Protein AF-0000000067803659 (afdb_homodimer)

Foldseek 3Di:
DDDPPDPPPPPPPPPPVPCPVPPQDLQQLFVLSVVLVVVVVVQLVVLVVVLVVLVVVLVVVVVVLVVVVVVLVVVCVVPVCVQCVDVVSVVVVVCCVPVVVVVNVVSVVVSVVSVCSNVDDDPPGDDDDVVSVLVLLVLVVQCCVLQVDQPLCVQCQHDPRDRDDHHHALVRLQSSLVSCVVVVVLVVSLRSLVVSLVRVVVDPDDDPDDSLVSLQSNLVSCVSVVNLVVSLVSLVVSCVVPVVDPCSVVVNVVSVVVVVVVVVVVVCVVVCVVVPPPPPVPVPDPDPVRVLVVLQSCLLNVFWDFDPVWVVPWDWDWDCPLDVVCVVPTWIKTFQGVVFTKIKTAQLADLVLLVVVCVVWSVAWDADWDQDPVPRDTDGDPQFSKTKGFDDCVVDVSQVVSLVSVCSVVSADCPLKGTKIKIKGGSQGKHPWDAQWDAPVGPPCVPRQAIFFKKKKAWQDAAPGGFWKAQSLQRGTHHGDHSMIMMTTQAALLRAGASSRTIMTGGRSGDMTIMIMMTDHPHPCCVVRPRDPDHDHNPDHDPHPDIDGDDPD/DDDPPPPPPPPPPPPPVPCPVPPQDLQQLFVLSVVLVVVVVVQLVVLVVVLVVLVVVLVVVVVVLVVVVVVLVVVCVVPVCVQCVPVVSVVVVVCCVPVVVVVNVVSVVVSVVSVCSNVDDDPPGDDDDVVSVLVLLVLVVQCCVLQVDDLLCVQCQHDPRDRDDHHHALVRLQSSLVSCVVVVVLVVSLRSLVVSLVRVVVDPDDDPDDSLVSLQSNLVSCVSVVNLVVSLVSLVVSCVVPVVDPCSVVVNVVSVVVVVVVVVVVVCVVVCVVVPPPPPVPPPDPDPVRVLVVLQSCLLNVFWDFDPVWVVPWDWDWDCPLDVVCVVPTWIKTFQGVDFTKIKTAQLADLVLLVVVCVVFSVAWDADWDQDPVPRDTDGDPQFSKTKGFDDCVVDVSQVVSLVSVCSVVSADCPLKGTKIKIKGGSQGKHPWDAQWDAPVGPPCVPRQAIFFKKKKAWQDAAPGGFWKAQSLQRGTHHGDHSMIMMTTQAALLRAGASSRTIMTGGRSGDMTIMIMMTDHPHPCCVVRPRDPDHDHNPDHDPHDDIDGDPPD

Structure (mmCIF, N/CA/C/O backbone):
data_AF-0000000067803659-model_v1
#
loop_
_entity.id
_entity.type
_entity.pdbx_description
1 polymer 'procollagen-proline 4-dioxygenase'
#
loop_
_atom_site.group_PDB
_atom_site.id
_atom_site.type_symbol
_atom_site.label_atom_id
_atom_site.label_alt_id
_atom_site.label_comp_id
_atom_site.label_asym_id
_atom_site.label_entity_id
_atom_site.label_seq_id
_atom_site.pdbx_PDB_ins_code
_atom_site.Cartn_x
_atom_site.Cartn_y
_atom_site.Cartn_z
_atom_site.occupancy
_atom_site.B_iso_or_equiv
_atom_site.auth_seq_id
_atom_site.auth_comp_id
_atom_site.auth_asym_id
_atom_site.auth_atom_id
_atom_site.pdbx_PDB_model_num
ATOM 1 N N . MET A 1 1 ? 6.77 32.656 -48 1 21.53 1 MET A N 1
ATOM 2 C CA . MET A 1 1 ? 5.945 31.531 -48.469 1 21.53 1 MET A CA 1
ATOM 3 C C . MET A 1 1 ? 6.301 30.25 -47.719 1 21.53 1 MET A C 1
ATOM 5 O O . MET A 1 1 ? 7.176 29.5 -48.156 1 21.53 1 MET A O 1
ATOM 9 N N . VAL A 1 2 ? 6.465 30.203 -46.438 1 27.86 2 VAL A N 1
ATOM 10 C CA . VAL A 1 2 ? 7.352 29.297 -45.719 1 27.86 2 VAL A CA 1
ATOM 11 C C . VAL A 1 2 ? 6.719 27.906 -45.625 1 27.86 2 VAL A C 1
ATOM 13 O O . VAL A 1 2 ? 5.547 27.766 -45.281 1 27.86 2 VAL A O 1
ATOM 16 N N . PRO A 1 3 ? 7.273 26.875 -46.375 1 26.75 3 PRO A N 1
ATOM 17 C CA . PRO A 1 3 ? 6.703 25.547 -46.625 1 26.75 3 PRO A CA 1
ATOM 18 C C . PRO A 1 3 ? 6.336 24.812 -45.312 1 26.75 3 PRO A C 1
ATOM 20 O O . PRO A 1 3 ? 6.902 25.109 -44.281 1 26.75 3 PRO A O 1
ATOM 23 N N . ASN A 1 4 ? 5.039 24.328 -45.188 1 28.47 4 ASN A N 1
ATOM 24 C CA . ASN A 1 4 ? 4.125 23.641 -44.281 1 28.47 4 ASN A CA 1
ATOM 25 C C . ASN A 1 4 ? 4.648 22.25 -43.906 1 28.47 4 ASN A C 1
ATOM 27 O O . ASN A 1 4 ? 4.098 21.25 -44.344 1 28.47 4 ASN A O 1
ATOM 31 N N . LEU A 1 5 ? 6 22.016 -43.938 1 26.72 5 LEU A N 1
ATOM 32 C CA . LEU A 1 5 ? 6.52 20.656 -44.031 1 26.72 5 LEU A CA 1
ATOM 33 C C . LEU A 1 5 ? 6.031 19.828 -42.844 1 26.72 5 LEU A C 1
ATOM 35 O O . LEU A 1 5 ? 5.855 18.609 -42.969 1 26.72 5 LEU A O 1
ATOM 39 N N . ASN A 1 6 ? 6.066 20.375 -41.562 1 27.39 6 ASN A N 1
ATOM 40 C CA . ASN A 1 6 ? 6.578 19.531 -40.469 1 27.39 6 ASN A CA 1
ATOM 41 C C . ASN A 1 6 ? 5.512 18.578 -39.938 1 27.39 6 ASN A C 1
ATOM 43 O O . ASN A 1 6 ? 5.312 18.484 -38.75 1 27.39 6 ASN A O 1
ATOM 47 N N . LEU A 1 7 ? 4.367 18.453 -40.594 1 28.83 7 LEU A N 1
ATOM 48 C CA . LEU A 1 7 ? 3.168 17.781 -40.094 1 28.83 7 LEU A CA 1
ATOM 49 C C . LEU A 1 7 ? 3.41 16.281 -39.906 1 28.83 7 LEU A C 1
ATOM 51 O O . LEU A 1 7 ? 2.615 15.594 -39.281 1 28.83 7 LEU A O 1
ATOM 55 N N . LEU A 1 8 ? 4.383 15.711 -40.688 1 29.03 8 LEU A N 1
ATOM 56 C CA . LEU A 1 8 ? 4.344 14.281 -41 1 29.03 8 LEU A CA 1
ATOM 57 C C . LEU A 1 8 ? 4.66 13.461 -39.75 1 29.03 8 LEU A C 1
ATOM 59 O O . LEU A 1 8 ? 4.285 12.289 -39.656 1 29.03 8 LEU A O 1
ATOM 63 N N . HIS A 1 9 ? 5.504 14.031 -38.875 1 29.31 9 HIS A N 1
ATOM 64 C CA . HIS A 1 9 ? 6.219 13.109 -38 1 29.31 9 HIS A CA 1
ATOM 65 C C . HIS A 1 9 ? 5.273 12.469 -37 1 29.31 9 HIS A C 1
ATOM 67 O O . HIS A 1 9 ? 5.684 11.594 -36.219 1 29.31 9 HIS A O 1
ATOM 73 N N . VAL A 1 10 ? 4.133 13.117 -36.781 1 29.64 10 VAL A N 1
ATOM 74 C CA . VAL A 1 10 ? 3.396 12.789 -35.562 1 29.64 10 VAL A CA 1
ATOM 75 C C . VAL A 1 10 ? 2.805 11.383 -35.688 1 29.64 10 VAL A C 1
ATOM 77 O O . VAL A 1 10 ? 2.463 10.758 -34.688 1 29.64 10 VAL A O 1
ATOM 80 N N . ILE A 1 11 ? 2.49 10.961 -36.938 1 30.2 11 ILE A N 1
ATOM 81 C CA . ILE A 1 11 ? 1.521 9.883 -37.062 1 30.2 11 ILE A CA 1
ATOM 82 C C . ILE A 1 11 ? 2.158 8.562 -36.625 1 30.2 11 ILE A C 1
ATOM 84 O O . ILE A 1 11 ? 1.459 7.633 -36.219 1 30.2 11 ILE A O 1
ATOM 88 N N . CYS A 1 12 ? 3.5 8.438 -36.875 1 27.59 12 CYS A N 1
ATOM 89 C CA . CYS A 1 12 ? 3.98 7.062 -37 1 27.59 12 CYS A CA 1
ATOM 90 C C . CYS A 1 12 ? 3.961 6.379 -35.625 1 27.59 12 CYS A C 1
ATOM 92 O O . CYS A 1 12 ? 4.281 5.195 -35.5 1 27.59 12 CYS A O 1
ATOM 94 N N . PHE A 1 13 ? 4.168 7.191 -34.562 1 28.52 13 PHE A N 1
ATOM 95 C CA . PHE A 1 13 ? 4.68 6.5 -33.375 1 28.52 13 PHE A CA 1
ATOM 96 C C . PHE A 1 13 ? 3.629 5.555 -32.812 1 28.52 13 PHE A C 1
ATOM 98 O O . PHE A 1 13 ? 3.877 4.875 -31.812 1 28.52 13 PHE A O 1
ATOM 105 N N . THR A 1 14 ? 2.355 5.852 -33.062 1 29.23 14 THR A N 1
ATOM 106 C CA . THR A 1 14 ? 1.392 5.125 -32.25 1 29.23 14 THR A CA 1
ATOM 107 C C . THR A 1 14 ? 1.45 3.629 -32.531 1 29.23 14 THR A C 1
ATOM 109 O O . THR A 1 14 ? 0.998 2.816 -31.734 1 29.23 14 THR A O 1
ATOM 112 N N . LEU A 1 15 ? 1.67 3.285 -33.812 1 28.8 15 LEU A N 1
ATOM 113 C CA . LEU A 1 15 ? 1.304 1.921 -34.188 1 28.8 15 LEU A CA 1
ATOM 114 C C . LEU A 1 15 ? 2.256 0.916 -33.531 1 28.8 15 LEU A C 1
ATOM 116 O O . LEU A 1 15 ? 2.277 -0.256 -33.938 1 28.8 15 LEU A O 1
ATOM 120 N N . LEU A 1 16 ? 3.314 1.339 -32.938 1 28.95 16 LEU A N 1
ATOM 121 C CA . LEU A 1 16 ? 4.082 0.186 -32.469 1 28.95 16 LEU A CA 1
ATOM 122 C C . LEU A 1 16 ? 3.225 -0.721 -31.609 1 28.95 16 LEU A C 1
ATOM 124 O O . LEU A 1 16 ? 3.002 -0.423 -30.422 1 28.95 16 LEU A O 1
ATOM 128 N N . PHE A 1 17 ? 2.049 -1.124 -32.062 1 30.84 17 PHE A N 1
ATOM 129 C CA . PHE A 1 17 ? 1.308 -2.297 -31.609 1 30.84 17 PHE A CA 1
ATOM 130 C C . PHE A 1 17 ? 2.256 -3.436 -31.25 1 30.84 17 PHE A C 1
ATOM 132 O O . PHE A 1 17 ? 2.934 -3.98 -32.125 1 30.84 17 PHE A O 1
ATOM 139 N N . GLY A 1 18 ? 2.904 -3.34 -30.156 1 29.67 18 GLY A N 1
ATOM 140 C CA . GLY A 1 18 ? 3.645 -4.469 -29.625 1 29.67 18 GLY A CA 1
ATOM 141 C C . GLY A 1 18 ? 3.004 -5.809 -29.938 1 29.67 18 GLY A C 1
ATOM 142 O O . GLY A 1 18 ? 1.842 -6.039 -29.594 1 29.67 18 GLY A O 1
ATOM 143 N N . LEU A 1 19 ? 3.246 -6.32 -31.062 1 30.62 19 LEU A N 1
ATOM 144 C CA . LEU A 1 19 ? 3.082 -7.746 -31.328 1 30.62 19 LEU A CA 1
ATOM 145 C C . LEU A 1 19 ? 3.414 -8.57 -30.078 1 30.62 19 LEU A C 1
ATOM 147 O O . LEU A 1 19 ? 4.586 -8.789 -29.781 1 30.62 19 LEU A O 1
ATOM 151 N N . CYS A 1 20 ? 2.797 -8.312 -29 1 32.59 20 CYS A N 1
ATOM 152 C CA . CYS A 1 20 ? 2.824 -9.398 -28.016 1 32.59 20 CYS A CA 1
ATOM 153 C C . CYS A 1 20 ? 2.662 -10.75 -28.703 1 32.59 20 CYS A C 1
ATOM 155 O O . CYS A 1 20 ? 1.582 -11.07 -29.203 1 32.59 20 CYS A O 1
ATOM 157 N N . VAL A 1 21 ? 3.605 -11.133 -29.484 1 32.66 21 VAL A N 1
ATOM 158 C CA . VAL A 1 21 ? 3.637 -12.562 -29.734 1 32.66 21 VAL A CA 1
ATOM 159 C C . VAL A 1 21 ? 3.053 -13.312 -28.547 1 32.66 21 VAL A C 1
ATOM 161 O O . VAL A 1 21 ? 3.588 -13.242 -27.438 1 32.66 21 VAL A O 1
ATOM 164 N N . ARG A 1 22 ? 1.857 -13.414 -28.453 1 39.66 22 ARG A N 1
ATOM 165 C CA . ARG A 1 22 ? 1.211 -14.438 -27.625 1 39.66 22 ARG A CA 1
ATOM 166 C C . ARG A 1 22 ? 2.055 -15.703 -27.578 1 39.66 22 ARG A C 1
ATOM 168 O O . ARG A 1 22 ? 1.977 -16.547 -28.469 1 39.66 22 ARG A O 1
ATOM 175 N N . THR A 1 23 ? 3.262 -15.617 -27.172 1 41.75 23 THR A N 1
ATOM 176 C CA . THR A 1 23 ? 3.996 -16.859 -26.969 1 41.75 23 THR A CA 1
ATOM 177 C C . THR A 1 23 ? 3.121 -17.906 -26.266 1 41.75 23 THR A C 1
ATOM 179 O O . THR A 1 23 ? 2.592 -17.641 -25.172 1 41.75 23 THR A O 1
ATOM 182 N N . HIS A 1 24 ? 2.26 -18.703 -26.828 1 55.69 24 HIS A N 1
ATOM 183 C CA . HIS A 1 24 ? 1.562 -19.906 -26.406 1 55.69 24 HIS A CA 1
ATOM 184 C C . HIS A 1 24 ? 2.451 -20.781 -25.531 1 55.69 24 HIS A C 1
ATOM 186 O O . HIS A 1 24 ? 3.406 -21.391 -26.016 1 55.69 24 HIS A O 1
ATOM 192 N N . ALA A 1 25 ? 2.627 -20.516 -24.281 1 65.31 25 ALA A N 1
ATOM 193 C CA . ALA A 1 25 ? 3.545 -21.312 -23.469 1 65.31 25 ALA A CA 1
ATOM 194 C C . ALA A 1 25 ? 2.971 -22.688 -23.172 1 65.31 25 ALA A C 1
ATOM 196 O O . ALA A 1 25 ? 1.818 -22.812 -22.75 1 65.31 25 ALA A O 1
ATOM 197 N N . GLU A 1 26 ? 3.178 -23.781 -23.656 1 84.94 26 GLU A N 1
ATOM 198 C CA . GLU A 1 26 ? 2.842 -25.188 -23.453 1 84.94 26 GLU A CA 1
ATOM 199 C C . GLU A 1 26 ? 3.861 -25.875 -22.547 1 84.94 26 GLU A C 1
ATOM 201 O O . GLU A 1 26 ? 4.34 -26.969 -22.859 1 84.94 26 GLU A O 1
ATOM 206 N N . LEU A 1 27 ? 4.051 -25.234 -21.406 1 90.06 27 LEU A N 1
ATOM 207 C CA . LEU A 1 27 ? 5.062 -25.75 -20.484 1 90.06 27 LEU A CA 1
ATOM 208 C C . LEU A 1 27 ? 4.598 -27.047 -19.828 1 90.06 27 LEU A C 1
ATOM 210 O O . LEU A 1 27 ? 5.418 -27.906 -19.516 1 90.06 27 LEU A O 1
ATOM 214 N N . PHE A 1 28 ? 3.324 -27.234 -19.672 1 91.56 28 PHE A N 1
ATOM 215 C CA . PHE A 1 28 ? 2.77 -28.375 -18.938 1 91.56 28 PHE A CA 1
ATOM 216 C C . PHE A 1 28 ? 2.957 -29.672 -19.719 1 91.56 28 PHE A C 1
ATOM 218 O O . PHE A 1 28 ? 2.775 -30.766 -19.188 1 91.56 28 PHE A O 1
ATOM 225 N N . THR A 1 29 ? 3.422 -29.609 -20.953 1 91.88 29 THR A N 1
ATOM 226 C CA . THR A 1 29 ? 3.504 -30.781 -21.812 1 91.88 29 THR A CA 1
ATOM 227 C C . THR A 1 29 ? 4.848 -31.484 -21.641 1 91.88 29 THR A C 1
ATOM 229 O O . THR A 1 29 ? 5.09 -32.531 -22.25 1 91.88 29 THR A O 1
ATOM 232 N N . ALA A 1 30 ? 5.707 -31 -20.922 1 93.31 30 ALA A N 1
ATOM 233 C CA . ALA A 1 30 ? 6.961 -31.625 -20.516 1 93.31 30 ALA A CA 1
ATOM 234 C C . ALA A 1 30 ? 7.379 -31.188 -19.125 1 93.31 30 ALA A C 1
ATOM 236 O O . ALA A 1 30 ? 7.578 -30 -18.875 1 93.31 30 ALA A O 1
ATOM 237 N N . ILE A 1 31 ? 7.602 -32.125 -18.266 1 93.69 31 ILE A N 1
ATOM 238 C CA . ILE A 1 31 ? 7.973 -31.766 -16.891 1 93.69 31 ILE A CA 1
ATOM 239 C C . ILE A 1 31 ? 9.305 -31.016 -16.891 1 93.69 31 ILE A C 1
ATOM 241 O O . ILE A 1 31 ? 9.508 -30.109 -16.094 1 93.69 31 ILE A O 1
ATOM 245 N N . ALA A 1 32 ? 10.195 -31.375 -17.812 1 92.25 32 ALA A N 1
ATOM 246 C CA . ALA A 1 32 ? 11.484 -30.703 -17.938 1 92.25 32 ALA A CA 1
ATOM 247 C C . ALA A 1 32 ? 11.305 -29.188 -18.125 1 92.25 32 ALA A C 1
ATOM 249 O O . ALA A 1 32 ? 12.125 -28.406 -17.656 1 92.25 32 ALA A O 1
ATOM 250 N N . GLU A 1 33 ? 10.273 -28.812 -18.781 1 91.62 33 GLU A N 1
ATOM 251 C CA . GLU A 1 33 ? 10.016 -27.406 -19.016 1 91.62 33 GLU A CA 1
ATOM 252 C C . GLU A 1 33 ? 9.367 -26.75 -17.797 1 91.62 33 GLU A C 1
ATOM 254 O O . GLU A 1 33 ? 9.547 -25.562 -17.547 1 91.62 33 GLU A O 1
ATOM 259 N N . VAL A 1 34 ? 8.609 -27.469 -17.047 1 93.12 34 VAL A N 1
ATOM 260 C CA . VAL A 1 34 ? 7.973 -26.969 -15.836 1 93.12 34 VAL A CA 1
ATOM 261 C C . VAL A 1 34 ? 9.031 -26.625 -14.789 1 93.12 34 VAL A C 1
ATOM 263 O O . VAL A 1 34 ? 8.836 -25.75 -13.953 1 93.12 34 VAL A O 1
ATOM 266 N N . GLU A 1 35 ? 10.117 -27.328 -14.875 1 92.94 35 GLU A N 1
ATOM 267 C CA . GLU A 1 35 ? 11.211 -27.094 -13.93 1 92.94 35 GLU A CA 1
ATOM 268 C C . GLU A 1 35 ? 11.703 -25.656 -13.984 1 92.94 35 GLU A C 1
ATOM 270 O O . GLU A 1 35 ? 12.117 -25.094 -12.969 1 92.94 35 GLU A O 1
ATOM 275 N N . HIS A 1 36 ? 11.633 -25.031 -15.156 1 91.06 36 HIS A N 1
ATOM 276 C CA . HIS A 1 36 ? 12.07 -23.656 -15.32 1 91.06 36 HIS A CA 1
ATOM 277 C C . HIS A 1 36 ? 11.203 -22.703 -14.508 1 91.06 36 HIS A C 1
ATOM 279 O O . HIS A 1 36 ? 11.633 -21.594 -14.172 1 91.06 36 HIS A O 1
ATOM 285 N N . LEU A 1 37 ? 10.055 -23.125 -14.195 1 93.62 37 LEU A N 1
ATOM 286 C CA . LEU A 1 37 ? 9.125 -22.266 -13.477 1 93.62 37 LEU A CA 1
ATOM 287 C C . LEU A 1 37 ? 9.594 -22.047 -12.039 1 93.62 37 LEU A C 1
ATOM 289 O O . LEU A 1 37 ? 9.156 -21.094 -11.375 1 93.62 37 LEU A O 1
ATOM 293 N N . LEU A 1 38 ? 10.445 -22.953 -11.555 1 95 38 LEU A N 1
ATOM 294 C CA . LEU A 1 38 ? 10.953 -22.797 -10.195 1 95 38 LEU A CA 1
ATOM 295 C C . LEU A 1 38 ? 11.859 -21.578 -10.102 1 95 38 LEU A C 1
ATOM 297 O O . LEU A 1 38 ? 11.922 -20.922 -9.055 1 95 38 LEU A O 1
ATOM 301 N N . GLU A 1 39 ? 12.57 -21.266 -11.18 1 92.69 39 GLU A N 1
ATOM 302 C CA . GLU A 1 39 ? 13.352 -20.031 -11.203 1 92.69 39 GLU A CA 1
ATOM 303 C C . GLU A 1 39 ? 12.438 -18.797 -11.156 1 92.69 39 GLU A C 1
ATOM 305 O O . GLU A 1 39 ? 12.734 -17.828 -10.461 1 92.69 39 GLU A O 1
ATOM 310 N N . THR A 1 40 ? 11.445 -18.875 -11.945 1 91 40 THR A N 1
ATOM 311 C CA . THR A 1 40 ? 10.461 -17.797 -11.922 1 91 40 THR A CA 1
ATOM 312 C C . THR A 1 40 ? 9.836 -17.656 -10.539 1 91 40 THR A C 1
ATOM 314 O O . THR A 1 40 ? 9.656 -16.547 -10.039 1 91 40 THR A O 1
ATOM 317 N N . HIS A 1 41 ? 9.508 -18.766 -9.969 1 93.69 41 HIS A N 1
ATOM 318 C CA . HIS A 1 41 ? 8.922 -18.781 -8.633 1 93.69 41 HIS A CA 1
ATOM 319 C C . HIS A 1 41 ? 9.836 -18.109 -7.617 1 93.69 41 HIS A C 1
ATOM 321 O O . HIS A 1 41 ? 9.375 -17.328 -6.785 1 93.69 41 HIS A O 1
ATOM 327 N N . LYS A 1 42 ? 11.117 -18.391 -7.699 1 93.94 42 LYS A N 1
ATOM 328 C CA . LYS A 1 42 ? 12.094 -17.781 -6.805 1 93.94 42 LYS A CA 1
ATOM 329 C C . LYS A 1 42 ? 12.125 -16.266 -6.98 1 93.94 42 LYS A C 1
ATOM 331 O O . LYS A 1 42 ? 12.156 -15.516 -6 1 93.94 42 LYS A O 1
ATOM 336 N N . LYS A 1 43 ? 12.102 -15.859 -8.227 1 90.5 43 LYS A N 1
ATOM 337 C CA . LYS A 1 43 ? 12.125 -14.422 -8.508 1 90.5 43 LYS A CA 1
ATOM 338 C C . LYS A 1 43 ? 10.891 -13.734 -7.926 1 90.5 43 LYS A C 1
ATOM 340 O O . LYS A 1 43 ? 10.992 -12.641 -7.371 1 90.5 43 LYS A O 1
ATOM 345 N N . ILE A 1 44 ? 9.742 -14.336 -8.07 1 90.38 44 ILE A N 1
ATOM 346 C CA . ILE A 1 44 ? 8.5 -13.766 -7.559 1 90.38 44 ILE A CA 1
ATOM 347 C C . ILE A 1 44 ? 8.562 -13.688 -6.035 1 90.38 44 ILE A C 1
ATOM 349 O O . ILE A 1 44 ? 8.109 -12.703 -5.438 1 90.38 44 ILE A O 1
ATOM 353 N N . ILE A 1 45 ? 9.102 -14.727 -5.402 1 93.25 45 ILE A N 1
ATOM 354 C CA . ILE A 1 45 ? 9.258 -14.75 -3.951 1 93.25 45 ILE A CA 1
ATOM 355 C C . ILE A 1 45 ? 10.109 -13.562 -3.506 1 93.25 45 ILE A C 1
ATOM 357 O O . ILE A 1 45 ? 9.75 -12.844 -2.572 1 93.25 45 ILE A O 1
ATOM 361 N N . ASP A 1 46 ? 11.188 -13.359 -4.188 1 91.94 46 ASP A N 1
ATOM 362 C CA . ASP A 1 46 ? 12.094 -12.266 -3.844 1 91.94 46 ASP A CA 1
ATOM 363 C C . ASP A 1 46 ? 11.414 -10.906 -4.016 1 91.94 46 ASP A C 1
ATOM 365 O O . ASP A 1 46 ? 11.547 -10.031 -3.166 1 91.94 46 ASP A O 1
ATOM 369 N N . ASP A 1 47 ? 10.703 -10.773 -5.105 1 88.19 47 ASP A N 1
ATOM 370 C CA . ASP A 1 47 ? 10 -9.523 -5.383 1 88.19 47 ASP A CA 1
ATOM 371 C C . ASP A 1 47 ? 8.922 -9.258 -4.336 1 88.19 47 ASP A C 1
ATOM 373 O O . ASP A 1 47 ? 8.773 -8.125 -3.863 1 88.19 47 ASP A O 1
ATOM 377 N N . LEU A 1 48 ? 8.141 -10.25 -4.02 1 89.44 48 LEU A N 1
ATOM 378 C CA . LEU A 1 48 ? 7.07 -10.109 -3.035 1 89.44 48 LEU A CA 1
ATOM 379 C C . LEU A 1 48 ? 7.637 -9.797 -1.655 1 89.44 48 LEU A C 1
ATOM 381 O O . LEU A 1 48 ? 7.082 -8.969 -0.923 1 89.44 48 LEU A O 1
ATOM 385 N N . ASP A 1 49 ? 8.742 -10.477 -1.34 1 92.12 49 ASP A N 1
ATOM 386 C CA . ASP A 1 49 ? 9.406 -10.234 -0.063 1 92.12 49 ASP A CA 1
ATOM 387 C C . ASP A 1 49 ? 9.883 -8.789 0.047 1 92.12 49 ASP A C 1
ATOM 389 O O . ASP A 1 49 ? 9.672 -8.141 1.072 1 92.12 49 ASP A O 1
ATOM 393 N N . PHE A 1 50 ? 10.5 -8.289 -0.98 1 90.88 50 PHE A N 1
ATOM 394 C CA . PHE A 1 50 ? 10.984 -6.914 -1.041 1 90.88 50 PHE A CA 1
ATOM 395 C C . PHE A 1 50 ? 9.828 -5.926 -0.905 1 90.88 50 PHE A C 1
ATOM 397 O O . PHE A 1 50 ? 9.914 -4.961 -0.146 1 90.88 50 PHE A O 1
ATOM 404 N N . TYR A 1 51 ? 8.758 -6.145 -1.64 1 89.12 51 TYR A N 1
ATOM 405 C CA . TYR A 1 51 ? 7.582 -5.281 -1.604 1 89.12 51 TYR A CA 1
ATOM 406 C C . TYR A 1 51 ? 6.98 -5.242 -0.205 1 89.12 51 TYR A C 1
ATOM 408 O O . TYR A 1 51 ? 6.652 -4.164 0.304 1 89.12 51 TYR A O 1
ATOM 416 N N . ILE A 1 52 ? 6.773 -6.426 0.386 1 90.81 52 ILE A N 1
ATOM 417 C CA . ILE A 1 52 ? 6.152 -6.523 1.703 1 90.81 52 ILE A CA 1
ATOM 418 C C . ILE A 1 52 ? 7 -5.777 2.73 1 90.81 52 ILE A C 1
ATOM 420 O O . ILE A 1 52 ? 6.465 -5.07 3.59 1 90.81 52 ILE A O 1
ATOM 424 N N . GLU A 1 53 ? 8.312 -5.941 2.705 1 91.5 53 GLU A N 1
ATOM 425 C CA . GLU A 1 53 ? 9.211 -5.242 3.619 1 91.5 53 GLU A CA 1
ATOM 426 C C . GLU A 1 53 ? 9.055 -3.729 3.494 1 91.5 53 GLU A C 1
ATOM 428 O O . GLU A 1 53 ? 8.977 -3.021 4.5 1 91.5 53 GLU A O 1
ATOM 433 N N . LYS A 1 54 ? 9.047 -3.227 2.301 1 88.5 54 LYS A N 1
ATOM 434 C CA . LYS A 1 54 ? 8.898 -1.796 2.055 1 88.5 54 LYS A CA 1
ATOM 435 C C . LYS A 1 54 ? 7.535 -1.297 2.537 1 88.5 54 LYS A C 1
ATOM 437 O O . LYS A 1 54 ? 7.441 -0.223 3.135 1 88.5 54 LYS A O 1
ATOM 442 N N . GLU A 1 55 ? 6.504 -2.049 2.258 1 88.31 55 GLU A N 1
ATOM 443 C CA . GLU A 1 55 ? 5.156 -1.674 2.668 1 88.31 55 GLU A CA 1
ATOM 444 C C . GLU A 1 55 ? 5.02 -1.683 4.188 1 88.31 55 GLU A C 1
ATOM 446 O O . GLU A 1 55 ? 4.312 -0.849 4.758 1 88.31 55 GLU A O 1
ATOM 451 N N . GLU A 1 56 ? 5.625 -2.646 4.816 1 91.75 56 GLU A N 1
ATOM 452 C CA . GLU A 1 56 ? 5.598 -2.689 6.277 1 91.75 56 GLU A CA 1
ATOM 453 C C . GLU A 1 56 ? 6.262 -1.456 6.879 1 91.75 56 GLU A C 1
ATOM 455 O O . GLU A 1 56 ? 5.781 -0.907 7.871 1 91.75 56 GLU A O 1
ATOM 460 N N . SER A 1 57 ? 7.375 -1.065 6.348 1 89.88 57 SER A N 1
ATOM 461 C CA . SER A 1 57 ? 8.062 0.136 6.809 1 89.88 57 SER A CA 1
ATOM 462 C C . SER A 1 57 ? 7.199 1.377 6.617 1 89.88 57 SER A C 1
ATOM 464 O O . SER A 1 57 ? 7.125 2.23 7.504 1 89.88 57 SER A O 1
ATOM 466 N N . ARG A 1 58 ? 6.629 1.518 5.484 1 88.19 58 ARG A N 1
ATOM 467 C CA . ARG A 1 58 ? 5.738 2.635 5.191 1 88.19 58 ARG A CA 1
ATOM 468 C C . ARG A 1 58 ? 4.562 2.666 6.16 1 88.19 58 ARG A C 1
ATOM 470 O O . ARG A 1 58 ? 4.199 3.729 6.672 1 88.19 58 ARG A O 1
ATOM 477 N N . LEU A 1 59 ? 3.947 1.549 6.395 1 90 59 LEU A N 1
ATOM 478 C CA . LEU A 1 59 ? 2.801 1.46 7.293 1 90 59 LEU A CA 1
ATOM 479 C C . LEU A 1 59 ? 3.193 1.838 8.719 1 90 59 LEU A C 1
ATOM 481 O O . LEU A 1 59 ? 2.406 2.447 9.438 1 90 59 LEU A O 1
ATOM 485 N N . SER A 1 60 ? 4.367 1.43 9.102 1 92.25 60 SER A N 1
ATOM 486 C CA . SER A 1 60 ? 4.855 1.796 10.422 1 92.25 60 SER A CA 1
ATOM 487 C C . SER A 1 60 ? 4.965 3.309 10.57 1 92.25 60 SER A C 1
ATOM 489 O O . SER A 1 60 ? 4.613 3.865 11.617 1 92.25 60 SER A O 1
ATOM 491 N N . ALA A 1 61 ? 5.477 3.951 9.578 1 89.94 61 ALA A N 1
ATOM 492 C CA . ALA A 1 61 ? 5.574 5.406 9.578 1 89.94 61 ALA A CA 1
ATOM 493 C C . ALA A 1 61 ? 4.195 6.055 9.656 1 89.94 61 ALA A C 1
ATOM 495 O O . ALA A 1 61 ? 3.992 7.008 10.414 1 89.94 61 ALA A O 1
ATOM 496 N N . LEU A 1 62 ? 3.246 5.574 8.867 1 89.94 62 LEU A N 1
ATOM 497 C CA . LEU A 1 62 ? 1.89 6.109 8.867 1 89.94 62 LEU A CA 1
ATOM 498 C C . LEU A 1 62 ? 1.229 5.926 10.227 1 89.94 62 LEU A C 1
ATOM 500 O O . LEU A 1 62 ? 0.496 6.805 10.695 1 89.94 62 LEU A O 1
ATOM 504 N N . LYS A 1 63 ? 1.485 4.785 10.844 1 93.62 63 LYS A N 1
ATOM 505 C CA . LYS A 1 63 ? 0.939 4.523 12.172 1 93.62 63 LYS A CA 1
ATOM 506 C C . LYS A 1 63 ? 1.496 5.504 13.195 1 93.62 63 LYS A C 1
ATOM 508 O O . LYS A 1 63 ? 0.782 5.93 14.109 1 93.62 63 LYS A O 1
ATOM 513 N N . ARG A 1 64 ? 2.738 5.848 13.078 1 91.62 64 ARG A N 1
ATOM 514 C CA . ARG A 1 64 ? 3.334 6.844 13.961 1 91.62 64 ARG A CA 1
ATOM 515 C C . ARG A 1 64 ? 2.641 8.195 13.812 1 91.62 64 ARG A C 1
ATOM 517 O O . ARG A 1 64 ? 2.355 8.859 14.805 1 91.62 64 ARG A O 1
ATOM 524 N N . HIS A 1 65 ? 2.404 8.586 12.586 1 91.69 65 HIS A N 1
ATOM 525 C CA . HIS A 1 65 ? 1.676 9.828 12.328 1 91.69 65 HIS A CA 1
ATOM 526 C C . HIS A 1 65 ? 0.277 9.773 12.938 1 91.69 65 HIS A C 1
ATOM 528 O O . HIS A 1 65 ? -0.163 10.734 13.57 1 91.69 65 HIS A O 1
ATOM 534 N N . LEU A 1 66 ? -0.39 8.672 12.703 1 94.12 66 LEU A N 1
ATOM 535 C CA . LEU A 1 66 ? -1.752 8.523 13.211 1 94.12 66 LEU A CA 1
ATOM 536 C C . LEU A 1 66 ? -1.785 8.641 14.727 1 94.12 66 LEU A C 1
ATOM 538 O O . LEU A 1 66 ? -2.652 9.312 15.289 1 94.12 66 LEU A O 1
ATOM 542 N N . ASN A 1 67 ? -0.886 7.961 15.375 1 95.5 67 ASN A N 1
ATOM 543 C CA . ASN A 1 67 ? -0.827 8.016 16.828 1 95.5 67 ASN A CA 1
ATOM 544 C C . ASN A 1 67 ? -0.565 9.43 17.328 1 95.5 67 ASN A C 1
ATOM 546 O O . ASN A 1 67 ? -1.157 9.859 18.328 1 95.5 67 ASN A O 1
ATOM 550 N N . LEU A 1 68 ? 0.318 10.117 16.688 1 93.94 68 LEU A N 1
ATOM 551 C CA . LEU A 1 68 ? 0.592 11.508 17.031 1 93.94 68 LEU A CA 1
ATOM 552 C C . LEU A 1 68 ? -0.656 12.367 16.859 1 93.94 68 LEU A C 1
ATOM 554 O O . LEU A 1 68 ? -0.978 13.188 17.719 1 93.94 68 LEU A O 1
ATOM 558 N N . TYR A 1 69 ? -1.323 12.219 15.727 1 95.44 69 TYR A N 1
ATOM 559 C CA . TYR A 1 69 ? -2.535 12.977 15.453 1 95.44 69 TYR A CA 1
ATOM 560 C C . TYR A 1 69 ? -3.592 12.727 16.516 1 95.44 69 TYR A C 1
ATOM 562 O O . TYR A 1 69 ? -4.219 13.664 17.016 1 95.44 69 TYR A O 1
ATOM 570 N N . ARG A 1 70 ? -3.752 11.461 16.891 1 96.12 70 ARG A N 1
ATOM 571 C CA . ARG A 1 70 ? -4.746 11.094 17.891 1 96.12 70 ARG A CA 1
ATOM 572 C C . ARG A 1 70 ? -4.426 11.727 19.25 1 96.12 70 ARG A C 1
ATOM 574 O O . ARG A 1 70 ? -5.309 12.297 19.891 1 96.12 70 ARG A O 1
ATOM 581 N N . THR A 1 71 ? -3.221 11.586 19.641 1 96 71 THR A N 1
ATOM 582 C CA . THR A 1 71 ? -2.791 12.117 20.938 1 96 71 THR A CA 1
ATOM 583 C C . THR A 1 71 ? -2.99 13.633 20.984 1 96 71 THR A C 1
ATOM 585 O O . THR A 1 71 ? -3.527 14.156 21.969 1 96 71 THR A O 1
ATOM 588 N N . GLU A 1 72 ? -2.57 14.328 19.984 1 96.25 72 GLU A N 1
ATOM 589 C CA . GLU A 1 72 ? -2.695 15.781 19.938 1 96.25 72 GLU A CA 1
ATOM 590 C C . GLU A 1 72 ? -4.156 16.219 19.859 1 96.25 72 GLU A C 1
ATOM 592 O O . GLU A 1 72 ? -4.543 17.234 20.453 1 96.25 72 GLU A O 1
ATOM 597 N N . HIS A 1 73 ? -4.906 15.453 19.109 1 96.5 73 HIS A N 1
ATOM 598 C CA . HIS A 1 73 ? -6.324 15.773 19.016 1 96.5 73 HIS A CA 1
ATOM 599 C C . HIS A 1 73 ? -7.02 15.617 20.359 1 96.5 73 HIS A C 1
ATOM 601 O O . HIS A 1 73 ? -7.863 16.438 20.719 1 96.5 73 HIS A O 1
ATOM 607 N N . GLU A 1 74 ? -6.688 14.555 21.047 1 96.12 74 GLU A N 1
ATOM 608 C CA . GLU A 1 74 ? -7.25 14.336 22.375 1 96.12 74 GLU A CA 1
ATOM 609 C C . GLU A 1 74 ? -6.879 15.469 23.328 1 96.12 74 GLU A C 1
ATOM 611 O O . GLU A 1 74 ? -7.723 15.953 24.094 1 96.12 74 GLU A O 1
ATOM 616 N N . LYS A 1 75 ? -5.664 15.93 23.297 1 95.44 75 LYS A N 1
ATOM 617 C CA . LYS A 1 75 ? -5.223 17.062 24.109 1 95.44 75 LYS A CA 1
ATOM 618 C C . LYS A 1 75 ? -5.992 18.328 23.75 1 95.44 75 LYS A C 1
ATOM 620 O O . LYS A 1 75 ? -6.379 19.094 24.641 1 95.44 75 LYS A O 1
ATOM 625 N N . ALA A 1 76 ? -6.168 18.516 22.484 1 96.06 76 ALA A N 1
ATOM 626 C CA . ALA A 1 76 ? -6.875 19.703 22.016 1 96.06 76 ALA A CA 1
ATOM 627 C C . ALA A 1 76 ? -8.32 19.703 22.5 1 96.06 76 ALA A C 1
ATOM 629 O O . ALA A 1 76 ? -8.836 20.75 22.922 1 96.06 76 ALA A O 1
ATOM 630 N N . MET A 1 77 ? -8.93 18.516 22.453 1 95.81 77 MET A N 1
ATOM 631 C CA . MET A 1 77 ? -10.344 18.406 22.797 1 95.81 77 MET A CA 1
ATOM 632 C C . MET A 1 77 ? -10.562 18.625 24.281 1 95.81 77 MET A C 1
ATOM 634 O O . MET A 1 77 ? -11.664 18.984 24.703 1 95.81 77 MET A O 1
ATOM 638 N N . GLU A 1 78 ? -9.57 18.5 25.141 1 94.25 78 GLU A N 1
ATOM 639 C CA . GLU A 1 78 ? -9.688 18.734 26.578 1 94.25 78 GLU A CA 1
ATOM 640 C C . GLU A 1 78 ? -9.938 20.219 26.875 1 94.25 78 GLU A C 1
ATOM 642 O O . GLU A 1 78 ? -10.742 20.547 27.75 1 94.25 78 GLU A O 1
ATOM 647 N N . ASP A 1 79 ? -9.227 21.109 26.188 1 92.38 79 ASP A N 1
ATOM 648 C CA . ASP A 1 79 ? -9.336 22.547 26.344 1 92.38 79 ASP A CA 1
ATOM 649 C C . ASP A 1 79 ? -8.945 23.266 25.047 1 92.38 79 ASP A C 1
ATOM 651 O O . ASP A 1 79 ? -7.812 23.734 24.906 1 92.38 79 ASP A O 1
ATOM 655 N N . ILE A 1 80 ? -9.938 23.469 24.203 1 92.56 80 ILE A N 1
ATOM 656 C CA . ILE A 1 80 ? -9.695 23.922 22.844 1 92.56 80 ILE A CA 1
ATOM 657 C C . ILE A 1 80 ? -9.102 25.328 22.844 1 92.56 80 ILE A C 1
ATOM 659 O O . ILE A 1 80 ? -8.047 25.562 22.25 1 92.56 80 ILE A O 1
ATOM 663 N N . PRO A 1 81 ? -9.648 26.359 23.609 1 88 81 PRO A N 1
ATOM 664 C CA . PRO A 1 81 ? -9.094 27.719 23.547 1 88 81 PRO A CA 1
ATOM 665 C C . PRO A 1 81 ? -7.652 27.781 24.047 1 88 81 PRO A C 1
ATOM 667 O O . PRO A 1 81 ? -6.832 28.5 23.469 1 88 81 PRO A O 1
ATOM 670 N N . ASN A 1 82 ? -7.391 27.016 25.062 1 88.31 82 ASN A N 1
ATOM 671 C CA . ASN A 1 82 ? -6.031 27.031 25.594 1 88.31 82 ASN A CA 1
ATOM 672 C C . ASN A 1 82 ? -5.059 26.297 24.656 1 88.31 82 ASN A C 1
ATOM 674 O O . ASN A 1 82 ? -3.908 26.719 24.516 1 88.31 82 ASN A O 1
ATOM 678 N N . TYR A 1 83 ? -5.512 25.188 24.141 1 94.25 83 TYR A N 1
ATOM 679 C CA . TYR A 1 83 ? -4.66 24.422 23.234 1 94.25 83 TYR A CA 1
ATOM 680 C C . TYR A 1 83 ? -4.305 25.25 22 1 94.25 83 TYR A C 1
ATOM 682 O O . TYR A 1 83 ? -3.131 25.359 21.641 1 94.25 83 TYR A O 1
ATOM 690 N N . LEU A 1 84 ? -5.289 25.875 21.375 1 94.19 84 LEU A N 1
ATOM 691 C CA . LEU A 1 84 ? -5.059 26.594 20.141 1 94.19 84 LEU A CA 1
ATOM 692 C C . LEU A 1 84 ? -4.551 28.016 20.422 1 94.19 84 LEU A C 1
ATOM 694 O O . LEU A 1 84 ? -4.035 28.688 19.531 1 94.19 84 LEU A O 1
ATOM 698 N N . GLY A 1 85 ? -4.781 28.438 21.672 1 93.38 85 GLY A N 1
ATOM 699 C CA . GLY A 1 85 ? -4.191 29.703 22.094 1 93.38 85 GLY A CA 1
ATOM 700 C C . GLY A 1 85 ? -2.68 29.641 22.219 1 93.38 85 GLY A C 1
ATOM 701 O O . GLY A 1 85 ? -2.018 30.672 22.328 1 93.38 85 GLY A O 1
ATOM 702 N N . ASN A 1 86 ? -2.135 28.406 22.266 1 93.56 86 ASN A N 1
ATOM 703 C CA . ASN A 1 86 ? -0.696 28.203 22.172 1 93.56 86 ASN A CA 1
ATOM 704 C C . ASN A 1 86 ? -0.221 28.234 20.719 1 93.56 86 ASN A C 1
ATOM 706 O O . ASN A 1 86 ? -0.627 27.406 19.906 1 93.56 86 ASN A O 1
ATOM 710 N N . PRO A 1 87 ? 0.633 29.203 20.438 1 94.25 87 PRO A N 1
ATOM 711 C CA . PRO A 1 87 ? 1.023 29.375 19.047 1 94.25 87 PRO A CA 1
ATOM 712 C C . PRO A 1 87 ? 1.747 28.156 18.484 1 94.25 87 PRO A C 1
ATOM 714 O O . PRO A 1 87 ? 1.683 27.906 17.266 1 94.25 87 PRO A O 1
ATOM 717 N N . ILE A 1 88 ? 2.463 27.422 19.297 1 93.81 88 ILE A N 1
ATOM 718 C CA . ILE A 1 88 ? 3.166 26.234 18.828 1 93.81 88 ILE A CA 1
ATOM 719 C C . ILE A 1 88 ? 2.154 25.172 18.406 1 93.81 88 ILE A C 1
ATOM 721 O O . ILE A 1 88 ? 2.279 24.578 17.328 1 93.81 88 ILE A O 1
ATOM 725 N N . ASN A 1 89 ? 1.158 24.938 19.297 1 95.19 89 ASN A N 1
ATOM 726 C CA . ASN A 1 89 ? 0.11 23.969 18.984 1 95.19 89 ASN A CA 1
ATOM 727 C C . ASN A 1 89 ? -0.661 24.375 17.719 1 95.19 89 ASN A C 1
ATOM 729 O O . ASN A 1 89 ? -0.999 23.531 16.891 1 95.19 89 ASN A O 1
ATOM 733 N N . ALA A 1 90 ? -0.939 25.672 17.625 1 95.31 90 ALA A N 1
ATOM 734 C CA . ALA A 1 90 ? -1.66 26.156 16.453 1 95.31 90 ALA A CA 1
ATOM 735 C C . ALA A 1 90 ? -0.848 25.938 15.18 1 95.31 90 ALA A C 1
ATOM 737 O O . ALA A 1 90 ? -1.383 25.484 14.172 1 95.31 90 ALA A O 1
ATOM 738 N N . PHE A 1 91 ? 0.415 26.172 15.242 1 95.38 91 PHE A N 1
ATOM 739 C CA . PHE A 1 91 ? 1.302 25.984 14.102 1 95.38 91 PHE A CA 1
ATOM 740 C C . PHE A 1 91 ? 1.361 24.516 13.703 1 95.38 91 PHE A C 1
ATOM 742 O O . PHE A 1 91 ? 1.239 24.172 12.523 1 95.38 91 PHE A O 1
ATOM 749 N N . THR A 1 92 ? 1.586 23.672 14.656 1 96 92 THR A N 1
ATOM 750 C CA . THR A 1 92 ? 1.762 22.266 14.359 1 96 92 THR A CA 1
ATOM 751 C C . THR A 1 92 ? 0.463 21.656 13.836 1 96 92 THR A C 1
ATOM 753 O O . THR A 1 92 ? 0.488 20.75 12.992 1 96 92 THR A O 1
ATOM 756 N N . LEU A 1 93 ? -0.698 22.109 14.344 1 95.56 93 LEU A N 1
ATOM 757 C CA . LEU A 1 93 ? -1.972 21.641 13.812 1 95.56 93 LEU A CA 1
ATOM 758 C C . LEU A 1 93 ? -2.109 22 12.336 1 95.56 93 LEU A C 1
ATOM 760 O O . LEU A 1 93 ? -2.473 21.141 11.523 1 95.56 93 LEU A O 1
ATOM 764 N N . ILE A 1 94 ? -1.826 23.234 12.016 1 94.44 94 ILE A N 1
ATOM 765 C CA . ILE A 1 94 ? -1.914 23.672 10.633 1 94.44 94 ILE A CA 1
ATOM 766 C C . ILE A 1 94 ? -0.94 22.875 9.773 1 94.44 94 ILE A C 1
ATOM 768 O O . ILE A 1 94 ? -1.279 22.469 8.656 1 94.44 94 ILE A O 1
ATOM 772 N N . LYS A 1 95 ? 0.223 22.641 10.242 1 94.38 95 LYS A N 1
ATOM 773 C CA . LYS A 1 95 ? 1.218 21.859 9.508 1 94.38 95 LYS A CA 1
ATOM 774 C C . LYS A 1 95 ? 0.715 20.438 9.25 1 94.38 95 LYS A C 1
ATOM 776 O O . LYS A 1 95 ? 0.904 19.906 8.156 1 94.38 95 LYS A O 1
ATOM 781 N N . ARG A 1 96 ? 0.114 19.812 10.297 1 93.5 96 ARG A N 1
ATOM 782 C CA . ARG A 1 96 ? -0.395 18.453 10.164 1 93.5 96 ARG A CA 1
ATOM 783 C C . ARG A 1 96 ? -1.455 18.375 9.07 1 93.5 96 ARG A C 1
ATOM 785 O O . ARG A 1 96 ? -1.6 17.328 8.414 1 93.5 96 ARG A O 1
ATOM 792 N N . LEU A 1 97 ? -2.139 19.484 8.82 1 92.06 97 LEU A N 1
ATOM 793 C CA . LEU A 1 97 ? -3.242 19.484 7.867 1 92.06 97 LEU A CA 1
ATOM 794 C C . LEU A 1 97 ? -2.805 20.062 6.527 1 92.06 97 LEU A C 1
ATOM 796 O O . LEU A 1 97 ? -3.631 20.266 5.633 1 92.06 97 LEU A O 1
ATOM 800 N N . THR A 1 98 ? -1.525 20.375 6.398 1 92.5 98 THR A N 1
ATOM 801 C CA . THR A 1 98 ? -1.009 20.859 5.129 1 92.5 98 THR A CA 1
ATOM 802 C C . THR A 1 98 ? 0.169 20.016 4.656 1 92.5 98 THR A C 1
ATOM 804 O O . THR A 1 98 ? -0.024 18.953 4.059 1 92.5 98 THR A O 1
ATOM 807 N N . THR A 1 99 ? 1.38 20.422 5.102 1 90.62 99 THR A N 1
ATOM 808 C CA . THR A 1 99 ? 2.592 19.797 4.59 1 90.62 99 THR A CA 1
ATOM 809 C C . THR A 1 99 ? 2.648 18.328 4.996 1 90.62 99 THR A C 1
ATOM 811 O O . THR A 1 99 ? 3.029 17.469 4.195 1 90.62 99 THR A O 1
ATOM 814 N N . ASP A 1 100 ? 2.305 18.094 6.242 1 91.19 100 ASP A N 1
ATOM 815 C CA . ASP A 1 100 ? 2.336 16.703 6.684 1 91.19 100 ASP A CA 1
ATOM 816 C C . ASP A 1 100 ? 1.325 15.867 5.91 1 91.19 100 ASP A C 1
ATOM 818 O O . ASP A 1 100 ? 1.603 14.711 5.57 1 91.19 100 ASP A O 1
ATOM 822 N N . LEU A 1 101 ? 0.202 16.406 5.762 1 87.62 101 LEU A N 1
ATOM 823 C CA . LEU A 1 101 ? -0.823 15.68 5.016 1 87.62 101 LEU A CA 1
ATOM 824 C C . LEU A 1 101 ? -0.369 15.414 3.584 1 87.62 101 LEU A C 1
ATOM 826 O O . LEU A 1 101 ? -0.609 14.336 3.041 1 87.62 101 LEU A O 1
ATOM 830 N N . ASP A 1 102 ? 0.269 16.391 2.984 1 85.56 102 ASP A N 1
ATOM 831 C CA . ASP A 1 102 ? 0.825 16.219 1.646 1 85.56 102 ASP A CA 1
ATOM 832 C C . ASP A 1 102 ? 1.847 15.086 1.618 1 85.56 102 ASP A C 1
ATOM 834 O O . ASP A 1 102 ? 1.865 14.281 0.682 1 85.56 102 ASP A O 1
ATOM 838 N N . ASN A 1 103 ? 2.676 15.062 2.605 1 86.81 103 ASN A N 1
ATOM 839 C CA . ASN A 1 103 ? 3.691 14.023 2.697 1 86.81 103 ASN A CA 1
ATOM 840 C C . ASN A 1 103 ? 3.064 12.641 2.867 1 86.81 103 ASN A C 1
ATOM 842 O O . ASN A 1 103 ? 3.551 11.656 2.303 1 86.81 103 ASN A O 1
ATOM 846 N N . ILE A 1 104 ? 2.092 12.617 3.678 1 86.88 104 ILE A N 1
ATOM 847 C CA . ILE A 1 104 ? 1.386 11.359 3.896 1 86.88 104 ILE A CA 1
ATOM 848 C C . ILE A 1 104 ? 0.755 10.891 2.588 1 86.88 104 ILE A C 1
ATOM 850 O O . ILE A 1 104 ? 0.87 9.719 2.221 1 86.88 104 ILE A O 1
ATOM 854 N N . GLU A 1 105 ? 0.095 11.812 1.913 1 82.94 105 GLU A N 1
ATOM 855 C CA . GLU A 1 105 ? -0.512 11.477 0.627 1 82.94 105 GLU A CA 1
ATOM 856 C C . GLU A 1 105 ? 0.534 10.977 -0.365 1 82.94 105 GLU A C 1
ATOM 858 O O . GLU A 1 105 ? 0.292 10.016 -1.098 1 82.94 105 GLU A O 1
ATOM 863 N N . ALA A 1 106 ? 1.666 11.656 -0.377 1 81.75 106 ALA A N 1
ATOM 864 C CA . ALA A 1 106 ? 2.75 11.25 -1.268 1 81.75 106 ALA A CA 1
ATOM 865 C C . ALA A 1 106 ? 3.262 9.859 -0.911 1 81.75 106 ALA A C 1
ATOM 867 O O . ALA A 1 106 ? 3.572 9.055 -1.796 1 81.75 106 ALA A O 1
ATOM 868 N N . SER A 1 107 ? 3.355 9.609 0.327 1 83.06 107 SER A N 1
ATOM 869 C CA . SER A 1 107 ? 3.809 8.305 0.796 1 83.06 107 SER A CA 1
ATOM 870 C C . SER A 1 107 ? 2.861 7.195 0.347 1 83.06 107 SER A C 1
ATOM 872 O O . SER A 1 107 ? 3.305 6.113 -0.045 1 83.06 107 SER A O 1
ATOM 874 N N . ILE A 1 108 ? 1.664 7.453 0.425 1 78.56 108 ILE A N 1
ATOM 875 C CA . ILE A 1 108 ? 0.656 6.473 0.038 1 78.56 108 ILE A CA 1
ATOM 876 C C . ILE A 1 108 ? 0.739 6.215 -1.465 1 78.56 108 ILE A C 1
ATOM 878 O O . ILE A 1 108 ? 0.654 5.066 -1.908 1 78.56 108 ILE A O 1
ATOM 882 N N . LYS A 1 109 ? 1.04 7.219 -2.256 1 75.19 109 LYS A N 1
ATOM 883 C CA . LYS A 1 109 ? 1.132 7.102 -3.709 1 75.19 109 LYS A CA 1
ATOM 884 C C . LYS A 1 109 ? 2.379 6.32 -4.117 1 75.19 109 LYS A C 1
ATOM 886 O O . LYS A 1 109 ? 2.34 5.535 -5.066 1 75.19 109 LYS A O 1
ATOM 891 N N . ILE A 1 110 ? 3.498 6.52 -3.477 1 72.94 110 ILE A N 1
ATOM 892 C CA . ILE A 1 110 ? 4.754 5.836 -3.771 1 72.94 110 ILE A CA 1
ATOM 893 C C . ILE A 1 110 ? 4.574 4.332 -3.582 1 72.94 110 ILE A C 1
ATOM 895 O O . ILE A 1 110 ? 5.137 3.533 -4.34 1 72.94 110 ILE A O 1
ATOM 899 N N . GLY A 1 111 ? 3.904 3.906 -2.623 1 68.56 111 GLY A N 1
ATOM 900 C CA . GLY A 1 111 ? 3.652 2.492 -2.402 1 68.56 111 GLY A CA 1
ATOM 901 C C . GLY A 1 111 ? 3.072 1.794 -3.617 1 68.56 111 GLY A C 1
ATOM 902 O O . GLY A 1 111 ? 3.367 0.624 -3.869 1 68.56 111 GLY A O 1
ATOM 903 N N . THR A 1 112 ? 2.473 2.463 -4.512 1 64.5 112 THR A N 1
ATOM 904 C CA . THR A 1 112 ? 1.843 1.914 -5.707 1 64.5 112 THR A CA 1
ATOM 905 C C . THR A 1 112 ? 2.883 1.641 -6.789 1 64.5 112 THR A C 1
ATOM 907 O O . THR A 1 112 ? 2.691 0.764 -7.633 1 64.5 112 THR A O 1
ATOM 910 N N . GLU A 1 113 ? 4.027 2.268 -6.73 1 65.12 113 GLU A N 1
ATOM 911 C CA . GLU A 1 113 ? 5.043 2.121 -7.77 1 65.12 113 GLU A CA 1
ATOM 912 C C . GLU A 1 113 ? 5.809 0.812 -7.609 1 65.12 113 GLU A C 1
ATOM 914 O O . GLU A 1 113 ? 6.27 0.231 -8.594 1 65.12 113 GLU A O 1
ATOM 919 N N . TYR A 1 114 ? 5.906 0.277 -6.484 1 65.25 114 TYR A N 1
ATOM 920 C CA . TYR A 1 114 ? 6.668 -0.94 -6.227 1 65.25 114 TYR A CA 1
ATOM 921 C C . TYR A 1 114 ? 5.969 -2.158 -6.82 1 65.25 114 TYR A C 1
ATOM 923 O O . TYR A 1 114 ? 6.598 -3.193 -7.051 1 65.25 114 TYR A O 1
ATOM 931 N N . VAL A 1 115 ? 4.668 -2.043 -7.18 1 63.88 115 VAL A N 1
ATOM 932 C CA . VAL A 1 115 ? 3.867 -3.127 -7.738 1 63.88 115 VAL A CA 1
ATOM 933 C C . VAL A 1 115 ? 4.406 -3.51 -9.117 1 63.88 115 VAL A C 1
ATOM 935 O O . VAL A 1 115 ? 4.309 -4.668 -9.523 1 63.88 115 VAL A O 1
ATOM 938 N N . LYS A 1 116 ? 5.039 -2.566 -9.695 1 63.47 116 LYS A N 1
ATOM 939 C CA . LYS A 1 116 ? 5.527 -2.783 -11.055 1 63.47 116 LYS A CA 1
ATOM 940 C C . LYS A 1 116 ? 6.602 -3.867 -11.086 1 63.47 116 LYS A C 1
ATOM 942 O O . LYS A 1 116 ? 6.691 -4.633 -12.047 1 63.47 116 LYS A O 1
ATOM 947 N N . ASN A 1 117 ? 7.316 -3.949 -10.086 1 62.09 117 ASN A N 1
ATOM 948 C CA . ASN A 1 117 ? 8.391 -4.938 -10.047 1 62.09 117 ASN A CA 1
ATOM 949 C C . ASN A 1 117 ? 7.84 -6.359 -10.008 1 62.09 117 ASN A C 1
ATOM 951 O O . ASN A 1 117 ? 8.477 -7.289 -10.508 1 62.09 117 ASN A O 1
ATOM 955 N N . ILE A 1 118 ? 6.723 -6.441 -9.43 1 66.75 118 ILE A N 1
ATOM 956 C CA . ILE A 1 118 ? 6.125 -7.766 -9.305 1 66.75 118 ILE A CA 1
ATOM 957 C C . ILE A 1 118 ? 5.363 -8.109 -10.586 1 66.75 118 ILE A C 1
ATOM 959 O O . ILE A 1 118 ? 5.383 -9.258 -11.031 1 66.75 118 ILE A O 1
ATOM 963 N N . THR A 1 119 ? 4.848 -7.094 -11.188 1 61.16 119 THR A N 1
ATOM 964 C CA . THR A 1 119 ? 3.961 -7.297 -12.328 1 61.16 119 THR A CA 1
ATOM 965 C C . THR A 1 119 ? 4.762 -7.414 -13.617 1 61.16 119 THR A C 1
ATOM 967 O O . THR A 1 119 ? 4.285 -7.992 -14.602 1 61.16 119 THR A O 1
ATOM 970 N N . MET A 1 120 ? 5.977 -6.879 -13.508 1 61.94 120 MET A N 1
ATOM 971 C CA . MET A 1 120 ? 6.754 -6.918 -14.742 1 61.94 120 MET A CA 1
ATOM 972 C C . MET A 1 120 ? 7.477 -8.25 -14.891 1 61.94 120 MET A C 1
ATOM 974 O O . MET A 1 120 ? 8.078 -8.742 -13.938 1 61.94 120 MET A O 1
ATOM 978 N N . ASN A 1 121 ? 7.203 -8.797 -16.016 1 68.25 121 ASN A N 1
ATOM 979 C CA . ASN A 1 121 ? 7.891 -10.047 -16.344 1 68.25 121 ASN A CA 1
ATOM 980 C C . ASN A 1 121 ? 9.406 -9.852 -16.406 1 68.25 121 ASN A C 1
ATOM 982 O O . ASN A 1 121 ? 9.891 -8.883 -16.984 1 68.25 121 ASN A O 1
ATOM 986 N N . HIS A 1 122 ? 10.039 -10.555 -15.523 1 71.75 122 HIS A N 1
ATOM 987 C CA . HIS A 1 122 ? 11.5 -10.531 -15.539 1 71.75 122 HIS A CA 1
ATOM 988 C C . HIS A 1 122 ? 12.047 -11.094 -16.844 1 71.75 122 HIS A C 1
ATOM 990 O O . HIS A 1 122 ? 11.5 -12.055 -17.391 1 71.75 122 HIS A O 1
ATOM 996 N N . THR A 1 123 ? 13 -10.375 -17.281 1 74.88 123 THR A N 1
ATOM 997 C CA . THR A 1 123 ? 13.648 -10.859 -18.5 1 74.88 123 THR A CA 1
ATOM 998 C C . THR A 1 123 ? 14.438 -12.141 -18.203 1 74.88 123 THR A C 1
ATOM 1000 O O . THR A 1 123 ? 15.039 -12.281 -17.141 1 74.88 123 THR A O 1
ATOM 1003 N N . GLY A 1 124 ? 14.242 -13.18 -18.984 1 76.81 124 GLY A N 1
ATOM 1004 C CA . GLY A 1 124 ? 15.086 -14.352 -18.875 1 76.81 124 GLY A CA 1
ATOM 1005 C C . GLY A 1 124 ? 14.391 -15.539 -18.234 1 76.81 124 GLY A C 1
ATOM 1006 O O . GLY A 1 124 ? 15 -16.594 -18.062 1 76.81 124 GLY A O 1
ATOM 1007 N N . VAL A 1 125 ? 13.203 -15.25 -17.719 1 82.75 125 VAL A N 1
ATOM 1008 C CA . VAL A 1 125 ? 12.516 -16.391 -17.125 1 82.75 125 VAL A CA 1
ATOM 1009 C C . VAL A 1 125 ? 11.227 -16.672 -17.891 1 82.75 125 VAL A C 1
ATOM 1011 O O . VAL A 1 125 ? 10.711 -15.797 -18.594 1 82.75 125 VAL A O 1
ATOM 1014 N N . LYS A 1 126 ? 10.789 -17.938 -17.75 1 86.25 126 LYS A N 1
ATOM 1015 C CA . LYS A 1 126 ? 9.562 -18.344 -18.422 1 86.25 126 LYS A CA 1
ATOM 1016 C C . LYS A 1 126 ? 8.359 -18.234 -17.5 1 86.25 126 LYS A C 1
ATOM 1018 O O . LYS A 1 126 ? 8.453 -18.531 -16.312 1 86.25 126 LYS A O 1
ATOM 1023 N N . TYR A 1 127 ? 7.277 -17.766 -18.062 1 87.81 127 TYR A N 1
ATOM 1024 C CA . TYR A 1 127 ? 6.02 -17.703 -17.328 1 87.81 127 TYR A CA 1
ATOM 1025 C C . TYR A 1 127 ? 4.984 -18.641 -17.938 1 87.81 127 TYR A C 1
ATOM 1027 O O . TYR A 1 127 ? 4.891 -18.766 -19.156 1 87.81 127 TYR A O 1
ATOM 1035 N N . PRO A 1 128 ? 4.289 -19.344 -17.047 1 92.25 128 PRO A N 1
ATOM 1036 C CA . PRO A 1 128 ? 3.166 -20.109 -17.578 1 92.25 128 PRO A CA 1
ATOM 1037 C C . PRO A 1 128 ? 1.976 -19.25 -17.969 1 92.25 128 PRO A C 1
ATOM 1039 O O . PRO A 1 128 ? 1.91 -18.078 -17.578 1 92.25 128 PRO A O 1
ATOM 1042 N N . THR A 1 129 ? 1.145 -19.766 -18.781 1 88.69 129 THR A N 1
ATOM 1043 C CA . THR A 1 129 ? -0.073 -19.078 -19.203 1 88.69 129 THR A CA 1
ATOM 1044 C C . THR A 1 129 ? -1.309 -19.797 -18.672 1 88.69 129 THR A C 1
ATOM 1046 O O . THR A 1 129 ? -1.194 -20.828 -18.016 1 88.69 129 THR A O 1
ATOM 1049 N N . LEU A 1 130 ? -2.457 -19.281 -19 1 88.31 130 LEU A N 1
ATOM 1050 C CA . LEU A 1 130 ? -3.707 -19.906 -18.578 1 88.31 130 LEU A CA 1
ATOM 1051 C C . LEU A 1 130 ? -3.928 -21.234 -19.312 1 88.31 130 LEU A C 1
ATOM 1053 O O . LEU A 1 130 ? -4.582 -22.125 -18.781 1 88.31 130 LEU A O 1
ATOM 1057 N N . GLU A 1 131 ? -3.326 -21.312 -20.438 1 88.94 131 GLU A N 1
ATOM 1058 C CA . GLU A 1 131 ? -3.373 -22.594 -21.156 1 88.94 131 GLU A CA 1
ATOM 1059 C C . GLU A 1 131 ? -2.633 -23.688 -20.391 1 88.94 131 GLU A C 1
ATOM 1061 O O . GLU A 1 131 ? -3.059 -24.844 -20.375 1 88.94 131 GLU A O 1
ATOM 1066 N N . ASP A 1 132 ? -1.568 -23.297 -19.812 1 93 132 ASP A N 1
ATOM 1067 C CA . ASP A 1 132 ? -0.815 -24.25 -19.016 1 93 132 ASP A CA 1
ATOM 1068 C C . ASP A 1 132 ? -1.622 -24.688 -17.797 1 93 132 ASP A C 1
ATOM 1070 O O . ASP A 1 132 ? -1.588 -25.859 -17.406 1 93 132 ASP A O 1
ATOM 1074 N N . LEU A 1 133 ? -2.287 -23.75 -17.25 1 93.19 133 LEU A N 1
ATOM 1075 C CA . LEU A 1 133 ? -3.123 -24.078 -16.094 1 93.19 133 LEU A CA 1
ATOM 1076 C C . LEU A 1 133 ? -4.242 -25.031 -16.484 1 93.19 133 LEU A C 1
ATOM 1078 O O . LEU A 1 133 ? -4.488 -26.031 -15.797 1 93.19 133 LEU A O 1
ATOM 1082 N N . THR A 1 134 ? -4.867 -24.719 -17.547 1 92.75 134 THR A N 1
ATOM 1083 C CA . THR A 1 134 ? -5.938 -25.578 -18.047 1 92.75 134 THR A CA 1
ATOM 1084 C C . THR A 1 134 ? -5.398 -26.953 -18.406 1 92.75 134 THR A C 1
ATOM 1086 O O . THR A 1 134 ? -6.031 -27.969 -18.094 1 92.75 134 THR A O 1
ATOM 1089 N N . GLY A 1 135 ? -4.238 -26.953 -19.078 1 93.31 135 GLY A N 1
ATOM 1090 C CA . GLY A 1 135 ? -3.607 -28.219 -19.391 1 93.31 135 GLY A CA 1
ATOM 1091 C C . GLY A 1 135 ? -3.293 -29.062 -18.172 1 93.31 135 GLY A C 1
ATOM 1092 O O . GLY A 1 135 ? -3.494 -30.281 -18.188 1 93.31 135 GLY A O 1
ATOM 1093 N N . ALA A 1 136 ? -2.816 -28.438 -17.172 1 95 136 ALA A N 1
ATOM 1094 C CA . ALA A 1 136 ? -2.51 -29.141 -15.938 1 95 136 ALA A CA 1
ATOM 1095 C C . ALA A 1 136 ? -3.781 -29.672 -15.273 1 95 136 ALA A C 1
ATOM 1097 O O . ALA A 1 136 ? -3.791 -30.766 -14.727 1 95 136 ALA A O 1
ATOM 1098 N N . ALA A 1 137 ? -4.82 -28.891 -15.312 1 94.94 137 ALA A N 1
ATOM 1099 C CA . ALA A 1 137 ? -6.102 -29.328 -14.758 1 94.94 137 ALA A CA 1
ATOM 1100 C C . ALA A 1 137 ? -6.633 -30.547 -15.484 1 94.94 137 ALA A C 1
ATOM 1102 O O . ALA A 1 137 ? -7.086 -31.516 -14.852 1 94.94 137 ALA A O 1
ATOM 1103 N N . GLN A 1 138 ? -6.547 -30.5 -16.75 1 94.5 138 GLN A N 1
ATOM 1104 C CA . GLN A 1 138 ? -7 -31.625 -17.562 1 94.5 138 GLN A CA 1
ATOM 1105 C C . GLN A 1 138 ? -6.16 -32.875 -17.281 1 94.5 138 GLN A C 1
ATOM 1107 O O . GLN A 1 138 ? -6.672 -34 -17.312 1 94.5 138 GLN A O 1
ATOM 1112 N N . ALA A 1 139 ? -4.918 -32.625 -17.078 1 95.19 139 ALA A N 1
ATOM 1113 C CA . ALA A 1 139 ? -4.035 -33.719 -16.75 1 95.19 139 ALA A CA 1
ATOM 1114 C C . ALA A 1 139 ? -4.492 -34.438 -15.469 1 95.19 139 ALA A C 1
ATOM 1116 O O . ALA A 1 139 ? -4.492 -35.656 -15.391 1 95.19 139 ALA A O 1
ATOM 1117 N N . LEU A 1 140 ? -4.887 -33.656 -14.5 1 94.56 140 LEU A N 1
ATOM 1118 C CA . LEU A 1 140 ? -5.332 -34.219 -13.234 1 94.56 140 LEU A CA 1
ATOM 1119 C C . LEU A 1 140 ? -6.594 -35.062 -13.422 1 94.56 140 LEU A C 1
ATOM 1121 O O . LEU A 1 140 ? -6.727 -36.125 -12.828 1 94.56 140 LEU A O 1
ATOM 1125 N N . THR A 1 141 ? -7.492 -34.594 -14.211 1 94.81 141 THR A N 1
ATOM 1126 C CA . THR A 1 141 ? -8.727 -35.344 -14.422 1 94.81 141 THR A CA 1
ATOM 1127 C C . THR A 1 141 ? -8.453 -36.594 -15.227 1 94.81 141 THR A C 1
ATOM 1129 O O . THR A 1 141 ? -9.109 -37.625 -15.016 1 94.81 141 THR A O 1
ATOM 1132 N N . ARG A 1 142 ? -7.492 -36.531 -16.172 1 93.94 142 ARG A N 1
ATOM 1133 C CA . ARG A 1 142 ? -7.074 -37.719 -16.891 1 93.94 142 ARG A CA 1
ATOM 1134 C C . ARG A 1 142 ? -6.543 -38.781 -15.93 1 93.94 142 ARG A C 1
ATOM 1136 O O . ARG A 1 142 ? -6.871 -39.969 -16.062 1 93.94 142 ARG A O 1
ATOM 1143 N N . LEU A 1 143 ? -5.754 -38.344 -15.031 1 95.75 143 LEU A N 1
ATOM 1144 C CA . LEU A 1 143 ? -5.199 -39.25 -14.031 1 95.75 143 LEU A CA 1
ATOM 1145 C C . LEU A 1 143 ? -6.301 -39.812 -13.141 1 95.75 143 LEU A C 1
ATOM 1147 O O . LEU A 1 143 ? -6.285 -41 -12.805 1 95.75 143 LEU A O 1
ATOM 1151 N N . GLN A 1 144 ? -7.262 -38.969 -12.758 1 95.19 144 GLN A N 1
ATOM 1152 C CA . GLN A 1 144 ? -8.406 -39.406 -11.961 1 95.19 144 GLN A CA 1
ATOM 1153 C C . GLN A 1 144 ? -9.164 -40.531 -12.656 1 95.19 144 GLN A C 1
ATOM 1155 O O . GLN A 1 144 ? -9.469 -41.562 -12.031 1 95.19 144 GLN A O 1
ATOM 1160 N N . GLU A 1 145 ? -9.398 -40.344 -13.891 1 93.81 145 GLU A N 1
ATOM 1161 C CA . GLU A 1 145 ? -10.203 -41.312 -14.648 1 93.81 145 GLU A CA 1
ATOM 1162 C C . GLU A 1 145 ? -9.43 -42.594 -14.898 1 93.81 145 GLU A C 1
ATOM 1164 O O . GLU A 1 145 ? -9.961 -43.688 -14.703 1 93.81 145 GLU A O 1
ATOM 1169 N N . THR A 1 146 ? -8.188 -42.469 -15.305 1 95.25 146 THR A N 1
ATOM 1170 C CA . THR A 1 146 ? -7.379 -43.625 -15.656 1 95.25 146 THR A CA 1
ATOM 1171 C C . THR A 1 146 ? -7.102 -44.5 -14.422 1 95.25 146 THR A C 1
ATOM 1173 O O . THR A 1 146 ? -7.211 -45.719 -14.477 1 95.25 146 THR A O 1
ATOM 1176 N N . TYR A 1 147 ? -6.82 -43.875 -13.32 1 95.62 147 TYR A N 1
ATOM 1177 C CA . TYR A 1 147 ? -6.352 -44.594 -12.156 1 95.62 147 TYR A CA 1
ATOM 1178 C C . TYR A 1 147 ? -7.414 -44.625 -11.062 1 95.62 147 TYR A C 1
ATOM 1180 O O . TYR A 1 147 ? -7.141 -45.062 -9.938 1 95.62 147 TYR A O 1
ATOM 1188 N N . HIS A 1 148 ? -8.609 -44.156 -11.336 1 94.75 148 HIS A N 1
ATOM 1189 C CA . HIS A 1 148 ? -9.742 -44.156 -10.406 1 94.75 148 HIS A CA 1
ATOM 1190 C C . HIS A 1 148 ? -9.375 -43.5 -9.086 1 94.75 148 HIS A C 1
ATOM 1192 O O . HIS A 1 148 ? -9.562 -44.062 -8.016 1 94.75 148 HIS A O 1
ATOM 1198 N N . LEU A 1 149 ? -8.891 -42.312 -9.211 1 95.06 149 LEU A N 1
ATOM 1199 C CA . LEU A 1 149 ? -8.469 -41.594 -8.023 1 95.06 149 LEU A CA 1
ATOM 1200 C C . LEU A 1 149 ? -9.633 -40.812 -7.422 1 95.06 149 LEU A C 1
ATOM 1202 O O . LEU A 1 149 ? -10.461 -40.25 -8.156 1 95.06 149 LEU A O 1
ATOM 1206 N N . ASP A 1 150 ? -9.656 -40.781 -6.121 1 95.56 150 ASP A N 1
ATOM 1207 C CA . ASP A 1 150 ? -10.68 -40.031 -5.395 1 95.56 150 ASP A CA 1
ATOM 1208 C C . ASP A 1 150 ? -10.312 -38.562 -5.285 1 95.56 150 ASP A C 1
ATOM 1210 O O . ASP A 1 150 ? -9.172 -38.219 -4.945 1 95.56 150 ASP A O 1
ATOM 1214 N N . VAL A 1 151 ? -11.273 -37.75 -5.539 1 96.62 151 VAL A N 1
ATOM 1215 C CA . VAL A 1 151 ? -11.055 -36.312 -5.543 1 96.62 151 VAL A CA 1
ATOM 1216 C C . VAL A 1 151 ? -10.633 -35.844 -4.152 1 96.62 151 VAL A C 1
ATOM 1218 O O . VAL A 1 151 ? -9.742 -35 -4.016 1 96.62 151 VAL A O 1
ATOM 1221 N N . LYS A 1 152 ? -11.273 -36.281 -3.133 1 96.31 152 LYS A N 1
ATOM 1222 C CA . LYS A 1 152 ? -10.922 -35.906 -1.764 1 96.31 152 LYS A CA 1
ATOM 1223 C C . LYS A 1 152 ? -9.484 -36.312 -1.438 1 96.31 152 LYS A C 1
ATOM 1225 O O . LYS A 1 152 ? -8.75 -35.531 -0.837 1 96.31 152 LYS A O 1
ATOM 1230 N N . ASP A 1 153 ? -9.086 -37.531 -1.804 1 95.69 153 ASP A N 1
ATOM 1231 C CA . ASP A 1 153 ? -7.707 -37.969 -1.59 1 95.69 153 ASP A CA 1
ATOM 1232 C C . ASP A 1 153 ? -6.719 -37.062 -2.318 1 95.69 153 ASP A C 1
ATOM 1234 O O . ASP A 1 153 ? -5.684 -36.688 -1.764 1 95.69 153 ASP A O 1
ATOM 1238 N N . LEU A 1 154 ? -7.062 -36.75 -3.557 1 95.69 154 LEU A N 1
ATOM 1239 C CA . LEU A 1 154 ? -6.199 -35.875 -4.336 1 95.69 154 LEU A CA 1
ATOM 1240 C C . LEU A 1 154 ? -6.051 -34.531 -3.652 1 95.69 154 LEU A C 1
ATOM 1242 O O . LEU A 1 154 ? -4.941 -34 -3.561 1 95.69 154 LEU A O 1
ATOM 1246 N N . SER A 1 155 ? -7.172 -33.938 -3.174 1 96.25 155 SER A N 1
ATOM 1247 C CA . SER A 1 155 ? -7.156 -32.625 -2.531 1 96.25 155 SER A CA 1
ATOM 1248 C C . SER A 1 155 ? -6.332 -32.656 -1.247 1 96.25 155 SER A C 1
ATOM 1250 O O . SER A 1 155 ? -5.809 -31.625 -0.82 1 96.25 155 SER A O 1
ATOM 1252 N N . GLU A 1 156 ? -6.223 -33.812 -0.673 1 95.75 156 GLU A N 1
ATOM 1253 C CA . GLU A 1 156 ? -5.449 -33.969 0.557 1 95.75 156 GLU A CA 1
ATOM 1254 C C . GLU A 1 156 ? -3.998 -34.344 0.255 1 95.75 156 GLU A C 1
ATOM 1256 O O . GLU A 1 156 ? -3.205 -34.562 1.171 1 95.75 156 GLU A O 1
ATOM 1261 N N . GLY A 1 157 ? -3.617 -34.406 -1.011 1 92.81 157 GLY A N 1
ATOM 1262 C CA . GLY A 1 157 ? -2.242 -34.656 -1.416 1 92.81 157 GLY A CA 1
ATOM 1263 C C . GLY A 1 157 ? -1.896 -36.125 -1.49 1 92.81 157 GLY A C 1
ATOM 1264 O O . GLY A 1 157 ? -0.723 -36.5 -1.416 1 92.81 157 GLY A O 1
ATOM 1265 N N . LYS A 1 158 ? -2.934 -36.969 -1.649 1 93 158 LYS A N 1
ATOM 1266 C CA . LYS A 1 158 ? -2.73 -38.406 -1.649 1 93 158 LYS A CA 1
ATOM 1267 C C . LYS A 1 158 ? -2.93 -39 -3.045 1 93 158 LYS A C 1
ATOM 1269 O O . LYS A 1 158 ? -3.908 -38.688 -3.723 1 93 158 LYS A O 1
ATOM 1274 N N . LEU A 1 159 ? -1.925 -39.75 -3.516 1 90.94 159 LEU A N 1
ATOM 1275 C CA . LEU A 1 159 ? -2.012 -40.531 -4.758 1 90.94 159 LEU A CA 1
ATOM 1276 C C . LEU A 1 159 ? -1.953 -42 -4.48 1 90.94 159 LEU A C 1
ATOM 1278 O O . LEU A 1 159 ? -0.922 -42.531 -4.039 1 90.94 159 LEU A O 1
ATOM 1282 N N . ASN A 1 160 ? -2.99 -42.719 -4.719 1 87.75 160 ASN A N 1
ATOM 1283 C CA . ASN A 1 160 ? -3.07 -44.156 -4.492 1 87.75 160 ASN A CA 1
ATOM 1284 C C . ASN A 1 160 ? -2.641 -44.531 -3.076 1 87.75 160 ASN A C 1
ATOM 1286 O O . ASN A 1 160 ? -1.803 -45.406 -2.889 1 87.75 160 ASN A O 1
ATOM 1290 N N . GLY A 1 161 ? -3.104 -43.719 -2.107 1 84.75 161 GLY A N 1
ATOM 1291 C CA . GLY A 1 161 ? -2.914 -44.031 -0.7 1 84.75 161 GLY A CA 1
ATOM 1292 C C . GLY A 1 161 ? -1.631 -43.469 -0.128 1 84.75 161 GLY A C 1
ATOM 1293 O O . GLY A 1 161 ? -1.388 -43.562 1.077 1 84.75 161 GLY A O 1
ATOM 1294 N N . VAL A 1 162 ? -0.792 -42.906 -0.892 1 89.56 162 VAL A N 1
ATOM 1295 C CA . VAL A 1 162 ? 0.478 -42.344 -0.434 1 89.56 162 VAL A CA 1
ATOM 1296 C C . VAL A 1 162 ? 0.424 -40.812 -0.479 1 89.56 162 VAL A C 1
ATOM 1298 O O . VAL A 1 162 ? -0.029 -40.219 -1.467 1 89.56 162 VAL A O 1
ATOM 1301 N N . THR A 1 163 ? 0.835 -40.219 0.586 1 89.12 163 THR A N 1
ATOM 1302 C CA . THR A 1 163 ? 0.854 -38.75 0.635 1 89.12 163 THR A CA 1
ATOM 1303 C C . THR A 1 163 ? 2.143 -38.219 0.025 1 89.12 163 THR A C 1
ATOM 1305 O O . THR A 1 163 ? 3.236 -38.469 0.529 1 89.12 163 THR A O 1
ATOM 1308 N N . TYR A 1 164 ? 2.064 -37.406 -1.058 1 84.62 164 TYR A N 1
ATOM 1309 C CA . TYR A 1 164 ? 3.232 -36.906 -1.767 1 84.62 164 TYR A CA 1
ATOM 1310 C C . TYR A 1 164 ? 3.34 -35.406 -1.627 1 84.62 164 TYR A C 1
ATOM 1312 O O . TYR A 1 164 ? 4.434 -34.844 -1.727 1 84.62 164 TYR A O 1
ATOM 1320 N N . SER A 1 165 ? 2.207 -34.75 -1.418 1 87.88 165 SER A N 1
ATOM 1321 C CA . SER A 1 165 ? 2.213 -33.281 -1.517 1 87.88 165 SER A CA 1
ATOM 1322 C C . SER A 1 165 ? 1.455 -32.656 -0.356 1 87.88 165 SER A C 1
ATOM 1324 O O . SER A 1 165 ? 0.774 -33.344 0.402 1 87.88 165 SER A O 1
ATOM 1326 N N . THR A 1 166 ? 1.666 -31.328 -0.257 1 89.12 166 THR A N 1
ATOM 1327 C CA . THR A 1 166 ? 0.82 -30.547 0.628 1 89.12 166 THR A CA 1
ATOM 1328 C C . THR A 1 166 ? -0.624 -30.531 0.134 1 89.12 166 THR A C 1
ATOM 1330 O O . THR A 1 166 ? -0.872 -30.516 -1.073 1 89.12 166 THR A O 1
ATOM 1333 N N . PRO A 1 167 ? -1.508 -30.609 1.118 1 93.56 167 PRO A N 1
ATOM 1334 C CA . PRO A 1 167 ? -2.91 -30.578 0.698 1 93.56 167 PRO A CA 1
ATOM 1335 C C . PRO A 1 167 ? -3.254 -29.297 -0.075 1 93.56 167 PRO A C 1
ATOM 1337 O O . PRO A 1 167 ? -2.682 -28.234 0.189 1 93.56 167 PRO A O 1
ATOM 1340 N N . MET A 1 168 ? -4.117 -29.469 -1.027 1 95.25 168 MET A N 1
ATOM 1341 C CA . MET A 1 168 ? -4.621 -28.312 -1.778 1 95.25 168 MET A CA 1
ATOM 1342 C C . MET A 1 168 ? -5.496 -27.438 -0.897 1 95.25 168 MET A C 1
ATOM 1344 O O . MET A 1 168 ? -6.16 -27.922 0.018 1 95.25 168 MET A O 1
ATOM 1348 N N . SER A 1 169 ? -5.461 -26.172 -1.182 1 94.06 169 SER A N 1
ATOM 1349 C CA . SER A 1 169 ? -6.355 -25.234 -0.509 1 94.06 169 SER A CA 1
ATOM 1350 C C . SER A 1 169 ? -7.703 -25.156 -1.214 1 94.06 169 SER A C 1
ATOM 1352 O O . SER A 1 169 ? -7.875 -25.703 -2.301 1 94.06 169 SER A O 1
ATOM 1354 N N . ALA A 1 170 ? -8.68 -24.453 -0.507 1 96.12 170 ALA A N 1
ATOM 1355 C CA . ALA A 1 170 ? -9.961 -24.188 -1.153 1 96.12 170 ALA A CA 1
ATOM 1356 C C . ALA A 1 170 ? -9.773 -23.438 -2.463 1 96.12 170 ALA A C 1
ATOM 1358 O O . ALA A 1 170 ? -10.477 -23.688 -3.443 1 96.12 170 ALA A O 1
ATOM 1359 N N . SER A 1 171 ? -8.82 -22.578 -2.459 1 95.38 171 SER A N 1
ATOM 1360 C CA . SER A 1 171 ? -8.523 -21.797 -3.656 1 95.38 171 SER A CA 1
ATOM 1361 C C . SER A 1 171 ? -8.016 -22.688 -4.785 1 95.38 171 SER A C 1
ATOM 1363 O O . SER A 1 171 ? -8.359 -22.484 -5.949 1 95.38 171 SER A O 1
ATOM 1365 N N . ASP A 1 172 ? -7.145 -23.656 -4.449 1 96.56 172 ASP A N 1
ATOM 1366 C CA . ASP A 1 172 ? -6.633 -24.594 -5.445 1 96.56 172 ASP A CA 1
ATOM 1367 C C . ASP A 1 172 ? -7.766 -25.391 -6.082 1 96.56 172 ASP A C 1
ATOM 1369 O O . ASP A 1 172 ? -7.848 -25.5 -7.309 1 96.56 172 ASP A O 1
ATOM 1373 N N . CYS A 1 173 ? -8.609 -25.906 -5.234 1 97.88 173 CYS A N 1
ATOM 1374 C CA . CYS A 1 173 ? -9.734 -26.688 -5.707 1 97.88 173 CYS A CA 1
ATOM 1375 C C . CYS A 1 173 ? -10.68 -25.844 -6.555 1 97.88 173 CYS A C 1
ATOM 1377 O O . CYS A 1 173 ? -11.156 -26.297 -7.598 1 97.88 173 CYS A O 1
ATOM 1379 N N . TYR A 1 174 ? -10.93 -24.641 -6.078 1 97.69 174 TYR A N 1
ATOM 1380 C CA . TYR A 1 174 ? -11.812 -23.719 -6.781 1 97.69 174 TYR A CA 1
ATOM 1381 C C . TYR A 1 174 ? -11.289 -23.422 -8.188 1 97.69 174 TYR A C 1
ATOM 1383 O O . TYR A 1 174 ? -12.047 -23.469 -9.156 1 97.69 174 TYR A O 1
ATOM 1391 N N . GLU A 1 175 ? -9.992 -23.156 -8.266 1 96 175 GLU A N 1
ATOM 1392 C CA . GLU A 1 175 ? -9.406 -22.828 -9.555 1 96 175 GLU A CA 1
ATOM 1393 C C . GLU A 1 175 ? -9.383 -24.031 -10.484 1 96 175 GLU A C 1
ATOM 1395 O O . GLU A 1 175 ? -9.547 -23.891 -11.703 1 96 175 GLU A O 1
ATOM 1400 N N . LEU A 1 176 ? -9.109 -25.172 -9.891 1 97.25 176 LEU A N 1
ATOM 1401 C CA . LEU A 1 176 ? -9.156 -26.391 -10.68 1 97.25 176 LEU A CA 1
ATOM 1402 C C . LEU A 1 176 ? -10.555 -26.625 -11.234 1 97.25 176 LEU A C 1
ATOM 1404 O O . LEU A 1 176 ? -10.727 -26.906 -12.422 1 97.25 176 LEU A O 1
ATOM 1408 N N . GLY A 1 177 ? -11.578 -26.516 -10.398 1 97.69 177 GLY A N 1
ATOM 1409 C CA . GLY A 1 177 ? -12.961 -26.641 -10.836 1 97.69 177 GLY A CA 1
ATOM 1410 C C . GLY A 1 177 ? -13.352 -25.641 -11.898 1 97.69 177 GLY A C 1
ATOM 1411 O O . GLY A 1 177 ? -14.039 -25.969 -12.859 1 97.69 177 GLY A O 1
ATOM 1412 N N . ARG A 1 178 ? -12.922 -24.453 -11.688 1 95.81 178 ARG A N 1
ATOM 1413 C CA . ARG A 1 178 ? -13.234 -23.391 -12.633 1 95.81 178 ARG A CA 1
ATOM 1414 C C . ARG A 1 178 ? -12.602 -23.672 -14 1 95.81 178 ARG A C 1
ATOM 1416 O O . ARG A 1 178 ? -13.25 -23.484 -15.031 1 95.81 178 ARG A O 1
ATOM 1423 N N . ALA A 1 179 ? -11.32 -24.047 -13.992 1 94.38 179 ALA A N 1
ATOM 1424 C CA . ALA A 1 179 ? -10.625 -24.375 -15.242 1 94.38 179 ALA A CA 1
ATOM 1425 C C . ALA A 1 179 ? -11.352 -25.484 -16 1 94.38 179 ALA A C 1
ATOM 1427 O O . ALA A 1 179 ? -11.523 -25.406 -17.219 1 94.38 179 ALA A O 1
ATOM 1428 N N . LEU A 1 180 ? -11.812 -26.484 -15.297 1 97.12 180 LEU A N 1
ATOM 1429 C CA . LEU A 1 180 ? -12.508 -27.609 -15.906 1 97.12 180 LEU A CA 1
ATOM 1430 C C . LEU A 1 180 ? -13.883 -27.188 -16.406 1 97.12 180 LEU A C 1
ATOM 1432 O O . LEU A 1 180 ? -14.32 -27.625 -17.469 1 97.12 180 LEU A O 1
ATOM 1436 N N . TYR A 1 181 ? -14.523 -26.312 -15.602 1 96.5 181 TYR A N 1
ATOM 1437 C CA . TYR A 1 181 ? -15.82 -25.797 -16 1 96.5 181 TYR A CA 1
ATOM 1438 C C . TYR A 1 181 ? -15.719 -25.062 -17.344 1 96.5 181 TYR A C 1
ATOM 1440 O O . TYR A 1 181 ? -16.562 -25.234 -18.219 1 96.5 181 TYR A O 1
ATOM 1448 N N . ASN A 1 182 ? -14.727 -24.312 -17.484 1 92.31 182 ASN A N 1
ATOM 1449 C CA . ASN A 1 182 ? -14.523 -23.531 -18.688 1 92.31 182 ASN A CA 1
ATOM 1450 C C . ASN A 1 182 ? -14.234 -24.422 -19.891 1 92.31 182 ASN A C 1
ATOM 1452 O O . ASN A 1 182 ? -14.492 -24.031 -21.031 1 92.31 182 ASN A O 1
ATOM 1456 N N . GLU A 1 183 ? -13.719 -25.625 -19.656 1 93.44 183 GLU A N 1
ATOM 1457 C CA . GLU A 1 183 ? -13.453 -26.594 -20.719 1 93.44 183 GLU A CA 1
ATOM 1458 C C . GLU A 1 183 ? -14.648 -27.516 -20.938 1 93.44 183 GLU A C 1
ATOM 1460 O O . GLU A 1 183 ? -14.531 -28.547 -21.594 1 93.44 183 GLU A O 1
ATOM 1465 N N . LYS A 1 184 ? -15.75 -27.219 -20.25 1 94.94 184 LYS A N 1
ATOM 1466 C CA . LYS A 1 184 ? -17.031 -27.922 -20.375 1 94.94 184 LYS A CA 1
ATOM 1467 C C . LYS A 1 184 ? -16.953 -29.328 -19.781 1 94.94 184 LYS A C 1
ATOM 1469 O O . LYS A 1 184 ? -17.719 -30.203 -20.172 1 94.94 184 LYS A O 1
ATOM 1474 N N . ASP A 1 185 ? -15.938 -29.562 -19.062 1 96.12 185 ASP A N 1
ATOM 1475 C CA . ASP A 1 185 ? -15.891 -30.766 -18.25 1 96.12 185 ASP A CA 1
ATOM 1476 C C . ASP A 1 185 ? -16.656 -30.594 -16.938 1 96.12 185 ASP A C 1
ATOM 1478 O O . ASP A 1 185 ? -16.062 -30.562 -15.859 1 96.12 185 ASP A O 1
ATOM 1482 N N . TYR A 1 186 ? -17.953 -30.609 -17.016 1 97.31 186 TYR A N 1
ATOM 1483 C CA . TYR A 1 186 ? -18.812 -30.203 -15.906 1 97.31 186 TYR A CA 1
ATOM 1484 C C . TYR A 1 186 ? -18.828 -31.266 -14.812 1 97.31 186 TYR A C 1
ATOM 1486 O O . TYR A 1 186 ? -18.969 -30.953 -13.633 1 97.31 186 TYR A O 1
ATOM 1494 N N . LYS A 1 187 ? -18.688 -32.531 -15.234 1 96.62 187 LYS A N 1
ATOM 1495 C CA . LYS A 1 187 ? -18.688 -33.625 -14.25 1 96.62 187 LYS A CA 1
ATOM 1496 C C . LYS A 1 187 ? -17.547 -33.438 -13.258 1 96.62 187 LYS A C 1
ATOM 1498 O O . LYS A 1 187 ? -17.766 -33.438 -12.039 1 96.62 187 LYS A O 1
ATOM 1503 N N . ASN A 1 188 ? -16.406 -33.344 -13.828 1 97.25 188 ASN A N 1
ATOM 1504 C CA . ASN A 1 188 ? -15.242 -33.156 -12.961 1 97.25 188 ASN A CA 1
ATOM 1505 C C . ASN A 1 188 ? -15.242 -31.812 -12.273 1 97.25 188 ASN A C 1
ATOM 1507 O O . ASN A 1 188 ? -14.805 -31.688 -11.133 1 97.25 188 ASN A O 1
ATOM 1511 N N . ALA A 1 189 ? -15.695 -30.797 -12.977 1 97.81 189 ALA A N 1
ATOM 1512 C CA . ALA A 1 189 ? -15.805 -29.469 -12.383 1 97.81 189 ALA A CA 1
ATOM 1513 C C . ALA A 1 189 ? -16.672 -29.5 -11.125 1 97.81 189 ALA A C 1
ATOM 1515 O O . ALA A 1 189 ? -16.312 -28.938 -10.094 1 97.81 189 ALA A O 1
ATOM 1516 N N . ARG A 1 190 ? -17.781 -30.125 -11.242 1 97.88 190 ARG A N 1
ATOM 1517 C CA . ARG A 1 190 ? -18.703 -30.234 -10.109 1 97.88 190 ARG A CA 1
ATOM 1518 C C . ARG A 1 190 ? -18.016 -30.906 -8.922 1 97.88 190 ARG A C 1
ATOM 1520 O O . ARG A 1 190 ? -18.125 -30.438 -7.789 1 97.88 190 ARG A O 1
ATOM 1527 N N . ALA A 1 191 ? -17.328 -32 -9.18 1 97.88 191 ALA A N 1
ATOM 1528 C CA . ALA A 1 191 ? -16.656 -32.75 -8.109 1 97.88 191 ALA A CA 1
ATOM 1529 C C . ALA A 1 191 ? -15.641 -31.875 -7.395 1 97.88 191 ALA A C 1
ATOM 1531 O O . ALA A 1 191 ? -15.57 -31.859 -6.164 1 97.88 191 ALA A O 1
A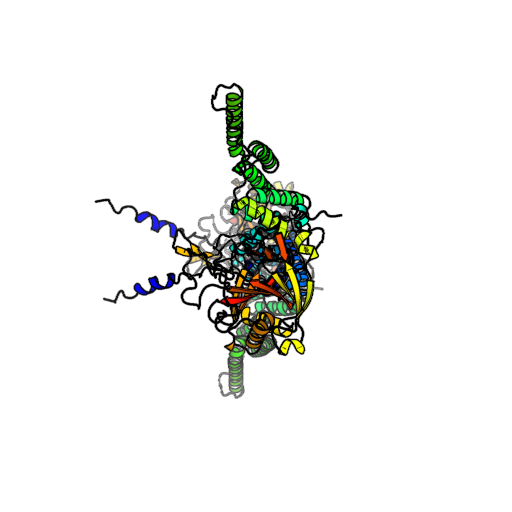TOM 1532 N N . TRP A 1 192 ? -14.867 -31.141 -8.133 1 98.19 192 TRP A N 1
ATOM 1533 C CA . TRP A 1 192 ? -13.828 -30.312 -7.539 1 98.19 192 TRP A CA 1
ATOM 1534 C C . TRP A 1 192 ? -14.43 -29.078 -6.871 1 98.19 192 TRP A C 1
ATOM 1536 O O . TRP A 1 192 ? -13.906 -28.594 -5.867 1 98.19 192 TRP A O 1
ATOM 1546 N N . MET A 1 193 ? -15.531 -28.531 -7.383 1 98.5 193 MET A N 1
ATOM 1547 C CA . MET A 1 193 ? -16.203 -27.422 -6.734 1 98.5 193 MET A CA 1
ATOM 1548 C C . MET A 1 193 ? -16.797 -27.844 -5.395 1 98.5 193 MET A C 1
ATOM 1550 O O . MET A 1 193 ? -16.812 -27.062 -4.441 1 98.5 193 MET A O 1
ATOM 1554 N N . LEU A 1 194 ? -17.297 -29.047 -5.387 1 98.25 194 LEU A N 1
ATOM 1555 C CA . LEU A 1 194 ? -17.812 -29.562 -4.121 1 98.25 194 LEU A CA 1
ATOM 1556 C C . LEU A 1 194 ? -16.703 -29.672 -3.088 1 98.25 194 LEU A C 1
ATOM 1558 O O . LEU A 1 194 ? -16.906 -29.359 -1.914 1 98.25 194 LEU A O 1
ATOM 1562 N N . GLU A 1 195 ? -15.578 -30.125 -3.551 1 97.88 195 GLU A N 1
ATOM 1563 C CA . GLU A 1 195 ? -14.422 -30.188 -2.658 1 97.88 195 GLU A CA 1
ATOM 1564 C C . GLU A 1 195 ? -13.992 -28.781 -2.23 1 97.88 195 GLU A C 1
ATOM 1566 O O . GLU A 1 195 ? -13.602 -28.578 -1.081 1 97.88 195 GLU A O 1
ATOM 1571 N N . ALA A 1 196 ? -13.992 -27.828 -3.141 1 97.94 196 ALA A N 1
ATOM 1572 C CA . ALA A 1 196 ? -13.68 -26.438 -2.822 1 97.94 196 ALA A CA 1
ATOM 1573 C C . ALA A 1 196 ? -14.602 -25.906 -1.731 1 97.94 196 ALA A C 1
ATOM 1575 O O . ALA A 1 196 ? -14.156 -25.203 -0.813 1 97.94 196 ALA A O 1
ATOM 1576 N N . LEU A 1 197 ? -15.891 -26.203 -1.828 1 97.69 197 LEU A N 1
ATOM 1577 C CA . LEU A 1 197 ? -16.875 -25.75 -0.844 1 97.69 197 LEU A CA 1
ATOM 1578 C C . LEU A 1 197 ? -16.562 -26.344 0.532 1 97.69 197 LEU A C 1
ATOM 1580 O O . LEU A 1 197 ? -16.609 -25.625 1.537 1 97.69 197 LEU A O 1
ATOM 1584 N N . ARG A 1 198 ? -16.281 -27.594 0.542 1 97.25 198 ARG A N 1
ATOM 1585 C CA . ARG A 1 198 ? -15.938 -28.25 1.799 1 97.25 198 ARG A CA 1
ATOM 1586 C C . ARG A 1 198 ? -14.742 -27.578 2.461 1 97.25 198 ARG A C 1
ATOM 1588 O O . ARG A 1 198 ? -14.797 -27.234 3.641 1 97.25 198 ARG A O 1
ATOM 1595 N N . LYS A 1 199 ? -13.719 -27.391 1.717 1 96.88 199 LYS A N 1
ATOM 1596 C CA . LYS A 1 199 ? -12.492 -26.828 2.258 1 96.88 199 LYS A CA 1
ATOM 1597 C C . LYS A 1 199 ? -12.68 -25.344 2.611 1 96.88 199 LYS A C 1
ATOM 1599 O O . LYS A 1 199 ? -12.078 -24.859 3.568 1 96.88 199 LYS A O 1
ATOM 1604 N N . TYR A 1 200 ? -13.445 -24.641 1.82 1 96.5 200 TYR A N 1
ATOM 1605 C CA . TYR A 1 200 ? -13.758 -23.25 2.1 1 96.5 200 TYR A CA 1
ATOM 1606 C C . TYR A 1 200 ? -14.367 -23.094 3.488 1 96.5 200 TYR A C 1
ATOM 1608 O O . TYR A 1 200 ? -14.023 -22.172 4.223 1 96.5 200 TYR A O 1
ATOM 1616 N N . LYS A 1 201 ? -15.227 -23.938 3.859 1 94.81 201 LYS A N 1
ATOM 1617 C CA . LYS A 1 201 ? -15.906 -23.891 5.148 1 94.81 201 LYS A CA 1
ATOM 1618 C C . LYS A 1 201 ? -14.961 -24.281 6.281 1 94.81 201 LYS A C 1
ATOM 1620 O O . LYS A 1 201 ? -15.07 -23.766 7.398 1 94.81 201 LYS A O 1
ATOM 1625 N N . GLU A 1 202 ? -14.055 -25.141 5.941 1 93.88 202 GLU A N 1
ATOM 1626 C CA . GLU A 1 202 ? -13.117 -25.625 6.945 1 93.88 202 GLU A CA 1
ATOM 1627 C C . GLU A 1 202 ? -12 -24.625 7.191 1 93.88 202 GLU A C 1
ATOM 1629 O O . GLU A 1 202 ? -11.516 -24.484 8.32 1 93.88 202 GLU A O 1
ATOM 1634 N N . GLU A 1 203 ? -11.711 -23.938 6.055 1 91.5 203 GLU A N 1
ATOM 1635 C CA . GLU A 1 203 ? -10.562 -23.031 6.129 1 91.5 203 GLU A CA 1
ATOM 1636 C C . GLU A 1 203 ? -10.984 -21.656 6.621 1 91.5 203 GLU A C 1
ATOM 1638 O O . GLU A 1 203 ? -12.062 -21.172 6.27 1 91.5 203 GLU A O 1
ATOM 1643 N N . ASN A 1 204 ? -10.555 -21.125 7.691 1 84.06 204 ASN A N 1
ATOM 1644 C CA . ASN A 1 204 ? -10.828 -19.797 8.211 1 84.06 204 ASN A CA 1
ATOM 1645 C C . ASN A 1 204 ? -9.922 -18.734 7.578 1 84.06 204 ASN A C 1
ATOM 1647 O O . ASN A 1 204 ? -9.188 -18.047 8.281 1 84.06 204 ASN A O 1
ATOM 1651 N N . THR A 1 205 ? -9.984 -18.688 6.234 1 83.25 205 THR A N 1
ATOM 1652 C CA . THR A 1 205 ? -9.141 -17.75 5.5 1 83.25 205 THR A CA 1
ATOM 1653 C C . THR A 1 205 ? -9.977 -16.938 4.52 1 83.25 205 THR A C 1
ATOM 1655 O O . THR A 1 205 ? -11.023 -17.391 4.051 1 83.25 205 THR A O 1
ATOM 1658 N N . THR A 1 206 ? -9.57 -15.742 4.336 1 79.94 206 THR A N 1
ATOM 1659 C CA . THR A 1 206 ? -10.258 -14.898 3.371 1 79.94 206 THR A CA 1
ATOM 1660 C C . THR A 1 206 ? -9.68 -15.094 1.972 1 79.94 206 THR A C 1
ATOM 1662 O O . THR A 1 206 ? -8.461 -15.109 1.791 1 79.94 206 THR A O 1
ATOM 1665 N N . TYR A 1 207 ? -10.609 -15.43 1.02 1 86.5 207 TYR A N 1
ATOM 1666 C CA . TYR A 1 207 ? -10.211 -15.609 -0.373 1 86.5 207 TYR A CA 1
ATOM 1667 C C . TYR A 1 207 ? -10.781 -14.5 -1.248 1 86.5 207 TYR A C 1
ATOM 1669 O O . TYR A 1 207 ? -11.602 -13.703 -0.796 1 86.5 207 TYR A O 1
ATOM 1677 N N . SER A 1 208 ? -10.211 -14.375 -2.457 1 81.19 208 SER A N 1
ATOM 1678 C CA . SER A 1 208 ? -10.695 -13.391 -3.42 1 81.19 208 SER A CA 1
ATOM 1679 C C . SER A 1 208 ? -12.086 -13.758 -3.924 1 81.19 208 SER A C 1
ATOM 1681 O O . SER A 1 208 ? -12.789 -12.914 -4.488 1 81.19 208 SER A O 1
ATOM 1683 N N . PHE A 1 209 ? -12.445 -15 -3.723 1 89.94 209 PHE A N 1
ATOM 1684 C CA . PHE A 1 209 ? -13.781 -15.453 -4.086 1 89.94 209 PHE A CA 1
ATOM 1685 C C . PHE A 1 209 ? -14.633 -15.695 -2.842 1 89.94 209 PHE A C 1
ATOM 1687 O O . PHE A 1 209 ? -14.102 -15.773 -1.731 1 89.94 209 PHE A O 1
ATOM 1694 N N . LYS A 1 210 ? -15.977 -15.781 -3.061 1 93.19 210 LYS A N 1
ATOM 1695 C CA . LYS A 1 210 ? -16.922 -15.984 -1.965 1 93.19 210 LYS A CA 1
ATOM 1696 C C . LYS A 1 210 ? -17.578 -17.359 -2.059 1 93.19 210 LYS A C 1
ATOM 1698 O O . LYS A 1 210 ? -17.453 -18.047 -3.07 1 93.19 210 LYS A O 1
ATOM 1703 N N . GLU A 1 211 ? -18.172 -17.719 -1.004 1 96 211 GLU A N 1
ATOM 1704 C CA . GLU A 1 211 ? -18.922 -18.984 -0.973 1 96 211 GLU A CA 1
ATOM 1705 C C . GLU A 1 211 ? -19.969 -19.016 -2.078 1 96 211 GLU A C 1
ATOM 1707 O O . GLU A 1 211 ? -20.203 -20.078 -2.678 1 96 211 GLU A O 1
ATOM 1712 N N . SER A 1 212 ? -20.547 -17.828 -2.352 1 96.19 212 SER A N 1
ATOM 1713 C CA . SER A 1 212 ? -21.594 -17.734 -3.369 1 96.19 212 SER A CA 1
ATOM 1714 C C . SER A 1 212 ? -21.047 -18.094 -4.75 1 96.19 212 SER A C 1
ATOM 1716 O O . SER A 1 212 ? -21.766 -18.688 -5.566 1 96.19 212 SER A O 1
ATOM 1718 N N . ASP A 1 213 ? -19.828 -17.781 -5.012 1 96.06 213 ASP A N 1
ATOM 1719 C CA . ASP A 1 213 ? -19.203 -18.094 -6.297 1 96.06 213 ASP A CA 1
ATOM 1720 C C . ASP A 1 213 ? -19.078 -19.594 -6.492 1 96.06 213 ASP A C 1
ATOM 1722 O O . ASP A 1 213 ? -19.359 -20.109 -7.582 1 96.06 213 ASP A O 1
ATOM 1726 N N . ILE A 1 214 ? -18.672 -20.281 -5.441 1 97.69 214 ILE A N 1
ATOM 1727 C CA . ILE A 1 214 ? -18.516 -21.734 -5.492 1 97.69 214 ILE A CA 1
ATOM 1728 C C . ILE A 1 214 ? -19.875 -22.391 -5.734 1 97.69 214 ILE A C 1
ATOM 1730 O O . ILE A 1 214 ? -20.016 -23.25 -6.609 1 97.69 214 ILE A O 1
ATOM 1734 N N . LEU A 1 215 ? -20.891 -21.875 -4.996 1 97.62 215 LEU A N 1
ATOM 1735 C CA . LEU A 1 215 ? -22.234 -22.422 -5.086 1 97.62 215 LEU A CA 1
ATOM 1736 C C . LEU A 1 215 ? -22.812 -22.234 -6.48 1 97.62 215 LEU A C 1
ATOM 1738 O O . LEU A 1 215 ? -23.547 -23.094 -6.984 1 97.62 215 LEU A O 1
ATOM 1742 N N . GLU A 1 216 ? -22.531 -21.156 -7.031 1 96.62 216 GLU A N 1
ATOM 1743 C CA . GLU A 1 216 ? -23.016 -20.891 -8.383 1 96.62 216 GLU A CA 1
ATOM 1744 C C . GLU A 1 216 ? -22.469 -21.906 -9.375 1 96.62 216 GLU A C 1
ATOM 1746 O O . GLU A 1 216 ? -23.219 -22.438 -10.203 1 96.62 216 GLU A O 1
ATOM 1751 N N . TYR A 1 217 ? -21.172 -22.203 -9.328 1 97.31 217 TYR A N 1
ATOM 1752 C CA . TYR A 1 217 ? -20.562 -23.188 -10.219 1 97.31 217 TYR A CA 1
ATOM 1753 C C . TYR A 1 217 ? -21.141 -24.578 -10 1 97.31 217 TYR A C 1
ATOM 1755 O O . TYR A 1 217 ? -21.359 -25.328 -10.953 1 97.31 217 TYR A O 1
ATOM 1763 N N . ILE A 1 218 ? -21.391 -24.938 -8.758 1 97.88 218 ILE A N 1
ATOM 1764 C CA . ILE A 1 218 ? -21.969 -26.234 -8.43 1 97.88 218 ILE A CA 1
ATOM 1765 C C . ILE A 1 218 ? -23.375 -26.344 -9.039 1 97.88 218 ILE A C 1
ATOM 1767 O O . ILE A 1 218 ? -23.672 -27.312 -9.75 1 97.88 218 ILE A O 1
ATOM 1771 N N . GLY A 1 219 ? -24.203 -25.359 -8.773 1 96.25 219 GLY A N 1
ATOM 1772 C CA . GLY A 1 219 ? -25.562 -25.359 -9.297 1 96.25 219 GLY A CA 1
ATOM 1773 C C . GLY A 1 219 ? -25.625 -25.453 -10.805 1 96.25 219 GLY A C 1
ATOM 1774 O O . GLY A 1 219 ? -26.344 -26.297 -11.352 1 96.25 219 GLY A O 1
ATOM 1775 N N . PHE A 1 220 ? -24.859 -24.703 -11.492 1 95.56 220 PHE A N 1
ATOM 1776 C CA . PHE A 1 220 ? -24.859 -24.688 -12.945 1 95.56 220 PHE A CA 1
ATOM 1777 C C . PHE A 1 220 ? -24.328 -26 -13.508 1 95.56 220 PHE A C 1
ATOM 1779 O O . PHE A 1 220 ? -24.766 -26.453 -14.562 1 95.56 220 PHE A O 1
ATOM 1786 N N . SER A 1 221 ? -23.297 -26.5 -12.82 1 97.12 221 SER A N 1
ATOM 1787 C CA . SER A 1 221 ? -22.766 -27.781 -13.281 1 97.12 221 SER A CA 1
ATOM 1788 C C . SER A 1 221 ? -23.828 -28.875 -13.242 1 97.12 221 SER A C 1
ATOM 1790 O O . SER A 1 221 ? -23.922 -29.688 -14.156 1 97.12 221 SER A O 1
ATOM 1792 N N . TYR A 1 222 ? -24.641 -28.906 -12.219 1 96.75 222 TYR A N 1
ATOM 1793 C CA . TYR A 1 222 ? -25.734 -29.859 -12.156 1 96.75 222 TYR A CA 1
ATOM 1794 C C . TYR A 1 222 ? -26.719 -29.656 -13.305 1 96.75 222 TYR A C 1
ATOM 1796 O O . TYR A 1 222 ? -27.172 -30.625 -13.922 1 96.75 222 TYR A O 1
ATOM 1804 N N . TYR A 1 223 ? -27.047 -28.469 -13.594 1 95.06 223 TYR A N 1
ATOM 1805 C CA . TYR A 1 223 ? -27.984 -28.156 -14.664 1 95.06 223 TYR A CA 1
ATOM 1806 C C . TYR A 1 223 ? -27.453 -28.609 -16.016 1 95.06 223 TYR A C 1
ATOM 1808 O O . TYR A 1 223 ? -28.172 -29.266 -16.781 1 95.06 223 TYR A O 1
ATOM 1816 N N . LEU A 1 224 ? -26.219 -28.297 -16.281 1 95.31 224 LEU A N 1
ATOM 1817 C CA . LEU A 1 224 ? -25.609 -28.609 -17.562 1 95.31 224 LEU A CA 1
ATOM 1818 C C . LEU A 1 224 ? -25.422 -30.109 -17.734 1 95.31 224 LEU A C 1
ATOM 1820 O O . LEU A 1 224 ? -25.312 -30.609 -18.859 1 95.31 224 LEU A O 1
ATOM 1824 N N . LEU A 1 225 ? -25.422 -30.844 -16.609 1 96.06 225 LEU A N 1
ATOM 1825 C CA . LEU A 1 225 ? -25.312 -32.312 -16.656 1 96.06 225 LEU A CA 1
ATOM 1826 C C . LEU A 1 225 ? -26.688 -32.938 -16.719 1 96.06 225 LEU A C 1
ATOM 1828 O O . LEU A 1 225 ? -26.812 -34.188 -16.688 1 96.06 225 LEU A O 1
ATOM 1832 N N . GLY A 1 226 ? -27.734 -32.125 -16.812 1 92.5 226 GLY A N 1
ATOM 1833 C CA . GLY A 1 226 ? -29.078 -32.594 -17 1 92.5 226 GLY A CA 1
ATOM 1834 C C . GLY A 1 226 ? -29.812 -32.875 -15.703 1 92.5 226 GLY A C 1
ATOM 1835 O O . GLY A 1 226 ? -30.922 -33.438 -15.711 1 92.5 226 GLY A O 1
ATOM 1836 N N . ASP A 1 227 ? -29.188 -32.594 -14.617 1 94.75 227 ASP A N 1
ATOM 1837 C CA . ASP A 1 227 ? -29.812 -32.781 -13.312 1 94.75 227 ASP A CA 1
ATOM 1838 C C . ASP A 1 227 ? -30.422 -31.469 -12.797 1 94.75 227 ASP A C 1
ATOM 1840 O O . ASP A 1 227 ? -29.891 -30.859 -11.867 1 94.75 227 ASP A O 1
ATOM 1844 N N . THR A 1 228 ? -31.516 -31.125 -13.281 1 95.19 228 THR A N 1
ATOM 1845 C CA . THR A 1 228 ? -32.156 -29.828 -13.016 1 95.19 228 THR A CA 1
ATOM 1846 C C . THR A 1 228 ? -32.656 -29.766 -11.578 1 95.19 228 THR A C 1
ATOM 1848 O O . THR A 1 228 ? -32.656 -28.703 -10.953 1 95.19 228 THR A O 1
ATOM 1851 N N . ARG A 1 229 ? -33.062 -30.875 -11.07 1 95.12 229 ARG A N 1
ATOM 1852 C CA . ARG A 1 229 ? -33.562 -30.906 -9.703 1 95.12 229 ARG A CA 1
ATOM 1853 C C . ARG A 1 229 ? -32.469 -30.5 -8.711 1 95.12 229 ARG A C 1
ATOM 1855 O O . ARG A 1 229 ? -32.688 -29.672 -7.836 1 95.12 229 ARG A O 1
ATOM 1862 N N . SER A 1 230 ? -31.328 -31.172 -8.906 1 96.81 230 SER A N 1
ATOM 1863 C CA . SER A 1 230 ? -30.203 -30.812 -8.039 1 96.81 230 SER A CA 1
ATOM 1864 C C . SER A 1 230 ? -29.766 -29.375 -8.266 1 96.81 230 SER A C 1
ATOM 1866 O O . SER A 1 230 ? -29.375 -28.688 -7.316 1 96.81 230 SER A O 1
ATOM 1868 N N . ALA A 1 231 ? -29.828 -28.922 -9.484 1 96.94 231 ALA A N 1
ATOM 1869 C CA . ALA A 1 231 ? -29.484 -27.547 -9.797 1 96.94 231 ALA A CA 1
ATOM 1870 C C . ALA A 1 231 ? -30.359 -26.578 -9.016 1 96.94 231 ALA A C 1
ATOM 1872 O O . ALA A 1 231 ? -29.875 -25.562 -8.5 1 96.94 231 ALA A O 1
ATOM 1873 N N . LEU A 1 232 ? -31.609 -26.875 -8.953 1 96.25 232 LEU A N 1
ATOM 1874 C CA . LEU A 1 232 ? -32.562 -26.047 -8.219 1 96.25 232 LEU A CA 1
ATOM 1875 C C . LEU A 1 232 ? -32.219 -26.031 -6.73 1 96.25 232 LEU A C 1
ATOM 1877 O O . LEU A 1 232 ? -32.25 -24.969 -6.098 1 96.25 232 LEU A O 1
ATOM 1881 N N . GLU A 1 233 ? -31.953 -27.172 -6.16 1 96.62 233 GLU A N 1
ATOM 1882 C CA . GLU A 1 233 ? -31.609 -27.281 -4.746 1 96.62 233 GLU A CA 1
ATOM 1883 C C . GLU A 1 233 ? -30.375 -26.438 -4.422 1 96.62 233 GLU A C 1
ATOM 1885 O O . GLU A 1 233 ? -30.359 -25.703 -3.426 1 96.62 233 GLU A O 1
ATOM 1890 N N . TRP A 1 234 ? -29.344 -26.547 -5.25 1 97.19 234 TRP A N 1
ATOM 1891 C CA . TRP A 1 234 ? -28.109 -25.812 -5.008 1 97.19 234 TRP A CA 1
ATOM 1892 C C . TRP A 1 234 ? -28.297 -24.328 -5.234 1 97.19 234 TRP A C 1
ATOM 1894 O O . TRP A 1 234 ? -27.641 -23.5 -4.602 1 97.19 234 TRP A O 1
ATOM 1904 N N . THR A 1 235 ? -29.188 -23.938 -6.082 1 96.25 235 THR A N 1
ATOM 1905 C CA . THR A 1 235 ? -29.516 -22.516 -6.285 1 96.25 235 THR A CA 1
ATOM 1906 C C . THR A 1 235 ? -30.203 -21.953 -5.055 1 96.25 235 THR A C 1
ATOM 1908 O O . THR A 1 235 ? -30 -20.781 -4.703 1 96.25 235 THR A O 1
ATOM 1911 N N . HIS A 1 236 ? -30.984 -22.766 -4.434 1 96.44 236 HIS A N 1
ATOM 1912 C CA . HIS A 1 236 ? -31.594 -22.328 -3.182 1 96.44 236 HIS A CA 1
ATOM 1913 C C . HIS A 1 236 ? -30.531 -22.109 -2.104 1 96.44 236 HIS A C 1
ATOM 1915 O O . HIS A 1 236 ? -30.625 -21.156 -1.33 1 96.44 236 HIS A O 1
ATOM 1921 N N . LYS A 1 237 ? -29.578 -23 -2.061 1 96.81 237 LYS A N 1
ATOM 1922 C CA . LYS A 1 237 ? -28.484 -22.828 -1.114 1 96.81 237 LYS A CA 1
ATOM 1923 C C . LYS A 1 237 ? -27.719 -21.531 -1.395 1 96.81 237 LYS A C 1
ATOM 1925 O O . LYS A 1 237 ? -27.281 -20.859 -0.466 1 96.81 237 LYS A O 1
ATOM 1930 N N . LEU A 1 238 ? -27.531 -21.219 -2.646 1 97 238 LEU A N 1
ATOM 1931 C CA . LEU A 1 238 ? -26.875 -20 -3.068 1 97 238 LEU A CA 1
ATOM 1932 C C . LEU A 1 238 ? -27.641 -18.766 -2.59 1 97 238 LEU A C 1
ATOM 1934 O O . LEU A 1 238 ? -27.047 -17.828 -2.051 1 97 238 LEU A O 1
ATOM 1938 N N . LEU A 1 239 ? -28.906 -18.781 -2.705 1 95.69 239 LEU A N 1
ATOM 1939 C CA . LEU A 1 239 ? -29.734 -17.641 -2.332 1 95.69 239 LEU A CA 1
ATOM 1940 C C . LEU A 1 239 ? -29.812 -17.5 -0.815 1 95.69 239 LEU A C 1
ATOM 1942 O O . LEU A 1 239 ? -30.047 -16.406 -0.303 1 95.69 239 LEU A O 1
ATOM 1946 N N . ALA A 1 240 ? -29.625 -18.578 -0.1 1 96.12 240 ALA A N 1
ATOM 1947 C CA . ALA A 1 240 ? -29.562 -18.516 1.357 1 96.12 240 ALA A CA 1
ATOM 1948 C C . ALA A 1 240 ? -28.328 -17.766 1.824 1 96.12 240 ALA A C 1
ATOM 1950 O O . ALA A 1 240 ? -28.359 -17.062 2.834 1 96.12 240 ALA A O 1
ATOM 1951 N N . VAL A 1 241 ? -27.219 -17.953 1.091 1 95.94 241 VAL A N 1
ATOM 1952 C CA . VAL A 1 241 ? -25.953 -17.312 1.445 1 95.94 241 VAL A CA 1
ATOM 1953 C C . VAL A 1 241 ? -25.922 -15.891 0.888 1 95.94 241 VAL A C 1
ATOM 1955 O O . VAL A 1 241 ? -25.406 -14.977 1.538 1 95.94 241 VAL A O 1
ATOM 1958 N N . ASP A 1 242 ? -26.438 -15.719 -0.313 1 95.69 242 ASP A N 1
ATOM 1959 C CA . ASP A 1 242 ? -26.469 -14.422 -0.979 1 95.69 242 ASP A CA 1
ATOM 1960 C C . ASP A 1 242 ? -27.844 -14.156 -1.598 1 95.69 242 ASP A C 1
ATOM 1962 O O . ASP A 1 242 ? -28.031 -14.344 -2.801 1 95.69 242 ASP A O 1
ATOM 1966 N N . PRO A 1 243 ? -28.641 -13.555 -0.836 1 94 243 PRO A N 1
ATOM 1967 C CA . PRO A 1 243 ? -30.016 -13.344 -1.297 1 94 243 PRO A CA 1
ATOM 1968 C C . PRO A 1 243 ? -30.109 -12.359 -2.457 1 94 243 PRO A C 1
ATOM 1970 O O . PRO A 1 243 ? -31.078 -12.359 -3.205 1 94 243 PRO A O 1
ATOM 1973 N N . LYS A 1 244 ? -29.141 -11.516 -2.621 1 93.62 244 LYS A N 1
ATOM 1974 C CA . LYS A 1 244 ? -29.203 -10.484 -3.658 1 93.62 244 LYS A CA 1
ATOM 1975 C C . LYS A 1 244 ? -28.406 -10.906 -4.891 1 93.62 244 LYS A C 1
ATOM 1977 O O . LYS A 1 244 ? -28.062 -10.078 -5.734 1 93.62 244 LYS A O 1
ATOM 1982 N N . HIS A 1 245 ? -28.203 -12.195 -4.977 1 91.75 245 HIS A N 1
ATOM 1983 C CA . HIS A 1 245 ? -27.438 -12.664 -6.117 1 91.75 245 HIS A CA 1
ATOM 1984 C C . HIS A 1 245 ? -28.125 -12.328 -7.434 1 91.75 245 HIS A C 1
ATOM 1986 O O . HIS A 1 245 ? -29.312 -12.594 -7.598 1 91.75 245 HIS A O 1
ATOM 1992 N N . PRO A 1 246 ? -27.469 -11.742 -8.375 1 88.81 246 PRO A N 1
ATOM 1993 C CA . PRO A 1 246 ? -28.109 -11.156 -9.555 1 88.81 246 PRO A CA 1
ATOM 1994 C C . PRO A 1 246 ? -28.766 -12.203 -10.453 1 88.81 246 PRO A C 1
ATOM 1996 O O . PRO A 1 246 ? -29.797 -11.93 -11.086 1 88.81 246 PRO A O 1
ATOM 1999 N N . ARG A 1 247 ? -28.297 -13.406 -10.602 1 89.88 247 ARG A N 1
ATOM 2000 C CA . ARG A 1 247 ? -28.75 -14.367 -11.594 1 89.88 247 ARG A CA 1
ATOM 2001 C C . ARG A 1 247 ? -29.547 -15.492 -10.945 1 89.88 247 ARG A C 1
ATOM 2003 O O . ARG A 1 247 ? -30.344 -16.156 -11.602 1 89.88 247 ARG A O 1
ATOM 2010 N N . ALA A 1 248 ? -29.344 -15.742 -9.727 1 91.38 248 ALA A N 1
ATOM 2011 C CA . ALA A 1 248 ? -29.875 -16.938 -9.055 1 91.38 248 ALA A CA 1
ATOM 2012 C C . ALA A 1 248 ? -31.391 -16.906 -9 1 91.38 248 ALA A C 1
ATOM 2014 O O . ALA A 1 248 ? -32.062 -17.922 -9.234 1 91.38 248 ALA A O 1
ATOM 2015 N N . LYS A 1 249 ? -31.938 -15.758 -8.734 1 91.25 249 LYS A N 1
ATOM 2016 C CA . LYS A 1 249 ? -33.375 -15.633 -8.617 1 91.25 249 LYS A CA 1
ATOM 2017 C C . LYS A 1 249 ? -34.062 -15.883 -9.953 1 91.25 249 LYS A C 1
ATOM 2019 O O . LYS A 1 249 ? -35.156 -16.484 -10.008 1 91.25 249 LYS A O 1
ATOM 2024 N N . GLY A 1 250 ? -33.438 -15.492 -11.008 1 90.69 250 GLY A N 1
ATOM 2025 C CA . GLY A 1 250 ? -34 -15.672 -12.344 1 90.69 250 GLY A CA 1
ATOM 2026 C C . GLY A 1 250 ? -33.906 -17.094 -12.836 1 90.69 250 GLY A C 1
ATOM 2027 O O . GLY A 1 250 ? -34.688 -17.516 -13.688 1 90.69 250 GLY A O 1
ATOM 2028 N N . ASN A 1 251 ? -33 -17.844 -12.305 1 92.12 251 ASN A N 1
ATOM 2029 C CA . ASN A 1 251 ? -32.781 -19.219 -12.742 1 92.12 251 ASN A CA 1
ATOM 2030 C C . ASN A 1 251 ? -33.844 -20.156 -12.172 1 92.12 251 ASN A C 1
ATOM 2032 O O . ASN A 1 251 ? -34.125 -21.219 -12.75 1 92.12 251 ASN A O 1
ATOM 2036 N N . ILE A 1 252 ? -34.469 -19.828 -11.07 1 92.94 252 ILE A N 1
ATOM 2037 C CA . ILE A 1 252 ? -35.375 -20.703 -10.336 1 92.94 252 ILE A CA 1
ATOM 2038 C C . ILE A 1 252 ? -36.594 -21.031 -11.195 1 92.94 252 ILE A C 1
ATOM 2040 O O . ILE A 1 252 ? -36.906 -22.203 -11.422 1 92.94 252 ILE A O 1
ATOM 2044 N N . PRO A 1 253 ? -37.219 -19.969 -11.773 1 92.44 253 PRO A N 1
ATOM 2045 C CA . PRO A 1 253 ? -38.375 -20.297 -12.617 1 92.44 253 PRO A CA 1
ATOM 2046 C C . PRO A 1 253 ? -38 -21.141 -13.828 1 92.44 253 PRO A C 1
ATOM 2048 O O . PRO A 1 253 ? -38.781 -22 -14.258 1 92.44 253 PRO A O 1
ATOM 2051 N N . HIS A 1 254 ? -36.938 -20.891 -14.352 1 92.94 254 HIS A N 1
ATOM 2052 C CA . HIS A 1 254 ? -36.469 -21.656 -15.5 1 92.94 254 HIS A CA 1
ATOM 2053 C C . HIS A 1 254 ? -36.281 -23.125 -15.141 1 92.94 254 HIS A C 1
ATOM 2055 O O . HIS A 1 254 ? -36.688 -24.016 -15.898 1 92.94 254 HIS A O 1
ATOM 2061 N N . TYR A 1 255 ? -35.625 -23.406 -13.992 1 93.56 255 TYR A N 1
ATOM 2062 C CA . TYR A 1 255 ? -35.406 -24.766 -13.531 1 93.56 255 TYR A CA 1
ATOM 2063 C C . TYR A 1 255 ? -36.719 -25.469 -13.219 1 93.56 255 TYR A C 1
ATOM 2065 O O . TYR A 1 255 ? -36.906 -26.641 -13.562 1 93.56 255 TYR A O 1
ATOM 2073 N N . GLN A 1 256 ? -37.562 -24.734 -12.625 1 93.06 256 GLN A N 1
ATOM 2074 C CA . GLN A 1 256 ? -38.875 -25.297 -12.273 1 93.06 256 GLN A CA 1
ATOM 2075 C C . GLN A 1 256 ? -39.656 -25.672 -13.516 1 93.06 256 GLN A C 1
ATOM 2077 O O . GLN A 1 256 ? -40.281 -26.734 -13.57 1 93.06 256 GLN A O 1
ATOM 2082 N N . LYS A 1 257 ? -39.594 -24.828 -14.445 1 92.56 257 LYS A N 1
ATOM 2083 C CA . LYS A 1 257 ? -40.281 -25.109 -15.711 1 92.56 257 LYS A CA 1
ATOM 2084 C C . LYS A 1 257 ? -39.688 -26.359 -16.375 1 92.56 257 LYS A C 1
ATOM 2086 O O . LYS A 1 257 ? -40.438 -27.203 -16.875 1 92.56 257 LYS A O 1
ATOM 2091 N N . SER A 1 258 ? -38.438 -26.422 -16.406 1 92.06 258 SER A N 1
ATOM 2092 C CA . SER A 1 258 ? -37.75 -27.562 -17.016 1 92.06 258 SER A CA 1
ATOM 2093 C C . SER A 1 258 ? -38.125 -28.859 -16.297 1 92.06 258 SER A C 1
ATOM 2095 O O . SER A 1 258 ? -38.312 -29.891 -16.953 1 92.06 258 SER A O 1
ATOM 2097 N N . ILE A 1 259 ? -38.25 -28.828 -14.977 1 92.56 259 ILE A N 1
ATOM 2098 C CA . ILE A 1 259 ? -38.594 -30 -14.172 1 92.56 259 ILE A CA 1
ATOM 2099 C C . ILE A 1 259 ? -40.031 -30.422 -14.469 1 92.56 259 ILE A C 1
ATOM 2101 O O . ILE A 1 259 ? -40.312 -31.609 -14.625 1 92.56 259 ILE A O 1
ATOM 2105 N N . GLN A 1 260 ? -40.875 -29.469 -14.641 1 90.75 260 GLN A N 1
ATOM 2106 C CA . GLN A 1 260 ? -42.281 -29.75 -14.93 1 90.75 260 GLN A CA 1
ATOM 2107 C C . GLN A 1 260 ? -42.438 -30.359 -16.328 1 90.75 260 GLN A C 1
ATOM 2109 O O . GLN A 1 260 ? -43.219 -31.297 -16.5 1 90.75 260 GLN A O 1
ATOM 2114 N N . GLU A 1 261 ? -41.75 -29.812 -17.172 1 90.75 261 GLU A N 1
ATOM 2115 C CA . GLU A 1 261 ? -41.781 -30.344 -18.531 1 90.75 261 GLU A CA 1
ATOM 2116 C C . GLU A 1 261 ? -41.281 -31.781 -18.594 1 90.75 261 GLU A C 1
ATOM 2118 O O . GLU A 1 261 ? -41.844 -32.594 -19.312 1 90.75 261 GLU A O 1
ATOM 2123 N N . GLU A 1 262 ? -40.281 -32.031 -17.875 1 87.75 262 GLU A N 1
ATOM 2124 C CA . GLU A 1 262 ? -39.719 -33.375 -17.828 1 87.75 262 GLU A CA 1
ATOM 2125 C C . GLU A 1 262 ? -40.719 -34.344 -17.172 1 87.75 262 GLU A C 1
ATOM 2127 O O . GLU A 1 262 ? -40.875 -35.5 -17.625 1 87.75 262 GLU A O 1
ATOM 2132 N N . GLU A 1 263 ? -41.344 -33.875 -16.156 1 87.62 263 GLU A N 1
ATOM 2133 C CA . GLU A 1 263 ? -42.344 -34.719 -15.477 1 87.62 263 GLU A CA 1
ATOM 2134 C C . GLU A 1 263 ? -43.531 -34.969 -16.375 1 87.62 263 GLU A C 1
ATOM 2136 O O . GLU A 1 263 ? -44.094 -36.094 -16.375 1 87.62 263 GLU A O 1
ATOM 2141 N N . LEU A 1 264 ? -43.906 -34.031 -17.109 1 86.19 264 LEU A N 1
ATOM 2142 C CA . LEU A 1 264 ? -45.031 -34.188 -18.031 1 86.19 264 LEU A CA 1
ATOM 2143 C C . LEU A 1 264 ? -44.656 -35.188 -19.141 1 86.19 264 LEU A C 1
ATOM 2145 O O . LEU A 1 264 ? -45.5 -36 -19.531 1 86.19 264 LEU A O 1
ATOM 2149 N N . ARG A 1 265 ? -43.562 -35.062 -19.562 1 84.94 265 ARG A N 1
ATOM 2150 C CA . ARG A 1 265 ? -43.094 -35.969 -20.609 1 84.94 265 ARG A CA 1
ATOM 2151 C C . ARG A 1 265 ? -43.062 -37.406 -20.094 1 84.94 265 ARG A C 1
ATOM 2153 O O . ARG A 1 265 ? -43.5 -38.344 -20.797 1 84.94 265 ARG A O 1
ATOM 2160 N N . LEU A 1 266 ? -42.594 -37.562 -18.891 1 84 266 LEU A N 1
ATOM 2161 C CA . LEU A 1 266 ? -42.5 -38.906 -18.297 1 84 266 LEU A CA 1
ATOM 2162 C C . LEU A 1 266 ? -43.906 -39.469 -18.031 1 84 266 LEU A C 1
ATOM 2164 O O . LEU A 1 266 ? -44.125 -40.656 -18.219 1 84 266 LEU A O 1
ATOM 2168 N N . ARG A 1 267 ? -44.812 -38.625 -17.672 1 81.19 267 ARG A N 1
ATOM 2169 C CA . ARG A 1 267 ? -46.188 -39.031 -17.438 1 81.19 267 ARG A CA 1
ATOM 2170 C C . ARG A 1 267 ? -46.875 -39.469 -18.734 1 81.19 267 ARG A C 1
ATOM 2172 O O . ARG A 1 267 ? -47.594 -40.438 -18.766 1 81.19 267 ARG A O 1
ATOM 2179 N N . LYS A 1 268 ? -46.625 -38.75 -19.75 1 80.81 268 LYS A N 1
ATOM 2180 C CA . LYS A 1 268 ? -47.188 -39.094 -21.062 1 80.81 268 LYS A CA 1
ATOM 2181 C C . LYS A 1 268 ? -46.594 -40.438 -21.562 1 80.81 268 LYS A C 1
ATOM 2183 O O . LYS A 1 268 ? -47.312 -41.25 -22.156 1 80.81 268 LYS A O 1
ATOM 2188 N N . GLU A 1 269 ? -45.375 -40.625 -21.344 1 75.19 269 GLU A N 1
ATOM 2189 C CA . GLU A 1 269 ? -44.719 -41.875 -21.75 1 75.19 269 GLU A CA 1
ATOM 2190 C C . GLU A 1 269 ? -45.281 -43.062 -20.969 1 75.19 269 GLU A C 1
ATOM 2192 O O . GLU A 1 269 ? -45.469 -44.156 -21.516 1 75.19 269 GLU A O 1
ATOM 2197 N N . ARG A 1 270 ? -45.531 -42.875 -19.672 1 78 270 ARG A N 1
ATOM 2198 C CA . ARG A 1 270 ? -46.062 -43.938 -18.828 1 78 270 ARG A CA 1
ATOM 2199 C C . ARG A 1 270 ? -47.5 -44.281 -19.219 1 78 270 ARG A C 1
ATOM 2201 O O . ARG A 1 270 ? -47.938 -45.438 -19.125 1 78 270 ARG A O 1
ATOM 2208 N N . ARG A 1 271 ? -48.344 -43.312 -19.609 1 71.12 271 ARG A N 1
ATOM 2209 C CA . ARG A 1 271 ? -49.719 -43.531 -19.984 1 71.12 271 ARG A CA 1
ATOM 2210 C C . ARG A 1 271 ? -49.844 -44.094 -21.391 1 71.12 271 ARG A C 1
ATOM 2212 O O . ARG A 1 271 ? -50.938 -44.344 -21.875 1 71.12 271 ARG A O 1
ATOM 2219 N N . GLY A 1 272 ? -48.781 -44.781 -21.969 1 63.88 272 GLY A N 1
ATOM 2220 C CA . GLY A 1 272 ? -48.781 -45.438 -23.266 1 63.88 272 GLY A CA 1
ATOM 2221 C C . GLY A 1 272 ? -49.125 -44.5 -24.406 1 63.88 272 GLY A C 1
ATOM 2222 O O . GLY A 1 272 ? -49.469 -44.938 -25.516 1 63.88 272 GLY A O 1
ATOM 2223 N N . GLU A 1 273 ? -49.562 -43.406 -24.188 1 58.22 273 GLU A N 1
ATOM 2224 C CA . GLU A 1 273 ? -50.062 -42.5 -25.219 1 58.22 273 GLU A CA 1
ATOM 2225 C C . GLU A 1 273 ? -48.969 -42.156 -26.219 1 58.22 273 GLU A C 1
ATOM 2227 O O . GLU A 1 273 ? -49.281 -41.625 -27.297 1 58.22 273 GLU A O 1
ATOM 2232 N N . THR A 1 274 ? -47.812 -42.062 -25.766 1 50.84 274 THR A N 1
ATOM 2233 C CA . THR A 1 274 ? -46.781 -41.906 -26.797 1 50.84 274 THR A CA 1
ATOM 2234 C C . THR A 1 274 ? -46.312 -43.25 -27.312 1 50.84 274 THR A C 1
ATOM 2236 O O . THR A 1 274 ? -46 -44.156 -26.531 1 50.84 274 THR A O 1
ATOM 2239 N N . GLY A 1 275 ? -47.062 -43.969 -28.188 1 48.81 275 GLY A N 1
ATOM 2240 C CA . GLY A 1 275 ? -46.75 -45.188 -28.891 1 48.81 275 GLY A CA 1
ATOM 2241 C C . GLY A 1 275 ? -45.281 -45.562 -28.828 1 48.81 275 GLY A C 1
ATOM 2242 O O . GLY A 1 275 ? -44.844 -46.531 -29.453 1 48.81 275 GLY A O 1
ATOM 2243 N N . ALA A 1 276 ? -44.5 -44.562 -28.766 1 47.31 276 ALA A N 1
ATOM 2244 C CA . ALA A 1 276 ? -43.062 -44.906 -28.906 1 47.31 276 ALA A CA 1
ATOM 2245 C C . ALA A 1 276 ? -42.562 -45.688 -27.688 1 47.31 276 ALA A C 1
ATOM 2247 O O . ALA A 1 276 ? -42.844 -45.312 -26.547 1 47.31 276 ALA A O 1
ATOM 2248 N N . GLU A 1 277 ? -42.75 -47 -27.656 1 44.34 277 GLU A N 1
ATOM 2249 C CA . GLU A 1 277 ? -42.062 -47.875 -26.703 1 44.34 277 GLU A CA 1
ATOM 2250 C C . GLU A 1 277 ? -40.812 -47.188 -26.141 1 44.34 277 GLU A C 1
ATOM 2252 O O . GLU A 1 277 ? -40.062 -46.562 -26.891 1 44.34 277 GLU A O 1
ATOM 2257 N N . PRO A 1 278 ? -40.844 -46.781 -24.938 1 44.53 278 PRO A N 1
ATOM 2258 C CA . PRO A 1 278 ? -39.531 -46.344 -24.438 1 44.53 278 PRO A CA 1
ATOM 2259 C C . PRO A 1 278 ? -38.375 -47.156 -25 1 44.53 278 PRO A C 1
ATOM 2261 O O . PRO A 1 278 ? -38.344 -48.375 -24.828 1 44.53 278 PRO A O 1
ATOM 2264 N N . GLU A 1 279 ? -38.094 -47 -26.234 1 39.44 279 GLU A N 1
ATOM 2265 C CA . GLU A 1 279 ? -36.906 -47.75 -26.672 1 39.44 279 GLU A CA 1
ATOM 2266 C C . GLU A 1 279 ? -35.875 -47.875 -25.531 1 39.44 279 GLU A C 1
ATOM 2268 O O . GLU A 1 279 ? -35.375 -46.875 -25.031 1 39.44 279 GLU A O 1
ATOM 2273 N N . GLN A 1 280 ? -36.188 -48.688 -24.516 1 41.62 280 GLN A N 1
ATOM 2274 C CA . GLN A 1 280 ? -35.094 -49.062 -23.656 1 41.62 280 GLN A CA 1
ATOM 2275 C C . GLN A 1 280 ? -33.75 -48.938 -24.391 1 41.62 280 GLN A C 1
ATOM 2277 O O . GLN A 1 280 ? -33.469 -49.719 -25.312 1 41.62 280 GLN A O 1
ATOM 2282 N N . GLU A 1 281 ? -33.312 -47.812 -24.688 1 43.56 281 GLU A N 1
ATOM 2283 C CA . GLU A 1 281 ? -31.984 -47.719 -25.266 1 43.56 281 GLU A CA 1
ATOM 2284 C C . GLU A 1 281 ? -31.047 -48.781 -24.656 1 43.56 281 GLU A C 1
ATOM 2286 O O . GLU A 1 281 ? -30.812 -48.75 -23.453 1 43.56 281 GLU A O 1
ATOM 2291 N N . LYS A 1 282 ? -31.109 -50.062 -24.969 1 46.59 282 LYS A N 1
ATOM 2292 C CA . LYS A 1 282 ? -30.047 -51 -24.609 1 46.59 282 LYS A CA 1
ATOM 2293 C C . LYS A 1 282 ? -28.719 -50.281 -24.438 1 46.59 282 LYS A C 1
ATOM 2295 O O . LYS A 1 282 ? -28.375 -49.375 -25.219 1 46.59 282 LYS A O 1
ATOM 2300 N N . PRO A 1 283 ? -28.328 -50.219 -23.188 1 47.09 283 PRO A N 1
ATOM 2301 C CA . PRO A 1 283 ? -27 -49.594 -23.125 1 47.09 283 PRO A CA 1
ATOM 2302 C C . PRO A 1 283 ? -26.203 -49.75 -24.406 1 47.09 283 PRO A C 1
ATOM 2304 O O . PRO A 1 283 ? -26.047 -50.844 -24.906 1 47.09 283 PRO A O 1
ATOM 2307 N N . ALA A 1 284 ? -26.25 -48.875 -25.25 1 54.66 284 ALA A N 1
ATOM 2308 C CA . ALA A 1 284 ? -25.578 -48.938 -26.531 1 54.66 284 ALA A CA 1
ATOM 2309 C C . ALA A 1 284 ? -24.266 -49.688 -26.438 1 54.66 284 ALA A C 1
ATOM 2311 O O . ALA A 1 284 ? -23.469 -49.469 -25.516 1 54.66 284 ALA A O 1
ATOM 2312 N N . ALA A 1 285 ? -24.156 -50.875 -27.062 1 63.78 285 ALA A N 1
ATOM 2313 C CA . ALA A 1 285 ? -22.906 -51.625 -27.172 1 63.78 285 ALA A CA 1
ATOM 2314 C C . ALA A 1 285 ? -21.703 -50.688 -27.266 1 63.78 285 ALA A C 1
ATOM 2316 O O . ALA A 1 285 ? -21.734 -49.719 -28.016 1 63.78 285 ALA A O 1
ATOM 2317 N N . LEU A 1 286 ? -20.797 -50.812 -26.188 1 73.19 286 LEU A N 1
ATOM 2318 C CA . LEU A 1 286 ? -19.609 -49.969 -26.203 1 73.19 286 LEU A CA 1
ATOM 2319 C C . LEU A 1 286 ? -18.938 -49.969 -27.578 1 73.19 286 LEU A C 1
ATOM 2321 O O . LEU A 1 286 ? -18.812 -51.031 -28.203 1 73.19 286 LEU A O 1
ATOM 2325 N N . SER A 1 287 ? -18.781 -48.781 -28.094 1 82.62 287 SER A N 1
ATOM 2326 C CA . SER A 1 287 ? -18.031 -48.688 -29.328 1 82.62 287 SER A CA 1
ATOM 2327 C C . SER A 1 287 ? -16.672 -49.375 -29.219 1 82.62 287 SER A C 1
ATOM 2329 O O . SER A 1 287 ? -16.203 -49.656 -28.125 1 82.62 287 SER A O 1
ATOM 2331 N N . GLU A 1 288 ? -16.141 -49.812 -30.25 1 81.12 288 GLU A N 1
ATOM 2332 C CA . GLU A 1 288 ? -14.82 -50.438 -30.266 1 81.12 288 GLU A CA 1
ATOM 2333 C C . GLU A 1 288 ? -13.781 -49.562 -29.609 1 81.12 288 GLU A C 1
ATOM 2335 O O . GLU A 1 288 ? -12.883 -50.031 -28.922 1 81.12 288 GLU A O 1
ATOM 2340 N N . TYR A 1 289 ? -13.953 -48.344 -29.766 1 82.62 289 TYR A N 1
ATOM 2341 C CA . TYR A 1 289 ? -13.055 -47.375 -29.156 1 82.62 289 TYR A CA 1
ATOM 2342 C C . TYR A 1 289 ? -13.188 -47.406 -27.641 1 82.62 289 TYR A C 1
ATOM 2344 O O . TYR A 1 289 ? -12.18 -47.375 -26.922 1 82.62 289 TYR A O 1
ATOM 2352 N N . ASP A 1 290 ? -14.359 -47.5 -27.219 1 87.81 290 ASP A N 1
ATOM 2353 C CA . ASP A 1 290 ? -14.609 -47.5 -25.781 1 87.81 290 ASP A CA 1
ATOM 2354 C C . ASP A 1 290 ? -14.086 -48.781 -25.125 1 87.81 290 ASP A C 1
ATOM 2356 O O . ASP A 1 290 ? -13.57 -48.75 -24 1 87.81 290 ASP A O 1
ATOM 2360 N N . LYS A 1 291 ? -14.273 -49.75 -25.859 1 88.06 291 LYS A N 1
ATOM 2361 C CA . LYS A 1 291 ? -13.766 -51.031 -25.344 1 88.06 291 LYS A CA 1
ATOM 2362 C C . LYS A 1 291 ? -12.242 -51 -25.234 1 88.06 291 LYS A C 1
ATOM 2364 O O . LYS A 1 291 ? -11.688 -51.438 -24.234 1 88.06 291 LYS A O 1
ATOM 2369 N N . GLU A 1 292 ? -11.617 -50.5 -26.203 1 90.5 292 GLU A N 1
ATOM 2370 C CA . GLU A 1 292 ? -10.164 -50.406 -26.172 1 90.5 292 GLU A CA 1
ATOM 2371 C C . GLU A 1 292 ? -9.695 -49.469 -25.062 1 90.5 292 GLU A C 1
ATOM 2373 O O . GLU A 1 292 ? -8.688 -49.75 -24.406 1 90.5 292 GLU A O 1
ATOM 2378 N N . ARG A 1 293 ? -10.461 -48.5 -24.922 1 91.25 293 ARG A N 1
ATOM 2379 C CA . ARG A 1 293 ? -10.109 -47.531 -23.875 1 91.25 293 ARG A CA 1
ATOM 2380 C C . ARG A 1 293 ? -10.172 -48.188 -22.484 1 91.25 293 ARG A C 1
ATOM 2382 O O . ARG A 1 293 ? -9.289 -48 -21.656 1 91.25 293 ARG A O 1
ATOM 2389 N N . LYS A 1 294 ? -11.172 -48.875 -22.281 1 91.56 294 LYS A N 1
ATOM 2390 C CA . LYS A 1 294 ? -11.305 -49.562 -21 1 91.56 294 LYS A CA 1
ATOM 2391 C C . LYS A 1 294 ? -10.156 -50.562 -20.781 1 91.56 294 LYS A C 1
ATOM 2393 O O . LYS A 1 294 ? -9.617 -50.625 -19.688 1 91.56 294 LYS A O 1
ATOM 2398 N N . SER A 1 295 ? -9.844 -51.25 -21.844 1 91.38 295 SER A N 1
ATOM 2399 C CA . SER A 1 295 ? -8.727 -52.188 -21.75 1 91.38 295 SER A CA 1
ATOM 2400 C C . SER A 1 295 ? -7.414 -51.438 -21.5 1 91.38 295 SER A C 1
ATOM 2402 O O . SER A 1 295 ? -6.613 -51.875 -20.656 1 91.38 295 SER A O 1
ATOM 2404 N N . TYR A 1 296 ? -7.297 -50.469 -22.188 1 94.5 296 TYR A N 1
ATOM 2405 C CA . TYR A 1 296 ? -6.125 -49.594 -22.031 1 94.5 296 TYR A CA 1
ATOM 2406 C C . TYR A 1 296 ? -5.98 -49.125 -20.594 1 94.5 296 TYR A C 1
ATOM 2408 O O . TYR A 1 296 ? -4.914 -49.25 -20 1 94.5 296 TYR A O 1
ATOM 2416 N N . GLU A 1 297 ? -7.012 -48.625 -20.078 1 95.44 297 GLU A N 1
ATOM 2417 C CA . GLU A 1 297 ? -6.98 -48.094 -18.719 1 95.44 297 GLU A CA 1
ATOM 2418 C C . GLU A 1 297 ? -6.738 -49.188 -17.688 1 95.44 297 GLU A C 1
ATOM 2420 O O . GLU A 1 297 ? -5.988 -49 -16.734 1 95.44 297 GLU A O 1
ATOM 2425 N N . ALA A 1 298 ? -7.32 -50.25 -17.875 1 95.12 298 ALA A N 1
ATOM 2426 C CA . ALA A 1 298 ? -7.117 -51.406 -16.969 1 95.12 298 ALA A CA 1
ATOM 2427 C C . ALA A 1 298 ? -5.66 -51.844 -16.984 1 95.12 298 ALA A C 1
ATOM 2429 O O . ALA A 1 298 ? -5.109 -52.188 -15.938 1 95.12 298 ALA A O 1
ATOM 2430 N N . LEU A 1 299 ? -5.066 -51.844 -18.156 1 95.75 299 LEU A N 1
ATOM 2431 C CA . LEU A 1 299 ? -3.66 -52.219 -18.281 1 95.75 299 LEU A CA 1
ATOM 2432 C C . LEU A 1 299 ? -2.768 -51.188 -17.578 1 95.75 299 LEU A C 1
ATOM 2434 O O . LEU A 1 299 ? -1.774 -51.562 -16.938 1 95.75 299 LEU A O 1
ATOM 2438 N N . CYS A 1 300 ? -3.16 -49.938 -17.672 1 96.12 300 CYS A N 1
ATOM 2439 C CA . CYS A 1 300 ? -2.395 -48.875 -17.016 1 96.12 300 CYS A CA 1
ATOM 2440 C C . CYS A 1 300 ? -2.418 -49.062 -15.5 1 96.12 300 CYS A C 1
ATOM 2442 O O . CYS A 1 300 ? -1.448 -48.75 -14.812 1 96.12 300 CYS A O 1
ATOM 2444 N N . ARG A 1 301 ? -3.484 -49.625 -14.984 1 94.62 301 ARG A N 1
ATOM 2445 C CA . ARG A 1 301 ? -3.619 -49.875 -13.547 1 94.62 301 ARG A CA 1
ATOM 2446 C C . ARG A 1 301 ? -2.949 -51.188 -13.141 1 94.62 301 ARG A C 1
ATOM 2448 O O . ARG A 1 301 ? -2.902 -51.5 -11.953 1 94.62 301 ARG A O 1
ATOM 2455 N N . GLY A 1 302 ? -2.434 -51.875 -14.094 1 91.06 302 GLY A N 1
ATOM 2456 C CA . GLY A 1 302 ? -1.796 -53.156 -13.805 1 91.06 302 GLY A CA 1
ATOM 2457 C C . GLY A 1 302 ? -2.777 -54.25 -13.391 1 91.06 302 GLY A C 1
ATOM 2458 O O . GLY A 1 302 ? -2.434 -55.125 -12.617 1 91.06 302 GLY A O 1
ATOM 2459 N N . GLU A 1 303 ? -3.969 -54.188 -13.914 1 91.19 303 GLU A N 1
ATOM 2460 C CA . GLU A 1 303 ? -5.023 -55.094 -13.469 1 91.19 303 GLU A CA 1
ATOM 2461 C C . GLU A 1 303 ? -5.133 -56.312 -14.391 1 91.19 303 GLU A C 1
ATOM 2463 O O . GLU A 1 303 ? -5.973 -57.188 -14.18 1 91.19 303 GLU A O 1
ATOM 2468 N N . VAL A 1 304 ? -4.336 -56.344 -15.406 1 89.38 304 VAL A N 1
ATOM 2469 C CA . VAL A 1 304 ? -4.418 -57.406 -16.406 1 89.38 304 VAL A CA 1
ATOM 2470 C C . VAL A 1 304 ? -3.107 -58.188 -16.422 1 89.38 304 VAL A C 1
ATOM 2472 O O . VAL A 1 304 ? -2.025 -57.625 -16.375 1 89.38 304 VAL A O 1
ATOM 2475 N N . ASP A 1 305 ? -3.232 -59.531 -16.438 1 86.62 305 ASP A N 1
ATOM 2476 C CA . ASP A 1 305 ? -2.051 -60.375 -16.531 1 86.62 305 ASP A CA 1
ATOM 2477 C C . ASP A 1 305 ? -2.002 -61.125 -17.875 1 86.62 305 ASP A C 1
ATOM 2479 O O . ASP A 1 305 ? -3.037 -61.312 -18.5 1 86.62 305 ASP A O 1
ATOM 2483 N N . VAL A 1 306 ? -0.78 -61.438 -18.234 1 87.44 306 VAL A N 1
ATOM 2484 C CA . VAL A 1 306 ? -0.59 -62.281 -19.422 1 87.44 306 VAL A CA 1
ATOM 2485 C C . VAL A 1 306 ? -1.142 -63.656 -19.172 1 87.44 306 VAL A C 1
ATOM 2487 O O . VAL A 1 306 ? -0.997 -64.188 -18.062 1 87.44 306 VAL A O 1
ATOM 2490 N N . PRO A 1 307 ? -1.78 -64.25 -20.156 1 83.62 307 PRO A N 1
ATOM 2491 C CA . PRO A 1 307 ? -2.322 -65.562 -19.984 1 83.62 307 PRO A CA 1
ATOM 2492 C C . PRO A 1 307 ? -1.257 -66.562 -19.562 1 83.62 307 PRO A C 1
ATOM 2494 O O . PRO A 1 307 ? -0.102 -66.5 -19.984 1 83.62 307 PRO A O 1
ATOM 2497 N N . ASN A 1 308 ? -1.691 -67.625 -18.891 1 83.06 308 ASN A N 1
ATOM 2498 C CA . ASN A 1 308 ? -0.8 -68.688 -18.359 1 83.06 308 ASN A CA 1
ATOM 2499 C C . ASN A 1 308 ? -0.085 -69.438 -19.469 1 83.06 308 ASN A C 1
ATOM 2501 O O . ASN A 1 308 ? 1.057 -69.875 -19.297 1 83.06 308 ASN A O 1
ATOM 2505 N N . GLU A 1 309 ? -0.829 -69.562 -20.562 1 85.62 309 GLU A N 1
ATOM 2506 C CA . GLU A 1 309 ? -0.257 -70.312 -21.703 1 85.62 309 GLU A CA 1
ATOM 2507 C C . GLU A 1 309 ? 1.027 -69.625 -22.188 1 85.62 309 GLU A C 1
ATOM 2509 O O . GLU A 1 309 ? 1.929 -70.312 -22.688 1 85.62 309 GLU A O 1
ATOM 2514 N N . ILE A 1 310 ? 1.113 -68.438 -21.953 1 87.06 310 ILE A N 1
ATOM 2515 C CA . ILE A 1 310 ? 2.27 -67.625 -22.406 1 87.06 310 ILE A CA 1
ATOM 2516 C C . ILE A 1 310 ? 3.26 -67.5 -21.266 1 87.06 310 ILE A C 1
ATOM 2518 O O . ILE A 1 310 ? 4.465 -67.688 -21.438 1 87.06 310 ILE A O 1
ATOM 2522 N N . SER A 1 311 ? 2.756 -67.188 -20.062 1 86.44 311 SER A N 1
ATOM 2523 C CA . SER A 1 311 ? 3.592 -66.812 -18.938 1 86.44 311 SER A CA 1
ATOM 2524 C C . SER A 1 311 ? 4.512 -68 -18.531 1 86.44 311 SER A C 1
ATOM 2526 O O . SER A 1 311 ? 5.633 -67.75 -18.062 1 86.44 311 SER A O 1
ATOM 2528 N N . LYS A 1 312 ? 4.082 -69.188 -18.734 1 84.44 312 LYS A N 1
ATOM 2529 C CA . LYS A 1 312 ? 4.879 -70.312 -18.344 1 84.44 312 LYS A CA 1
ATOM 2530 C C . LYS A 1 312 ? 6.098 -70.5 -19.234 1 84.44 312 LYS A C 1
ATOM 2532 O O . LYS A 1 312 ? 7.062 -71.125 -18.875 1 84.44 312 LYS A O 1
ATOM 2537 N N . LYS A 1 313 ? 6.035 -69.938 -20.391 1 85.31 313 LYS A N 1
ATOM 2538 C CA . LYS A 1 313 ? 7.09 -70.125 -21.375 1 85.31 313 LYS A CA 1
ATOM 2539 C C . LYS A 1 313 ? 8.07 -68.938 -21.375 1 85.31 313 LYS A C 1
ATOM 2541 O O . LYS A 1 313 ? 9.062 -68.938 -22.094 1 85.31 313 LYS A O 1
ATOM 2546 N N . LEU A 1 314 ? 7.812 -68 -20.562 1 84.06 314 LEU A N 1
ATOM 2547 C CA . LEU A 1 314 ? 8.656 -66.812 -20.547 1 84.06 314 LEU A CA 1
ATOM 2548 C C . LEU A 1 314 ? 9.969 -67.062 -19.828 1 84.06 314 LEU A C 1
ATOM 2550 O O . LEU A 1 314 ? 9.992 -67.812 -18.812 1 84.06 314 LEU A O 1
ATOM 2554 N N . THR A 1 315 ? 11.07 -66.562 -20.406 1 81.5 315 THR A N 1
ATOM 2555 C CA . THR A 1 315 ? 12.398 -66.812 -19.844 1 81.5 315 THR A CA 1
ATOM 2556 C C . THR A 1 315 ? 13.164 -65.5 -19.656 1 81.5 315 THR A C 1
ATOM 2558 O O . THR A 1 315 ? 12.781 -64.5 -20.203 1 81.5 315 THR A O 1
ATOM 2561 N N . CYS A 1 316 ? 14.07 -65.562 -18.688 1 83.12 316 CYS A N 1
ATOM 2562 C CA . CYS A 1 316 ? 15.078 -64.5 -18.5 1 83.12 316 CYS A CA 1
ATOM 2563 C C . CYS A 1 316 ? 16.484 -65.062 -18.641 1 83.12 316 CYS A C 1
ATOM 2565 O O . CYS A 1 316 ? 16.828 -66.062 -17.984 1 83.12 316 CYS A O 1
ATOM 2567 N N . ARG A 1 317 ? 17.219 -64.562 -19.734 1 81.19 317 ARG A N 1
ATOM 2568 C CA . ARG A 1 317 ? 18.531 -65.125 -19.984 1 81.19 317 ARG A CA 1
ATOM 2569 C C . ARG A 1 317 ? 19.516 -64.062 -20.406 1 81.19 317 ARG A C 1
ATOM 2571 O O . ARG A 1 317 ? 19.125 -62.938 -20.734 1 81.19 317 ARG A O 1
ATOM 2578 N N . TYR A 1 318 ? 20.766 -64.438 -20.281 1 79.81 318 TYR A N 1
ATOM 2579 C CA . TYR A 1 318 ? 21.812 -63.562 -20.812 1 79.81 318 TYR A CA 1
ATOM 2580 C C . TYR A 1 318 ? 22.078 -63.875 -22.281 1 79.81 318 TYR A C 1
ATOM 2582 O O . TYR A 1 318 ? 22.25 -65 -22.656 1 79.81 318 TYR A O 1
ATOM 2590 N N . MET A 1 319 ? 21.906 -62.938 -23.094 1 74.56 319 MET A N 1
ATOM 2591 C CA . MET A 1 319 ? 22.109 -63.062 -24.531 1 74.56 319 MET A CA 1
ATOM 2592 C C . MET A 1 319 ? 23.594 -62.969 -24.891 1 74.56 319 MET A C 1
ATOM 2594 O O . MET A 1 319 ? 24.281 -62.031 -24.469 1 74.56 319 MET A O 1
ATOM 2598 N N . THR A 1 320 ? 24.062 -64 -25.656 1 70.19 320 THR A N 1
ATOM 2599 C CA . THR A 1 320 ? 25.438 -63.969 -26.156 1 70.19 320 THR A CA 1
ATOM 2600 C C . THR A 1 320 ? 25.469 -64.125 -27.672 1 70.19 320 THR A C 1
ATOM 2602 O O . THR A 1 320 ? 26.5 -63.938 -28.312 1 70.19 320 THR A O 1
ATOM 2605 N N . GLU A 1 321 ? 24.359 -64.438 -28.359 1 65.12 321 GLU A N 1
ATOM 2606 C CA . GLU A 1 321 ? 24.359 -65 -29.719 1 65.12 321 GLU A CA 1
ATOM 2607 C C . GLU A 1 321 ? 24.328 -63.875 -30.766 1 65.12 321 GLU A C 1
ATOM 2609 O O . GLU A 1 321 ? 24.75 -64.062 -31.906 1 65.12 321 GLU A O 1
ATOM 2614 N N . ASN A 1 322 ? 23.906 -62.719 -30.594 1 65.81 322 ASN A N 1
ATOM 2615 C CA . ASN A 1 322 ? 23.609 -61.781 -31.656 1 65.81 322 ASN A CA 1
ATOM 2616 C C . ASN A 1 322 ? 24.859 -61.094 -32.188 1 65.81 322 ASN A C 1
ATOM 2618 O O . ASN A 1 322 ? 24.938 -60.75 -33.375 1 65.81 322 ASN A O 1
ATOM 2622 N N . HIS A 1 323 ? 25.734 -60.938 -31.344 1 69.19 323 HIS A N 1
ATOM 2623 C CA . HIS A 1 323 ? 26.984 -60.281 -31.703 1 69.19 323 HIS A CA 1
ATOM 2624 C C . HIS A 1 323 ? 28.141 -60.781 -30.844 1 69.19 323 HIS A C 1
ATOM 2626 O O . HIS A 1 323 ? 27.969 -61.031 -29.656 1 69.19 323 HIS A O 1
ATOM 2632 N N . PRO A 1 324 ? 29.203 -60.875 -31.5 1 60.44 324 PRO A N 1
ATOM 2633 C CA . PRO A 1 324 ? 30.359 -61.375 -30.734 1 60.44 324 PRO A CA 1
ATOM 2634 C C . PRO A 1 324 ? 30.656 -60.531 -29.5 1 60.44 324 PRO A C 1
ATOM 2636 O O . PRO A 1 324 ? 31.125 -61.062 -28.484 1 60.44 324 PRO A O 1
ATOM 2639 N N . PHE A 1 325 ? 30.344 -59.375 -29.594 1 65.12 325 PHE A N 1
ATOM 2640 C CA . PHE A 1 325 ? 30.625 -58.5 -28.484 1 65.12 325 PHE A CA 1
ATOM 2641 C C . PHE A 1 325 ? 29.812 -58.875 -27.25 1 65.12 325 PHE A C 1
ATOM 2643 O O . PHE A 1 325 ? 30.25 -58.625 -26.125 1 65.12 325 PHE A O 1
ATOM 2650 N N . LEU A 1 326 ? 28.719 -59.5 -27.406 1 73.75 326 LEU A N 1
ATOM 2651 C CA . LEU A 1 326 ? 27.828 -59.844 -26.297 1 73.75 326 LEU A CA 1
ATOM 2652 C C . LEU A 1 326 ? 28.406 -61 -25.469 1 73.75 326 LEU A C 1
ATOM 2654 O O . LEU A 1 326 ? 27.938 -61.25 -24.375 1 73.75 326 LEU A O 1
ATOM 2658 N N . ARG A 1 327 ? 29.406 -61.469 -26 1 65.25 327 ARG A N 1
ATOM 2659 C CA . ARG A 1 327 ? 30.094 -62.5 -25.234 1 65.25 327 ARG A CA 1
ATOM 2660 C C . ARG A 1 327 ? 30.906 -61.875 -24.094 1 65.25 327 ARG A C 1
ATOM 2662 O O . ARG A 1 327 ? 31.062 -62.5 -23.047 1 65.25 327 ARG A O 1
ATOM 2669 N N . LEU A 1 328 ? 31.375 -60.781 -24.344 1 59.31 328 LEU A N 1
ATOM 2670 C CA . LEU A 1 328 ? 32.188 -60.062 -23.344 1 59.31 328 LEU A CA 1
ATOM 2671 C C . LEU A 1 328 ? 31.297 -59.281 -22.391 1 59.31 328 LEU A C 1
ATOM 2673 O O . LEU A 1 328 ? 31.625 -59.125 -21.219 1 59.31 328 LEU A O 1
ATOM 2677 N N . ALA A 1 329 ? 30.266 -58.812 -22.891 1 67.94 329 ALA A N 1
ATOM 2678 C CA . ALA A 1 329 ? 29.312 -58 -22.109 1 67.94 329 ALA A CA 1
ATOM 2679 C C . ALA A 1 329 ? 27.875 -58.469 -22.359 1 67.94 329 ALA A C 1
ATOM 2681 O O . ALA A 1 329 ? 27.141 -57.812 -23.109 1 67.94 329 ALA A O 1
ATOM 2682 N N . PRO A 1 330 ? 27.578 -59.469 -21.656 1 78.44 330 PRO A N 1
ATOM 2683 C CA . PRO A 1 330 ? 26.25 -60.031 -21.906 1 78.44 330 PRO A CA 1
ATOM 2684 C C . PRO A 1 330 ? 25.125 -59.094 -21.469 1 78.44 330 PRO A C 1
ATOM 2686 O O . PRO A 1 330 ? 25.281 -58.344 -20.484 1 78.44 330 PRO A O 1
ATOM 2689 N N . ILE A 1 331 ? 24.172 -59.062 -22.266 1 86.75 331 ILE A N 1
ATOM 2690 C CA . ILE A 1 331 ? 22.984 -58.281 -21.984 1 86.75 331 ILE A CA 1
ATOM 2691 C C . ILE A 1 331 ? 21.875 -59.156 -21.438 1 86.75 331 ILE A C 1
ATOM 2693 O O . ILE A 1 331 ? 21.594 -60.219 -22 1 86.75 331 ILE A O 1
ATOM 2697 N N . LYS A 1 332 ? 21.422 -58.844 -20.234 1 89.88 332 LYS A N 1
ATOM 2698 C CA . LYS A 1 332 ? 20.281 -59.562 -19.672 1 89.88 332 LYS A CA 1
ATOM 2699 C C . LYS A 1 332 ? 19.016 -59.312 -20.469 1 89.88 332 LYS A C 1
ATOM 2701 O O . LYS A 1 332 ? 18.625 -58.156 -20.672 1 89.88 332 LYS A O 1
ATOM 2706 N N . MET A 1 333 ? 18.453 -60.375 -20.984 1 90.81 333 MET A N 1
ATOM 2707 C CA . MET A 1 333 ? 17.25 -60.312 -21.812 1 90.81 333 MET A CA 1
ATOM 2708 C C . MET A 1 333 ? 16.078 -61 -21.141 1 90.81 333 MET A C 1
ATOM 2710 O O . MET A 1 333 ? 16.219 -62.125 -20.672 1 90.81 333 MET A O 1
ATOM 2714 N N . GLU A 1 334 ? 14.992 -60.344 -21.047 1 92.31 334 GLU A N 1
ATOM 2715 C CA . GLU A 1 334 ? 13.773 -60.906 -20.469 1 92.31 334 GLU A CA 1
ATOM 2716 C C . GLU A 1 334 ? 12.641 -60.906 -21.5 1 92.31 334 GLU A C 1
ATOM 2718 O O . GLU A 1 334 ? 12.297 -59.875 -22.062 1 92.31 334 GLU A O 1
ATOM 2723 N N . MET A 1 335 ? 12.047 -62.125 -21.766 1 92.5 335 MET A N 1
ATOM 2724 C CA . MET A 1 335 ? 10.891 -62.25 -22.656 1 92.5 335 MET A CA 1
ATOM 2725 C C . MET A 1 335 ? 9.609 -61.875 -21.922 1 92.5 335 MET A C 1
ATOM 2727 O O . MET A 1 335 ? 9.242 -62.531 -20.938 1 92.5 335 MET A O 1
ATOM 2731 N N . MET A 1 336 ? 8.977 -60.844 -22.359 1 93.25 336 MET A N 1
ATOM 2732 C CA . MET A 1 336 ? 7.754 -60.375 -21.703 1 93.25 336 MET A CA 1
ATOM 2733 C C . MET A 1 336 ? 6.52 -61 -22.359 1 93.25 336 MET A C 1
ATOM 2735 O O . MET A 1 336 ? 5.465 -61.094 -21.719 1 93.25 336 MET A O 1
ATOM 2739 N N . TYR A 1 337 ? 6.613 -61.344 -23.562 1 92.44 337 TYR A N 1
ATOM 2740 C CA . TYR A 1 337 ? 5.531 -61.969 -24.312 1 92.44 337 TYR A CA 1
ATOM 2741 C C . TYR A 1 337 ? 6.07 -62.781 -25.484 1 92.44 337 TYR A C 1
ATOM 2743 O O . TYR A 1 337 ? 7.168 -62.5 -25.984 1 92.44 337 TYR A O 1
ATOM 2751 N N . LEU A 1 338 ? 5.262 -63.781 -25.969 1 90.06 338 LEU A N 1
ATOM 2752 C CA . LEU A 1 338 ? 5.676 -64.625 -27.078 1 90.06 338 LEU A CA 1
ATOM 2753 C C . LEU A 1 338 ? 4.684 -64.562 -28.234 1 90.06 338 LEU A C 1
ATOM 2755 O O . LEU A 1 338 ? 3.473 -64.688 -28.031 1 90.06 338 LEU A O 1
ATOM 2759 N N . ASN A 1 339 ? 5.105 -64.188 -29.453 1 86.38 339 ASN A N 1
ATOM 2760 C CA . ASN A 1 339 ? 4.367 -64.125 -30.719 1 86.38 339 ASN A CA 1
ATOM 2761 C C . ASN A 1 339 ? 3.188 -63.188 -30.641 1 86.38 339 ASN A C 1
ATOM 2763 O O . ASN A 1 339 ? 2.029 -63.594 -30.641 1 86.38 339 ASN A O 1
ATOM 2767 N N . PRO A 1 340 ? 3.52 -62 -30.672 1 90.06 340 PRO A N 1
ATOM 2768 C CA . PRO A 1 340 ? 4.824 -61.438 -31.031 1 90.06 340 PRO A CA 1
ATOM 2769 C C . PRO A 1 340 ? 5.773 -61.344 -29.844 1 90.06 340 PRO A C 1
ATOM 2771 O O . PRO A 1 340 ? 5.32 -61.188 -28.703 1 90.06 340 PRO A O 1
ATOM 2774 N N . ASP A 1 341 ? 7.031 -61.375 -30.141 1 89.31 341 ASP A N 1
ATOM 2775 C CA . ASP A 1 341 ? 8.023 -61.312 -29.078 1 89.31 341 ASP A CA 1
ATOM 2776 C C . ASP A 1 341 ? 8.219 -59.875 -28.578 1 89.31 341 ASP A C 1
ATOM 2778 O O . ASP A 1 341 ? 8.547 -59 -29.375 1 89.31 341 ASP A O 1
ATOM 2782 N N . ILE A 1 342 ? 7.898 -59.688 -27.359 1 93.81 342 ILE A N 1
ATOM 2783 C CA . ILE A 1 342 ? 8.242 -58.469 -26.672 1 93.81 342 ILE A CA 1
ATOM 2784 C C . ILE A 1 342 ? 9.336 -58.75 -25.641 1 93.81 342 ILE A C 1
ATOM 2786 O O . ILE A 1 342 ? 9.164 -59.594 -24.75 1 93.81 342 ILE A O 1
ATOM 2790 N N . VAL A 1 343 ? 10.43 -58.031 -25.781 1 94.62 343 VAL A N 1
ATOM 2791 C CA . VAL A 1 343 ? 11.617 -58.344 -24.984 1 94.62 343 VAL A CA 1
ATOM 2792 C C . VAL A 1 343 ? 12.047 -57.094 -24.219 1 94.62 343 VAL A C 1
ATOM 2794 O O . VAL A 1 343 ? 11.875 -55.969 -24.703 1 94.62 343 VAL A O 1
ATOM 2797 N N . ILE A 1 344 ? 12.539 -57.312 -22.984 1 95.56 344 ILE A N 1
ATOM 2798 C CA . ILE A 1 344 ? 13.172 -56.25 -22.219 1 95.56 344 ILE A CA 1
ATOM 2799 C C . ILE A 1 344 ? 14.664 -56.562 -22.047 1 95.56 344 ILE A C 1
ATOM 2801 O O . ILE A 1 344 ? 15.031 -57.656 -21.594 1 95.56 344 ILE A O 1
ATOM 2805 N N . PHE A 1 345 ? 15.516 -55.656 -22.531 1 95.12 345 PHE A N 1
ATOM 2806 C CA . PHE A 1 345 ? 16.953 -55.719 -22.25 1 95.12 345 PHE A CA 1
ATOM 2807 C C . PHE A 1 345 ? 17.281 -54.875 -21.016 1 95.12 345 PHE A C 1
ATOM 2809 O O . PHE A 1 345 ? 16.906 -53.688 -20.938 1 95.12 345 PHE A O 1
ATOM 2816 N N . HIS A 1 346 ? 17.969 -55.469 -20.062 1 94.38 346 HIS A N 1
ATOM 2817 C CA . HIS A 1 346 ? 18.266 -54.75 -18.844 1 94.38 346 HIS A CA 1
ATOM 2818 C C . HIS A 1 346 ? 19.688 -54.156 -18.875 1 94.38 346 HIS A C 1
ATOM 2820 O O . HIS A 1 346 ? 20.594 -54.781 -19.422 1 94.38 346 HIS A O 1
ATOM 2826 N N . ASP A 1 347 ? 19.891 -52.969 -18.328 1 94.5 347 ASP A N 1
ATOM 2827 C CA . ASP A 1 347 ? 21.172 -52.281 -18.125 1 94.5 347 ASP A CA 1
ATOM 2828 C C . ASP A 1 347 ? 21.891 -52.062 -19.438 1 94.5 347 ASP A C 1
ATOM 2830 O O . ASP A 1 347 ? 23.062 -52.438 -19.578 1 94.5 347 ASP A O 1
ATOM 2834 N N . VAL A 1 348 ? 21.188 -51.469 -20.359 1 95.94 348 VAL A N 1
ATOM 2835 C CA . VAL A 1 348 ? 21.734 -51.375 -21.703 1 95.94 348 VAL A CA 1
ATOM 2836 C C . VAL A 1 348 ? 22.094 -49.906 -21.984 1 95.94 348 VAL A C 1
ATOM 2838 O O . VAL A 1 348 ? 22.641 -49.594 -23.047 1 95.94 348 VAL A O 1
ATOM 2841 N N . ILE A 1 349 ? 21.797 -48.969 -21.125 1 96.94 349 ILE A N 1
ATOM 2842 C CA . ILE A 1 349 ? 22.203 -47.594 -21.219 1 96.94 349 ILE A CA 1
ATOM 2843 C C . ILE A 1 349 ? 22.656 -47.094 -19.844 1 96.94 349 ILE A C 1
ATOM 2845 O O . ILE A 1 349 ? 22.016 -47.375 -18.828 1 96.94 349 ILE A O 1
ATOM 2849 N N . SER A 1 350 ? 23.797 -46.406 -19.734 1 97 350 SER A N 1
ATOM 2850 C CA . SER A 1 350 ? 24.344 -46 -18.453 1 97 350 SER A CA 1
ATOM 2851 C C . SER A 1 350 ? 23.766 -44.656 -18 1 97 350 SER A C 1
ATOM 2853 O O . SER A 1 350 ? 23.172 -43.938 -18.797 1 97 350 SER A O 1
ATOM 2855 N N . ASP A 1 351 ? 23.969 -44.344 -16.656 1 97.25 351 ASP A N 1
ATOM 2856 C CA . ASP A 1 351 ? 23.516 -43.094 -16.109 1 97.25 351 ASP A CA 1
ATOM 2857 C C . ASP A 1 351 ? 24.188 -41.906 -16.797 1 97.25 351 ASP A C 1
ATOM 2859 O O . ASP A 1 351 ? 23.562 -40.875 -17.031 1 97.25 351 ASP A O 1
ATOM 2863 N N . GLY A 1 352 ? 25.453 -42.031 -17.031 1 97.44 352 GLY A N 1
ATOM 2864 C CA . GLY A 1 352 ? 26.188 -41 -17.734 1 97.44 352 GLY A CA 1
ATOM 2865 C C . GLY A 1 352 ? 25.641 -40.719 -19.125 1 97.44 352 GLY A C 1
ATOM 2866 O O . GLY A 1 352 ? 25.547 -39.562 -19.547 1 97.44 352 GLY A O 1
ATOM 2867 N N . GLU A 1 353 ? 25.312 -41.812 -19.891 1 97.81 353 GLU A N 1
ATOM 2868 C CA . GLU A 1 353 ? 24.734 -41.688 -21.234 1 97.81 353 GLU A CA 1
ATOM 2869 C C . GLU A 1 353 ? 23.375 -41 -21.156 1 97.81 353 GLU A C 1
ATOM 2871 O O . GLU A 1 353 ? 23.062 -40.125 -21.969 1 97.81 353 GLU A O 1
ATOM 2876 N N . ILE A 1 354 ? 22.594 -41.375 -20.156 1 98.06 354 ILE A N 1
ATOM 2877 C CA . ILE A 1 354 ? 21.266 -40.812 -19.969 1 98.06 354 ILE A CA 1
ATOM 2878 C C . ILE A 1 354 ? 21.375 -39.312 -19.734 1 98.06 354 ILE A C 1
ATOM 2880 O O . ILE A 1 354 ? 20.656 -38.531 -20.359 1 98.06 354 ILE A O 1
ATOM 2884 N N . GLU A 1 355 ? 22.281 -38.906 -18.891 1 97.25 355 GLU A N 1
ATOM 2885 C CA . GLU A 1 355 ? 22.438 -37.5 -18.578 1 97.25 355 GLU A CA 1
ATOM 2886 C C . GLU A 1 355 ? 22.859 -36.719 -19.812 1 97.25 355 GLU A C 1
ATOM 2888 O O . GLU A 1 355 ? 22.391 -35.594 -20.031 1 97.25 355 GLU A O 1
ATOM 2893 N N . THR A 1 356 ? 23.734 -37.281 -20.547 1 97.94 356 THR A N 1
ATOM 2894 C CA . THR A 1 356 ? 24.172 -36.625 -21.766 1 97.94 356 THR A CA 1
ATOM 2895 C C . THR A 1 356 ? 23.016 -36.469 -22.75 1 97.94 356 THR A C 1
ATOM 2897 O O . THR A 1 356 ? 22.844 -35.406 -23.328 1 97.94 356 THR A O 1
ATOM 2900 N N . VAL A 1 357 ? 22.219 -37.5 -22.953 1 98.12 357 VAL A N 1
ATOM 2901 C CA . VAL A 1 357 ? 21.078 -37.469 -23.875 1 98.12 357 VAL A CA 1
ATOM 2902 C C . VAL A 1 357 ? 20.078 -36.438 -23.422 1 98.12 357 VAL A C 1
ATOM 2904 O O . VAL A 1 357 ? 19.594 -35.625 -24.234 1 98.12 357 VAL A O 1
ATOM 2907 N N . LYS A 1 358 ? 19.781 -36.406 -22.125 1 97.06 358 LYS A N 1
ATOM 2908 C CA . LYS A 1 358 ? 18.844 -35.438 -21.578 1 97.06 358 LYS A CA 1
ATOM 2909 C C . LYS A 1 358 ? 19.312 -34 -21.828 1 97.06 358 LYS A C 1
ATOM 2911 O O . LYS A 1 358 ? 18.547 -33.156 -22.281 1 97.06 358 LYS A O 1
ATOM 2916 N N . ARG A 1 359 ? 20.578 -33.75 -21.516 1 96.81 359 ARG A N 1
ATOM 2917 C CA . ARG A 1 359 ? 21.156 -32.406 -21.672 1 96.81 359 ARG A CA 1
ATOM 2918 C C . ARG A 1 359 ? 21.062 -31.938 -23.109 1 96.81 359 ARG A C 1
ATOM 2920 O O . ARG A 1 359 ? 20.734 -30.781 -23.359 1 96.81 359 ARG A O 1
ATOM 2927 N N . MET A 1 360 ? 21.297 -32.844 -24.031 1 97.31 360 MET A N 1
ATOM 2928 C CA . MET A 1 360 ? 21.281 -32.5 -25.453 1 97.31 360 MET A CA 1
ATOM 2929 C C . MET A 1 360 ? 19.859 -32.281 -25.953 1 97.31 360 MET A C 1
ATOM 2931 O O . MET A 1 360 ? 19.625 -31.484 -26.859 1 97.31 360 MET A O 1
ATOM 2935 N N . ALA A 1 361 ? 18.938 -32.969 -25.375 1 96.81 361 ALA A N 1
ATOM 2936 C CA . ALA A 1 361 ? 17.562 -32.969 -25.859 1 96.81 361 ALA A CA 1
ATOM 2937 C C . ALA A 1 361 ? 16.797 -31.75 -25.328 1 96.81 361 ALA A C 1
ATOM 2939 O O . ALA A 1 361 ? 15.953 -31.172 -26.031 1 96.81 361 ALA A O 1
ATOM 2940 N N . ARG A 1 362 ? 17.016 -31.297 -24.141 1 94 362 ARG A N 1
ATOM 2941 C CA . ARG A 1 362 ? 16.25 -30.312 -23.391 1 94 362 ARG A CA 1
ATOM 2942 C C . ARG A 1 362 ? 16.031 -29.047 -24.219 1 94 362 ARG A C 1
ATOM 2944 O O . ARG A 1 362 ? 14.891 -28.578 -24.344 1 94 362 ARG A O 1
ATOM 2951 N N . PRO A 1 363 ? 17.031 -28.5 -24.875 1 93 363 PRO A N 1
ATOM 2952 C CA . PRO A 1 363 ? 16.812 -27.25 -25.594 1 93 363 PRO A CA 1
ATOM 2953 C C . PRO A 1 363 ? 16.062 -27.438 -26.906 1 93 363 PRO A C 1
ATOM 2955 O O . PRO A 1 363 ? 15.641 -26.469 -27.531 1 93 363 PRO A O 1
ATOM 2958 N N . ARG A 1 364 ? 15.805 -28.734 -27.344 1 94.19 364 ARG A N 1
ATOM 2959 C CA . ARG A 1 364 ? 15.266 -29.016 -28.656 1 94.19 364 ARG A CA 1
ATOM 2960 C C . ARG A 1 364 ? 13.828 -29.531 -28.562 1 94.19 364 ARG A C 1
ATOM 2962 O O . ARG A 1 364 ? 13.219 -29.875 -29.578 1 94.19 364 ARG A O 1
ATOM 2969 N N . PHE A 1 365 ? 13.289 -29.484 -27.438 1 92.62 365 PHE A N 1
ATOM 2970 C CA . PHE A 1 365 ? 11.984 -30.094 -27.219 1 92.62 365 PHE A CA 1
ATOM 2971 C C . PHE A 1 365 ? 10.906 -29.359 -28 1 92.62 365 PHE A C 1
ATOM 2973 O O . PHE A 1 365 ? 10.859 -28.125 -27.984 1 92.62 365 PHE A O 1
ATOM 2980 N N . LYS A 1 366 ? 10.117 -30.094 -28.641 1 90.12 366 LYS A N 1
ATOM 2981 C CA . LYS A 1 366 ? 8.953 -29.578 -29.359 1 90.12 366 LYS A CA 1
ATOM 2982 C C . LYS A 1 366 ? 7.719 -30.438 -29.094 1 90.12 366 LYS A C 1
ATOM 2984 O O . LYS A 1 366 ? 7.816 -31.672 -29 1 90.12 366 LYS A O 1
ATOM 2989 N N . ARG A 1 367 ? 6.633 -29.781 -29.016 1 86.69 367 ARG A N 1
ATOM 2990 C CA . ARG A 1 367 ? 5.375 -30.5 -28.812 1 86.69 367 ARG A CA 1
ATOM 2991 C C . ARG A 1 367 ? 4.934 -31.203 -30.078 1 86.69 367 ARG A C 1
ATOM 2993 O O . ARG A 1 367 ? 5.227 -30.75 -31.188 1 86.69 367 ARG A O 1
ATOM 3000 N N . ALA A 1 368 ? 4.324 -32.312 -29.859 1 76.88 368 ALA A N 1
ATOM 3001 C CA . ALA A 1 368 ? 3.809 -33.031 -31.016 1 76.88 368 ALA A CA 1
ATOM 3002 C C . ALA A 1 368 ? 2.646 -32.281 -31.656 1 76.88 368 ALA A C 1
ATOM 3004 O O . ALA A 1 368 ? 1.799 -31.734 -30.953 1 76.88 368 ALA A O 1
ATOM 3005 N N . VAL A 1 369 ? 2.637 -32.188 -32.938 1 76.5 369 VAL A N 1
ATOM 3006 C CA . VAL A 1 369 ? 1.584 -31.5 -33.656 1 76.5 369 VAL A CA 1
ATOM 3007 C C . VAL A 1 369 ? 1.001 -32.406 -34.719 1 76.5 369 VAL A C 1
ATOM 3009 O O . VAL A 1 369 ? 1.651 -33.375 -35.156 1 76.5 369 VAL A O 1
ATOM 3012 N N . VAL A 1 370 ? -0.272 -32.219 -34.969 1 71.44 370 VAL A N 1
ATOM 3013 C CA . VAL A 1 370 ? -0.972 -32.938 -36.031 1 71.44 370 VAL A CA 1
ATOM 3014 C C . VAL A 1 370 ? -1.716 -31.953 -36.938 1 71.44 370 VAL A C 1
ATOM 3016 O O . VAL A 1 370 ? -2.004 -30.828 -36.531 1 71.44 370 VAL A O 1
ATOM 3019 N N . HIS A 1 371 ? -1.839 -32.375 -38.156 1 69.38 371 HIS A N 1
ATOM 3020 C CA . HIS A 1 371 ? -2.611 -31.531 -39.062 1 69.38 371 HIS A CA 1
ATOM 3021 C C . HIS A 1 371 ? -4.105 -31.641 -38.75 1 69.38 371 HIS A C 1
ATOM 3023 O O . HIS A 1 371 ? -4.656 -32.75 -38.688 1 69.38 371 HIS A O 1
ATOM 3029 N N . ASP A 1 372 ? -4.719 -30.547 -38.5 1 72.19 372 ASP A N 1
ATOM 3030 C CA . ASP A 1 372 ? -6.172 -30.516 -38.344 1 72.19 372 ASP A CA 1
ATOM 3031 C C . ASP A 1 372 ? -6.879 -30.906 -39.625 1 72.19 372 ASP A C 1
ATOM 3033 O O . ASP A 1 372 ? -6.621 -30.344 -40.688 1 72.19 372 ASP A O 1
ATOM 3037 N N . PRO A 1 373 ? -7.598 -31.922 -39.562 1 67.75 373 PRO A N 1
ATOM 3038 C CA . PRO A 1 373 ? -8.242 -32.375 -40.781 1 67.75 373 PRO A CA 1
ATOM 3039 C C . PRO A 1 373 ? -9.102 -31.297 -41.438 1 67.75 373 PRO A C 1
ATOM 3041 O O . PRO A 1 373 ? -9.242 -31.266 -42.656 1 67.75 373 PRO A O 1
ATOM 3044 N N . LYS A 1 374 ? -9.641 -30.438 -40.625 1 71.88 374 LYS A N 1
ATOM 3045 C CA . LYS A 1 374 ? -10.562 -29.422 -41.125 1 71.88 374 LYS A CA 1
ATOM 3046 C C . LYS A 1 374 ? -9.805 -28.203 -41.625 1 71.88 374 LYS A C 1
ATOM 3048 O O . LYS A 1 374 ? -10.109 -27.688 -42.719 1 71.88 374 LYS A O 1
ATOM 3053 N N . THR A 1 375 ? -8.875 -27.766 -41.031 1 76.19 375 THR A N 1
ATOM 3054 C CA . THR A 1 375 ? -8.25 -26.484 -41.344 1 76.19 375 THR A CA 1
ATOM 3055 C C . THR A 1 375 ? -6.895 -26.703 -42 1 76.19 375 THR A C 1
ATOM 3057 O O . THR A 1 375 ? -6.363 -25.797 -42.656 1 76.19 375 THR A O 1
ATOM 3060 N N . GLY A 1 376 ? -6.375 -27.875 -41.812 1 72.62 376 GLY A N 1
ATOM 3061 C CA . GLY A 1 376 ? -5.055 -28.172 -42.344 1 72.62 376 GLY A CA 1
ATOM 3062 C C . GLY A 1 376 ? -3.93 -27.594 -41.5 1 72.62 376 GLY A C 1
ATOM 3063 O O . GLY A 1 376 ? -2.754 -27.828 -41.781 1 72.62 376 GLY A O 1
ATOM 3064 N N . GLU A 1 377 ? -4.375 -26.844 -40.531 1 74.69 377 GLU A N 1
ATOM 3065 C CA . GLU A 1 377 ? -3.357 -26.219 -39.688 1 74.69 377 GLU A CA 1
ATOM 3066 C C . GLU A 1 377 ? -2.779 -27.203 -38.688 1 74.69 377 GLU A C 1
ATOM 3068 O O . GLU A 1 377 ? -3.426 -28.188 -38.344 1 74.69 377 GLU A O 1
ATOM 3073 N N . LEU A 1 378 ? -1.528 -26.922 -38.312 1 76.62 378 LEU A N 1
ATOM 3074 C CA . LEU A 1 378 ? -0.889 -27.75 -37.281 1 76.62 378 LEU A CA 1
ATOM 3075 C C . LEU A 1 378 ? -1.409 -27.391 -35.906 1 76.62 378 LEU A C 1
ATOM 3077 O O . LEU A 1 378 ? -1.342 -26.234 -35.469 1 76.62 378 LEU A O 1
ATOM 3081 N N . VAL A 1 379 ? -2.105 -28.344 -35.375 1 76.81 379 VAL A N 1
ATOM 3082 C CA . VAL A 1 379 ? -2.621 -28.141 -34.031 1 76.81 379 VAL A CA 1
ATOM 3083 C C . VAL A 1 379 ? -1.982 -29.156 -33.062 1 76.81 379 VAL A C 1
ATOM 3085 O O . VAL A 1 379 ? -1.596 -30.25 -33.5 1 76.81 379 VAL A O 1
ATOM 3088 N N . PRO A 1 380 ? -1.875 -28.734 -31.844 1 77.81 380 PRO A N 1
ATOM 3089 C CA . PRO A 1 380 ? -1.307 -29.672 -30.875 1 77.81 380 PRO A CA 1
ATOM 3090 C C . PRO A 1 380 ? -2.139 -30.953 -30.75 1 77.81 380 PRO A C 1
ATOM 3092 O O . PRO A 1 380 ? -3.369 -30.891 -30.797 1 77.81 380 PRO A O 1
ATOM 3095 N N . ALA A 1 381 ? -1.462 -32.094 -30.688 1 74.5 381 ALA A N 1
ATOM 3096 C CA . ALA A 1 381 ? -2.129 -33.375 -30.516 1 74.5 381 ALA A CA 1
ATOM 3097 C C . ALA A 1 381 ? -2.568 -33.594 -29.062 1 74.5 381 ALA A C 1
ATOM 3099 O O . ALA A 1 381 ? -1.739 -33.594 -28.156 1 74.5 381 ALA A O 1
ATOM 3100 N N . HIS A 1 382 ? -3.881 -33.781 -28.828 1 76.12 382 HIS A N 1
ATOM 3101 C CA . HIS A 1 382 ? -4.387 -33.938 -27.469 1 76.12 382 HIS A CA 1
ATOM 3102 C C . HIS A 1 382 ? -4.223 -35.375 -26.984 1 76.12 382 HIS A C 1
ATOM 3104 O O . HIS A 1 382 ? -4.312 -35.656 -25.781 1 76.12 382 HIS A O 1
ATOM 3110 N N . TYR A 1 383 ? -3.955 -36.25 -27.984 1 76.19 383 TYR A N 1
ATOM 3111 C CA . TYR A 1 383 ? -3.828 -37.656 -27.625 1 76.19 383 TYR A CA 1
ATOM 3112 C C . TYR A 1 383 ? -2.41 -38 -27.172 1 76.19 383 TYR A C 1
ATOM 3114 O O . TYR A 1 383 ? -2.096 -39.156 -26.859 1 76.19 383 TYR A O 1
ATOM 3122 N N . ARG A 1 384 ? -1.614 -36.938 -27.156 1 80.5 384 ARG A N 1
ATOM 3123 C CA . ARG A 1 384 ? -0.24 -37.094 -26.703 1 80.5 384 ARG A CA 1
ATOM 3124 C C . ARG A 1 384 ? 0.247 -35.844 -25.953 1 80.5 384 ARG A C 1
ATOM 3126 O O . ARG A 1 384 ? 0.219 -34.75 -26.5 1 80.5 384 ARG A O 1
ATOM 3133 N N . ILE A 1 385 ? 0.53 -36.031 -24.703 1 88.81 385 ILE A N 1
ATOM 3134 C CA . ILE A 1 385 ? 1.074 -34.938 -23.891 1 88.81 385 ILE A CA 1
ATOM 3135 C C . ILE A 1 385 ? 2.531 -35.25 -23.547 1 88.81 385 ILE A C 1
ATOM 3137 O O . ILE A 1 385 ? 2.816 -35.844 -22.5 1 88.81 385 ILE A O 1
ATOM 3141 N N . SER A 1 386 ? 3.404 -34.875 -24.391 1 91.69 386 SER A N 1
ATOM 3142 C CA . SER A 1 386 ? 4.852 -35 -24.312 1 91.69 386 SER A CA 1
ATOM 3143 C C . SER A 1 386 ? 5.562 -34.062 -25.281 1 91.69 386 SER A C 1
ATOM 3145 O O . SER A 1 386 ? 4.93 -33.5 -26.172 1 91.69 386 SER A O 1
ATOM 3147 N N . LYS A 1 387 ? 6.766 -33.875 -25 1 93.38 387 LYS A N 1
ATOM 3148 C CA . LYS A 1 387 ? 7.625 -33.188 -25.969 1 93.38 387 LYS A CA 1
ATOM 3149 C C . LYS A 1 387 ? 8.781 -34.062 -26.406 1 93.38 387 LYS A C 1
ATOM 3151 O O . LYS A 1 387 ? 9.258 -34.906 -25.625 1 93.38 387 LYS A O 1
ATOM 3156 N N . SER A 1 388 ? 9.172 -33.875 -27.641 1 94.81 388 SER A N 1
ATOM 3157 C CA . SER A 1 388 ? 10.219 -34.719 -28.172 1 94.81 388 SER A CA 1
ATOM 3158 C C . SER A 1 388 ? 11.336 -33.906 -28.812 1 94.81 388 SER A C 1
ATOM 3160 O O . SER A 1 388 ? 11.141 -32.75 -29.172 1 94.81 388 SER A O 1
ATOM 3162 N N . ALA A 1 389 ? 12.477 -34.469 -28.797 1 96.38 389 ALA A N 1
ATOM 3163 C CA . ALA A 1 389 ? 13.68 -33.969 -29.469 1 96.38 389 ALA A CA 1
ATOM 3164 C C . ALA A 1 389 ? 14.375 -35.094 -30.234 1 96.38 389 ALA A C 1
ATOM 3166 O O . ALA A 1 389 ? 14.258 -36.25 -29.891 1 96.38 389 ALA A O 1
ATOM 3167 N N . TRP A 1 390 ? 15.062 -34.719 -31.312 1 97.19 390 TRP A N 1
ATOM 3168 C CA . TRP A 1 390 ? 15.75 -35.688 -32.156 1 97.19 390 TRP A CA 1
ATOM 3169 C C . TRP A 1 390 ? 17.266 -35.469 -32.125 1 97.19 390 TRP A C 1
ATOM 3171 O O . TRP A 1 390 ? 17.734 -34.344 -32.219 1 97.19 390 TRP A O 1
ATOM 3181 N N . LEU A 1 391 ? 17.953 -36.562 -31.844 1 97.56 391 LEU A N 1
ATOM 3182 C CA . LEU A 1 391 ? 19.406 -36.5 -31.766 1 97.56 391 LEU A CA 1
ATOM 3183 C C . LEU A 1 391 ? 20.047 -37.406 -32.844 1 97.56 391 LEU A C 1
ATOM 3185 O O . LEU A 1 391 ? 19.688 -38.562 -32.938 1 97.56 391 LEU A O 1
ATOM 3189 N N . ARG A 1 392 ? 21.141 -36.844 -33.625 1 93.31 392 ARG A N 1
ATOM 3190 C CA . ARG A 1 392 ? 21.844 -37.562 -34.688 1 93.31 392 ARG A CA 1
ATOM 3191 C C . ARG A 1 392 ? 23.094 -38.281 -34.125 1 93.31 392 ARG A C 1
ATOM 3193 O O . ARG A 1 392 ? 23.734 -37.75 -33.219 1 93.31 392 ARG A O 1
ATOM 3200 N N . ASP A 1 393 ? 23.312 -39.406 -34.781 1 94.88 393 ASP A N 1
ATOM 3201 C CA . ASP A 1 393 ? 24.484 -40.156 -34.406 1 94.88 393 ASP A CA 1
ATOM 3202 C C . ASP A 1 393 ? 25.75 -39.344 -34.531 1 94.88 393 ASP A C 1
ATOM 3204 O O . ASP A 1 393 ? 26.719 -39.531 -33.812 1 94.88 393 ASP A O 1
ATOM 3208 N N . THR A 1 394 ? 25.812 -38.469 -35.375 1 95.19 394 THR A N 1
ATOM 3209 C CA . THR A 1 394 ? 27.016 -37.688 -35.719 1 95.19 394 THR A CA 1
ATOM 3210 C C . THR A 1 394 ? 27.219 -36.562 -34.688 1 95.19 394 THR A C 1
ATOM 3212 O O . THR A 1 394 ? 28.297 -35.969 -34.625 1 95.19 394 THR A O 1
ATOM 3215 N N . GLU A 1 395 ? 26.266 -36.312 -33.938 1 95.81 395 GLU A N 1
ATOM 3216 C CA . GLU A 1 395 ? 26.312 -35.156 -33.062 1 95.81 395 GLU A CA 1
ATOM 3217 C C . GLU A 1 395 ? 27.172 -35.438 -31.828 1 95.81 395 GLU A C 1
ATOM 3219 O O . GLU A 1 395 ? 27.75 -34.531 -31.25 1 95.81 395 GLU A O 1
ATOM 3224 N N . ALA A 1 396 ? 27.219 -36.688 -31.406 1 96.25 396 ALA A N 1
ATOM 3225 C CA . ALA A 1 396 ? 28 -37.062 -30.234 1 96.25 396 ALA A CA 1
ATOM 3226 C C . ALA A 1 396 ? 28.359 -38.531 -30.266 1 96.25 396 ALA A C 1
ATOM 3228 O O . ALA A 1 396 ? 27.547 -39.375 -30.672 1 96.25 396 ALA A O 1
ATOM 3229 N N . GLU A 1 397 ? 29.5 -38.812 -29.719 1 97 397 GLU A N 1
ATOM 3230 C CA . GLU A 1 397 ? 29.938 -40.188 -29.656 1 97 397 GLU A CA 1
ATOM 3231 C C . GLU A 1 397 ? 29 -41.031 -28.812 1 97 397 GLU A C 1
ATOM 3233 O O . GLU A 1 397 ? 28.812 -42.219 -29.078 1 97 397 GLU A O 1
ATOM 3238 N N . THR A 1 398 ? 28.484 -40.406 -27.812 1 97.25 398 THR A N 1
ATOM 3239 C CA . THR A 1 398 ? 27.547 -41.094 -26.922 1 97.25 398 THR A CA 1
ATOM 3240 C C . THR A 1 398 ? 26.344 -41.625 -27.703 1 97.25 398 THR A C 1
ATOM 3242 O O . THR A 1 398 ? 25.922 -42.75 -27.5 1 97.25 398 THR A O 1
ATOM 3245 N N . ILE A 1 399 ? 25.797 -40.875 -28.578 1 97.69 399 ILE A N 1
ATOM 3246 C CA . ILE A 1 399 ? 24.625 -41.25 -29.375 1 97.69 399 ILE A CA 1
ATOM 3247 C C . ILE A 1 399 ? 25 -42.406 -30.328 1 97.69 399 ILE A C 1
ATOM 3249 O O . ILE A 1 399 ? 24.25 -43.375 -30.469 1 97.69 399 ILE A O 1
ATOM 3253 N N . ALA A 1 400 ? 26.188 -42.281 -30.922 1 96.75 400 ALA A N 1
ATOM 3254 C CA . ALA A 1 400 ? 26.656 -43.344 -31.828 1 96.75 400 ALA A CA 1
ATOM 3255 C C . ALA A 1 400 ? 26.844 -44.656 -31.109 1 96.75 400 ALA A C 1
ATOM 3257 O O . ALA A 1 400 ? 26.531 -45.719 -31.656 1 96.75 400 ALA A O 1
ATOM 3258 N N . ARG A 1 401 ? 27.328 -44.562 -29.984 1 96.5 401 ARG A N 1
ATOM 3259 C CA . ARG A 1 401 ? 27.547 -45.75 -29.172 1 96.5 401 ARG A CA 1
ATOM 3260 C C . ARG A 1 401 ? 26.219 -46.438 -28.844 1 96.5 401 ARG A C 1
ATOM 3262 O O . ARG A 1 401 ? 26.125 -47.688 -28.859 1 96.5 401 ARG A O 1
ATOM 3269 N N . ILE A 1 402 ? 25.188 -45.656 -28.5 1 96.75 402 ILE A N 1
ATOM 3270 C CA . ILE A 1 402 ? 23.875 -46.219 -28.203 1 96.75 402 ILE A CA 1
ATOM 3271 C C . ILE A 1 402 ? 23.312 -46.906 -29.453 1 96.75 402 ILE A C 1
ATOM 3273 O O . ILE A 1 402 ? 22.797 -48.031 -29.359 1 96.75 402 ILE A O 1
ATOM 3277 N N . THR A 1 403 ? 23.516 -46.344 -30.594 1 95.94 403 THR A N 1
ATOM 3278 C CA . THR A 1 403 ? 23.047 -46.906 -31.859 1 95.94 403 THR A CA 1
ATOM 3279 C C . THR A 1 403 ? 23.766 -48.219 -32.125 1 95.94 403 THR A C 1
ATOM 3281 O O . THR A 1 403 ? 23.125 -49.219 -32.562 1 95.94 403 THR A O 1
ATOM 3284 N N . ARG A 1 404 ? 25.047 -48.25 -31.922 1 94.25 404 ARG A N 1
ATOM 3285 C CA . ARG A 1 404 ? 25.797 -49.5 -32.094 1 94.25 404 ARG A CA 1
ATOM 3286 C C . ARG A 1 404 ? 25.281 -50.594 -31.172 1 94.25 404 ARG A C 1
ATOM 3288 O O . ARG A 1 404 ? 25.188 -51.75 -31.578 1 94.25 404 ARG A O 1
ATOM 3295 N N . ARG A 1 405 ? 25 -50.219 -30.016 1 94.06 405 ARG A N 1
ATOM 3296 C CA . ARG A 1 405 ? 24.484 -51.156 -29.031 1 94.06 405 ARG A CA 1
ATOM 3297 C C . ARG A 1 405 ? 23.141 -51.719 -29.469 1 94.06 405 ARG A C 1
ATOM 3299 O O . ARG A 1 405 ? 22.844 -52.906 -29.219 1 94.06 405 ARG A O 1
ATOM 3306 N N . VAL A 1 406 ? 22.312 -50.875 -30.078 1 95 406 VAL A N 1
ATOM 3307 C CA . VAL A 1 406 ? 21.031 -51.344 -30.594 1 95 406 VAL A CA 1
ATOM 3308 C C . VAL A 1 406 ? 21.266 -52.438 -31.625 1 95 406 VAL A C 1
ATOM 3310 O O . VAL A 1 406 ? 20.562 -53.469 -31.641 1 95 406 VAL A O 1
ATOM 3313 N N . SER A 1 407 ? 22.234 -52.188 -32.469 1 92.56 407 SER A N 1
ATOM 3314 C CA . SER A 1 407 ? 22.594 -53.219 -33.438 1 92.56 407 SER A CA 1
ATOM 3315 C C . SER A 1 407 ? 23 -54.531 -32.781 1 92.56 407 SER A C 1
ATOM 3317 O O . SER A 1 407 ? 22.578 -55.594 -33.188 1 92.56 407 SER A O 1
ATOM 3319 N N . HIS A 1 408 ? 23.734 -54.406 -31.781 1 88.75 408 HIS A N 1
ATOM 3320 C CA . HIS A 1 408 ? 24.219 -55.594 -31.062 1 88.75 408 HIS A CA 1
ATOM 3321 C C . HIS A 1 408 ? 23.078 -56.312 -30.375 1 88.75 408 HIS A C 1
ATOM 3323 O O . HIS A 1 408 ? 23.031 -57.562 -30.391 1 88.75 408 HIS A O 1
ATOM 3329 N N . MET A 1 409 ? 22.156 -55.594 -29.812 1 89 409 MET A N 1
ATOM 3330 C CA . MET A 1 409 ? 21.062 -56.156 -29.031 1 89 409 MET A CA 1
ATOM 3331 C C . MET A 1 409 ? 20.047 -56.812 -29.953 1 89 409 MET A C 1
ATOM 3333 O O . MET A 1 409 ? 19.516 -57.906 -29.641 1 89 409 MET A O 1
ATOM 3337 N N . THR A 1 410 ? 19.766 -56.188 -31.047 1 89 410 THR A N 1
ATOM 3338 C CA . THR A 1 410 ? 18.656 -56.625 -31.891 1 89 410 THR A CA 1
ATOM 3339 C C . THR A 1 410 ? 19.125 -57.5 -33.031 1 89 410 THR A C 1
ATOM 3341 O O . THR A 1 410 ? 18.328 -58.25 -33.625 1 89 410 THR A O 1
ATOM 3344 N N . GLY A 1 411 ? 20.438 -57.406 -33.406 1 87.12 411 GLY A N 1
ATOM 3345 C CA . GLY A 1 411 ? 20.953 -58.094 -34.562 1 87.12 411 GLY A CA 1
ATOM 3346 C C . GLY A 1 411 ? 20.547 -57.469 -35.875 1 87.12 411 GLY A C 1
ATOM 3347 O O . GLY A 1 411 ? 20.703 -58.094 -36.938 1 87.12 411 GLY A O 1
ATOM 3348 N N . LEU A 1 412 ? 19.984 -56.344 -35.875 1 90.06 412 LEU A N 1
ATOM 3349 C CA . LEU A 1 412 ? 19.5 -55.656 -37.062 1 90.06 412 LEU A CA 1
ATOM 3350 C C . LEU A 1 412 ? 20.5 -54.594 -37.531 1 90.06 412 LEU A C 1
ATOM 3352 O O . LEU A 1 412 ? 21.297 -54.094 -36.719 1 90.06 412 LEU A O 1
ATOM 3356 N N . SER A 1 413 ? 20.344 -54.281 -38.75 1 90.38 413 SER A N 1
ATOM 3357 C CA . SER A 1 413 ? 21.203 -53.219 -39.312 1 90.38 413 SER A CA 1
ATOM 3358 C C . SER A 1 413 ? 20.703 -51.844 -38.938 1 90.38 413 SER A C 1
ATOM 3360 O O . SER A 1 413 ? 19.484 -51.625 -38.844 1 90.38 413 SER A O 1
ATOM 3362 N N . MET A 1 414 ? 21.656 -50.906 -38.812 1 92.06 414 MET A N 1
ATOM 3363 C CA . MET A 1 414 ? 21.312 -49.562 -38.438 1 92.06 414 MET A CA 1
ATOM 3364 C C . MET A 1 414 ? 21.359 -48.625 -39.625 1 92.06 414 MET A C 1
ATOM 3366 O O . MET A 1 414 ? 21.172 -47.406 -39.5 1 92.06 414 MET A O 1
ATOM 3370 N N . ASP A 1 415 ? 21.5 -49.188 -40.75 1 87.62 415 ASP A N 1
ATOM 3371 C CA . ASP A 1 415 ? 21.656 -48.375 -41.938 1 87.62 415 ASP A CA 1
ATOM 3372 C C . ASP A 1 415 ? 20.422 -47.531 -42.219 1 87.62 415 ASP A C 1
ATOM 3374 O O . ASP A 1 415 ? 20.516 -46.406 -42.688 1 87.62 415 ASP A O 1
ATOM 3378 N N . SER A 1 416 ? 19.281 -48.094 -41.969 1 88.69 416 SER A N 1
ATOM 3379 C CA . SER A 1 416 ? 18.031 -47.375 -42.219 1 88.69 416 SER A CA 1
ATOM 3380 C C . SER A 1 416 ? 17.344 -46.969 -40.906 1 88.69 416 SER A C 1
ATOM 3382 O O . SER A 1 416 ? 16.125 -46.781 -40.875 1 88.69 416 SER A O 1
ATOM 3384 N N . ALA A 1 417 ? 18.141 -46.969 -39.875 1 93 417 ALA A N 1
ATOM 3385 C CA . ALA A 1 417 ? 17.578 -46.594 -38.562 1 93 417 ALA A CA 1
ATOM 3386 C C . ALA A 1 417 ? 17.328 -45.094 -38.469 1 93 417 ALA A C 1
ATOM 3388 O O . ALA A 1 417 ? 18.109 -44.312 -39.031 1 93 417 ALA A O 1
ATOM 3389 N N . GLU A 1 418 ? 16.25 -44.656 -37.812 1 94.31 418 GLU A N 1
ATOM 3390 C CA . GLU A 1 418 ? 15.938 -43.25 -37.594 1 94.31 418 GLU A CA 1
ATOM 3391 C C . GLU A 1 418 ? 16.812 -42.656 -36.5 1 94.31 418 GLU A C 1
ATOM 3393 O O . GLU A 1 418 ? 17.5 -43.406 -35.781 1 94.31 418 GLU A O 1
ATOM 3398 N N . GLU A 1 419 ? 16.781 -41.344 -36.469 1 96 419 GLU A N 1
ATOM 3399 C CA . GLU A 1 419 ? 17.453 -40.656 -35.375 1 96 419 GLU A CA 1
ATOM 3400 C C . GLU A 1 419 ? 16.859 -41.031 -34 1 96 419 GLU A C 1
ATOM 3402 O O . GLU A 1 419 ? 15.758 -41.594 -33.938 1 96 419 GLU A O 1
ATOM 3407 N N . LEU A 1 420 ? 17.656 -40.812 -32.969 1 97.25 420 LEU A N 1
ATOM 3408 C CA . LEU A 1 420 ? 17.203 -41.094 -31.625 1 97.25 420 LEU A CA 1
ATOM 3409 C C . LEU A 1 420 ? 16.172 -40.062 -31.188 1 97.25 420 LEU A C 1
ATOM 3411 O O . LEU A 1 420 ? 16.469 -38.875 -31.109 1 97.25 420 LEU A O 1
ATOM 3415 N N . GLN A 1 421 ? 14.922 -40.438 -30.953 1 96.94 421 GLN A N 1
ATOM 3416 C CA . GLN A 1 421 ? 13.875 -39.531 -30.469 1 96.94 421 GLN A CA 1
ATOM 3417 C C . GLN A 1 421 ? 13.805 -39.531 -28.938 1 96.94 421 GLN A C 1
ATOM 3419 O O . GLN A 1 421 ? 13.469 -40.562 -28.328 1 96.94 421 GLN A O 1
ATOM 3424 N N . VAL A 1 422 ? 14.141 -38.438 -28.359 1 97.75 422 VAL A N 1
ATOM 3425 C CA . VAL A 1 422 ? 14.078 -38.281 -26.906 1 97.75 422 VAL A CA 1
ATOM 3426 C C . VAL A 1 422 ? 12.734 -37.656 -26.516 1 97.75 422 VAL A C 1
ATOM 3428 O O . VAL A 1 422 ? 12.312 -36.656 -27.109 1 97.75 422 VAL A O 1
ATOM 3431 N N . VAL A 1 423 ? 12.055 -38.25 -25.531 1 96.62 423 VAL A N 1
ATOM 3432 C CA . VAL A 1 423 ? 10.719 -37.812 -25.156 1 96.62 423 VAL A CA 1
ATOM 3433 C C . VAL A 1 423 ? 10.664 -37.562 -23.641 1 96.62 423 VAL A C 1
ATOM 3435 O O . VAL A 1 423 ? 11.141 -38.406 -22.859 1 96.62 423 VAL A O 1
ATOM 3438 N N . ASN A 1 424 ? 10.219 -36.469 -23.234 1 95.81 424 ASN A N 1
ATOM 3439 C CA . ASN A 1 424 ? 9.828 -36.188 -21.859 1 95.81 424 ASN A CA 1
ATOM 3440 C C . ASN A 1 424 ? 8.328 -35.938 -21.734 1 95.81 424 ASN A C 1
ATOM 3442 O O . ASN A 1 424 ? 7.762 -35.156 -22.469 1 95.81 424 ASN A O 1
ATOM 3446 N N . TYR A 1 425 ? 7.727 -36.719 -20.906 1 94.56 425 TYR A N 1
ATOM 3447 C CA . TYR A 1 425 ? 6.281 -36.625 -20.734 1 94.56 425 TYR A CA 1
ATOM 3448 C C . TYR A 1 425 ? 5.922 -35.5 -19.781 1 94.56 425 TYR A C 1
ATOM 3450 O O . TYR A 1 425 ? 6.652 -35.219 -18.828 1 94.56 425 TYR A O 1
ATOM 3458 N N . GLY A 1 426 ? 4.863 -34.812 -20.062 1 91.88 426 GLY A N 1
ATOM 3459 C CA . GLY A 1 426 ? 4.383 -33.719 -19.234 1 91.88 426 GLY A CA 1
ATOM 3460 C C . GLY A 1 426 ? 3.557 -34.188 -18.047 1 91.88 426 GLY A C 1
ATOM 3461 O O . GLY A 1 426 ? 3.676 -35.312 -17.609 1 91.88 426 GLY A O 1
ATOM 3462 N N . ILE A 1 427 ? 2.807 -33.25 -17.438 1 90.88 427 ILE A N 1
ATOM 3463 C CA . ILE A 1 427 ? 1.906 -33.594 -16.344 1 90.88 427 ILE A CA 1
ATOM 3464 C C . ILE A 1 427 ? 0.835 -34.562 -16.812 1 90.88 427 ILE A C 1
ATOM 3466 O O . ILE A 1 427 ? 0.089 -34.281 -17.75 1 90.88 427 ILE A O 1
ATOM 3470 N N . GLY A 1 428 ? 0.846 -35.625 -16.125 1 92.94 428 GLY A N 1
ATOM 3471 C CA . GLY A 1 428 ? -0.081 -36.625 -16.609 1 92.94 428 GLY A CA 1
ATOM 3472 C C . GLY A 1 428 ? 0.171 -37.062 -18.031 1 92.94 428 GLY A C 1
ATOM 3473 O O . GLY A 1 428 ? -0.753 -37.469 -18.734 1 92.94 428 GLY A O 1
ATOM 3474 N N . GLY A 1 429 ? 1.315 -36.906 -18.547 1 94.44 429 GLY A N 1
ATOM 3475 C CA . GLY A 1 429 ? 1.662 -37.188 -19.922 1 94.44 429 GLY A CA 1
ATOM 3476 C C . GLY A 1 429 ? 1.352 -38.625 -20.344 1 94.44 429 GLY A C 1
ATOM 3477 O O . GLY A 1 429 ? 1.493 -39.562 -19.531 1 94.44 429 GLY A O 1
ATOM 3478 N N . HIS A 1 430 ? 0.92 -38.812 -21.562 1 94.88 430 HIS A N 1
ATOM 3479 C CA . HIS A 1 430 ? 0.493 -40.094 -22.094 1 94.88 430 HIS A CA 1
ATOM 3480 C C . HIS A 1 430 ? 0.546 -40.094 -23.625 1 94.88 430 HIS A C 1
ATOM 3482 O O . HIS A 1 430 ? 0.84 -39.062 -24.234 1 94.88 430 HIS A O 1
ATOM 3488 N N . TYR A 1 431 ? 0.438 -41.188 -24.188 1 94 431 TYR A N 1
ATOM 3489 C CA . TYR A 1 431 ? 0.26 -41.375 -25.625 1 94 431 TYR A CA 1
ATOM 3490 C C . TYR A 1 431 ? -0.764 -42.469 -25.906 1 94 431 TYR A C 1
ATOM 3492 O O . TYR A 1 431 ? -0.556 -43.625 -25.531 1 94 431 TYR A O 1
ATOM 3500 N N . GLU A 1 432 ? -1.863 -42.125 -26.438 1 93.25 432 GLU A N 1
ATOM 3501 C CA . GLU A 1 432 ? -2.965 -43.062 -26.672 1 93.25 432 GLU A CA 1
ATOM 3502 C C . GLU A 1 432 ? -2.527 -44.219 -27.578 1 93.25 432 GLU A C 1
ATOM 3504 O O . GLU A 1 432 ? -1.485 -44.156 -28.234 1 93.25 432 GLU A O 1
ATOM 3509 N N . PRO A 1 433 ? -3.287 -45.312 -27.594 1 94.44 433 PRO A N 1
ATOM 3510 C CA . PRO A 1 433 ? -2.902 -46.5 -28.375 1 94.44 433 PRO A CA 1
ATOM 3511 C C . PRO A 1 433 ? -2.623 -46.188 -29.844 1 94.44 433 PRO A C 1
ATOM 3513 O O . PRO A 1 433 ? -3.383 -45.438 -30.469 1 94.44 433 PRO A O 1
ATOM 3516 N N . HIS A 1 434 ? -1.495 -46.719 -30.359 1 91.88 434 HIS A N 1
ATOM 3517 C CA . HIS A 1 434 ? -1.054 -46.469 -31.719 1 91.88 434 HIS A CA 1
ATOM 3518 C C . HIS A 1 434 ? -0.142 -47.562 -32.219 1 91.88 434 HIS A C 1
ATOM 3520 O O . HIS A 1 434 ? 0.189 -48.5 -31.5 1 91.88 434 HIS A O 1
ATOM 3526 N N . TYR A 1 435 ? 0.101 -47.469 -33.531 1 92.69 435 TYR A N 1
ATOM 3527 C CA . TYR A 1 435 ? 1.089 -48.344 -34.156 1 92.69 435 TYR A CA 1
ATOM 3528 C C . TYR A 1 435 ? 2.365 -47.562 -34.469 1 92.69 435 TYR A C 1
ATOM 3530 O O . TYR A 1 435 ? 2.328 -46.344 -34.688 1 92.69 435 TYR A O 1
ATOM 3538 N N . ASP A 1 436 ? 3.479 -48.281 -34.438 1 92.69 436 ASP A N 1
ATOM 3539 C CA . ASP A 1 436 ? 4.734 -47.625 -34.812 1 92.69 436 ASP A CA 1
ATOM 3540 C C . ASP A 1 436 ? 5.016 -47.812 -36.312 1 92.69 436 ASP A C 1
ATOM 3542 O O . ASP A 1 436 ? 6.031 -47.312 -36.812 1 92.69 436 ASP A O 1
ATOM 3546 N N . PHE A 1 437 ? 4.172 -48.438 -37 1 89.75 437 PHE A N 1
ATOM 3547 C CA . PHE A 1 437 ? 4.32 -48.625 -38.438 1 89.75 437 PHE A CA 1
ATOM 3548 C C . PHE A 1 437 ? 3.201 -47.906 -39.188 1 89.75 437 PHE A C 1
ATOM 3550 O O . PHE A 1 437 ? 2.172 -47.562 -38.594 1 89.75 437 PHE A O 1
ATOM 3557 N N . ALA A 1 438 ? 3.498 -47.625 -40.5 1 84.06 438 ALA A N 1
ATOM 3558 C CA . ALA A 1 438 ? 2.488 -47 -41.344 1 84.06 438 ALA A CA 1
ATOM 3559 C C . ALA A 1 438 ? 1.495 -48.031 -41.844 1 84.06 438 ALA A C 1
ATOM 3561 O O . ALA A 1 438 ? 1.891 -49.094 -42.312 1 84.06 438 ALA A O 1
ATOM 3562 N N . ARG A 1 439 ? 0.286 -47.688 -41.688 1 74.69 439 ARG A N 1
ATOM 3563 C CA . ARG A 1 439 ? -0.753 -48.562 -42.219 1 74.69 439 ARG A CA 1
ATOM 3564 C C . ARG A 1 439 ? -0.851 -48.469 -43.719 1 74.69 439 ARG A C 1
ATOM 3566 O O . ARG A 1 439 ? -0.42 -47.5 -44.312 1 74.69 439 ARG A O 1
ATOM 3573 N N . LYS A 1 440 ? -1.153 -49.625 -44.406 1 62.09 440 LYS A N 1
ATOM 3574 C CA . LYS A 1 440 ? -1.218 -49.781 -45.844 1 62.09 440 LYS A CA 1
ATOM 3575 C C . LYS A 1 440 ? -1.814 -48.531 -46.5 1 62.09 440 LYS A C 1
ATOM 3577 O O . LYS A 1 440 ? -1.373 -48.094 -47.562 1 62.09 440 LYS A O 1
ATOM 3582 N N . ARG A 1 441 ? -2.771 -47.938 -45.906 1 54.41 441 ARG A N 1
ATOM 3583 C CA . ARG A 1 441 ? -3.406 -46.781 -46.5 1 54.41 441 ARG A CA 1
ATOM 3584 C C . ARG A 1 441 ? -2.551 -45.531 -46.344 1 54.41 441 ARG A C 1
ATOM 3586 O O . ARG A 1 441 ? -2.781 -44.531 -47 1 54.41 441 ARG A O 1
ATOM 3593 N N . GLU A 1 442 ? -1.401 -45.719 -45.531 1 55.97 442 GLU A N 1
ATOM 3594 C CA . GLU A 1 442 ? -0.577 -44.531 -45.25 1 55.97 442 GLU A CA 1
ATOM 3595 C C . GLU A 1 442 ? 0.734 -44.594 -46.031 1 55.97 442 GLU A C 1
ATOM 3597 O O . GLU A 1 442 ? 1.38 -45.625 -46.125 1 55.97 442 GLU A O 1
ATOM 3602 N N . ASN A 1 443 ? 0.955 -44 -47.188 1 53.91 443 ASN A N 1
ATOM 3603 C CA . ASN A 1 443 ? 2.18 -44 -47.969 1 53.91 443 ASN A CA 1
ATOM 3604 C C . ASN A 1 443 ? 3.324 -43.312 -47.25 1 53.91 443 ASN A C 1
ATOM 3606 O O . ASN A 1 443 ? 4.121 -42.594 -47.844 1 53.91 443 ASN A O 1
ATOM 3610 N N . ALA A 1 444 ? 3.562 -43.562 -45.938 1 54.81 444 ALA A N 1
ATOM 3611 C CA . ALA A 1 444 ? 4.387 -42.594 -45.188 1 54.81 444 ALA A CA 1
ATOM 3612 C C . ALA A 1 444 ? 5.863 -42.969 -45.25 1 54.81 444 ALA A C 1
ATOM 3614 O O . ALA A 1 444 ? 6.738 -42.125 -45.094 1 54.81 444 ALA A O 1
ATOM 3615 N N . PHE A 1 445 ? 6.305 -44.281 -45.625 1 64.12 445 PHE A N 1
ATOM 3616 C CA . PHE A 1 445 ? 7.719 -44.594 -45.469 1 64.12 445 PHE A CA 1
ATOM 3617 C C . PHE A 1 445 ? 8.328 -45.031 -46.812 1 64.12 445 PHE A C 1
ATOM 3619 O O . PHE A 1 445 ? 9.359 -45.688 -46.844 1 64.12 445 PHE A O 1
ATOM 3626 N N . ALA A 1 446 ? 7.734 -44.625 -47.906 1 56.22 446 ALA 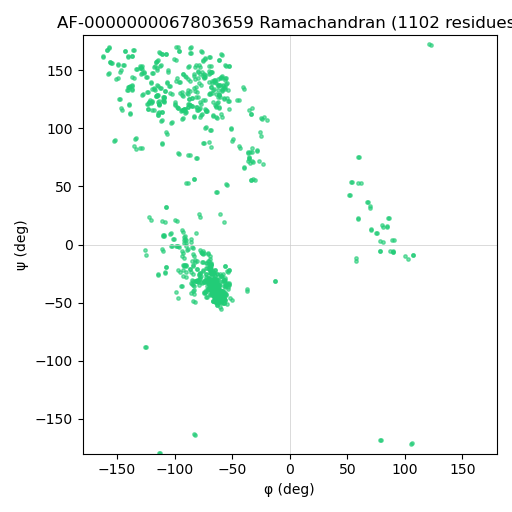A N 1
ATOM 3627 C CA . ALA A 1 446 ? 8.227 -45.031 -49.219 1 56.22 446 ALA A CA 1
ATOM 3628 C C . ALA A 1 446 ? 9.648 -44.5 -49.469 1 56.22 446 ALA A C 1
ATOM 3630 O O . ALA A 1 446 ? 10.477 -45.219 -50.031 1 56.22 446 ALA A O 1
ATOM 3631 N N . LYS A 1 447 ? 9.93 -43.344 -48.938 1 60.38 447 LYS A N 1
ATOM 3632 C CA . LYS A 1 447 ? 11.219 -42.75 -49.25 1 60.38 447 LYS A CA 1
ATOM 3633 C C . LYS A 1 447 ? 12.266 -43.125 -48.188 1 60.38 447 LYS A C 1
ATOM 3635 O O . LYS A 1 447 ? 13.461 -42.906 -48.406 1 60.38 447 LYS A O 1
ATOM 3640 N N . GLN A 1 448 ? 11.859 -43.75 -47.031 1 63.56 448 GLN A N 1
ATOM 3641 C CA . GLN A 1 448 ? 12.797 -43.938 -45.938 1 63.56 448 GLN A CA 1
ATOM 3642 C C . GLN A 1 448 ? 13.211 -45.406 -45.812 1 63.56 448 GLN A C 1
ATOM 3644 O O . GLN A 1 448 ? 13.5 -45.875 -44.719 1 63.56 448 GLN A O 1
ATOM 3649 N N . GLY A 1 449 ? 13.289 -46.188 -46.938 1 68.94 449 GLY A N 1
ATOM 3650 C CA . GLY A 1 449 ? 13.758 -47.562 -46.875 1 68.94 449 GLY A CA 1
ATOM 3651 C C . GLY A 1 449 ? 12.688 -48.531 -46.406 1 68.94 449 GLY A C 1
ATOM 3652 O O . GLY A 1 449 ? 13 -49.594 -45.844 1 68.94 449 GLY A O 1
ATOM 3653 N N . GLY A 1 450 ? 11.43 -48.062 -46.469 1 82.19 450 GLY A N 1
ATOM 3654 C CA . GLY A 1 450 ? 10.328 -48.969 -46.125 1 82.19 450 GLY A CA 1
ATOM 3655 C C . GLY A 1 450 ? 9.719 -48.688 -44.781 1 82.19 450 GLY A C 1
ATOM 3656 O O . GLY A 1 450 ? 10.031 -47.688 -44.125 1 82.19 450 GLY A O 1
ATOM 3657 N N . ASN A 1 451 ? 8.828 -49.594 -44.344 1 88.56 451 ASN A N 1
ATOM 3658 C CA . ASN A 1 451 ? 8.094 -49.438 -43.094 1 88.56 451 ASN A CA 1
ATOM 3659 C C . ASN A 1 451 ? 8.984 -49.719 -41.875 1 88.56 451 ASN A C 1
ATOM 3661 O O . ASN A 1 451 ? 10.055 -50.312 -42.031 1 88.56 451 ASN A O 1
ATOM 3665 N N . ARG A 1 452 ? 8.656 -49.25 -40.719 1 91.81 452 ARG A N 1
ATOM 3666 C CA . ARG A 1 452 ? 9.383 -49.531 -39.469 1 91.81 452 ARG A CA 1
ATOM 3667 C C . ARG A 1 452 ? 9.242 -51 -39.094 1 91.81 452 ARG A C 1
ATOM 3669 O O . ARG A 1 452 ? 8.164 -51.469 -38.719 1 91.81 452 ARG A O 1
ATOM 3676 N N . ILE A 1 453 ? 10.273 -51.656 -39.188 1 90.56 453 ILE A N 1
ATOM 3677 C CA . ILE A 1 453 ? 10.234 -53.094 -38.938 1 90.56 453 ILE A CA 1
ATOM 3678 C C . ILE A 1 453 ? 10.305 -53.375 -37.438 1 90.56 453 ILE A C 1
ATOM 3680 O O . ILE A 1 453 ? 9.727 -54.344 -36.938 1 90.56 453 ILE A O 1
ATOM 3684 N N . ALA A 1 454 ? 11.016 -52.469 -36.688 1 94.31 454 ALA A N 1
ATOM 3685 C CA . ALA A 1 454 ? 11.211 -52.75 -35.281 1 94.31 454 ALA A CA 1
ATOM 3686 C C . ALA A 1 454 ? 11.305 -51.438 -34.469 1 94.31 454 ALA A C 1
ATOM 3688 O O . ALA A 1 454 ? 11.602 -50.375 -35.062 1 94.31 454 ALA A O 1
ATOM 3689 N N . THR A 1 455 ? 10.977 -51.531 -33.25 1 96.5 455 THR A N 1
ATOM 3690 C CA . THR A 1 455 ? 11.07 -50.438 -32.281 1 96.5 455 THR A CA 1
ATOM 3691 C C . THR A 1 455 ? 11.93 -50.812 -31.094 1 96.5 455 THR A C 1
ATOM 3693 O O . THR A 1 455 ? 11.797 -51.906 -30.547 1 96.5 455 THR A O 1
ATOM 3696 N N . VAL A 1 456 ? 12.867 -50 -30.703 1 97.44 456 VAL A N 1
ATOM 3697 C CA . VAL A 1 456 ? 13.586 -50.062 -29.438 1 97.44 456 VAL A CA 1
ATOM 3698 C C . VAL A 1 456 ? 13.25 -48.844 -28.578 1 97.44 456 VAL A C 1
ATOM 3700 O O . VAL A 1 456 ? 13.453 -47.719 -29 1 97.44 456 VAL A O 1
ATOM 3703 N N . LEU A 1 457 ? 12.703 -49.094 -27.406 1 98.19 457 LEU A N 1
ATOM 3704 C CA . LEU A 1 457 ? 12.305 -48.031 -26.469 1 98.19 457 LEU A CA 1
ATOM 3705 C C . LEU A 1 457 ? 13.148 -48.094 -25.203 1 98.19 457 LEU A C 1
ATOM 3707 O O . LEU A 1 457 ? 12.992 -49 -24.391 1 98.19 457 LEU A O 1
ATOM 3711 N N . PHE A 1 458 ? 14.008 -47.094 -25.016 1 98.31 458 PHE A N 1
ATOM 3712 C CA . PHE A 1 458 ? 14.828 -47 -23.812 1 98.31 458 PHE A CA 1
ATOM 3713 C C . PHE A 1 458 ? 14.086 -46.281 -22.703 1 98.31 458 PHE A C 1
ATOM 3715 O O . PHE A 1 458 ? 13.5 -45.219 -22.938 1 98.31 458 PHE A O 1
ATOM 3722 N N . TYR A 1 459 ? 14.086 -46.812 -21.531 1 98.25 459 TYR A N 1
ATOM 3723 C CA . TYR A 1 459 ? 13.609 -46.125 -20.344 1 98.25 459 TYR A CA 1
ATOM 3724 C C . TYR A 1 459 ? 14.758 -45.406 -19.641 1 98.25 459 TYR A C 1
ATOM 3726 O O . TYR A 1 459 ? 15.672 -46.031 -19.109 1 98.25 459 TYR A O 1
ATOM 3734 N N . MET A 1 460 ? 14.688 -44.094 -19.594 1 98.19 460 MET A N 1
ATOM 3735 C CA . MET A 1 460 ? 15.789 -43.281 -19.062 1 98.19 460 MET A CA 1
ATOM 3736 C C . MET A 1 460 ? 15.477 -42.812 -17.641 1 98.19 460 MET A C 1
ATOM 3738 O O . MET A 1 460 ? 16.266 -42.094 -17.047 1 98.19 460 MET A O 1
ATOM 3742 N N . SER A 1 461 ? 14.359 -43.125 -17.109 1 96.06 461 SER A N 1
ATOM 3743 C CA . SER A 1 461 ? 13.977 -42.781 -15.742 1 96.06 461 SER A CA 1
ATOM 3744 C C . SER A 1 461 ? 13.078 -43.875 -15.133 1 96.06 461 SER A C 1
ATOM 3746 O O . SER A 1 461 ? 12.406 -44.594 -15.867 1 96.06 461 SER A O 1
ATOM 3748 N N . ASP A 1 462 ? 13.227 -44 -13.828 1 94.5 462 ASP A N 1
ATOM 3749 C CA . ASP A 1 462 ? 12.188 -44.719 -13.102 1 94.5 462 ASP A CA 1
ATOM 3750 C C . ASP A 1 462 ? 10.945 -43.844 -12.922 1 94.5 462 ASP A C 1
ATOM 3752 O O . ASP A 1 462 ? 11.031 -42.594 -12.984 1 94.5 462 ASP A O 1
ATOM 3756 N N . VAL A 1 463 ? 9.82 -44.469 -12.898 1 93.81 463 VAL A N 1
ATOM 3757 C CA . VAL A 1 463 ? 8.562 -43.781 -12.617 1 93.81 463 VAL A CA 1
ATOM 3758 C C . VAL A 1 463 ? 7.887 -44.406 -11.406 1 93.81 463 VAL A C 1
ATOM 3760 O O . VAL A 1 463 ? 7.637 -45.625 -11.398 1 93.81 463 VAL A O 1
ATOM 3763 N N . ALA A 1 464 ? 7.617 -43.656 -10.391 1 91.19 464 ALA A N 1
ATOM 3764 C CA . ALA A 1 464 ? 7.117 -44.188 -9.125 1 91.19 464 ALA A CA 1
ATOM 3765 C C . ALA A 1 464 ? 5.73 -44.812 -9.305 1 91.19 464 ALA A C 1
ATOM 3767 O O . ALA A 1 464 ? 5.434 -45.875 -8.734 1 91.19 464 ALA A O 1
ATOM 3768 N N . GLN A 1 465 ? 4.871 -44.125 -9.977 1 93.38 465 GLN A N 1
ATOM 3769 C CA . GLN A 1 465 ? 3.535 -44.656 -10.25 1 93.38 465 GLN A CA 1
ATOM 3770 C C . GLN A 1 465 ? 3.1 -44.312 -11.68 1 93.38 465 GLN A C 1
ATOM 3772 O O . GLN A 1 465 ? 3.33 -43.219 -12.156 1 93.38 465 GLN A O 1
ATOM 3777 N N . GLY A 1 466 ? 2.523 -45.344 -12.336 1 94.5 466 GLY A N 1
ATOM 3778 C CA . GLY A 1 466 ? 2.055 -45.156 -13.695 1 94.5 466 GLY A CA 1
ATOM 3779 C C . GLY A 1 466 ? 3.168 -45.188 -14.727 1 94.5 466 GLY A C 1
ATOM 3780 O O . GLY A 1 466 ? 4.25 -45.719 -14.453 1 94.5 466 GLY A O 1
ATOM 3781 N N . GLY A 1 467 ? 2.842 -44.781 -15.984 1 96.31 467 GLY A N 1
ATOM 3782 C CA . GLY A 1 467 ? 3.826 -44.594 -17.047 1 96.31 467 GLY A CA 1
ATOM 3783 C C . GLY A 1 467 ? 4.156 -45.875 -17.781 1 96.31 467 GLY A C 1
ATOM 3784 O O . GLY A 1 467 ? 5.117 -45.938 -18.547 1 96.31 467 GLY A O 1
ATOM 3785 N N . ALA A 1 468 ? 3.373 -46.844 -17.641 1 97.12 468 ALA A N 1
ATOM 3786 C CA . ALA A 1 468 ? 3.65 -48.125 -18.297 1 97.12 468 ALA A CA 1
ATOM 3787 C C . ALA A 1 468 ? 3.471 -48.031 -19.797 1 97.12 468 ALA A C 1
ATOM 3789 O O . ALA A 1 468 ? 2.732 -47.156 -20.281 1 97.12 468 ALA A O 1
ATOM 3790 N N . THR A 1 469 ? 4.234 -48.75 -20.547 1 97.69 469 THR A N 1
ATOM 3791 C CA . THR A 1 469 ? 3.936 -49.062 -21.953 1 97.69 469 THR A CA 1
ATOM 3792 C C . THR A 1 469 ? 3.047 -50.312 -22.047 1 97.69 469 THR A C 1
ATOM 3794 O O . THR A 1 469 ? 3.441 -51.375 -21.625 1 97.69 469 THR A O 1
ATOM 3797 N N . VAL A 1 470 ? 1.894 -50.156 -22.609 1 97.25 470 VAL A N 1
ATOM 3798 C CA . VAL A 1 470 ? 0.951 -51.281 -22.594 1 97.25 470 VAL A CA 1
ATOM 3799 C C . VAL A 1 470 ? 0.606 -51.688 -24.016 1 97.25 470 VAL A C 1
ATOM 3801 O O . VAL A 1 470 ? 0.5 -50.844 -24.906 1 97.25 470 VAL A O 1
ATOM 3804 N N . PHE A 1 471 ? 0.515 -52.969 -24.234 1 95.75 471 PHE A N 1
ATOM 3805 C CA . PHE A 1 471 ? 0.064 -53.531 -25.5 1 95.75 471 PHE A CA 1
ATOM 3806 C C . PHE A 1 471 ? -1.377 -54.031 -25.391 1 95.75 471 PHE A C 1
ATOM 3808 O O . PHE A 1 471 ? -1.638 -55.094 -24.812 1 95.75 471 PHE A O 1
ATOM 3815 N N . THR A 1 472 ? -2.254 -53.281 -25.938 1 93.69 472 THR A N 1
ATOM 3816 C CA . THR A 1 472 ? -3.68 -53.406 -25.656 1 93.69 472 THR A CA 1
ATOM 3817 C C . THR A 1 472 ? -4.211 -54.75 -26.172 1 93.69 472 THR A C 1
ATOM 3819 O O . THR A 1 472 ? -5.07 -55.375 -25.531 1 93.69 472 THR A O 1
ATOM 3822 N N . LYS A 1 473 ? -3.73 -55.219 -27.297 1 90.69 473 LYS A N 1
ATOM 3823 C CA . LYS A 1 473 ? -4.219 -56.469 -27.859 1 90.69 473 LYS A CA 1
ATOM 3824 C C . LYS A 1 473 ? -3.625 -57.688 -27.125 1 90.69 473 LYS A C 1
ATOM 3826 O O . LYS A 1 473 ? -4.262 -58.719 -27.031 1 90.69 473 LYS A O 1
ATOM 3831 N N . LEU A 1 474 ? -2.441 -57.5 -26.562 1 91.88 474 LEU A N 1
ATOM 3832 C CA . LEU A 1 474 ? -1.722 -58.594 -25.922 1 91.88 474 LEU A CA 1
ATOM 3833 C C . LEU A 1 474 ? -2.062 -58.688 -24.438 1 91.88 474 LEU A C 1
ATOM 3835 O O . LEU A 1 474 ? -1.78 -59.688 -23.797 1 91.88 474 LEU A O 1
ATOM 3839 N N . GLY A 1 475 ? -2.631 -57.594 -23.922 1 92.94 475 GLY A N 1
ATOM 3840 C CA . GLY A 1 475 ? -2.857 -57.531 -22.484 1 92.94 475 GLY A CA 1
ATOM 3841 C C . GLY A 1 475 ? -1.573 -57.469 -21.672 1 92.94 475 GLY A C 1
ATOM 3842 O O . GLY A 1 475 ? -1.47 -58.094 -20.609 1 92.94 475 GLY A O 1
ATOM 3843 N N . LEU A 1 476 ? -0.582 -56.812 -22.109 1 94.38 476 LEU A N 1
ATOM 3844 C CA . LEU A 1 476 ? 0.737 -56.75 -21.5 1 94.38 476 LEU A CA 1
ATOM 3845 C C . LEU A 1 476 ? 1.048 -55.312 -21.016 1 94.38 476 LEU A C 1
ATOM 3847 O O . LEU A 1 476 ? 0.828 -54.344 -21.75 1 94.38 476 LEU A O 1
ATOM 3851 N N . SER A 1 477 ? 1.433 -55.25 -19.766 1 95.5 477 SER A N 1
ATOM 3852 C CA . SER A 1 477 ? 1.926 -54 -19.219 1 95.5 477 SER A CA 1
ATOM 3853 C C . SER A 1 477 ? 3.424 -54.062 -18.938 1 95.5 477 SER A C 1
ATOM 3855 O O . SER A 1 477 ? 3.887 -54.969 -18.219 1 95.5 477 SER A O 1
ATOM 3857 N N . VAL A 1 478 ? 4.16 -53.125 -19.516 1 95.81 478 VAL A N 1
ATOM 3858 C CA . VAL A 1 478 ? 5.594 -53 -19.266 1 95.81 478 VAL A CA 1
ATOM 3859 C C . VAL A 1 478 ? 5.879 -51.719 -18.5 1 95.81 478 VAL A C 1
ATOM 3861 O O . VAL A 1 478 ? 5.844 -50.625 -19.078 1 95.81 478 VAL A O 1
ATOM 3864 N N . PHE A 1 479 ? 6.195 -51.812 -17.234 1 95.06 479 PHE A N 1
ATOM 3865 C CA . PHE A 1 479 ? 6.477 -50.656 -16.406 1 95.06 479 PHE A CA 1
ATOM 3866 C C . PHE A 1 479 ? 7.922 -50.219 -16.594 1 95.06 479 PHE A C 1
ATOM 3868 O O . PHE A 1 479 ? 8.828 -51.031 -16.734 1 95.06 479 PHE A O 1
ATOM 3875 N N . PRO A 1 480 ? 8.133 -48.906 -16.531 1 95.62 480 PRO A N 1
ATOM 3876 C CA . PRO A 1 480 ? 9.469 -48.375 -16.812 1 95.62 480 PRO A CA 1
ATOM 3877 C C . PRO A 1 480 ? 10.484 -48.781 -15.742 1 95.62 480 PRO A C 1
ATOM 3879 O O . PRO A 1 480 ? 10.219 -48.656 -14.547 1 95.62 480 PRO A O 1
ATOM 3882 N N . VAL A 1 481 ? 11.594 -49.281 -16.203 1 95.88 481 VAL A N 1
ATOM 3883 C CA . VAL A 1 481 ? 12.781 -49.5 -15.391 1 95.88 481 VAL A CA 1
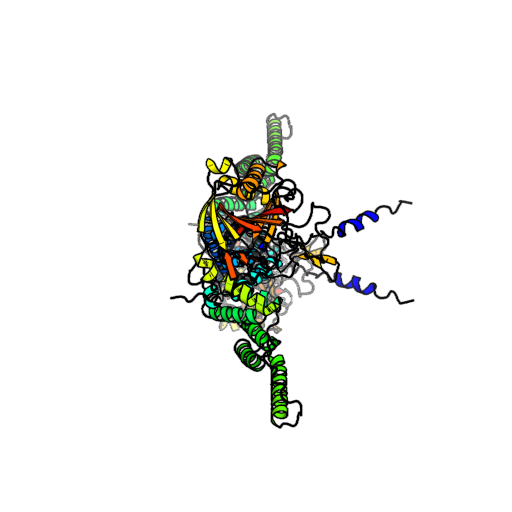ATOM 3884 C C . VAL A 1 481 ? 13.977 -48.781 -16 1 95.88 481 VAL A C 1
ATOM 3886 O O . VAL A 1 481 ? 14.359 -49.031 -17.141 1 95.88 481 VAL A O 1
ATOM 3889 N N . LYS A 1 482 ? 14.531 -47.875 -15.172 1 97.25 482 LYS A N 1
ATOM 3890 C CA . LYS A 1 482 ? 15.648 -47.094 -15.68 1 97.25 482 LYS A CA 1
ATOM 3891 C C . LYS A 1 482 ? 16.766 -48 -16.203 1 97.25 482 LYS A C 1
ATOM 3893 O O . LYS A 1 482 ? 17.078 -49.031 -15.594 1 97.25 482 LYS A O 1
ATOM 3898 N N . ARG A 1 483 ? 17.375 -47.625 -17.344 1 98 483 ARG A N 1
ATOM 3899 C CA . ARG A 1 483 ? 18.516 -48.25 -18 1 98 483 ARG A CA 1
ATOM 3900 C C . ARG A 1 483 ? 18.078 -49.5 -18.781 1 98 483 ARG A C 1
ATOM 3902 O O . ARG A 1 483 ? 18.922 -50.188 -19.359 1 98 483 ARG A O 1
ATOM 3909 N N . ALA A 1 484 ? 16.797 -49.812 -18.828 1 97.38 484 ALA A N 1
ATOM 3910 C CA . ALA A 1 484 ? 16.281 -50.938 -19.625 1 97.38 484 ALA A CA 1
ATOM 3911 C C . ALA A 1 484 ? 15.781 -50.438 -20.969 1 97.38 484 ALA A C 1
ATOM 3913 O O . ALA A 1 484 ? 15.664 -49.25 -21.203 1 97.38 484 ALA A O 1
ATOM 3914 N N . ALA A 1 485 ? 15.562 -51.406 -21.875 1 97.88 485 ALA A N 1
ATOM 3915 C CA . ALA A 1 485 ? 14.992 -51.094 -23.188 1 97.88 485 ALA A CA 1
ATOM 3916 C C . ALA A 1 485 ? 14 -52.188 -23.609 1 97.88 485 ALA A C 1
ATOM 3918 O O . ALA A 1 485 ? 14.258 -53.375 -23.422 1 97.88 485 ALA A O 1
ATOM 3919 N N . ALA A 1 486 ? 12.898 -51.75 -24.047 1 97.75 486 ALA A N 1
ATOM 3920 C CA . ALA A 1 486 ? 11.93 -52.688 -24.641 1 97.75 486 ALA A CA 1
ATOM 3921 C C . ALA A 1 486 ? 12.148 -52.812 -26.141 1 97.75 486 ALA A C 1
ATOM 3923 O O . ALA A 1 486 ? 12.484 -51.844 -26.812 1 97.75 486 ALA A O 1
ATOM 3924 N N . PHE A 1 487 ? 11.938 -54.031 -26.719 1 96.5 487 PHE A N 1
ATOM 3925 C CA . PHE A 1 487 ? 12.141 -54.312 -28.125 1 96.5 487 PHE A CA 1
ATOM 3926 C C . PHE A 1 487 ? 11.031 -55.188 -28.672 1 96.5 487 PHE A C 1
ATOM 3928 O O . PHE A 1 487 ? 10.625 -56.156 -28.031 1 96.5 487 PHE A O 1
ATOM 3935 N N . TRP A 1 488 ? 10.539 -54.844 -29.859 1 95.19 488 TRP A N 1
ATOM 3936 C CA . TRP A 1 488 ? 9.578 -55.688 -30.547 1 95.19 488 TRP A CA 1
ATOM 3937 C C . TRP A 1 488 ? 9.617 -55.469 -32.062 1 95.19 488 TRP A C 1
ATOM 3939 O O . TRP A 1 488 ? 10.047 -54.406 -32.5 1 95.19 488 TRP A O 1
ATOM 3949 N N . MET A 1 489 ? 9.188 -56.469 -32.781 1 93.31 489 MET A N 1
ATOM 3950 C CA . MET A 1 489 ? 9.039 -56.375 -34.219 1 93.31 489 MET A CA 1
ATOM 3951 C C . MET A 1 489 ? 7.645 -55.844 -34.594 1 93.31 489 MET A C 1
ATOM 3953 O O . MET A 1 489 ? 6.641 -56.406 -34.125 1 93.31 489 MET A O 1
ATOM 3957 N N . ASN A 1 490 ? 7.609 -54.844 -35.438 1 92.81 490 ASN A N 1
ATOM 3958 C CA . ASN A 1 490 ? 6.348 -54.219 -35.812 1 92.81 490 ASN A CA 1
ATOM 3959 C C . ASN A 1 490 ? 5.645 -54.969 -36.938 1 92.81 490 ASN A C 1
ATOM 3961 O O . ASN A 1 490 ? 4.434 -54.812 -37.125 1 92.81 490 ASN A O 1
ATOM 3965 N N . LEU A 1 491 ? 6.426 -55.656 -37.688 1 88.62 491 LEU A N 1
ATOM 3966 C CA . LEU A 1 491 ? 5.898 -56.25 -38.906 1 88.62 491 LEU A CA 1
ATOM 3967 C C . LEU A 1 491 ? 5.977 -57.781 -38.844 1 88.62 491 LEU A C 1
ATOM 3969 O O . LEU A 1 491 ? 6.855 -58.344 -38.188 1 88.62 491 LEU A O 1
ATOM 3973 N N . HIS A 1 492 ? 5.062 -58.375 -39.594 1 85.31 492 HIS A N 1
ATOM 3974 C CA . HIS A 1 492 ? 5.195 -59.781 -39.875 1 85.31 492 HIS A CA 1
ATOM 3975 C C . HIS A 1 492 ? 6.371 -60.062 -40.812 1 85.31 492 HIS A C 1
ATOM 3977 O O . HIS A 1 492 ? 6.871 -59.156 -41.469 1 85.31 492 HIS A O 1
ATOM 3983 N N . PRO A 1 493 ? 6.781 -61.375 -40.781 1 79.5 493 PRO A N 1
ATOM 3984 C CA . PRO A 1 493 ? 7.852 -61.688 -41.719 1 79.5 493 PRO A CA 1
ATOM 3985 C C . PRO A 1 493 ? 7.488 -61.344 -43.188 1 79.5 493 PRO A C 1
ATOM 3987 O O . PRO A 1 493 ? 8.375 -61.125 -44 1 79.5 493 PRO A O 1
ATOM 3990 N N . SER A 1 494 ? 6.18 -61.188 -43.5 1 77.38 494 SER A N 1
ATOM 3991 C CA . SER A 1 494 ? 5.699 -60.875 -44.812 1 77.38 494 SER A CA 1
ATOM 3992 C C . SER A 1 494 ? 5.926 -59.406 -45.156 1 77.38 494 SER A C 1
ATOM 3994 O O . SER A 1 494 ? 5.859 -59 -46.312 1 77.38 494 SER A O 1
ATOM 3996 N N . GLY A 1 495 ? 6.203 -58.656 -44.125 1 80.5 495 GLY A N 1
ATOM 3997 C CA . GLY A 1 495 ? 6.355 -57.219 -44.344 1 80.5 495 GLY A CA 1
ATOM 3998 C C . GLY A 1 495 ? 5.117 -56.438 -43.969 1 80.5 495 GLY A C 1
ATOM 3999 O O . GLY A 1 495 ? 5.164 -55.188 -43.906 1 80.5 495 GLY A O 1
ATOM 4000 N N . GLU A 1 496 ? 4.062 -57.156 -43.719 1 84.12 496 GLU A N 1
ATOM 4001 C CA . GLU A 1 496 ? 2.828 -56.469 -43.312 1 84.12 496 GLU A CA 1
ATOM 4002 C C . GLU A 1 496 ? 2.838 -56.125 -41.844 1 84.12 496 GLU A C 1
ATOM 4004 O O . GLU A 1 496 ? 3.504 -56.781 -41.031 1 84.12 496 GLU A O 1
ATOM 4009 N N . GLY A 1 497 ? 2.096 -55.094 -41.469 1 88.56 497 GLY A N 1
ATOM 4010 C CA . GLY A 1 497 ? 2.035 -54.656 -40.094 1 88.56 497 GLY A CA 1
ATOM 4011 C C . GLY A 1 497 ? 1.41 -55.688 -39.156 1 88.56 497 GLY A C 1
ATOM 4012 O O . GLY A 1 497 ? 0.444 -56.344 -39.5 1 88.56 497 GLY A O 1
ATOM 4013 N N . ASP A 1 498 ? 1.947 -55.844 -38 1 89.94 498 ASP A N 1
ATOM 4014 C CA . ASP A 1 498 ? 1.392 -56.719 -36.969 1 89.94 498 ASP A CA 1
ATOM 4015 C C . ASP A 1 498 ? 0.488 -55.938 -36.031 1 89.94 498 ASP A C 1
ATOM 4017 O O . ASP A 1 498 ? 0.972 -55.25 -35.125 1 89.94 498 ASP A O 1
ATOM 4021 N N . PHE A 1 499 ? -0.767 -56.125 -36.094 1 91.38 499 PHE A N 1
ATOM 4022 C CA . PHE A 1 499 ? -1.748 -55.375 -35.312 1 91.38 499 PHE A CA 1
ATOM 4023 C C . PHE A 1 499 ? -1.658 -55.688 -33.844 1 91.38 499 PHE A C 1
ATOM 4025 O O . PHE A 1 499 ? -2.162 -54.938 -33 1 91.38 499 PHE A O 1
ATOM 4032 N N . ALA A 1 500 ? -0.998 -56.812 -33.469 1 91.5 500 ALA A N 1
ATOM 4033 C CA . ALA A 1 500 ? -0.857 -57.188 -32.094 1 91.5 500 ALA A CA 1
ATOM 4034 C C . ALA A 1 500 ? 0.106 -56.25 -31.344 1 91.5 500 ALA A C 1
ATOM 4036 O O . ALA A 1 500 ? 0.143 -56.25 -30.109 1 91.5 500 ALA A O 1
ATOM 4037 N N . THR A 1 501 ? 0.863 -55.469 -32.125 1 93.5 501 THR A N 1
ATOM 4038 C CA . THR A 1 501 ? 1.882 -54.656 -31.484 1 93.5 501 THR A CA 1
ATOM 4039 C C . THR A 1 501 ? 1.328 -53.25 -31.188 1 93.5 501 THR A C 1
ATOM 4041 O O . THR A 1 501 ? 2.086 -52.344 -30.875 1 93.5 501 THR A O 1
ATOM 4044 N N . ARG A 1 502 ? -0.035 -53.062 -31.312 1 94.44 502 ARG A N 1
ATOM 4045 C CA . ARG A 1 502 ? -0.661 -51.812 -30.891 1 94.44 502 ARG A CA 1
ATOM 4046 C C . ARG A 1 502 ? -0.367 -51.531 -29.422 1 94.44 502 ARG A C 1
ATOM 4048 O O . ARG A 1 502 ? -0.569 -52.406 -28.562 1 94.44 502 ARG A O 1
ATOM 4055 N N . HIS A 1 503 ? 0.173 -50.375 -29.109 1 95.56 503 HIS A N 1
ATOM 4056 C CA . HIS A 1 503 ? 0.601 -50.062 -27.75 1 95.56 503 HIS A CA 1
ATOM 4057 C C . HIS A 1 503 ? 0.336 -48.625 -27.391 1 95.56 503 HIS A C 1
ATOM 4059 O O . HIS A 1 503 ? -0.066 -47.812 -28.25 1 95.56 503 HIS A O 1
ATOM 4065 N N . ALA A 1 504 ? 0.427 -48.312 -26.125 1 96.69 504 ALA A N 1
ATOM 4066 C CA . ALA A 1 504 ? 0.172 -46.969 -25.594 1 96.69 504 ALA A CA 1
ATOM 4067 C C . ALA A 1 504 ? 1.112 -46.656 -24.422 1 96.69 504 ALA A C 1
ATOM 4069 O O . ALA A 1 504 ? 1.739 -47.562 -23.875 1 96.69 504 ALA A O 1
ATOM 4070 N N . ALA A 1 505 ? 1.333 -45.406 -24.234 1 96.81 505 ALA A N 1
ATOM 4071 C CA . ALA A 1 505 ? 2.016 -44.938 -23.031 1 96.81 505 ALA A CA 1
ATOM 4072 C C . ALA A 1 505 ? 1.014 -44.469 -21.984 1 96.81 505 ALA A C 1
ATOM 4074 O O . ALA A 1 505 ? 0.273 -43.5 -22.219 1 96.81 505 ALA A O 1
ATOM 4075 N N . CYS A 1 506 ? 0.998 -45.094 -20.891 1 97.56 506 CYS A N 1
ATOM 4076 C CA . CYS A 1 506 ? 0.066 -44.75 -19.828 1 97.56 506 CYS A CA 1
ATOM 4077 C C . CYS A 1 506 ? 0.417 -43.406 -19.203 1 97.56 506 CYS A C 1
ATOM 4079 O O . CYS A 1 506 ? 1.591 -43.031 -19.125 1 97.56 506 CYS A O 1
ATOM 4081 N N . PRO A 1 507 ? -0.625 -42.656 -18.703 1 96.75 507 PRO A N 1
ATOM 4082 C CA . PRO A 1 507 ? -0.339 -41.375 -18.016 1 96.75 507 PRO A CA 1
ATOM 4083 C C . PRO A 1 507 ? 0.579 -41.562 -16.797 1 96.75 507 PRO A C 1
ATOM 4085 O O . PRO A 1 507 ? 0.415 -42.5 -16.031 1 96.75 507 PRO A O 1
ATOM 4088 N N . VAL A 1 508 ? 1.555 -40.688 -16.75 1 96.25 508 VAL A N 1
ATOM 4089 C CA . VAL A 1 508 ? 2.479 -40.719 -15.625 1 96.25 508 VAL A CA 1
ATOM 4090 C C . VAL A 1 508 ? 1.789 -40.188 -14.375 1 96.25 508 VAL A C 1
ATOM 4092 O O . VAL A 1 508 ? 1.372 -39 -14.344 1 96.25 508 VAL A O 1
ATOM 4095 N N . LEU A 1 509 ? 1.584 -40.969 -13.391 1 95.19 509 LEU A N 1
ATOM 4096 C CA . LEU A 1 509 ? 0.886 -40.562 -12.172 1 95.19 509 LEU A CA 1
ATOM 4097 C C . LEU A 1 509 ? 1.833 -39.844 -11.211 1 95.19 509 LEU A C 1
ATOM 4099 O O . LEU A 1 509 ? 1.493 -38.812 -10.656 1 95.19 509 LEU A O 1
ATOM 4103 N N . GLN A 1 510 ? 2.941 -40.406 -10.969 1 94 510 GLN A N 1
ATOM 4104 C CA . GLN A 1 510 ? 3.955 -39.812 -10.102 1 94 510 GLN A CA 1
ATOM 4105 C C . GLN A 1 510 ? 5.355 -40.031 -10.672 1 94 510 GLN A C 1
ATOM 4107 O O . GLN A 1 510 ? 5.781 -41.188 -10.867 1 94 510 GLN A O 1
ATOM 4112 N N . GLY A 1 511 ? 6.039 -38.906 -10.938 1 93.25 511 GLY A N 1
ATOM 4113 C CA . GLY A 1 511 ? 7.383 -39 -11.484 1 93.25 511 GLY A CA 1
ATOM 4114 C C . GLY A 1 511 ? 7.527 -38.281 -12.812 1 93.25 511 GLY A C 1
ATOM 4115 O O . GLY A 1 511 ? 6.551 -37.75 -13.352 1 93.25 511 GLY A O 1
ATOM 4116 N N . SER A 1 512 ? 8.75 -38.188 -13.281 1 93.12 512 SER A N 1
ATOM 4117 C CA . SER A 1 512 ? 9.078 -37.656 -14.602 1 93.12 512 SER A CA 1
ATOM 4118 C C . SER A 1 512 ? 9.586 -38.75 -15.531 1 93.12 512 SER A C 1
ATOM 4120 O O . SER A 1 512 ? 10.672 -39.312 -15.32 1 93.12 512 SER A O 1
ATOM 4122 N N . LYS A 1 513 ? 8.805 -39 -16.547 1 96.06 513 LYS A N 1
ATOM 4123 C CA . LYS A 1 513 ? 9.141 -40.125 -17.453 1 96.06 513 LYS A CA 1
ATOM 4124 C C . LYS A 1 513 ? 9.961 -39.625 -18.641 1 96.06 513 LYS A C 1
ATOM 4126 O O . LYS A 1 513 ? 9.516 -38.75 -19.391 1 96.06 513 LYS A O 1
ATOM 4131 N N . TRP A 1 514 ? 11.18 -40.094 -18.703 1 97.31 514 TRP A N 1
ATOM 4132 C CA . TRP A 1 514 ? 12.086 -39.875 -19.828 1 97.31 514 TRP A CA 1
ATOM 4133 C C . TRP A 1 514 ? 12.305 -41.156 -20.609 1 97.31 514 TRP A C 1
ATOM 4135 O O . TRP A 1 514 ? 12.617 -42.188 -20.031 1 97.31 514 TRP A O 1
ATOM 4145 N N . VAL A 1 515 ? 12.086 -41.094 -21.906 1 98.12 515 VAL A N 1
ATOM 4146 C CA . VAL A 1 515 ? 12.344 -42.25 -22.766 1 98.12 515 VAL A CA 1
ATOM 4147 C C . VAL A 1 515 ? 13.047 -41.812 -24.047 1 98.12 515 VAL A C 1
ATOM 4149 O O . VAL A 1 515 ? 13.078 -40.625 -24.359 1 98.12 515 VAL A O 1
ATOM 4152 N N . CYS A 1 516 ? 13.648 -42.656 -24.75 1 97.69 516 CYS A N 1
ATOM 4153 C CA . CYS A 1 516 ? 14.117 -42.406 -26.094 1 97.69 516 CYS A CA 1
ATOM 4154 C C . CYS A 1 516 ? 13.828 -43.594 -27.016 1 97.69 516 CYS A C 1
ATOM 4156 O O . CYS A 1 516 ? 13.922 -44.75 -26.578 1 97.69 516 CYS A O 1
ATOM 4158 N N . ASN A 1 517 ? 13.375 -43.344 -28.172 1 97.19 517 ASN A N 1
ATOM 4159 C CA . ASN A 1 517 ? 12.977 -44.344 -29.156 1 97.19 517 ASN A CA 1
ATOM 4160 C C . ASN A 1 517 ? 14 -44.438 -30.297 1 97.19 517 ASN A C 1
ATOM 4162 O O . ASN A 1 517 ? 14.547 -43.438 -30.719 1 97.19 517 ASN A O 1
ATOM 4166 N N . LYS A 1 518 ? 14.297 -45.625 -30.75 1 96.94 518 LYS A N 1
ATOM 4167 C CA . LYS A 1 518 ? 15.016 -45.906 -31.984 1 96.94 518 LYS A CA 1
ATOM 4168 C C . LYS A 1 518 ? 14.195 -46.812 -32.906 1 96.94 518 LYS A C 1
ATOM 4170 O O . LYS A 1 518 ? 13.914 -47.969 -32.531 1 96.94 518 LYS A O 1
ATOM 4175 N N . TRP A 1 519 ? 13.844 -46.312 -34.031 1 95.94 519 TRP A N 1
ATOM 4176 C CA . TRP A 1 519 ? 13.062 -47.094 -35 1 95.94 519 TRP A CA 1
ATOM 4177 C C . TRP A 1 519 ? 13.938 -47.562 -36.125 1 95.94 519 TRP A C 1
ATOM 4179 O O . TRP A 1 519 ? 14.773 -46.844 -36.656 1 95.94 519 TRP A O 1
ATOM 4189 N N . LEU A 1 520 ? 13.758 -48.812 -36.5 1 93.31 520 LEU A N 1
ATOM 4190 C CA . LEU A 1 520 ? 14.508 -49.438 -37.562 1 93.31 520 LEU A CA 1
ATOM 4191 C C . LEU A 1 520 ? 13.594 -49.75 -38.75 1 93.31 520 LEU A C 1
ATOM 4193 O O . LEU A 1 520 ? 12.484 -50.25 -38.562 1 93.31 520 LEU A O 1
ATOM 4197 N N . HIS A 1 521 ? 14.062 -49.438 -39.938 1 92 521 HIS A N 1
ATOM 4198 C CA . HIS A 1 521 ? 13.25 -49.656 -41.125 1 92 521 HIS A CA 1
ATOM 4199 C C . HIS A 1 521 ? 13.609 -50.969 -41.812 1 92 521 HIS A C 1
ATOM 4201 O O . HIS A 1 521 ? 14.633 -51.594 -41.5 1 92 521 HIS A O 1
ATOM 4207 N N . GLN A 1 522 ? 12.797 -51.312 -42.75 1 85.44 522 GLN A N 1
ATOM 4208 C CA . GLN A 1 522 ? 12.93 -52.594 -43.469 1 85.44 522 GLN A CA 1
ATOM 4209 C C . GLN A 1 522 ? 14.164 -52.594 -44.375 1 85.44 522 GLN A C 1
ATOM 4211 O O . GLN A 1 522 ? 14.797 -53.625 -44.594 1 85.44 522 GLN A O 1
ATOM 4216 N N . GLY A 1 523 ? 14.492 -51.5 -44.844 1 79.5 523 GLY A N 1
ATOM 4217 C CA . GLY A 1 523 ? 15.617 -51.438 -45.75 1 79.5 523 GLY A CA 1
ATOM 4218 C C . GLY A 1 523 ? 16.922 -51.875 -45.125 1 79.5 523 GLY A C 1
ATOM 4219 O O . GLY A 1 523 ? 17.281 -51.469 -44.031 1 79.5 523 GLY A O 1
ATOM 4220 N N . GLY A 1 524 ? 17.609 -52.719 -45.875 1 73.25 524 GLY A N 1
ATOM 4221 C CA . GLY A 1 524 ? 18.906 -53.188 -45.406 1 73.25 524 GLY A CA 1
ATOM 4222 C C . GLY A 1 524 ? 18.828 -54.406 -44.531 1 73.25 524 GLY A C 1
ATOM 4223 O O . GLY A 1 524 ? 19.859 -54.969 -44.125 1 73.25 524 GLY A O 1
ATOM 4224 N N . GLN A 1 525 ? 17.547 -54.812 -44.219 1 77.06 525 GLN A N 1
ATOM 4225 C CA . GLN A 1 525 ? 17.391 -55.969 -43.312 1 77.06 525 GLN A CA 1
ATOM 4226 C C . GLN A 1 525 ? 17.25 -57.281 -44.125 1 77.06 525 GLN A C 1
ATOM 4228 O O . GLN A 1 525 ? 17.188 -58.344 -43.562 1 77.06 525 GLN A O 1
ATOM 4233 N N . GLU A 1 526 ? 17.172 -57.188 -45.406 1 67.44 526 GLU A N 1
ATOM 4234 C CA . GLU A 1 526 ? 16.812 -58.281 -46.281 1 67.44 526 GLU A CA 1
ATOM 4235 C C . GLU A 1 526 ? 17.688 -59.5 -46.062 1 67.44 526 GLU A C 1
ATOM 4237 O O . GLU A 1 526 ? 17.219 -60.656 -46.125 1 67.44 526 GLU A O 1
ATOM 4242 N N . LEU A 1 527 ? 18.812 -59.188 -45.75 1 52.88 527 LEU A N 1
ATOM 4243 C CA . LEU A 1 527 ? 19.734 -60.312 -45.625 1 52.88 527 LEU A CA 1
ATOM 4244 C C . LEU A 1 527 ? 19.781 -60.844 -44.188 1 52.88 527 LEU A C 1
ATOM 4246 O O . LEU A 1 527 ? 20.203 -61.969 -43.938 1 52.88 527 LEU A O 1
ATOM 4250 N N . LEU A 1 528 ? 19.359 -60.094 -43.312 1 60.03 528 LEU A N 1
ATOM 4251 C CA . LEU A 1 528 ? 19.5 -60.438 -41.906 1 60.03 528 LEU A CA 1
ATOM 4252 C C . LEU A 1 528 ? 18.25 -61.156 -41.406 1 60.03 528 LEU A C 1
ATOM 4254 O O . LEU A 1 528 ? 18.328 -62.062 -40.562 1 60.03 528 LEU A O 1
ATOM 4258 N N . LYS A 1 529 ? 17.109 -60.75 -41.906 1 57.62 529 LYS A N 1
ATOM 4259 C CA . LYS A 1 529 ? 15.844 -61.375 -41.531 1 57.62 529 LYS A CA 1
ATOM 4260 C C . LYS A 1 529 ? 15.031 -61.781 -42.781 1 57.62 529 LYS A C 1
ATOM 4262 O O . LYS A 1 529 ? 14.227 -60.969 -43.281 1 57.62 529 LYS A O 1
ATOM 4267 N N . PRO A 1 530 ? 15.422 -62.938 -43.25 1 53.03 530 PRO A N 1
ATOM 4268 C CA . PRO A 1 530 ? 14.766 -63.312 -44.5 1 53.03 530 PRO A CA 1
ATOM 4269 C C . PRO A 1 530 ? 13.258 -63.469 -44.344 1 53.03 530 PRO A C 1
ATOM 4271 O O . PRO A 1 530 ? 12.773 -63.875 -43.281 1 53.03 530 PRO A O 1
ATOM 4274 N N . CYS A 1 531 ? 12.469 -62.781 -45.188 1 55.47 531 CYS A N 1
ATOM 4275 C CA . CYS A 1 531 ? 11.016 -62.875 -45.219 1 55.47 531 CYS A CA 1
ATOM 4276 C C . CYS A 1 531 ? 10.555 -64.312 -45.344 1 55.47 531 CYS A C 1
ATOM 4278 O O . CYS A 1 531 ? 11.25 -65.188 -45.938 1 55.47 531 CYS A O 1
ATOM 4280 N N . ASN A 1 532 ? 9.758 -64.688 -44.406 1 51.66 532 ASN A N 1
ATOM 4281 C CA . ASN A 1 532 ? 9.188 -66 -44.562 1 51.66 532 ASN A CA 1
ATOM 4282 C C . ASN A 1 532 ? 8.406 -66.125 -45.875 1 51.66 532 ASN A C 1
ATOM 4284 O O . ASN A 1 532 ? 7.902 -65.125 -46.406 1 51.66 532 ASN A O 1
ATOM 4288 N N . LEU A 1 533 ? 8.539 -67.125 -46.562 1 52.19 533 LEU A N 1
ATOM 4289 C CA . LEU A 1 533 ? 7.871 -67.438 -47.844 1 52.19 533 LEU A CA 1
ATOM 4290 C C . LEU A 1 533 ? 6.355 -67.375 -47.688 1 52.19 533 LEU A C 1
ATOM 4292 O O . LEU A 1 533 ? 5.629 -67.312 -48.688 1 52.19 533 LEU A O 1
ATOM 4296 N N . GLU A 1 534 ? 5.785 -67.438 -46.5 1 53.66 534 GLU A N 1
ATOM 4297 C CA . GLU A 1 534 ? 4.328 -67.438 -46.406 1 53.66 534 GLU A CA 1
ATOM 4298 C C . GLU A 1 534 ? 3.846 -66 -46.188 1 53.66 534 GLU A C 1
ATOM 4300 O O . GLU A 1 534 ? 4.32 -65.312 -45.281 1 53.66 534 GLU A O 1
ATOM 4305 N N . TYR A 1 535 ? 3.133 -65.438 -47.125 1 55.44 535 TYR A N 1
ATOM 4306 C CA . TYR A 1 535 ? 2.559 -64.125 -47.062 1 55.44 535 TYR A CA 1
ATOM 4307 C C . TYR A 1 535 ? 1.589 -64 -45.875 1 55.44 535 TYR A C 1
ATOM 4309 O O . TYR A 1 535 ? 0.654 -64.812 -45.75 1 55.44 535 TYR A O 1
ATOM 4317 N N . GLN A 1 536 ? 1.861 -63.25 -44.875 1 63.09 536 GLN A N 1
ATOM 4318 C CA . GLN A 1 536 ? 0.938 -62.938 -43.812 1 63.09 536 GLN A CA 1
ATOM 4319 C C . GLN A 1 536 ? 0.303 -61.562 -44 1 63.09 536 GLN A C 1
ATOM 4321 O O . GLN A 1 536 ? 1.006 -60.562 -44.062 1 63.09 536 GLN A O 1
ATOM 4326 N N . ALA A 1 537 ? -1.1 -61.5 -44.125 1 61.5 537 ALA A N 1
ATOM 4327 C CA . ALA A 1 537 ? -1.825 -60.25 -44.344 1 61.5 537 ALA A CA 1
ATOM 4328 C C . ALA A 1 537 ? -1.776 -59.375 -43.094 1 61.5 537 ALA A C 1
ATOM 4330 O O . ALA A 1 537 ? -1.586 -59.875 -42 1 61.5 537 ALA A O 1
ATOM 4331 N N . GLU A 1 538 ? -1.896 -58.094 -43.281 1 64 538 GLU A N 1
ATOM 4332 C CA . GLU A 1 538 ? -1.835 -57.094 -42.219 1 64 538 GLU A CA 1
ATOM 4333 C C . GLU A 1 538 ? -2.826 -57.438 -41.125 1 64 538 GLU A C 1
ATOM 4335 O O . GLU A 1 538 ? -2.514 -57.25 -39.938 1 64 538 GLU A O 1
ATOM 4340 N N . GLY A 1 539 ? -3.955 -57.906 -41.438 1 59.16 539 GLY A N 1
ATOM 4341 C CA . GLY A 1 539 ? -5.027 -58.094 -40.5 1 59.16 539 GLY A CA 1
ATOM 4342 C C . GLY A 1 539 ? -4.922 -59.406 -39.75 1 59.16 539 GLY A C 1
ATOM 4343 O O . GLY A 1 539 ? -5.73 -59.719 -38.875 1 59.16 539 GLY A O 1
ATOM 4344 N N . ILE A 1 540 ? -3.99 -60.219 -40.188 1 56.62 540 ILE A N 1
ATOM 4345 C CA . ILE A 1 540 ? -3.922 -61.531 -39.531 1 56.62 540 ILE A CA 1
ATOM 4346 C C . ILE A 1 540 ? -3.414 -61.344 -38.094 1 56.62 540 ILE A C 1
ATOM 4348 O O . ILE A 1 540 ? -2.305 -60.875 -37.875 1 56.62 540 ILE A O 1
ATOM 4352 N N . ILE A 1 541 ? -4.367 -61.312 -37.125 1 60.94 541 ILE A N 1
ATOM 4353 C CA . ILE A 1 541 ? -4.012 -61.312 -35.719 1 60.94 541 ILE A CA 1
ATOM 4354 C C . ILE A 1 541 ? -3.752 -62.75 -35.25 1 60.94 541 ILE A C 1
ATOM 4356 O O . ILE A 1 541 ? -4.594 -63.625 -35.406 1 60.94 541 ILE A O 1
ATOM 4360 N N . ARG A 1 542 ? -2.512 -63 -34.969 1 64.69 542 ARG A N 1
ATOM 4361 C CA . ARG A 1 542 ? -2.229 -64.25 -34.281 1 64.69 542 ARG A CA 1
ATOM 4362 C C . ARG A 1 542 ? -3.275 -64.562 -33.219 1 64.69 542 ARG A C 1
ATOM 4364 O O . ARG A 1 542 ? -3.959 -63.656 -32.75 1 64.69 542 ARG A O 1
ATOM 4371 N N . GLN A 1 543 ? -3.713 -65.75 -33.219 1 68.62 543 GLN A N 1
ATOM 4372 C CA . GLN A 1 543 ? -4.602 -66.062 -32.094 1 68.62 543 GLN A CA 1
ATOM 4373 C C . GLN A 1 543 ? -3.994 -65.688 -30.766 1 68.62 543 GLN A C 1
ATOM 4375 O O . GLN A 1 543 ? -2.977 -66.188 -30.328 1 68.62 543 GLN A O 1
ATOM 4380 N N . ILE A 1 544 ? -4.402 -64.562 -30.25 1 71.81 544 ILE A N 1
ATOM 4381 C CA . ILE A 1 544 ? -3.93 -64 -28.984 1 71.81 544 ILE A CA 1
ATOM 4382 C C . ILE A 1 544 ? -4.836 -64.5 -27.859 1 71.81 544 ILE A C 1
ATOM 4384 O O . ILE A 1 544 ? -6.047 -64.25 -27.875 1 71.81 544 ILE A O 1
ATOM 4388 N N . PRO A 1 545 ? -4.211 -65.25 -26.953 1 71.5 545 PRO A N 1
ATOM 4389 C CA . PRO A 1 545 ? -5.031 -65.688 -25.812 1 71.5 545 PRO A CA 1
ATOM 4390 C C . PRO A 1 545 ? -5.598 -64.438 -25.047 1 71.5 545 PRO A C 1
ATOM 4392 O O . PRO A 1 545 ? -4.973 -63.406 -25.016 1 71.5 545 PRO A O 1
ATOM 4395 N N . ARG A 1 546 ? -6.836 -64.625 -24.594 1 72.56 546 ARG A N 1
ATOM 4396 C CA . ARG A 1 546 ? -7.508 -63.531 -23.859 1 72.56 546 ARG A CA 1
ATOM 4397 C C . ARG A 1 546 ? -6.773 -63.219 -22.562 1 72.56 546 ARG A C 1
ATOM 4399 O O . ARG A 1 546 ? -6.445 -64.125 -21.781 1 72.56 546 ARG A O 1
ATOM 4406 N N . PRO A 1 547 ? -6.504 -62 -22.391 1 73.94 547 PRO A N 1
ATOM 4407 C CA . PRO A 1 547 ? -5.891 -61.594 -21.125 1 73.94 547 PRO A CA 1
ATOM 4408 C C . PRO A 1 547 ? -6.777 -61.875 -19.922 1 73.94 547 PRO A C 1
ATOM 4410 O O . PRO A 1 547 ? -8 -61.969 -20.047 1 73.94 547 PRO A O 1
ATOM 4413 N N . VAL A 1 548 ? -6.082 -62.312 -18.766 1 70.31 548 VAL A N 1
ATOM 4414 C CA . VAL A 1 548 ? -6.801 -62.719 -17.562 1 70.31 548 VAL A CA 1
ATOM 4415 C C . VAL A 1 548 ? -6.715 -61.562 -16.531 1 70.31 548 VAL A C 1
ATOM 4417 O O . VAL A 1 548 ? -5.648 -61 -16.312 1 70.31 548 VAL A O 1
ATOM 4420 N N . PRO A 1 549 ? -7.906 -61.156 -15.961 1 71.88 549 PRO A N 1
ATOM 4421 C CA . PRO A 1 549 ? -7.852 -60.188 -14.883 1 71.88 549 PRO A CA 1
ATOM 4422 C C . PRO A 1 549 ? -6.98 -60.625 -13.711 1 71.88 549 PRO A C 1
ATOM 4424 O O . PRO A 1 549 ? -6.953 -61.812 -13.391 1 71.88 549 PRO A O 1
ATOM 4427 N N . LYS A 1 550 ? -6.141 -59.688 -13.266 1 71.94 550 LYS A N 1
ATOM 4428 C CA . LYS A 1 550 ? -5.277 -60.031 -12.141 1 71.94 550 LYS A CA 1
ATOM 4429 C C . LYS A 1 550 ? -6.094 -60.344 -10.891 1 71.94 550 LYS A C 1
ATOM 4431 O O . LYS A 1 550 ? -7.02 -59.594 -10.555 1 71.94 550 LYS A O 1
ATOM 4436 N N . THR A 1 551 ? -6.199 -61.625 -10.414 1 53.38 551 THR A N 1
ATOM 4437 C CA . THR A 1 551 ? -6.863 -62 -9.172 1 53.38 551 THR A CA 1
ATOM 4438 C C . THR A 1 551 ? -6.008 -61.625 -7.965 1 53.38 551 THR A C 1
ATOM 4440 O O . THR A 1 551 ? -4.816 -61.938 -7.926 1 53.38 551 THR A O 1
ATOM 4443 N N . TYR A 1 552 ? -6.113 -60.5 -7.477 1 46.09 552 TYR A N 1
ATOM 4444 C CA . TYR A 1 552 ? -5.387 -60.188 -6.246 1 46.09 552 TYR A CA 1
ATOM 4445 C C . TYR A 1 552 ? -5.645 -61.281 -5.191 1 46.09 552 TYR A C 1
ATOM 4447 O O . TYR A 1 552 ? -6.801 -61.562 -4.863 1 46.09 552 TYR A O 1
ATOM 4455 N N . ARG A 1 553 ? -4.832 -62.344 -5.164 1 33.72 553 ARG A N 1
ATOM 4456 C CA . ARG A 1 553 ? -4.898 -63.125 -3.926 1 33.72 553 ARG A CA 1
ATOM 4457 C C . ARG A 1 553 ? -4.289 -62.344 -2.764 1 33.72 553 ARG A C 1
ATOM 4459 O O . ARG A 1 553 ? -3.291 -61.656 -2.934 1 33.72 553 ARG A O 1
ATOM 4466 N N . MET B 1 1 ? -25.219 11.938 -49.5 1 21.16 1 MET B N 1
ATOM 4467 C CA . MET B 1 1 ? -24.484 13.141 -49.125 1 21.16 1 MET B CA 1
ATOM 4468 C C . MET B 1 1 ? -24.516 13.352 -47.594 1 21.16 1 MET B C 1
ATOM 4470 O O . MET B 1 1 ? -25.422 13.992 -47.094 1 21.16 1 MET B O 1
ATOM 4474 N N . VAL B 1 2 ? -24.25 12.391 -46.781 1 27.36 2 VAL B N 1
ATOM 4475 C CA . VAL B 1 2 ? -24.734 12.266 -45.406 1 27.36 2 VAL B CA 1
ATOM 4476 C C . VAL B 1 2 ? -24 13.258 -44.531 1 27.36 2 VAL B C 1
ATOM 4478 O O . VAL B 1 2 ? -22.781 13.422 -44.625 1 27.36 2 VAL B O 1
ATOM 4481 N N . PRO B 1 3 ? -24.734 14.234 -43.938 1 27.41 3 PRO B N 1
ATOM 4482 C CA . PRO B 1 3 ? -24.328 15.445 -43.219 1 27.41 3 PRO B CA 1
ATOM 4483 C C . PRO B 1 3 ? -23.344 15.156 -42.094 1 27.41 3 PRO B C 1
ATOM 4485 O O . PRO B 1 3 ? -23.359 14.062 -41.531 1 27.41 3 PRO B O 1
ATOM 4488 N N . ASN B 1 4 ? -22.094 15.688 -42.188 1 28.06 4 ASN B N 1
ATOM 4489 C CA . ASN B 1 4 ? -20.797 15.742 -41.5 1 28.06 4 ASN B CA 1
ATOM 4490 C C . ASN B 1 4 ? -20.953 16.266 -40.094 1 28.06 4 ASN B C 1
ATOM 4492 O O . ASN B 1 4 ? -20.406 17.328 -39.75 1 28.06 4 ASN B O 1
ATOM 4496 N N . LEU B 1 5 ? -22.234 16.203 -39.531 1 27.89 5 LEU B N 1
ATOM 4497 C CA . LEU B 1 5 ? -22.562 17.047 -38.406 1 27.89 5 LEU B CA 1
ATOM 4498 C C . LEU B 1 5 ? -21.656 16.766 -37.219 1 27.89 5 LEU B C 1
ATOM 4500 O O . LEU B 1 5 ? -21.672 17.484 -36.219 1 27.89 5 LEU B O 1
ATOM 4504 N N . ASN B 1 6 ? -21.125 15.469 -37.156 1 27.02 6 ASN B N 1
ATOM 4505 C CA . ASN B 1 6 ? -20.984 14.938 -35.812 1 27.02 6 ASN B CA 1
ATOM 4506 C C . ASN B 1 6 ? -19.797 15.562 -35.094 1 27.02 6 ASN B C 1
ATOM 4508 O O . ASN B 1 6 ? -19.344 15.039 -34.062 1 27.02 6 ASN B O 1
ATOM 4512 N N . LEU B 1 7 ? -19 16.391 -35.812 1 28.61 7 LEU B N 1
ATOM 4513 C CA . LEU B 1 7 ? -17.672 16.75 -35.344 1 28.61 7 LEU B CA 1
ATOM 4514 C C . LEU B 1 7 ? -17.734 17.609 -34.094 1 28.61 7 LEU B C 1
ATOM 4516 O O . LEU B 1 7 ? -16.75 17.703 -33.375 1 28.61 7 LEU B O 1
ATOM 4520 N N . LEU B 1 8 ? -18.844 18.422 -34 1 29.02 8 LEU B N 1
ATOM 4521 C CA . LEU B 1 8 ? -18.781 19.625 -33.188 1 29.02 8 LEU B CA 1
ATOM 4522 C C . LEU B 1 8 ? -18.719 19.266 -31.688 1 29.02 8 LEU B C 1
ATOM 4524 O O . LEU B 1 8 ? -18.266 20.078 -30.875 1 29.02 8 LEU B O 1
ATOM 4528 N N . HIS B 1 9 ? -19.359 18.125 -31.359 1 29.62 9 HIS B N 1
ATOM 4529 C CA . HIS B 1 9 ? -19.719 18.031 -29.953 1 29.62 9 HIS B CA 1
ATOM 4530 C C . HIS B 1 9 ? -18.5 17.875 -29.062 1 29.62 9 HIS B C 1
ATOM 4532 O O . HIS B 1 9 ? -18.609 17.812 -27.844 1 29.62 9 HIS B O 1
ATOM 4538 N N . VAL B 1 10 ? -17.391 17.438 -29.719 1 29.72 10 VAL B N 1
ATOM 4539 C CA . VAL B 1 10 ? -16.312 16.906 -28.891 1 29.72 10 VAL B CA 1
ATOM 4540 C C . VAL B 1 10 ? -15.656 18.031 -28.109 1 29.72 10 VAL B C 1
ATOM 4542 O O . VAL B 1 10 ? -14.961 17.797 -27.125 1 29.72 10 VAL B O 1
ATOM 4545 N N . ILE B 1 11 ? -15.688 19.266 -28.672 1 30.09 11 ILE B N 1
ATOM 4546 C CA . ILE B 1 11 ? -14.734 20.266 -28.234 1 30.09 11 ILE B CA 1
ATOM 4547 C C . ILE B 1 11 ? -15.094 20.75 -26.828 1 30.09 11 ILE B C 1
ATOM 4549 O O . ILE B 1 11 ? -14.219 21.156 -26.062 1 30.09 11 ILE B O 1
ATOM 4553 N N . CYS B 1 12 ? -16.438 20.828 -26.547 1 27.52 12 CYS B N 1
ATOM 4554 C CA . CYS B 1 12 ? -16.797 21.75 -25.484 1 27.52 12 CYS B CA 1
ATOM 4555 C C . CYS B 1 12 ? -16.344 21.203 -24.125 1 27.52 12 CYS B C 1
ATOM 4557 O O . CYS B 1 12 ? -16.453 21.906 -23.109 1 27.52 12 CYS B O 1
ATOM 4559 N N . PHE B 1 13 ? -16.391 19.828 -24.016 1 28.66 13 PHE B N 1
ATOM 4560 C CA . PHE B 1 13 ? -16.484 19.375 -22.641 1 28.66 13 PHE B CA 1
ATOM 4561 C C . PHE B 1 13 ? -15.219 19.672 -21.875 1 28.66 13 PHE B C 1
ATOM 4563 O O . PHE B 1 13 ? -15.117 19.375 -20.672 1 28.66 13 PHE B O 1
ATOM 4570 N N . THR B 1 14 ? -14.094 19.781 -22.562 1 29.25 14 THR B N 1
ATOM 4571 C CA . THR B 1 14 ? -12.867 19.766 -21.781 1 29.25 14 THR B CA 1
ATOM 4572 C C . THR B 1 14 ? -12.781 21 -20.891 1 29.25 14 THR B C 1
ATOM 4574 O O . THR B 1 14 ? -11.922 21.078 -20.016 1 29.25 14 THR B O 1
ATOM 4577 N N . LEU B 1 15 ? -13.398 22.094 -21.359 1 28.86 15 LEU B N 1
ATOM 4578 C CA . LEU B 1 15 ? -13.031 23.344 -20.703 1 28.86 15 LEU B CA 1
ATOM 4579 C C . LEU B 1 15 ? -13.57 23.391 -19.266 1 28.86 15 LEU B C 1
ATOM 4581 O O . LEU B 1 15 ? -13.57 24.438 -18.625 1 28.86 15 LEU B O 1
ATOM 4585 N N . LEU B 1 16 ? -14.438 22.5 -18.906 1 29.19 16 LEU B N 1
ATOM 4586 C CA . LEU B 1 16 ? -14.852 22.797 -17.531 1 29.19 16 LEU B CA 1
ATOM 4587 C C . LEU B 1 16 ? -13.641 22.859 -16.609 1 29.19 16 LEU B C 1
ATOM 4589 O O . LEU B 1 16 ? -13.094 21.828 -16.219 1 29.19 16 LEU B O 1
ATOM 4593 N N . PHE B 1 17 ? -12.633 23.625 -16.938 1 30.72 17 PHE B N 1
ATOM 4594 C CA . PHE B 1 17 ? -11.602 24.172 -16.062 1 30.72 17 PHE B CA 1
ATOM 4595 C C . PHE B 1 17 ? -12.18 24.5 -14.688 1 30.72 17 PHE B C 1
ATOM 4597 O O . PHE B 1 17 ? -13.031 25.391 -14.562 1 30.72 17 PHE B O 1
ATOM 4604 N N . GLY B 1 18 ? -12.336 23.531 -13.867 1 29.47 18 GLY B N 1
ATOM 4605 C CA . GLY B 1 18 ? -12.633 23.719 -12.453 1 29.47 18 GLY B CA 1
ATOM 4606 C C . GLY B 1 18 ? -11.992 24.969 -11.867 1 29.47 18 GLY B C 1
ATOM 4607 O O . GLY B 1 18 ? -10.766 25.109 -11.875 1 29.47 18 GLY B O 1
ATOM 4608 N N . LEU B 1 19 ? -12.562 26.078 -12.086 1 30.45 19 LEU B N 1
ATOM 4609 C CA . LEU B 1 19 ? -12.312 27.234 -11.25 1 30.45 19 LEU B CA 1
ATOM 4610 C C . LEU B 1 19 ? -12.07 26.828 -9.805 1 30.45 19 LEU B C 1
ATOM 4612 O O . LEU B 1 19 ? -13.016 26.547 -9.062 1 30.45 19 LEU B O 1
ATOM 4616 N N . CYS B 1 20 ? -11.141 25.984 -9.539 1 32.56 20 CYS B N 1
ATOM 4617 C CA . CYS B 1 20 ? -10.672 26 -8.164 1 32.56 20 CYS B CA 1
ATOM 4618 C C . CYS B 1 20 ? -10.578 27.438 -7.637 1 32.56 20 CYS B C 1
ATOM 4620 O O . CYS B 1 20 ? -9.719 28.203 -8.062 1 32.56 20 CYS B O 1
ATOM 4622 N N . VAL B 1 21 ? -11.672 28.094 -7.496 1 32.53 21 VAL B N 1
ATOM 4623 C CA . VAL B 1 21 ? -11.578 29.219 -6.578 1 32.53 21 VAL B CA 1
ATOM 4624 C C . VAL B 1 21 ? -10.508 28.953 -5.527 1 32.53 21 VAL B C 1
ATOM 4626 O O . VAL B 1 21 ? -10.625 28 -4.742 1 32.53 21 VAL B O 1
ATOM 4629 N N . ARG B 1 22 ? -9.359 29.141 -5.801 1 39.56 22 ARG B N 1
ATOM 4630 C CA . ARG B 1 22 ? -8.32 29.328 -4.797 1 39.56 22 ARG B CA 1
ATOM 4631 C C . ARG B 1 22 ? -8.883 29.984 -3.539 1 39.56 22 ARG B C 1
ATOM 4633 O O . ARG B 1 22 ? -8.977 31.219 -3.465 1 39.56 22 ARG B O 1
ATOM 4640 N N . THR B 1 23 ? -9.867 29.438 -2.947 1 41.53 23 THR B N 1
ATOM 4641 C CA . THR B 1 23 ? -10.289 30 -1.666 1 41.53 23 THR B CA 1
ATOM 4642 C C . THR B 1 23 ? -9.078 30.297 -0.782 1 41.53 23 THR B C 1
ATOM 4644 O O . THR B 1 23 ? -8.266 29.422 -0.517 1 41.53 23 THR B O 1
ATOM 4647 N N . HIS B 1 24 ? -8.352 31.375 -0.801 1 55.84 24 HIS B N 1
ATOM 4648 C CA . HIS B 1 24 ? -7.375 31.984 0.099 1 55.84 24 HIS B CA 1
ATOM 4649 C C . HIS B 1 24 ? -7.762 31.766 1.558 1 55.84 24 HIS B C 1
ATOM 4651 O O . HIS B 1 24 ? -8.734 32.344 2.039 1 55.84 24 HIS B O 1
ATOM 4657 N N . ALA B 1 25 ? -7.543 30.641 2.148 1 65 25 ALA B N 1
ATOM 4658 C CA . ALA B 1 25 ? -8 30.406 3.518 1 65 25 ALA B CA 1
ATOM 4659 C C . ALA B 1 25 ? -7.141 31.172 4.516 1 65 25 ALA B C 1
ATOM 4661 O O . ALA B 1 25 ? -5.91 31.125 4.457 1 65 25 ALA B O 1
ATOM 4662 N N . GLU B 1 26 ? -7.309 32.219 5.121 1 85.12 26 GLU B N 1
ATOM 4663 C CA . GLU B 1 26 ? -6.703 33.031 6.168 1 85.12 26 GLU B CA 1
ATOM 4664 C C . GLU B 1 26 ? -7.219 32.625 7.547 1 85.12 26 GLU B C 1
ATOM 4666 O O . GLU B 1 26 ? -7.59 33.5 8.352 1 85.12 26 GLU B O 1
ATOM 4671 N N . LEU B 1 27 ? -7.105 31.344 7.789 1 90.12 27 LEU B N 1
ATOM 4672 C CA . LEU B 1 27 ? -7.641 30.828 9.039 1 90.12 27 LEU B CA 1
ATOM 4673 C C . LEU B 1 27 ? -6.777 31.25 10.227 1 90.12 27 LEU B C 1
ATOM 4675 O O . LEU B 1 27 ? -7.289 31.453 11.328 1 90.12 27 LEU B O 1
ATOM 4679 N N . PHE B 1 28 ? -5.512 31.469 10.031 1 91.75 28 PHE B N 1
ATOM 4680 C CA . PHE B 1 28 ? -4.562 31.75 11.109 1 91.75 28 PHE B CA 1
ATOM 4681 C C . PHE B 1 28 ? -4.797 33.125 11.688 1 91.75 28 PHE B C 1
ATOM 4683 O O . PHE B 1 28 ? -4.273 33.469 12.75 1 91.75 28 PHE B O 1
ATOM 4690 N N . THR B 1 29 ? -5.652 33.938 11.086 1 92.12 29 THR B N 1
ATOM 4691 C CA . THR B 1 29 ? -5.84 35.312 11.492 1 92.12 29 THR B CA 1
ATOM 4692 C C . THR B 1 29 ? -6.91 35.438 12.578 1 92.12 29 THR B C 1
ATOM 4694 O O . THR B 1 29 ? -7.172 36.531 13.094 1 92.12 29 THR B O 1
ATOM 4697 N N . ALA B 1 30 ? -7.531 34.438 12.938 1 93.56 30 ALA B N 1
ATOM 4698 C CA . ALA B 1 30 ? -8.453 34.344 14.07 1 93.56 30 ALA B CA 1
ATOM 4699 C C . ALA B 1 30 ? -8.43 32.969 14.68 1 93.56 30 ALA B C 1
ATOM 4701 O O . ALA B 1 30 ? -8.727 31.969 14 1 93.56 30 ALA B O 1
ATOM 4702 N N . ILE B 1 31 ? -8.188 32.875 15.93 1 93.81 31 ILE B N 1
ATOM 4703 C CA . ILE B 1 31 ? -8.117 31.578 16.578 1 93.81 31 ILE B CA 1
ATOM 4704 C C . ILE B 1 31 ? -9.469 30.875 16.484 1 93.81 31 ILE B C 1
ATOM 4706 O O . ILE B 1 31 ? -9.531 29.641 16.328 1 93.81 31 ILE B O 1
ATOM 4710 N N . ALA B 1 32 ? -10.547 31.641 16.531 1 92.38 32 ALA B N 1
ATOM 4711 C CA . ALA B 1 32 ? -11.898 31.078 16.406 1 92.38 32 ALA B CA 1
ATOM 4712 C C . ALA B 1 32 ? -12.039 30.281 15.117 1 92.38 32 ALA B C 1
ATOM 4714 O O . ALA B 1 32 ? -12.766 29.281 15.07 1 92.38 32 ALA B O 1
ATOM 4715 N N . GLU B 1 33 ? -11.375 30.688 14.109 1 91.75 33 GLU B N 1
ATOM 4716 C CA . GLU B 1 33 ? -11.445 29.984 12.828 1 91.75 33 GLU B CA 1
ATOM 4717 C C . GLU B 1 33 ? -10.531 28.766 12.82 1 91.75 33 GLU B C 1
ATOM 4719 O O . GLU B 1 33 ? -10.812 27.781 12.133 1 91.75 33 GLU B O 1
ATOM 4724 N N . VAL B 1 34 ? -9.453 28.797 13.508 1 93.31 34 VAL B N 1
ATOM 4725 C CA . VAL B 1 34 ? -8.531 27.672 13.602 1 93.31 34 VAL B CA 1
ATOM 4726 C C . VAL B 1 34 ? -9.211 26.516 14.32 1 93.31 34 VAL B C 1
ATOM 4728 O O . VAL B 1 34 ? -8.883 25.344 14.062 1 93.31 34 VAL B O 1
ATOM 4731 N N . GLU B 1 35 ? -10.125 26.844 15.172 1 93 35 GLU B N 1
ATOM 4732 C CA . GLU B 1 35 ? -10.844 25.812 15.914 1 93 35 GLU B CA 1
ATOM 4733 C C . GLU B 1 35 ? -11.562 24.844 14.977 1 93 35 GLU B C 1
ATOM 4735 O O . GLU B 1 35 ? -11.688 23.656 15.281 1 93 35 GLU B O 1
ATOM 4740 N N . HIS B 1 36 ? -12 25.328 13.828 1 91.12 36 HIS B N 1
ATOM 4741 C CA . HIS B 1 36 ? -12.695 24.484 12.859 1 91.12 36 HIS B CA 1
ATOM 4742 C C . HIS B 1 36 ? -11.766 23.406 12.312 1 91.12 36 HIS B C 1
ATOM 4744 O O . HIS B 1 36 ? -12.234 22.375 11.828 1 91.12 36 HIS B O 1
ATOM 4750 N N . LEU B 1 37 ? -10.539 23.625 12.398 1 93.62 37 LEU B N 1
ATOM 4751 C CA . LEU B 1 37 ? -9.57 22.688 11.852 1 93.62 37 LEU B CA 1
ATOM 4752 C C . LEU B 1 37 ? -9.547 21.391 12.672 1 93.62 37 LEU B C 1
ATOM 4754 O O . LEU B 1 37 ? -9.07 20.359 12.195 1 93.62 37 LEU B O 1
ATOM 4758 N N . LEU B 1 38 ? -10.008 21.484 13.93 1 95.06 38 LEU B N 1
ATOM 4759 C CA . LEU B 1 38 ? -10.039 20.297 14.758 1 95.06 38 LEU B CA 1
ATOM 4760 C C . LEU B 1 38 ? -11.039 19.281 14.219 1 95.06 38 LEU B C 1
ATOM 4762 O O . LEU B 1 38 ? -10.844 18.062 14.344 1 95.06 38 LEU B O 1
ATOM 4766 N N . GLU B 1 39 ? -12.125 19.766 13.617 1 92.75 39 GLU B N 1
ATOM 4767 C CA . GLU B 1 39 ? -13.055 18.859 12.953 1 92.75 39 GLU B CA 1
ATOM 4768 C C . GLU B 1 39 ? -12.398 18.188 11.758 1 92.75 39 GLU B C 1
ATOM 4770 O O . GLU B 1 39 ? -12.594 16.984 11.531 1 92.75 39 GLU B O 1
ATOM 4775 N N . THR B 1 40 ? -11.734 18.969 11.016 1 91.12 40 THR B N 1
ATOM 4776 C CA . THR B 1 40 ? -10.992 18.422 9.883 1 91.12 40 THR B CA 1
ATOM 4777 C C . THR B 1 40 ? -9.961 17.406 10.359 1 91.12 40 THR B C 1
ATOM 4779 O O . THR B 1 40 ? -9.805 16.344 9.75 1 91.12 40 THR B O 1
ATOM 4782 N N . HIS B 1 41 ? -9.273 17.75 11.391 1 93.75 41 HIS B N 1
ATOM 4783 C CA . HIS B 1 41 ? -8.273 16.859 11.969 1 93.75 41 HIS B CA 1
ATOM 4784 C C . HIS B 1 41 ? -8.883 15.523 12.359 1 93.75 41 HIS B C 1
ATOM 4786 O O . HIS B 1 41 ? -8.297 14.469 12.086 1 93.75 41 HIS B O 1
ATOM 4792 N N . LYS B 1 42 ? -10.047 15.562 12.969 1 93.94 42 LYS B N 1
ATOM 4793 C CA . LYS B 1 42 ? -10.742 14.336 13.359 1 93.94 42 LYS B CA 1
ATOM 4794 C C . LYS B 1 42 ? -11.078 13.484 12.141 1 93.94 42 LYS B C 1
ATOM 4796 O O . LYS B 1 42 ? -10.898 12.266 12.156 1 93.94 42 LYS B O 1
ATOM 4801 N N . LYS B 1 43 ? -11.562 14.148 11.117 1 90.5 43 LYS B N 1
ATOM 4802 C CA . LYS B 1 43 ? -11.906 13.422 9.898 1 90.5 43 LYS B CA 1
ATOM 4803 C C . LYS B 1 43 ? -10.68 12.742 9.297 1 90.5 43 LYS B C 1
ATOM 4805 O O . LYS B 1 43 ? -10.758 11.609 8.828 1 90.5 43 LYS B O 1
ATOM 4810 N N . ILE B 1 44 ? -9.57 13.43 9.258 1 90.44 44 ILE B N 1
ATOM 4811 C CA . ILE B 1 44 ? -8.336 12.875 8.703 1 90.44 44 ILE B CA 1
ATOM 4812 C C . ILE B 1 44 ? -7.883 11.68 9.539 1 90.44 44 ILE B C 1
ATOM 4814 O O . ILE B 1 44 ? -7.426 10.672 8.992 1 90.44 44 ILE B O 1
ATOM 4818 N N . ILE B 1 45 ? -7.984 11.797 10.867 1 93.19 45 ILE B N 1
ATOM 4819 C CA . ILE B 1 45 ? -7.625 10.703 11.766 1 93.19 45 ILE B CA 1
ATOM 4820 C C . ILE B 1 45 ? -8.461 9.469 11.43 1 93.19 45 ILE B C 1
ATOM 4822 O O . ILE B 1 45 ? -7.926 8.367 11.305 1 93.19 45 ILE B O 1
ATOM 4826 N N . ASP B 1 46 ? -9.727 9.672 11.258 1 92 46 ASP B N 1
ATOM 4827 C CA . ASP B 1 46 ? -10.625 8.562 10.953 1 92 46 ASP B CA 1
ATOM 4828 C C . ASP B 1 46 ? -10.273 7.926 9.617 1 92 46 ASP B C 1
ATOM 4830 O O . ASP B 1 46 ? -10.25 6.699 9.492 1 92 46 ASP B O 1
ATOM 4834 N N . ASP B 1 47 ? -10.016 8.758 8.641 1 88.25 47 ASP B N 1
ATOM 4835 C CA . ASP B 1 47 ? -9.672 8.266 7.309 1 88.25 47 ASP B CA 1
ATOM 4836 C C . ASP B 1 47 ? -8.352 7.492 7.34 1 88.25 47 ASP B C 1
ATOM 4838 O O . ASP B 1 47 ? -8.242 6.43 6.723 1 88.25 47 ASP B O 1
ATOM 4842 N N . LEU B 1 48 ? -7.355 8.023 7.992 1 89.44 48 LEU B N 1
ATOM 4843 C CA . LEU B 1 48 ? -6.055 7.371 8.086 1 89.44 48 LEU B CA 1
ATOM 4844 C C . LEU B 1 48 ? -6.156 6.047 8.836 1 89.44 48 LEU B C 1
ATOM 4846 O O . LEU B 1 48 ? -5.523 5.062 8.453 1 89.44 48 LEU B O 1
ATOM 4850 N N . ASP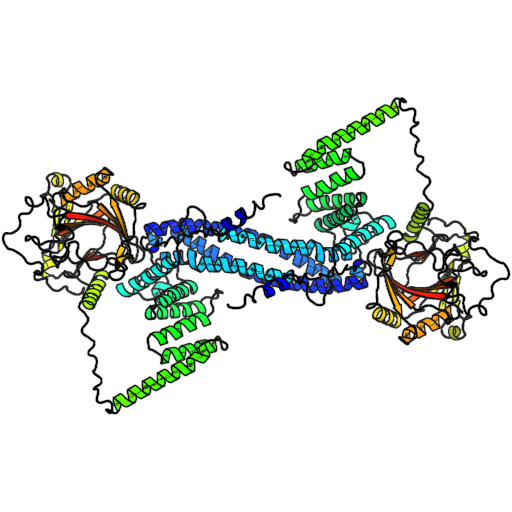 B 1 49 ? -6.957 6.086 9.906 1 92.12 49 ASP B N 1
ATOM 4851 C CA . ASP B 1 49 ? -7.168 4.871 10.688 1 92.12 49 ASP B CA 1
ATOM 4852 C C . ASP B 1 49 ? -7.809 3.775 9.836 1 92.12 49 ASP B C 1
ATOM 4854 O O . ASP B 1 49 ? -7.371 2.623 9.867 1 92.12 49 ASP B O 1
ATOM 4858 N N . PHE B 1 50 ? -8.828 4.109 9.078 1 91.12 50 PHE B N 1
ATOM 4859 C CA . PHE B 1 50 ? -9.516 3.182 8.188 1 91.12 50 PHE B CA 1
ATOM 4860 C C . PHE B 1 50 ? -8.555 2.629 7.141 1 91.12 50 PHE B C 1
ATOM 4862 O O . PHE B 1 50 ? -8.531 1.423 6.891 1 91.12 50 PHE B O 1
ATOM 4869 N N . TYR B 1 51 ? -7.797 3.486 6.516 1 89.06 51 TYR B N 1
ATOM 4870 C CA . TYR B 1 51 ? -6.836 3.094 5.492 1 89.06 51 TYR B CA 1
ATOM 4871 C C . TYR B 1 51 ? -5.801 2.125 6.055 1 89.06 51 TYR B C 1
ATOM 4873 O O . TYR B 1 51 ? -5.5 1.1 5.438 1 89.06 51 TYR B O 1
ATOM 4881 N N . ILE B 1 52 ? -5.199 2.492 7.207 1 90.81 52 ILE B N 1
ATOM 4882 C CA . ILE B 1 52 ? -4.156 1.676 7.816 1 90.81 52 ILE B CA 1
ATOM 4883 C C . ILE B 1 52 ? -4.707 0.291 8.148 1 90.81 52 ILE B C 1
ATOM 4885 O O . ILE B 1 52 ? -4.035 -0.72 7.93 1 90.81 52 ILE B O 1
ATOM 4889 N N . GLU B 1 53 ? -5.906 0.207 8.719 1 91.44 53 GLU B N 1
ATOM 4890 C CA . GLU B 1 53 ? -6.531 -1.073 9.031 1 91.44 53 GLU B CA 1
ATOM 4891 C C . GLU B 1 53 ? -6.68 -1.938 7.781 1 91.44 53 GLU B C 1
ATOM 4893 O O . GLU B 1 53 ? -6.371 -3.133 7.809 1 91.44 53 GLU B O 1
ATOM 4898 N N . LYS B 1 54 ? -7.164 -1.38 6.723 1 88.56 54 LYS B N 1
ATOM 4899 C CA . LYS B 1 54 ? -7.34 -2.104 5.465 1 88.56 54 LYS B CA 1
ATOM 4900 C C . LYS B 1 54 ? -6 -2.566 4.906 1 88.56 54 LYS B C 1
ATOM 4902 O O . LYS B 1 54 ? -5.879 -3.693 4.418 1 88.56 54 LYS B O 1
ATOM 4907 N N . GLU B 1 55 ? -5.023 -1.701 4.934 1 88.31 55 GLU B N 1
ATOM 4908 C CA . GLU B 1 55 ? -3.697 -2.033 4.426 1 88.31 55 GLU B CA 1
ATOM 4909 C C . GLU B 1 55 ? -3.045 -3.133 5.258 1 88.31 55 GLU B C 1
ATOM 4911 O O . GLU B 1 55 ? -2.33 -3.982 4.723 1 88.31 55 GLU B O 1
ATOM 4916 N N . GLU B 1 56 ? -3.229 -3.068 6.551 1 91.69 56 GLU B N 1
ATOM 4917 C CA . GLU B 1 56 ? -2.693 -4.121 7.41 1 91.69 56 GLU B CA 1
ATOM 4918 C C . GLU B 1 56 ? -3.303 -5.477 7.07 1 91.69 56 GLU B C 1
ATOM 4920 O O . GLU B 1 56 ? -2.605 -6.492 7.066 1 91.69 56 GLU B O 1
ATOM 4925 N N . SER B 1 57 ? -4.582 -5.516 6.867 1 89.94 57 SER B N 1
ATOM 4926 C CA . SER B 1 57 ? -5.254 -6.75 6.477 1 89.94 57 SER B CA 1
ATOM 4927 C C . SER B 1 57 ? -4.719 -7.273 5.145 1 89.94 57 SER B C 1
ATOM 4929 O O . SER B 1 57 ? -4.477 -8.477 4.996 1 89.94 57 SER B O 1
ATOM 4931 N N . ARG B 1 58 ? -4.617 -6.449 4.191 1 88.25 58 ARG B N 1
ATOM 4932 C CA . ARG B 1 58 ? -4.074 -6.812 2.885 1 88.25 58 ARG B CA 1
ATOM 4933 C C . ARG B 1 58 ? -2.658 -7.363 3.014 1 88.25 58 ARG B C 1
ATOM 4935 O O . ARG B 1 58 ? -2.322 -8.375 2.396 1 88.25 58 ARG B O 1
ATOM 4942 N N . LEU B 1 59 ? -1.824 -6.695 3.77 1 90 59 LEU B N 1
ATOM 4943 C CA . LEU B 1 59 ? -0.441 -7.117 3.955 1 90 59 LEU B CA 1
ATOM 4944 C C . LEU B 1 59 ? -0.376 -8.484 4.625 1 90 59 LEU B C 1
ATOM 4946 O O . LEU B 1 59 ? 0.503 -9.297 4.312 1 90 59 LEU B O 1
ATOM 4950 N N . SER B 1 60 ? -1.251 -8.703 5.551 1 92.25 60 SER B N 1
ATOM 4951 C CA . SER B 1 60 ? -1.303 -10.008 6.207 1 92.25 60 SER B CA 1
ATOM 4952 C C . SER B 1 60 ? -1.601 -11.117 5.203 1 92.25 60 SER B C 1
ATOM 4954 O O . SER B 1 60 ? -1.002 -12.195 5.266 1 92.25 60 SER B O 1
ATOM 4956 N N . ALA B 1 61 ? -2.518 -10.883 4.336 1 90 61 ALA B N 1
ATOM 4957 C CA . ALA B 1 61 ? -2.846 -11.844 3.289 1 90 61 ALA B CA 1
ATOM 4958 C C . ALA B 1 61 ? -1.646 -12.102 2.381 1 90 61 ALA B C 1
ATOM 4960 O O . ALA B 1 61 ? -1.348 -13.242 2.039 1 90 61 ALA B O 1
ATOM 4961 N N . LEU B 1 62 ? -0.966 -11.047 1.95 1 90 62 LEU B N 1
ATOM 4962 C CA . LEU B 1 62 ? 0.201 -11.172 1.084 1 90 62 LEU B CA 1
ATOM 4963 C C . LEU B 1 62 ? 1.31 -11.961 1.774 1 90 62 LEU B C 1
ATOM 4965 O O . LEU B 1 62 ? 1.998 -12.758 1.137 1 90 62 LEU B O 1
ATOM 4969 N N . LYS B 1 63 ? 1.471 -11.703 3.062 1 93.62 63 LYS B N 1
ATOM 4970 C CA . LYS B 1 63 ? 2.475 -12.43 3.83 1 93.62 63 LYS B CA 1
ATOM 4971 C C . LYS B 1 63 ? 2.156 -13.922 3.877 1 93.62 63 LYS B C 1
ATOM 4973 O O . LYS B 1 63 ? 3.061 -14.758 3.83 1 93.62 63 LYS B O 1
ATOM 4978 N N . ARG B 1 64 ? 0.901 -14.266 3.984 1 91.69 64 ARG B N 1
ATOM 4979 C CA . ARG B 1 64 ? 0.496 -15.664 3.953 1 91.69 64 ARG B CA 1
ATOM 4980 C C . ARG B 1 64 ? 0.868 -16.312 2.623 1 91.69 64 ARG B C 1
ATOM 4982 O O . ARG B 1 64 ? 1.367 -17.438 2.594 1 91.69 64 ARG B O 1
ATOM 4989 N N . HIS B 1 65 ? 0.602 -15.617 1.545 1 91.69 65 HIS B N 1
ATOM 4990 C CA . HIS B 1 65 ? 0.988 -16.109 0.228 1 91.69 65 HIS B CA 1
ATOM 4991 C C . HIS B 1 65 ? 2.498 -16.312 0.131 1 91.69 65 HIS B C 1
ATOM 4993 O O . HIS B 1 65 ? 2.969 -17.328 -0.365 1 91.69 65 HIS B O 1
ATOM 4999 N N . LEU B 1 66 ? 3.225 -15.305 0.591 1 94.19 66 LEU B N 1
ATOM 5000 C CA . LEU B 1 66 ? 4.68 -15.359 0.52 1 94.19 66 LEU B CA 1
ATOM 5001 C C . LEU B 1 66 ? 5.215 -16.562 1.293 1 94.19 66 LEU B C 1
ATOM 5003 O O . LEU B 1 66 ? 6.094 -17.281 0.806 1 94.19 66 LEU B O 1
ATOM 5007 N N . ASN B 1 67 ? 4.711 -16.75 2.484 1 95.56 67 ASN B N 1
ATOM 5008 C CA . ASN B 1 67 ? 5.148 -17.875 3.299 1 95.56 67 ASN B CA 1
ATOM 5009 C C . ASN B 1 67 ? 4.848 -19.203 2.617 1 95.56 67 ASN B C 1
ATOM 5011 O O . ASN B 1 67 ? 5.672 -20.125 2.652 1 95.56 67 ASN B O 1
ATOM 5015 N N . LEU B 1 68 ? 3.701 -19.328 2.037 1 93.94 68 LEU B N 1
ATOM 5016 C CA . LEU B 1 68 ? 3.342 -20.531 1.292 1 93.94 68 LEU B CA 1
ATOM 5017 C C . LEU B 1 68 ? 4.297 -20.75 0.125 1 93.94 68 LEU B C 1
ATOM 5019 O O . LEU B 1 68 ? 4.766 -21.875 -0.096 1 93.94 68 LEU B O 1
ATOM 5023 N N . TYR B 1 69 ? 4.539 -19.703 -0.646 1 95.5 69 TYR B N 1
ATOM 5024 C CA . TYR B 1 69 ? 5.441 -19.797 -1.788 1 95.5 69 TYR B CA 1
ATOM 5025 C C . TYR B 1 69 ? 6.828 -20.25 -1.353 1 95.5 69 TYR B C 1
ATOM 5027 O O . TYR B 1 69 ? 7.426 -21.141 -1.982 1 95.5 69 TYR B O 1
ATOM 5035 N N . ARG B 1 70 ? 7.312 -19.688 -0.251 1 96.25 70 ARG B N 1
ATOM 5036 C CA . ARG B 1 70 ? 8.641 -20.031 0.256 1 96.25 70 ARG B CA 1
ATOM 5037 C C . ARG B 1 70 ? 8.703 -21.5 0.668 1 96.25 70 ARG B C 1
ATOM 5039 O O . ARG B 1 70 ? 9.648 -22.203 0.312 1 96.25 70 ARG B O 1
ATOM 5046 N N . THR B 1 71 ? 7.75 -21.906 1.413 1 96.06 71 THR B N 1
ATOM 5047 C CA . THR B 1 71 ? 7.711 -23.281 1.901 1 96.06 71 THR B CA 1
ATOM 5048 C C . THR B 1 71 ? 7.668 -24.266 0.738 1 96.06 71 THR B C 1
ATOM 5050 O O . THR B 1 71 ? 8.422 -25.234 0.716 1 96.06 71 THR B O 1
ATOM 5053 N N . GLU B 1 72 ? 6.824 -24.047 -0.211 1 96.31 72 GLU B N 1
ATOM 5054 C CA . GLU B 1 72 ? 6.691 -24.922 -1.362 1 96.31 72 GLU B CA 1
ATOM 5055 C C . GLU B 1 72 ? 7.949 -24.906 -2.223 1 96.31 72 GLU B C 1
ATOM 5057 O O . GLU B 1 72 ? 8.352 -25.938 -2.77 1 96.31 72 GLU B O 1
ATOM 5062 N N . HIS B 1 73 ? 8.5 -23.719 -2.359 1 96.56 73 HIS B N 1
ATOM 5063 C CA . HIS B 1 73 ? 9.727 -23.625 -3.141 1 96.56 73 HIS B CA 1
ATOM 5064 C C . HIS B 1 73 ? 10.859 -24.422 -2.488 1 96.56 73 HIS B C 1
ATOM 5066 O O . HIS B 1 73 ? 11.625 -25.094 -3.176 1 96.56 73 HIS B O 1
ATOM 5072 N N . GLU B 1 74 ? 10.961 -24.297 -1.177 1 96.19 74 GLU B N 1
ATOM 5073 C CA . GLU B 1 74 ? 11.969 -25.062 -0.447 1 96.19 74 GLU B CA 1
ATOM 5074 C C . GLU B 1 74 ? 11.773 -26.562 -0.622 1 96.19 74 GLU B C 1
ATOM 5076 O O . GLU B 1 74 ? 12.734 -27.297 -0.837 1 96.19 74 GLU B O 1
ATOM 5081 N N . LYS B 1 75 ? 10.562 -27.047 -0.577 1 95.5 75 LYS B N 1
ATOM 5082 C CA . LYS B 1 75 ? 10.242 -28.453 -0.801 1 95.5 75 LYS B CA 1
ATOM 5083 C C . LYS B 1 75 ? 10.633 -28.875 -2.215 1 95.5 75 LYS B C 1
ATOM 5085 O O . LYS B 1 75 ? 11.172 -29.969 -2.41 1 95.5 75 LYS B O 1
ATOM 5090 N N . ALA B 1 76 ? 10.328 -28.016 -3.137 1 96.19 76 ALA B N 1
ATOM 5091 C CA . ALA B 1 76 ? 10.633 -28.328 -4.535 1 96.19 76 ALA B CA 1
ATOM 5092 C C . ALA B 1 76 ? 12.133 -28.469 -4.75 1 96.19 76 ALA B C 1
ATOM 5094 O O . ALA B 1 76 ? 12.586 -29.375 -5.457 1 96.19 76 ALA B O 1
ATOM 5095 N N . MET B 1 77 ? 12.875 -27.547 -4.113 1 95.88 77 MET B N 1
ATOM 5096 C CA . MET B 1 77 ? 14.32 -27.5 -4.32 1 95.88 77 MET B CA 1
ATOM 5097 C C . MET B 1 77 ? 15 -28.719 -3.705 1 95.88 77 MET B C 1
ATOM 5099 O O . MET B 1 77 ? 16.109 -29.078 -4.098 1 95.88 77 MET B O 1
ATOM 5103 N N . GLU B 1 78 ? 14.398 -29.438 -2.775 1 94.31 78 GLU B N 1
ATOM 5104 C CA . GLU B 1 78 ? 14.961 -30.641 -2.172 1 94.31 78 GLU B CA 1
ATOM 5105 C C . GLU B 1 78 ? 15.055 -31.781 -3.188 1 94.31 78 GLU B C 1
ATOM 5107 O O . GLU B 1 78 ? 16.047 -32.5 -3.215 1 94.31 78 GLU B O 1
ATOM 5112 N N . ASP B 1 79 ? 14.008 -31.969 -3.99 1 92.44 79 ASP B N 1
ATOM 5113 C CA . ASP B 1 79 ? 13.93 -33 -5.02 1 92.44 79 ASP B CA 1
ATOM 5114 C C . ASP B 1 79 ? 13.008 -32.562 -6.16 1 92.44 79 ASP B C 1
ATOM 5116 O O . ASP B 1 79 ? 11.828 -32.938 -6.184 1 92.44 79 ASP B O 1
ATOM 5120 N N . ILE B 1 80 ? 13.609 -31.922 -7.125 1 92.62 80 ILE B N 1
ATOM 5121 C CA . ILE B 1 80 ? 12.844 -31.219 -8.156 1 92.62 80 ILE B CA 1
ATOM 5122 C C . ILE B 1 80 ? 12.07 -32.25 -8.992 1 92.62 80 ILE B C 1
ATOM 5124 O O . ILE B 1 80 ? 10.852 -32.125 -9.148 1 92.62 80 ILE B O 1
ATOM 5128 N N . PRO B 1 81 ? 12.656 -33.375 -9.516 1 88.19 81 PRO B N 1
ATOM 5129 C CA . PRO B 1 81 ? 11.906 -34.312 -10.367 1 88.19 81 PRO B CA 1
ATOM 5130 C C . PRO B 1 81 ? 10.734 -34.969 -9.641 1 88.19 81 PRO B C 1
ATOM 5132 O O . PRO B 1 81 ? 9.648 -35.125 -10.219 1 88.19 81 PRO B O 1
ATOM 5135 N N . ASN B 1 82 ? 10.969 -35.25 -8.398 1 88.5 82 ASN B N 1
ATOM 5136 C CA . ASN B 1 82 ? 9.891 -35.875 -7.637 1 88.5 82 ASN B CA 1
ATOM 5137 C C . ASN B 1 82 ? 8.797 -34.875 -7.297 1 88.5 82 ASN B C 1
ATOM 5139 O O . ASN B 1 82 ? 7.609 -35.219 -7.301 1 88.5 82 ASN B O 1
ATOM 5143 N N . TYR B 1 83 ? 9.211 -33.688 -6.926 1 94.31 83 TYR B N 1
ATOM 5144 C CA . TYR B 1 83 ? 8.234 -32.656 -6.59 1 94.31 83 TYR B CA 1
ATOM 5145 C C . TYR B 1 83 ? 7.352 -32.344 -7.789 1 94.31 83 TYR B C 1
ATOM 5147 O O . TYR B 1 83 ? 6.125 -32.344 -7.684 1 94.31 83 TYR B O 1
ATOM 5155 N N . LEU B 1 84 ? 7.949 -32.125 -8.93 1 94.31 84 LEU B N 1
ATOM 5156 C CA . LEU B 1 84 ? 7.191 -31.703 -10.109 1 94.31 84 LEU B CA 1
ATOM 5157 C C . LEU B 1 84 ? 6.594 -32.906 -10.82 1 94.31 84 LEU B C 1
ATOM 5159 O O . LEU B 1 84 ? 5.703 -32.75 -11.656 1 94.31 84 LEU B O 1
ATOM 5163 N N . GLY B 1 85 ? 7.152 -34.094 -10.5 1 93.44 85 GLY B N 1
ATOM 5164 C CA . GLY B 1 85 ? 6.547 -35.312 -11 1 93.44 85 GLY B CA 1
ATOM 5165 C C . GLY B 1 85 ? 5.199 -35.594 -10.367 1 93.44 85 GLY B C 1
ATOM 5166 O O . GLY B 1 85 ? 4.461 -36.469 -10.844 1 93.44 85 GLY B O 1
ATOM 5167 N N . ASN B 1 86 ? 4.918 -34.938 -9.234 1 93.69 86 ASN B N 1
ATOM 5168 C CA . ASN B 1 86 ? 3.588 -34.969 -8.633 1 93.69 86 ASN B CA 1
ATOM 5169 C C . ASN B 1 86 ? 2.646 -33.969 -9.336 1 93.69 86 ASN B C 1
ATOM 5171 O O . ASN B 1 86 ? 2.877 -32.781 -9.32 1 93.69 86 ASN B O 1
ATOM 5175 N N . PRO B 1 87 ? 1.601 -34.531 -9.922 1 94.25 87 PRO B N 1
ATOM 5176 C CA . PRO B 1 87 ? 0.732 -33.688 -10.727 1 94.25 87 PRO B CA 1
ATOM 5177 C C . PRO B 1 87 ? 0.061 -32.594 -9.891 1 94.25 87 PRO B C 1
ATOM 5179 O O . PRO B 1 87 ? -0.256 -31.516 -10.414 1 94.25 87 PRO B O 1
ATOM 5182 N N . ILE B 1 88 ? -0.198 -32.812 -8.625 1 93.88 88 ILE B N 1
ATOM 5183 C CA . ILE B 1 88 ? -0.814 -31.828 -7.758 1 93.88 88 ILE B CA 1
ATOM 5184 C C . ILE B 1 88 ? 0.145 -30.656 -7.559 1 93.88 88 ILE B C 1
ATOM 5186 O O . ILE B 1 88 ? -0.243 -29.484 -7.707 1 93.88 88 ILE B O 1
ATOM 5190 N N . ASN B 1 89 ? 1.412 -31 -7.219 1 95.38 89 ASN B N 1
ATOM 5191 C CA . ASN B 1 89 ? 2.428 -29.969 -7.043 1 95.38 89 ASN B CA 1
ATOM 5192 C C . ASN B 1 89 ? 2.643 -29.172 -8.328 1 95.38 89 ASN B C 1
ATOM 5194 O O . ASN B 1 89 ? 2.803 -27.953 -8.281 1 95.38 89 ASN B O 1
ATOM 5198 N N . ALA B 1 90 ? 2.646 -29.891 -9.43 1 95.38 90 ALA B N 1
ATOM 5199 C CA . ALA B 1 90 ? 2.832 -29.219 -10.711 1 95.38 90 ALA B CA 1
ATOM 5200 C C . ALA B 1 90 ? 1.679 -28.266 -11 1 95.38 90 ALA B C 1
ATOM 5202 O O . ALA B 1 90 ? 1.898 -27.125 -11.422 1 95.38 90 ALA B O 1
ATOM 5203 N N . PHE B 1 91 ? 0.492 -28.672 -10.711 1 95.44 91 PHE B N 1
ATOM 5204 C CA . PHE B 1 91 ? -0.688 -27.844 -10.914 1 95.44 91 PHE B CA 1
ATOM 5205 C C . PHE B 1 91 ? -0.639 -26.609 -10.023 1 95.44 91 PHE B C 1
ATOM 5207 O O . PHE B 1 91 ? -0.876 -25.484 -10.492 1 95.44 91 PHE B O 1
ATOM 5214 N N . THR B 1 92 ? -0.378 -26.812 -8.797 1 96.06 92 THR B N 1
ATOM 5215 C CA . THR B 1 92 ? -0.416 -25.688 -7.852 1 96.06 92 THR B CA 1
ATOM 5216 C C . THR B 1 92 ? 0.703 -24.703 -8.141 1 96.06 92 THR B C 1
ATOM 5218 O O . THR B 1 92 ? 0.539 -23.5 -7.941 1 96.06 92 THR B O 1
ATOM 5221 N N . LEU B 1 93 ? 1.874 -25.188 -8.586 1 95.56 93 LEU B N 1
ATOM 5222 C CA . LEU B 1 93 ? 2.947 -24.281 -8.977 1 95.56 93 LEU B CA 1
ATOM 5223 C C . LEU B 1 93 ? 2.512 -23.391 -10.133 1 95.56 93 LEU B C 1
ATOM 5225 O O . LEU B 1 93 ? 2.707 -22.172 -10.094 1 95.56 93 LEU B O 1
ATOM 5229 N N . ILE B 1 94 ? 1.938 -24 -11.141 1 94.5 94 ILE B N 1
ATOM 5230 C CA . ILE B 1 94 ? 1.47 -23.25 -12.297 1 94.5 94 ILE B CA 1
ATOM 5231 C C . ILE B 1 94 ? 0.403 -22.25 -11.859 1 94.5 94 ILE B C 1
ATOM 5233 O O . ILE B 1 94 ? 0.404 -21.094 -12.305 1 94.5 94 ILE B O 1
ATOM 5237 N N . LYS B 1 95 ? -0.47 -22.625 -11.016 1 94.5 95 LYS B N 1
ATOM 5238 C CA . LYS B 1 95 ? -1.514 -21.734 -10.508 1 94.5 95 LYS B CA 1
ATOM 5239 C C . LYS B 1 95 ? -0.911 -20.547 -9.773 1 94.5 95 LYS B C 1
ATOM 5241 O O . LYS B 1 95 ? -1.376 -19.406 -9.938 1 94.5 95 LYS B O 1
ATOM 5246 N N . ARG B 1 96 ? 0.112 -20.828 -8.922 1 93.56 96 ARG B N 1
ATOM 5247 C CA . ARG B 1 96 ? 0.761 -19.766 -8.156 1 93.56 96 ARG B CA 1
ATOM 5248 C C . ARG B 1 96 ? 1.38 -18.719 -9.078 1 93.56 96 ARG B C 1
ATOM 5250 O O . ARG B 1 96 ? 1.461 -17.531 -8.727 1 93.56 96 ARG B O 1
ATOM 5257 N N . LEU B 1 97 ? 1.739 -19.141 -10.289 1 92.12 97 LEU B N 1
ATOM 5258 C CA . LEU B 1 97 ? 2.436 -18.25 -11.211 1 92.12 97 LEU B CA 1
ATOM 5259 C C . LEU B 1 97 ? 1.477 -17.703 -12.258 1 92.12 97 LEU B C 1
ATOM 5261 O O . LEU B 1 97 ? 1.902 -17.031 -13.203 1 92.12 97 LEU B O 1
ATOM 5265 N N . THR B 1 98 ? 0.193 -18.016 -12.125 1 92.44 98 THR B N 1
ATOM 5266 C CA . THR B 1 98 ? -0.802 -17.469 -13.047 1 92.44 98 THR B CA 1
ATOM 5267 C C . THR B 1 98 ? -1.917 -16.766 -12.281 1 92.44 98 THR B C 1
ATOM 5269 O O . THR B 1 98 ? -1.771 -15.602 -11.891 1 92.44 98 THR B O 1
ATOM 5272 N N . THR B 1 99 ? -2.947 -17.562 -11.906 1 90.75 99 THR B N 1
ATOM 5273 C CA . THR B 1 99 ? -4.141 -16.969 -11.312 1 90.75 99 THR B CA 1
ATOM 5274 C C . THR B 1 99 ? -3.818 -16.328 -9.969 1 90.75 99 THR B C 1
ATOM 5276 O O . THR B 1 99 ? -4.305 -15.234 -9.664 1 90.75 99 THR B O 1
ATOM 5279 N N . ASP B 1 100 ? -3.027 -17.047 -9.211 1 91.31 100 ASP B N 1
ATOM 5280 C CA . ASP B 1 100 ? -2.682 -16.484 -7.906 1 91.31 100 ASP B CA 1
ATOM 5281 C C . ASP B 1 100 ? -1.875 -15.203 -8.062 1 91.31 100 ASP B C 1
ATOM 5283 O O . ASP B 1 100 ? -2.068 -14.242 -7.312 1 91.31 100 ASP B O 1
ATOM 5287 N N . LEU B 1 101 ? -0.982 -15.25 -8.945 1 87.69 101 LEU B N 1
ATOM 5288 C CA . LEU B 1 101 ? -0.173 -14.062 -9.188 1 87.69 101 LEU B CA 1
ATOM 5289 C C . LEU B 1 101 ? -1.042 -12.898 -9.656 1 87.69 101 LEU B C 1
ATOM 5291 O O . LEU B 1 101 ? -0.835 -11.758 -9.234 1 87.69 101 LEU B O 1
ATOM 5295 N N . ASP B 1 102 ? -2.004 -13.188 -10.5 1 85.62 102 ASP B N 1
ATOM 5296 C CA . ASP B 1 102 ? -2.951 -12.172 -10.945 1 85.62 102 ASP B CA 1
ATOM 5297 C C . ASP B 1 102 ? -3.725 -11.586 -9.766 1 85.62 102 ASP B C 1
ATOM 5299 O O . ASP B 1 102 ? -3.934 -10.375 -9.695 1 85.62 102 ASP B O 1
ATOM 5303 N N . ASN B 1 103 ? -4.137 -12.445 -8.891 1 86.81 103 ASN B N 1
ATOM 5304 C CA . ASN B 1 103 ? -4.875 -12.008 -7.715 1 86.81 103 ASN B CA 1
ATOM 5305 C C . ASN B 1 103 ? -4.016 -11.133 -6.801 1 86.81 103 ASN B C 1
ATOM 5307 O O . ASN B 1 103 ? -4.504 -10.156 -6.23 1 86.81 103 ASN B O 1
ATOM 5311 N N . ILE B 1 104 ? -2.83 -11.562 -6.668 1 86.94 104 ILE B N 1
ATOM 5312 C CA . ILE B 1 104 ? -1.898 -10.789 -5.848 1 86.94 104 ILE B CA 1
ATOM 5313 C C . ILE B 1 104 ? -1.688 -9.414 -6.461 1 86.94 104 ILE B C 1
ATOM 5315 O O . ILE B 1 104 ? -1.729 -8.398 -5.758 1 86.94 104 ILE B O 1
ATOM 5319 N N . GLU B 1 105 ? -1.47 -9.398 -7.758 1 83 105 GLU B N 1
ATOM 5320 C CA . GLU B 1 105 ? -1.297 -8.125 -8.461 1 83 105 GLU B CA 1
ATOM 5321 C C . GLU B 1 105 ? -2.523 -7.234 -8.297 1 83 105 GLU B C 1
ATOM 5323 O O . GLU B 1 105 ? -2.396 -6.027 -8.078 1 83 105 GLU B O 1
ATOM 5328 N N . ALA B 1 106 ? -3.684 -7.848 -8.414 1 81.75 106 ALA B N 1
ATOM 5329 C CA . ALA B 1 106 ? -4.926 -7.098 -8.25 1 81.75 106 ALA B CA 1
ATOM 5330 C C . ALA B 1 106 ? -5.055 -6.543 -6.836 1 81.75 106 ALA B C 1
ATOM 5332 O O . ALA B 1 106 ? -5.508 -5.414 -6.641 1 81.75 106 ALA B O 1
ATOM 5333 N N . SER B 1 107 ? -4.672 -7.324 -5.91 1 83 107 SER B N 1
ATOM 5334 C CA . SER B 1 107 ? -4.719 -6.902 -4.512 1 83 107 SER B CA 1
ATOM 5335 C C . SER B 1 107 ? -3.818 -5.695 -4.27 1 83 107 SER B C 1
ATOM 5337 O O . SER B 1 107 ? -4.191 -4.773 -3.539 1 83 107 SER B O 1
ATOM 5339 N N . ILE B 1 108 ? -2.727 -5.719 -4.836 1 78.62 108 ILE B N 1
ATOM 5340 C CA . ILE B 1 108 ? -1.766 -4.633 -4.672 1 78.62 108 ILE B CA 1
ATOM 5341 C C . ILE B 1 108 ? -2.314 -3.357 -5.312 1 78.62 108 ILE B C 1
ATOM 5343 O O . ILE B 1 108 ? -2.199 -2.271 -4.742 1 78.62 108 ILE B O 1
ATOM 5347 N N . LYS B 1 109 ? -3.039 -3.467 -6.406 1 75 109 LYS B N 1
ATOM 5348 C CA . LYS B 1 109 ? -3.604 -2.324 -7.117 1 75 109 LYS B CA 1
ATOM 5349 C C . LYS B 1 109 ? -4.77 -1.716 -6.344 1 75 109 LYS B C 1
ATOM 5351 O O . LYS B 1 109 ? -4.934 -0.494 -6.32 1 75 109 LYS B O 1
ATOM 5356 N N . ILE B 1 110 ? -5.613 -2.512 -5.734 1 73 110 ILE B N 1
ATOM 5357 C CA . ILE B 1 110 ? -6.762 -2.051 -4.965 1 73 110 ILE B CA 1
ATOM 5358 C C . ILE B 1 110 ? -6.289 -1.185 -3.801 1 73 110 ILE B C 1
ATOM 5360 O O . ILE B 1 110 ? -6.934 -0.194 -3.451 1 73 110 ILE B O 1
ATOM 5364 N N . GLY B 1 111 ? -5.266 -1.507 -3.158 1 68.75 111 GLY B N 1
ATOM 5365 C CA . GLY B 1 111 ? -4.723 -0.708 -2.07 1 68.75 111 GLY B CA 1
ATOM 5366 C C . GLY B 1 111 ? -4.488 0.742 -2.453 1 68.75 111 GLY B C 1
ATOM 5367 O O . GLY B 1 111 ? -4.656 1.642 -1.627 1 68.75 111 GLY B O 1
ATOM 5368 N N . THR B 1 112 ? -4.355 1.066 -3.688 1 64.5 112 THR B N 1
ATOM 5369 C CA . THR B 1 112 ? -4.098 2.412 -4.188 1 64.5 112 THR B CA 1
ATOM 5370 C C . THR B 1 112 ? -5.391 3.225 -4.246 1 64.5 112 THR B C 1
ATOM 5372 O O . THR B 1 112 ? -5.363 4.453 -4.152 1 64.5 112 THR B O 1
ATOM 5375 N N . GLU B 1 113 ? -6.535 2.584 -4.277 1 65.19 113 GLU B N 1
ATOM 5376 C CA . GLU B 1 113 ? -7.809 3.285 -4.414 1 65.19 113 GLU B CA 1
ATOM 5377 C C . GLU B 1 113 ? -8.25 3.896 -3.088 1 65.19 113 GLU B C 1
ATOM 5379 O O . GLU B 1 113 ? -8.914 4.934 -3.066 1 65.19 113 GLU B O 1
ATOM 5384 N N . TYR B 1 114 ? -7.848 3.4 -2.02 1 65.12 114 TYR B N 1
ATOM 5385 C CA . TYR B 1 114 ? -8.266 3.879 -0.707 1 65.12 114 TYR B CA 1
ATOM 5386 C C . TYR B 1 114 ? -7.621 5.223 -0.386 1 65.12 114 TYR B C 1
ATOM 5388 O O . TYR B 1 114 ? -8.117 5.965 0.465 1 65.12 114 TYR B O 1
ATOM 5396 N N . VAL B 1 115 ? -6.559 5.621 -1.132 1 63.84 115 VAL B N 1
ATOM 5397 C CA . VAL B 1 115 ? -5.836 6.871 -0.922 1 63.84 115 VAL B CA 1
ATOM 5398 C C . VAL B 1 115 ? -6.746 8.055 -1.243 1 63.84 115 VAL B C 1
ATOM 5400 O O . VAL B 1 115 ? -6.617 9.125 -0.648 1 63.84 115 VAL B O 1
ATOM 5403 N N . LYS B 1 116 ? -7.691 7.766 -2.059 1 63.41 116 LYS B N 1
ATOM 5404 C CA . LYS B 1 116 ? -8.578 8.836 -2.506 1 63.41 116 LYS B CA 1
ATOM 5405 C C . LYS B 1 116 ? -9.406 9.391 -1.349 1 63.41 116 LYS B C 1
ATOM 5407 O O . LYS B 1 116 ? -9.695 10.586 -1.3 1 63.41 116 LYS B O 1
ATOM 5412 N N . ASN B 1 117 ? -9.703 8.578 -0.47 1 62.03 117 ASN B N 1
ATOM 5413 C CA . ASN B 1 117 ? -10.516 9.016 0.658 1 62.03 117 ASN B CA 1
ATOM 5414 C C . ASN B 1 117 ? -9.766 10 1.548 1 62.03 117 ASN B C 1
ATOM 5416 O O . ASN B 1 117 ? -10.375 10.867 2.176 1 62.03 117 ASN B O 1
ATOM 5420 N N . ILE B 1 118 ? -8.508 9.812 1.561 1 66.38 118 ILE B N 1
ATOM 5421 C CA . ILE B 1 118 ? -7.699 10.672 2.412 1 66.38 118 ILE B CA 1
ATOM 5422 C C . ILE B 1 118 ? -7.375 11.969 1.677 1 66.38 118 ILE B C 1
ATOM 5424 O O . ILE B 1 118 ? -7.355 13.047 2.281 1 66.38 118 ILE B O 1
ATOM 5428 N N . THR B 1 119 ? -7.285 11.836 0.391 1 61 119 THR B N 1
ATOM 5429 C CA . THR B 1 119 ? -6.82 12.961 -0.414 1 61 119 THR B CA 1
ATOM 5430 C C . THR B 1 119 ? -7.98 13.875 -0.793 1 61 119 THR B C 1
ATOM 5432 O O . THR B 1 119 ? -7.781 15.055 -1.087 1 61 119 THR B O 1
ATOM 5435 N N . MET B 1 120 ? -9.141 13.25 -0.712 1 61.88 120 MET B N 1
ATOM 5436 C CA . MET B 1 120 ? -10.281 14.07 -1.122 1 61.88 120 MET B CA 1
ATOM 5437 C C . MET B 1 120 ? -10.781 14.922 0.04 1 61.88 120 MET B C 1
ATOM 5439 O O . MET B 1 120 ? -10.938 14.422 1.156 1 61.88 120 MET B O 1
ATOM 5443 N N . ASN B 1 121 ? -10.836 16.156 -0.285 1 68.31 121 ASN B N 1
ATOM 5444 C CA . ASN B 1 121 ? -11.375 17.094 0.694 1 68.31 121 ASN B CA 1
ATOM 5445 C C . ASN B 1 121 ? -12.828 16.766 1.035 1 68.31 121 ASN B C 1
ATOM 5447 O O . ASN B 1 121 ? -13.633 16.5 0.144 1 68.31 121 ASN B O 1
ATOM 5451 N N . HIS B 1 122 ? -13.008 16.469 2.277 1 71.69 122 HIS B N 1
ATOM 5452 C CA . HIS B 1 122 ? -14.367 16.234 2.756 1 71.69 122 HIS B CA 1
ATOM 5453 C C . HIS B 1 122 ? -15.227 17.484 2.605 1 71.69 122 HIS B C 1
ATOM 5455 O O . HIS B 1 122 ? -14.758 18.609 2.82 1 71.69 122 HIS B O 1
ATOM 5461 N N . THR B 1 123 ? -16.375 17.188 2.174 1 74.81 123 THR B N 1
ATOM 5462 C CA . THR B 1 123 ? -17.312 18.281 2.07 1 74.81 123 THR B CA 1
ATOM 5463 C C . THR B 1 123 ? -17.734 18.766 3.453 1 74.81 123 THR B C 1
ATOM 5465 O O . THR B 1 123 ? -17.906 17.969 4.375 1 74.81 123 THR B O 1
ATOM 5468 N N . GLY B 1 124 ? -17.656 20.047 3.703 1 77.06 124 GLY B N 1
ATOM 5469 C CA . GLY B 1 124 ? -18.219 20.594 4.926 1 77.06 124 GLY B CA 1
ATOM 5470 C C . GLY B 1 124 ? -17.156 21 5.941 1 77.06 124 GLY B C 1
ATOM 5471 O O . GLY B 1 124 ? -17.484 21.453 7.039 1 77.06 124 GLY B O 1
ATOM 5472 N N . VAL B 1 125 ? -15.93 20.625 5.621 1 82.81 125 VAL B N 1
ATOM 5473 C CA . VAL B 1 125 ? -14.898 21.031 6.57 1 82.81 125 VAL B CA 1
ATOM 5474 C C . VAL B 1 125 ? -13.93 22 5.895 1 82.81 125 VAL B C 1
ATOM 5476 O O . VAL B 1 125 ? -13.844 22.047 4.664 1 82.81 125 VAL B O 1
ATOM 5479 N N . LYS B 1 126 ? -13.266 22.781 6.773 1 86.25 126 LYS B N 1
ATOM 5480 C CA . LYS B 1 126 ? -12.305 23.75 6.262 1 86.25 126 LYS B CA 1
ATOM 5481 C C . LYS B 1 126 ? -10.891 23.188 6.293 1 86.25 126 LYS B C 1
ATOM 5483 O O . LYS B 1 126 ? -10.516 22.484 7.227 1 86.25 126 LYS B O 1
ATOM 5488 N N . TYR B 1 127 ? -10.156 23.484 5.254 1 87.94 127 TYR B N 1
ATOM 5489 C CA . TYR B 1 127 ? -8.75 23.094 5.203 1 87.94 127 TYR B CA 1
ATOM 5490 C C . TYR B 1 127 ? -7.855 24.328 5.191 1 87.94 127 TYR B C 1
ATOM 5492 O O . TYR B 1 127 ? -8.18 25.328 4.551 1 87.94 127 TYR B O 1
ATOM 5500 N N . PRO B 1 128 ? -6.793 24.234 5.98 1 92.25 128 PRO B N 1
ATOM 5501 C CA . PRO B 1 128 ? -5.812 25.328 5.863 1 92.25 128 PRO B CA 1
ATOM 5502 C C . PRO B 1 128 ? -4.992 25.25 4.582 1 92.25 128 PRO B C 1
ATOM 5504 O O . PRO B 1 128 ? -4.992 24.203 3.906 1 92.25 128 PRO B O 1
ATOM 5507 N N . THR B 1 129 ? -4.414 26.312 4.219 1 88.62 129 THR B N 1
ATOM 5508 C CA . THR B 1 129 ? -3.543 26.375 3.049 1 88.62 129 THR B CA 1
ATOM 5509 C C . THR B 1 129 ? -2.1 26.656 3.465 1 88.62 129 THR B C 1
ATOM 5511 O O . THR B 1 129 ? -1.812 26.812 4.652 1 88.62 129 THR B O 1
ATOM 5514 N N . LEU B 1 130 ? -1.235 26.75 2.494 1 88.38 130 LEU B N 1
ATOM 5515 C CA . LEU B 1 130 ? 0.167 27.047 2.77 1 88.38 130 LEU B CA 1
ATOM 5516 C C . LEU B 1 130 ? 0.337 28.484 3.26 1 88.38 130 LEU B C 1
ATOM 5518 O O . LEU B 1 130 ? 1.271 28.781 4.008 1 88.38 130 LEU B O 1
ATOM 5522 N N . GLU B 1 131 ? -0.58 29.281 2.893 1 88.94 131 GLU B N 1
ATOM 5523 C CA . GLU B 1 131 ? -0.576 30.656 3.414 1 88.94 131 GLU B CA 1
ATOM 5524 C C . GLU B 1 131 ? -0.818 30.672 4.922 1 88.94 131 GLU B C 1
ATOM 5526 O O . GLU B 1 131 ? -0.238 31.484 5.641 1 88.94 131 GLU B O 1
ATOM 5531 N N . ASP B 1 132 ? -1.676 29.812 5.328 1 93.19 132 ASP B N 1
ATOM 5532 C CA . ASP B 1 132 ? -1.938 29.703 6.762 1 93.19 132 ASP B CA 1
ATOM 5533 C C . ASP B 1 132 ? -0.701 29.219 7.508 1 93.19 132 ASP B C 1
ATOM 5535 O O . ASP B 1 132 ? -0.415 29.688 8.617 1 93.19 132 ASP B O 1
ATOM 5539 N N . LEU B 1 133 ? -0.049 28.312 6.887 1 93.25 133 LEU B N 1
ATOM 5540 C CA . LEU B 1 133 ? 1.174 27.797 7.496 1 93.25 133 LEU B CA 1
ATOM 5541 C C . LEU B 1 133 ? 2.229 28.891 7.602 1 93.25 133 LEU B C 1
ATOM 5543 O O . LEU B 1 133 ? 2.861 29.047 8.648 1 93.25 133 LEU B O 1
ATOM 5547 N N . THR B 1 134 ? 2.395 29.578 6.562 1 92.75 134 THR B N 1
ATOM 5548 C CA . THR B 1 134 ? 3.348 30.688 6.543 1 92.75 134 THR B CA 1
ATOM 5549 C C . THR B 1 134 ? 2.955 31.766 7.559 1 92.75 134 THR B C 1
ATOM 5551 O O . THR B 1 134 ? 3.811 32.281 8.266 1 92.75 134 THR B O 1
ATOM 5554 N N . GLY B 1 135 ? 1.642 32.062 7.57 1 93.38 135 GLY B N 1
ATOM 5555 C CA . GLY B 1 135 ? 1.152 33.031 8.547 1 93.38 135 GLY B CA 1
ATOM 5556 C C . GLY B 1 135 ? 1.419 32.594 9.977 1 93.38 135 GLY B C 1
ATOM 5557 O O . GLY B 1 135 ? 1.794 33.438 10.812 1 93.38 135 GLY B O 1
ATOM 5558 N N . ALA B 1 136 ? 1.228 31.375 10.242 1 95.06 136 ALA B N 1
ATOM 5559 C CA . ALA B 1 136 ? 1.488 30.844 11.578 1 95.06 136 ALA B CA 1
ATOM 5560 C C . ALA B 1 136 ? 2.977 30.906 11.914 1 95.06 136 ALA B C 1
ATOM 5562 O O . ALA B 1 136 ? 3.355 31.203 13.047 1 95.06 136 ALA B O 1
ATOM 5563 N N . ALA B 1 137 ? 3.797 30.609 10.961 1 95 137 ALA B N 1
ATOM 5564 C CA . ALA B 1 137 ? 5.242 30.688 11.156 1 95 137 ALA B CA 1
ATOM 5565 C C . ALA B 1 137 ? 5.684 32.125 11.477 1 95 137 ALA B C 1
ATOM 5567 O O . ALA B 1 137 ? 6.484 32.344 12.383 1 95 137 ALA B O 1
ATOM 5568 N N . GLN B 1 138 ? 5.156 33 10.734 1 94.56 138 GLN B N 1
ATOM 5569 C CA . GLN B 1 138 ? 5.48 34.406 10.961 1 94.56 138 GLN B CA 1
ATOM 5570 C C . GLN B 1 138 ? 5 34.875 12.336 1 94.56 138 GLN B C 1
ATOM 5572 O O . GLN B 1 138 ? 5.645 35.688 12.977 1 94.56 138 GLN B O 1
ATOM 5577 N N . ALA B 1 139 ? 3.885 34.344 12.688 1 95.31 139 ALA B N 1
ATOM 5578 C CA . ALA B 1 139 ? 3.365 34.688 14.016 1 95.31 139 ALA B CA 1
ATOM 5579 C C . ALA B 1 139 ? 4.344 34.25 15.109 1 95.31 139 ALA B C 1
ATOM 5581 O O . ALA B 1 139 ? 4.562 34.969 16.078 1 95.31 139 ALA B O 1
ATOM 5582 N N . LEU B 1 140 ? 4.914 33.094 14.945 1 94.56 140 LEU B N 1
ATOM 5583 C CA . LEU B 1 140 ? 5.855 32.594 15.938 1 94.56 140 LEU B CA 1
ATOM 5584 C C . LEU B 1 140 ? 7.094 33.469 16.016 1 94.56 140 LEU B C 1
ATOM 5586 O O . LEU B 1 140 ? 7.602 33.75 17.109 1 94.56 140 LEU B O 1
ATOM 5590 N N . THR B 1 141 ? 7.566 33.906 14.898 1 94.81 141 THR B N 1
ATOM 5591 C CA . THR B 1 141 ? 8.758 34.75 14.914 1 94.81 141 THR B CA 1
ATOM 5592 C C . THR B 1 141 ? 8.43 36.125 15.5 1 94.81 141 THR B C 1
ATOM 5594 O O . THR B 1 141 ? 9.273 36.75 16.156 1 94.81 141 THR B O 1
ATOM 5597 N N . ARG B 1 142 ? 7.215 36.625 15.234 1 93.94 142 ARG B N 1
ATOM 5598 C CA . ARG B 1 142 ? 6.773 37.875 15.867 1 93.94 142 ARG B CA 1
ATOM 5599 C C . ARG B 1 142 ? 6.781 37.75 17.391 1 93.94 142 ARG B C 1
ATOM 5601 O O . ARG B 1 142 ? 7.234 38.688 18.078 1 93.94 142 ARG B O 1
ATOM 5608 N N . LEU B 1 143 ? 6.285 36.688 17.828 1 95.75 143 LEU B N 1
ATOM 5609 C CA . LEU B 1 143 ? 6.262 36.438 19.266 1 95.75 143 LEU B CA 1
ATOM 5610 C C . LEU B 1 143 ? 7.68 36.312 19.812 1 95.75 143 LEU B C 1
ATOM 5612 O O . LEU B 1 143 ? 7.969 36.812 20.906 1 95.75 143 LEU B O 1
ATOM 5616 N N . GLN B 1 144 ? 8.562 35.656 19.094 1 95.19 144 GLN B N 1
ATOM 5617 C CA . GLN B 1 144 ? 9.961 35.5 19.484 1 95.19 144 GLN B CA 1
ATOM 5618 C C . GLN B 1 144 ? 10.609 36.875 19.656 1 95.19 144 GLN B C 1
ATOM 5620 O O . GLN B 1 144 ? 11.273 37.125 20.672 1 95.19 144 GLN B O 1
ATOM 5625 N N . GLU B 1 145 ? 10.375 37.719 18.734 1 93.81 145 GLU B N 1
ATOM 5626 C CA . GLU B 1 145 ? 11.008 39.031 18.734 1 93.81 145 GLU B CA 1
ATOM 5627 C C . GLU B 1 145 ? 10.422 39.938 19.828 1 93.81 145 GLU B C 1
ATOM 5629 O O . GLU B 1 145 ? 11.156 40.594 20.562 1 93.81 145 GLU B O 1
ATOM 5634 N N . THR B 1 146 ? 9.109 39.938 19.922 1 95.19 146 THR B N 1
ATOM 5635 C CA . THR B 1 146 ? 8.43 40.844 20.859 1 95.19 146 THR B CA 1
ATOM 5636 C C . THR B 1 146 ? 8.742 40.438 22.297 1 95.19 146 THR B C 1
ATOM 5638 O O . THR B 1 146 ? 9.008 41.281 23.141 1 95.19 146 THR B O 1
ATOM 5641 N N . TYR B 1 147 ? 8.75 39.156 22.562 1 95.56 147 TYR B N 1
ATOM 5642 C CA . TYR B 1 147 ? 8.836 38.688 23.938 1 95.56 147 TYR B CA 1
ATOM 5643 C C . TYR B 1 147 ? 10.203 38.062 24.219 1 95.56 147 TYR B C 1
ATOM 5645 O O . TYR B 1 147 ? 10.406 37.469 25.266 1 95.56 147 TYR B O 1
ATOM 5653 N N . HIS B 1 148 ? 11.141 38.156 23.312 1 94.69 148 HIS B N 1
ATOM 5654 C CA . HIS B 1 148 ? 12.5 37.656 23.453 1 94.69 148 HIS B CA 1
ATOM 5655 C C . HIS B 1 148 ? 12.508 36.188 23.828 1 94.69 148 HIS B C 1
ATOM 5657 O O . HIS B 1 148 ? 13.148 35.781 24.812 1 94.69 148 HIS B O 1
ATOM 5663 N N . LEU B 1 149 ? 11.836 35.438 23.062 1 95.06 149 LEU B N 1
ATOM 5664 C CA . LEU B 1 149 ? 11.734 34 23.328 1 95.06 149 LEU B CA 1
ATOM 5665 C C . LEU B 1 149 ? 12.891 33.25 22.703 1 95.06 149 LEU B C 1
ATOM 5667 O O . LEU B 1 149 ? 13.312 33.562 21.578 1 95.06 149 LEU B O 1
ATOM 5671 N N . ASP B 1 150 ? 13.367 32.281 23.422 1 95.56 150 ASP B N 1
ATOM 5672 C CA . ASP B 1 150 ? 14.438 31.406 22.922 1 95.56 150 ASP B CA 1
ATOM 5673 C C . ASP B 1 150 ? 13.898 30.312 22.016 1 95.56 150 ASP B C 1
ATOM 5675 O O . ASP B 1 150 ? 12.906 29.656 22.344 1 95.56 150 ASP B O 1
ATOM 5679 N N . VAL B 1 151 ? 14.57 30.109 20.922 1 96.62 151 VAL B N 1
ATOM 5680 C CA . VAL B 1 151 ? 14.125 29.141 19.922 1 96.62 151 VAL B CA 1
ATOM 5681 C C . VAL B 1 151 ? 14.133 27.75 20.516 1 96.62 151 VAL B C 1
ATOM 5683 O O . VAL B 1 151 ? 13.227 26.953 20.266 1 96.62 151 VAL B O 1
ATOM 5686 N N . LYS B 1 152 ? 15.156 27.391 21.219 1 96.25 152 LYS B N 1
ATOM 5687 C CA . LYS B 1 152 ? 15.242 26.078 21.844 1 96.25 152 LYS B CA 1
ATOM 5688 C C . LYS B 1 152 ? 14.086 25.859 22.812 1 96.25 152 LYS B C 1
ATOM 5690 O O . LYS B 1 152 ? 13.477 24.781 22.828 1 96.25 152 LYS B O 1
ATOM 5695 N N . ASP B 1 153 ? 13.781 26.844 23.641 1 95.69 153 ASP B N 1
ATOM 5696 C CA . ASP B 1 153 ? 12.656 26.75 24.562 1 95.69 153 ASP B CA 1
ATOM 5697 C C . ASP B 1 153 ? 11.344 26.547 23.812 1 95.69 153 ASP B C 1
ATOM 5699 O O . ASP B 1 153 ? 10.516 25.719 24.219 1 95.69 153 ASP B O 1
ATOM 5703 N N . LEU B 1 154 ? 11.188 27.328 22.781 1 95.56 154 LEU B N 1
ATOM 5704 C CA . LEU B 1 154 ? 9.977 27.188 21.969 1 95.56 154 LEU B CA 1
ATOM 5705 C C . LEU B 1 154 ? 9.852 25.781 21.406 1 95.56 154 LEU B C 1
ATOM 5707 O O . LEU B 1 154 ? 8.773 25.188 21.422 1 95.56 154 LEU B O 1
ATOM 5711 N N . SER B 1 155 ? 10.961 25.234 20.844 1 96.19 155 SER B N 1
ATOM 5712 C CA . SER B 1 155 ? 10.945 23.906 20.25 1 96.19 155 SER B CA 1
ATOM 5713 C C . SER B 1 155 ? 10.633 22.828 21.281 1 96.19 155 SER B C 1
ATOM 5715 O O . SER B 1 155 ? 10.125 21.766 20.938 1 96.19 155 SER B O 1
ATOM 5717 N N . GLU B 1 156 ? 10.938 23.141 22.516 1 95.69 156 GLU B N 1
ATOM 5718 C CA . GLU B 1 156 ? 10.664 22.203 23.609 1 95.69 156 GLU B CA 1
ATOM 5719 C C . GLU B 1 156 ? 9.273 22.422 24.188 1 95.69 156 GLU B C 1
ATOM 5721 O O . GLU B 1 156 ? 8.891 21.75 25.156 1 95.69 156 GLU B O 1
ATOM 5726 N N . GLY B 1 157 ? 8.5 23.359 23.656 1 92.75 157 GLY B N 1
ATOM 5727 C CA . GLY B 1 157 ? 7.129 23.594 24.078 1 92.75 157 GLY B CA 1
ATOM 5728 C C . GLY B 1 157 ? 7.02 24.547 25.266 1 92.75 157 GLY B C 1
ATOM 5729 O O . GLY B 1 157 ? 6.02 24.547 25.984 1 92.75 157 GLY B O 1
ATOM 5730 N N . LYS B 1 158 ? 8.062 25.375 25.438 1 92.81 158 LYS B N 1
ATOM 5731 C CA . LYS B 1 158 ? 8.109 26.281 26.594 1 92.81 158 LYS B CA 1
ATOM 5732 C C . LYS B 1 158 ? 7.906 27.719 26.156 1 92.81 158 LYS B C 1
ATOM 5734 O O . LYS B 1 158 ? 8.523 28.188 25.203 1 92.81 158 LYS B O 1
ATOM 5739 N N . LEU B 1 159 ? 6.941 28.391 26.797 1 90.81 159 LEU B N 1
ATOM 5740 C CA . LEU B 1 159 ? 6.719 29.828 26.625 1 90.81 159 LEU B CA 1
ATOM 5741 C C . LEU B 1 159 ? 7.004 30.578 27.906 1 90.81 159 LEU B C 1
ATOM 5743 O O . LEU B 1 159 ? 6.281 30.422 28.906 1 90.81 159 LEU B O 1
ATOM 5747 N N . ASN B 1 160 ? 7.996 31.375 27.938 1 87.56 160 ASN B N 1
ATOM 5748 C CA . ASN B 1 160 ? 8.383 32.156 29.109 1 87.56 160 ASN B CA 1
ATOM 5749 C C . ASN B 1 160 ? 8.531 31.281 30.344 1 87.56 160 ASN B C 1
ATOM 5751 O O . ASN B 1 160 ? 7.965 31.578 31.391 1 87.56 160 ASN B O 1
ATOM 5755 N N . GLY B 1 161 ? 9.164 30.109 30.141 1 84.5 161 GLY B N 1
ATOM 5756 C CA . GLY B 1 161 ? 9.523 29.234 31.25 1 84.5 161 GLY B CA 1
ATOM 5757 C C . GLY B 1 161 ? 8.438 28.234 31.594 1 84.5 161 GLY B C 1
ATOM 5758 O O . GLY B 1 161 ? 8.641 27.359 32.438 1 84.5 161 GLY B O 1
ATOM 5759 N N . VAL B 1 162 ? 7.309 28.297 31.016 1 89.44 162 VAL B N 1
ATOM 5760 C CA . VAL B 1 162 ? 6.199 27.391 31.297 1 89.44 162 VAL B CA 1
ATOM 5761 C C . VAL B 1 162 ? 5.988 26.438 30.125 1 89.44 162 VAL B C 1
ATOM 5763 O O . VAL B 1 162 ? 5.969 26.875 28.969 1 89.44 162 VAL B O 1
ATOM 5766 N N . THR B 1 163 ? 5.871 25.188 30.422 1 89.06 163 THR B N 1
ATOM 5767 C CA . THR B 1 163 ? 5.633 24.203 29.375 1 89.06 163 THR B CA 1
ATOM 5768 C C . THR B 1 163 ? 4.145 24.109 29.062 1 89.06 163 THR B C 1
ATOM 5770 O O . THR B 1 163 ? 3.346 23.734 29.922 1 89.06 163 THR B O 1
ATOM 5773 N N . TYR B 1 164 ? 3.717 24.406 27.828 1 84.44 164 TYR B N 1
ATOM 5774 C CA . TYR B 1 164 ? 2.309 24.406 27.453 1 84.44 164 TYR B CA 1
ATOM 5775 C C . TYR B 1 164 ? 2.012 23.312 26.438 1 84.44 164 TYR B C 1
ATOM 5777 O O . TYR B 1 164 ? 0.876 22.844 26.344 1 84.44 164 TYR B O 1
ATOM 5785 N N . SER B 1 165 ? 3.014 22.906 25.688 1 87.69 165 SER B N 1
ATOM 5786 C CA . SER B 1 165 ? 2.738 22.031 24.562 1 87.69 165 SER B CA 1
ATOM 5787 C C . SER B 1 165 ? 3.74 20.891 24.484 1 87.69 165 SER B C 1
ATOM 5789 O O . SER B 1 165 ? 4.75 20.891 25.188 1 87.69 165 SER B O 1
ATOM 5791 N N . THR B 1 166 ? 3.379 19.922 23.641 1 89.12 166 THR B N 1
ATOM 5792 C CA . THR B 1 166 ? 4.34 18.891 23.266 1 89.12 166 THR B CA 1
ATOM 5793 C C . THR B 1 166 ? 5.5 19.5 22.484 1 89.12 166 THR B C 1
ATOM 5795 O O . THR B 1 166 ? 5.312 20.422 21.703 1 89.12 166 THR B O 1
ATOM 5798 N N . PRO B 1 167 ? 6.668 18.953 22.781 1 93.5 167 PRO B N 1
ATOM 5799 C CA . PRO B 1 167 ? 7.812 19.469 22.031 1 93.5 167 PRO B CA 1
ATOM 5800 C C . PRO B 1 167 ? 7.656 19.281 20.516 1 93.5 167 PRO B C 1
ATOM 5802 O O . PRO B 1 167 ? 7.055 18.297 20.078 1 93.5 167 PRO B O 1
ATOM 5805 N N . MET B 1 168 ? 8.141 20.234 19.797 1 95.31 168 MET B N 1
ATOM 5806 C CA . MET B 1 168 ? 8.164 20.141 18.344 1 95.31 168 MET B CA 1
ATOM 5807 C C . MET B 1 168 ? 9.125 19.047 17.891 1 95.31 168 MET B C 1
ATOM 5809 O O . MET B 1 168 ? 10.133 18.781 18.547 1 95.31 168 MET B O 1
ATOM 5813 N N . SER B 1 169 ? 8.797 18.453 16.797 1 94.12 169 SER B N 1
ATOM 5814 C CA . SER B 1 169 ? 9.703 17.484 16.172 1 94.12 169 SER B CA 1
ATOM 5815 C C . SER B 1 169 ? 10.695 18.172 15.242 1 94.12 169 SER B C 1
ATOM 5817 O O . SER B 1 169 ? 10.57 19.375 14.984 1 94.12 169 SER B O 1
ATOM 5819 N N . ALA B 1 170 ? 11.727 17.344 14.797 1 96.12 170 ALA B N 1
ATOM 5820 C CA . ALA B 1 170 ? 12.648 17.875 13.789 1 96.12 170 ALA B CA 1
ATOM 5821 C C . ALA B 1 170 ? 11.898 18.328 12.539 1 96.12 170 ALA B C 1
ATOM 5823 O O . ALA B 1 170 ? 12.258 19.328 11.922 1 96.12 170 ALA B O 1
ATOM 5824 N N . SER B 1 171 ? 10.875 17.609 12.234 1 95.38 171 SER B N 1
ATOM 5825 C CA . SER B 1 171 ? 10.062 17.938 11.062 1 95.38 171 SER B CA 1
ATOM 5826 C C . SER B 1 171 ? 9.352 19.281 11.258 1 95.38 171 SER B C 1
ATOM 5828 O O . SER B 1 171 ? 9.234 20.062 10.32 1 95.38 171 SER B O 1
ATOM 5830 N N . ASP B 1 172 ? 8.828 19.516 12.469 1 96.5 172 ASP B N 1
ATOM 5831 C CA . ASP B 1 172 ? 8.164 20.781 12.773 1 96.5 172 ASP B CA 1
ATOM 5832 C C . ASP B 1 172 ? 9.125 21.953 12.617 1 96.5 172 ASP B C 1
ATOM 5834 O O . ASP B 1 172 ? 8.797 22.953 11.977 1 96.5 172 ASP B O 1
ATOM 5838 N N . CYS B 1 173 ? 10.273 21.781 13.195 1 97.88 173 CYS B N 1
ATOM 5839 C CA . CYS B 1 173 ? 11.281 22.828 13.125 1 97.88 173 CYS B CA 1
ATOM 5840 C C . CYS B 1 173 ? 11.727 23.078 11.688 1 97.88 173 CYS B C 1
ATOM 5842 O O . CYS B 1 173 ? 11.898 24.219 11.266 1 97.88 173 CYS B O 1
ATOM 5844 N N . TYR B 1 174 ? 11.93 21.984 10.984 1 97.69 174 TYR B N 1
ATOM 5845 C CA . TYR B 1 174 ? 12.359 22.062 9.586 1 97.69 174 TYR B CA 1
ATOM 5846 C C . TYR B 1 174 ? 11.344 22.828 8.75 1 97.69 174 TYR B C 1
ATOM 5848 O O . TYR B 1 174 ? 11.719 23.703 7.965 1 97.69 174 TYR B O 1
ATOM 5856 N N . GLU B 1 175 ? 10.07 22.5 8.945 1 96.06 175 GLU B N 1
ATOM 5857 C CA . GLU B 1 175 ? 9.031 23.141 8.156 1 96.06 175 GLU B CA 1
ATOM 5858 C C . GLU B 1 175 ? 8.891 24.609 8.523 1 96.06 175 GLU B C 1
ATOM 5860 O O . GLU B 1 175 ? 8.594 25.453 7.672 1 96.06 175 GLU B O 1
ATOM 5865 N N . LEU B 1 176 ? 9.016 24.859 9.805 1 97.19 176 LEU B N 1
ATOM 5866 C CA . LEU B 1 176 ? 8.992 26.25 10.25 1 97.19 176 LEU B CA 1
ATOM 5867 C C . LEU B 1 176 ? 10.141 27.047 9.625 1 97.19 176 LEU B C 1
ATOM 5869 O O . LEU B 1 176 ? 9.93 28.141 9.094 1 97.19 176 LEU B O 1
ATOM 5873 N N . GLY B 1 177 ? 11.344 26.516 9.656 1 97.69 177 GLY B N 1
ATOM 5874 C CA . GLY B 1 177 ? 12.492 27.141 9.031 1 97.69 177 GLY B CA 1
ATOM 5875 C C . GLY B 1 177 ? 12.32 27.344 7.535 1 97.69 177 GLY B C 1
ATOM 5876 O O . GLY B 1 177 ? 12.695 28.391 7 1 97.69 177 GLY B O 1
ATOM 5877 N N . ARG B 1 178 ? 11.812 26.359 6.938 1 95.81 178 ARG B N 1
ATOM 5878 C CA . ARG B 1 178 ? 11.602 26.422 5.496 1 95.81 178 ARG B CA 1
ATOM 5879 C C . ARG B 1 178 ? 10.594 27.516 5.137 1 95.81 178 ARG B C 1
ATOM 5881 O O . ARG B 1 178 ? 10.805 28.266 4.184 1 95.81 178 ARG B O 1
ATOM 5888 N N . ALA B 1 179 ? 9.461 27.547 5.867 1 94.38 179 ALA B N 1
ATOM 5889 C CA . ALA B 1 179 ? 8.445 28.562 5.629 1 94.38 179 ALA B CA 1
ATOM 5890 C C . ALA B 1 179 ? 9.031 29.969 5.777 1 94.38 179 ALA B C 1
ATOM 5892 O O . ALA B 1 179 ? 8.758 30.859 4.965 1 94.38 179 ALA B O 1
ATOM 5893 N N . LEU B 1 180 ? 9.867 30.172 6.758 1 97.12 180 LEU B N 1
ATOM 5894 C CA . LEU B 1 180 ? 10.484 31.469 7.008 1 97.12 180 LEU B CA 1
ATOM 5895 C C . LEU B 1 180 ? 11.516 31.797 5.934 1 97.12 180 LEU B C 1
ATOM 5897 O O . LEU B 1 180 ? 11.625 32.938 5.504 1 97.12 180 LEU B O 1
ATOM 5901 N N . TYR B 1 181 ? 12.25 30.75 5.523 1 96.5 181 TYR B N 1
ATOM 5902 C CA . TYR B 1 181 ? 13.219 30.922 4.453 1 96.5 181 TYR B CA 1
ATOM 5903 C C . TYR B 1 181 ? 12.547 31.422 3.18 1 96.5 181 TYR B C 1
ATOM 5905 O O . TYR B 1 181 ? 13.062 32.344 2.518 1 96.5 181 TYR B O 1
ATOM 5913 N N . ASN B 1 182 ? 11.461 30.891 2.898 1 92.44 182 ASN B N 1
ATOM 5914 C CA . ASN B 1 182 ? 10.727 31.25 1.688 1 92.44 182 ASN B CA 1
ATOM 5915 C C . ASN B 1 182 ? 10.195 32.656 1.763 1 92.44 182 ASN B C 1
ATOM 5917 O O . ASN B 1 182 ? 9.969 33.312 0.732 1 92.44 182 ASN B O 1
ATOM 5921 N N . GLU B 1 183 ? 9.984 33.188 2.975 1 93.5 183 GLU B N 1
ATOM 5922 C CA . GLU B 1 183 ? 9.539 34.562 3.182 1 93.5 183 GLU B CA 1
ATOM 5923 C C . GLU B 1 183 ? 10.719 35.5 3.34 1 93.5 183 GLU B C 1
ATOM 5925 O O . GLU B 1 183 ? 10.547 36.656 3.76 1 93.5 183 GLU B O 1
ATOM 5930 N N . LYS B 1 184 ? 11.938 35 3.127 1 94.94 184 LYS B N 1
ATOM 5931 C CA . LYS B 1 184 ? 13.188 35.75 3.129 1 94.94 184 LYS B CA 1
ATOM 5932 C C . LYS B 1 184 ? 13.547 36.188 4.539 1 94.94 184 LYS B C 1
ATOM 5934 O O . LYS B 1 184 ? 14.266 37.188 4.715 1 94.94 184 LYS B O 1
ATOM 5939 N N . ASP B 1 185 ? 12.891 35.656 5.48 1 96.12 185 ASP B N 1
ATOM 5940 C CA . ASP B 1 185 ? 13.32 35.812 6.863 1 96.12 185 ASP B CA 1
ATOM 5941 C C . ASP B 1 185 ? 14.453 34.844 7.211 1 96.12 185 ASP B C 1
ATOM 5943 O O . ASP B 1 185 ? 14.273 33.938 8.008 1 96.12 185 ASP B O 1
ATOM 5947 N N . TYR B 1 186 ? 15.625 35.125 6.742 1 97.31 186 TYR B N 1
ATOM 5948 C CA . TYR B 1 186 ? 16.734 34.188 6.773 1 97.31 186 TYR B CA 1
ATOM 5949 C C . TYR B 1 186 ? 17.312 34.062 8.18 1 97.31 186 TYR B C 1
ATOM 5951 O O . TYR B 1 186 ? 17.797 33 8.562 1 97.31 186 TYR B O 1
ATOM 5959 N N . LYS B 1 187 ? 17.234 35.188 8.938 1 96.69 187 LYS B N 1
ATOM 5960 C CA . LYS B 1 187 ? 17.75 35.125 10.297 1 96.69 187 LYS B CA 1
ATOM 5961 C C . LYS B 1 187 ? 17.016 34.094 11.141 1 96.69 187 LYS B C 1
ATOM 5963 O O . LYS B 1 187 ? 17.625 33.219 11.75 1 96.69 187 LYS B O 1
ATOM 5968 N N . ASN B 1 188 ? 15.734 34.281 11.125 1 97.25 188 ASN B N 1
ATOM 5969 C CA . ASN B 1 188 ? 14.938 33.312 11.898 1 97.25 188 ASN B CA 1
ATOM 5970 C C . ASN B 1 188 ? 14.953 31.938 11.273 1 97.25 188 ASN B C 1
ATOM 5972 O O . ASN B 1 188 ? 14.914 30.922 11.992 1 97.25 188 ASN B O 1
ATOM 5976 N N . ALA B 1 189 ? 14.961 31.875 9.961 1 97.81 189 ALA B N 1
ATOM 5977 C CA . ALA B 1 189 ? 15.055 30.594 9.273 1 97.81 189 ALA B CA 1
ATOM 5978 C C . ALA B 1 189 ? 16.297 29.812 9.719 1 97.81 189 ALA B C 1
ATOM 5980 O O . ALA B 1 189 ? 16.219 28.625 10.008 1 97.81 189 ALA B O 1
ATOM 5981 N N . ARG B 1 190 ? 17.375 30.5 9.734 1 97.88 190 ARG B N 1
ATOM 5982 C CA . ARG B 1 190 ? 18.641 29.875 10.148 1 97.88 190 ARG B CA 1
ATOM 5983 C C . ARG B 1 190 ? 18.531 29.312 11.562 1 97.88 190 ARG B C 1
ATOM 5985 O O . ARG B 1 190 ? 18.953 28.188 11.82 1 97.88 190 ARG B O 1
ATOM 5992 N N . ALA B 1 191 ? 17.984 30.109 12.477 1 97.81 191 ALA B N 1
ATOM 5993 C CA . ALA B 1 191 ? 17.844 29.688 13.859 1 97.81 191 ALA B CA 1
ATOM 5994 C C . ALA B 1 191 ? 17 28.406 13.969 1 97.81 191 ALA B C 1
ATOM 5996 O O . ALA B 1 191 ? 17.359 27.484 14.695 1 97.81 191 ALA B O 1
ATOM 5997 N N . TRP B 1 192 ? 15.93 28.359 13.281 1 98.19 192 TRP B N 1
ATOM 5998 C CA . TRP B 1 192 ? 15.031 27.203 13.359 1 98.19 192 TRP B CA 1
ATOM 5999 C C . TRP B 1 192 ? 15.617 26 12.617 1 98.19 192 TRP B C 1
ATOM 6001 O O . TRP B 1 192 ? 15.398 24.859 13.016 1 98.19 192 TRP B O 1
ATOM 6011 N N . MET B 1 193 ? 16.375 26.219 11.539 1 98.56 193 MET B N 1
ATOM 6012 C CA . MET B 1 193 ? 17.047 25.125 10.844 1 98.56 193 MET B CA 1
ATOM 6013 C C . MET B 1 193 ? 18.125 24.5 11.727 1 98.56 193 MET B C 1
ATOM 6015 O O . MET B 1 193 ? 18.328 23.281 11.688 1 98.56 193 MET B O 1
ATOM 6019 N N . LEU B 1 194 ? 18.797 25.344 12.445 1 98.31 194 LEU B N 1
ATOM 6020 C CA . LEU B 1 194 ? 19.781 24.828 13.383 1 98.31 194 LEU B CA 1
ATOM 6021 C C . LEU B 1 194 ? 19.125 23.953 14.438 1 98.31 194 LEU B C 1
ATOM 6023 O O . LEU B 1 194 ? 19.656 22.906 14.805 1 98.31 194 LEU B O 1
ATOM 6027 N N . GLU B 1 195 ? 18 24.406 14.898 1 97.88 195 GLU B N 1
ATOM 6028 C CA . GLU B 1 195 ? 17.25 23.594 15.852 1 97.88 195 GLU B CA 1
ATOM 6029 C C . GLU B 1 195 ? 16.766 22.297 15.203 1 97.88 195 GLU B C 1
ATOM 6031 O O . GLU B 1 195 ? 16.766 21.25 15.844 1 97.88 195 GLU B O 1
ATOM 6036 N N . ALA B 1 196 ? 16.297 22.344 13.961 1 97.94 196 ALA B N 1
ATOM 6037 C CA . ALA B 1 196 ? 15.891 21.156 13.219 1 97.94 196 ALA B CA 1
ATOM 6038 C C . ALA B 1 196 ? 17.031 20.156 13.125 1 97.94 196 ALA B C 1
ATOM 6040 O O . ALA B 1 196 ? 16.812 18.938 13.281 1 97.94 196 ALA B O 1
ATOM 6041 N N . LEU B 1 197 ? 18.234 20.625 12.844 1 97.69 197 LEU B N 1
ATOM 6042 C CA . LEU B 1 197 ? 19.406 19.766 12.742 1 97.69 197 LEU B CA 1
ATOM 6043 C C . LEU B 1 197 ? 19.688 19.078 14.07 1 97.69 197 LEU B C 1
ATOM 6045 O O . LEU B 1 197 ? 19.969 17.875 14.094 1 97.69 197 LEU B O 1
ATOM 6049 N N . ARG B 1 198 ? 19.641 19.844 15.109 1 97.25 198 ARG B N 1
ATOM 6050 C CA . ARG B 1 198 ? 19.859 19.266 16.438 1 97.25 198 ARG B CA 1
ATOM 6051 C C . ARG B 1 198 ? 18.875 18.156 16.734 1 97.25 198 ARG B C 1
ATOM 6053 O O . ARG B 1 198 ? 19.266 17.047 17.125 1 97.25 198 ARG B O 1
ATOM 6060 N N . LYS B 1 199 ? 17.625 18.422 16.531 1 96.81 199 LYS B N 1
ATOM 6061 C CA . LYS B 1 199 ? 16.594 17.438 16.828 1 96.81 199 LYS B CA 1
ATOM 6062 C C . LYS B 1 199 ? 16.641 16.25 15.883 1 96.81 199 LYS B C 1
ATOM 6064 O O . LYS B 1 199 ? 16.312 15.133 16.25 1 96.81 199 LYS B O 1
ATOM 6069 N N . TYR B 1 200 ? 16.969 16.516 14.641 1 96.5 200 TYR B N 1
ATOM 6070 C CA . TYR B 1 200 ? 17.125 15.445 13.648 1 96.5 200 TYR B CA 1
ATOM 6071 C C . TYR B 1 200 ? 18.125 14.414 14.125 1 96.5 200 TYR B C 1
ATOM 6073 O O . TYR B 1 200 ? 17.906 13.211 13.984 1 96.5 200 TYR B O 1
ATOM 6081 N N . LYS B 1 201 ? 19.188 14.812 14.648 1 94.75 201 LYS B N 1
ATOM 6082 C CA . LYS B 1 201 ? 20.25 13.93 15.125 1 94.75 201 LYS B CA 1
ATOM 6083 C C . LYS B 1 201 ? 19.828 13.195 16.391 1 94.75 201 LYS B C 1
ATOM 6085 O O . LYS B 1 201 ? 20.234 12.047 16.609 1 94.75 201 LYS B O 1
ATOM 6090 N N . GLU B 1 202 ? 19.016 13.852 17.156 1 93.94 202 GLU B N 1
ATOM 6091 C CA . GLU B 1 202 ? 18.578 13.273 18.422 1 93.94 202 GLU B CA 1
ATOM 6092 C C . GLU B 1 202 ? 17.453 12.258 18.203 1 93.94 202 GLU B C 1
ATOM 6094 O O . GLU B 1 202 ? 17.375 11.258 18.906 1 93.94 202 GLU B O 1
ATOM 6099 N N . GLU B 1 203 ? 16.688 12.617 17.125 1 91.56 203 GLU B N 1
ATOM 6100 C CA . GLU B 1 203 ? 15.516 11.797 16.891 1 91.56 203 GLU B CA 1
ATOM 6101 C C . GLU B 1 203 ? 15.852 10.594 16 1 91.56 203 GLU B C 1
ATOM 6103 O O . GLU B 1 203 ? 16.656 10.711 15.078 1 91.56 203 GLU B O 1
ATOM 6108 N N . ASN B 1 204 ? 15.734 9.406 16.359 1 83.81 204 ASN B N 1
ATOM 6109 C CA . ASN B 1 204 ? 15.961 8.195 15.57 1 83.81 204 ASN B CA 1
ATOM 6110 C C . ASN B 1 204 ? 14.734 7.832 14.734 1 83.81 204 ASN B C 1
ATOM 6112 O O . ASN B 1 204 ? 14.203 6.727 14.859 1 83.81 204 ASN B O 1
ATOM 6116 N N . THR B 1 205 ? 14.32 8.812 13.914 1 83.31 205 THR B N 1
ATOM 6117 C CA . THR B 1 205 ? 13.141 8.609 13.086 1 83.31 205 THR B CA 1
ATOM 6118 C C . THR B 1 205 ? 13.438 8.945 11.625 1 83.31 205 THR B C 1
ATOM 6120 O O . THR B 1 205 ? 14.312 9.766 11.336 1 83.31 205 THR B O 1
ATOM 6123 N N . THR B 1 206 ? 12.797 8.242 10.789 1 79.94 206 THR B N 1
ATOM 6124 C CA . THR B 1 206 ? 12.961 8.523 9.367 1 79.94 206 THR B CA 1
ATOM 6125 C C . THR B 1 206 ? 11.984 9.602 8.906 1 79.94 206 THR B C 1
ATOM 6127 O O . THR B 1 206 ? 10.797 9.547 9.242 1 79.94 206 THR B O 1
ATOM 6130 N N . TYR B 1 207 ? 12.562 10.664 8.289 1 86.5 207 TYR B N 1
ATOM 6131 C CA . TYR B 1 207 ? 11.75 11.758 7.766 1 86.5 207 TYR B CA 1
ATOM 6132 C C . TYR B 1 207 ? 11.789 11.773 6.242 1 86.5 207 TYR B C 1
ATOM 6134 O O . TYR B 1 207 ? 12.578 11.055 5.625 1 86.5 207 TYR B O 1
ATOM 6142 N N . SER B 1 208 ? 10.836 12.508 5.652 1 81.12 208 SER B N 1
ATOM 6143 C CA . SER B 1 208 ? 10.797 12.672 4.203 1 81.12 208 SER B CA 1
ATOM 6144 C C . SER B 1 208 ? 11.969 13.508 3.707 1 81.12 208 SER B C 1
ATOM 6146 O O . SER B 1 208 ? 12.289 13.492 2.516 1 81.12 208 SER B O 1
ATOM 6148 N N . PHE B 1 209 ? 12.562 14.219 4.625 1 89.81 209 PHE B N 1
ATOM 6149 C CA . PHE B 1 209 ? 13.75 15 4.297 1 89.81 209 PHE B CA 1
ATOM 6150 C C . PHE B 1 209 ? 15 14.367 4.895 1 89.81 209 PHE B C 1
ATOM 6152 O O . PHE B 1 209 ? 14.906 13.508 5.773 1 89.81 209 PHE B O 1
ATOM 6159 N N . LYS B 1 210 ? 16.172 14.812 4.379 1 93.12 210 LYS B N 1
ATOM 6160 C CA . LYS B 1 210 ? 17.453 14.289 4.832 1 93.12 210 LYS B CA 1
ATOM 6161 C C . LYS B 1 210 ? 18.266 15.352 5.57 1 93.12 210 LYS B C 1
ATOM 6163 O O . LYS B 1 210 ? 17.906 16.531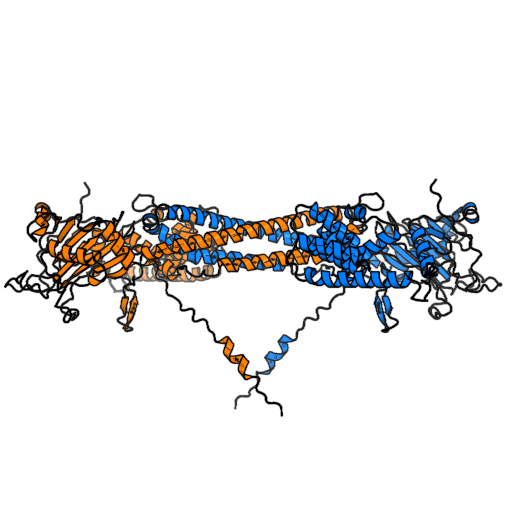 5.559 1 93.12 210 LYS B O 1
ATOM 6168 N N . GLU B 1 211 ? 19.234 14.898 6.23 1 96.06 211 GLU B N 1
ATOM 6169 C CA . GLU B 1 211 ? 20.156 15.812 6.922 1 96.06 211 GLU B CA 1
ATOM 6170 C C . GLU B 1 211 ? 20.75 16.828 5.957 1 96.06 211 GLU B C 1
ATOM 6172 O O . GLU B 1 211 ? 20.938 18 6.316 1 96.06 211 GLU B O 1
ATOM 6177 N N . SER B 1 212 ? 21 16.359 4.727 1 96.19 212 SER B N 1
ATOM 6178 C CA . SER B 1 212 ? 21.594 17.219 3.713 1 96.19 212 SER B CA 1
ATOM 6179 C C . SER B 1 212 ? 20.672 18.391 3.371 1 96.19 212 SER B C 1
ATOM 6181 O O . SER B 1 212 ? 21.141 19.5 3.104 1 96.19 212 SER B O 1
ATOM 6183 N N . ASP B 1 213 ? 19.406 18.188 3.414 1 96.06 213 ASP B N 1
ATOM 6184 C CA . ASP B 1 213 ? 18.438 19.234 3.127 1 96.06 213 ASP B CA 1
ATOM 6185 C C . ASP B 1 213 ? 18.5 20.344 4.176 1 96.06 213 ASP B C 1
ATOM 6187 O O . ASP B 1 213 ? 18.453 21.531 3.842 1 96.06 213 ASP B O 1
ATOM 6191 N N . ILE B 1 214 ? 18.594 19.953 5.438 1 97.75 214 ILE B N 1
ATOM 6192 C CA . ILE B 1 214 ? 18.688 20.906 6.539 1 97.75 214 ILE B CA 1
ATOM 6193 C C . ILE B 1 214 ? 19.953 21.719 6.41 1 97.75 214 ILE B C 1
ATOM 6195 O O . ILE B 1 214 ? 19.922 22.953 6.516 1 97.75 214 ILE B O 1
ATOM 6199 N N . LEU B 1 215 ? 21.062 21 6.105 1 97.62 215 LEU B N 1
ATOM 6200 C CA . LEU B 1 215 ? 22.359 21.641 6.004 1 97.62 215 LEU B CA 1
ATOM 6201 C C . LEU B 1 215 ? 22.391 22.656 4.855 1 97.62 215 LEU B C 1
ATOM 6203 O O . LEU B 1 215 ? 23.016 23.703 4.961 1 97.62 215 LEU B O 1
ATOM 6207 N N . GLU B 1 216 ? 21.766 22.328 3.852 1 96.62 216 GLU B N 1
ATOM 6208 C CA . GLU B 1 216 ? 21.703 23.234 2.711 1 96.62 216 GLU B CA 1
ATOM 6209 C C . GLU B 1 216 ? 21.016 24.547 3.088 1 96.62 216 GLU B C 1
ATOM 6211 O O . GLU B 1 216 ? 21.516 25.625 2.748 1 96.62 216 GLU B O 1
ATOM 6216 N N . TYR B 1 217 ? 19.891 24.484 3.779 1 97.19 217 TYR B N 1
ATOM 6217 C CA . TYR B 1 217 ? 19.172 25.688 4.203 1 97.19 217 TYR B CA 1
ATOM 6218 C C . TYR B 1 217 ? 20.016 26.516 5.164 1 97.19 217 TYR B C 1
ATOM 6220 O O . TYR B 1 217 ? 20.016 27.75 5.105 1 97.19 217 TYR B O 1
ATOM 6228 N N . ILE B 1 218 ? 20.734 25.875 6.059 1 97.94 218 ILE B N 1
ATOM 6229 C CA . ILE B 1 218 ? 21.594 26.562 7.016 1 97.94 218 ILE B CA 1
ATOM 6230 C C . ILE B 1 218 ? 22.688 27.312 6.27 1 97.94 218 ILE B C 1
ATOM 6232 O O . ILE B 1 218 ? 22.891 28.516 6.484 1 97.94 218 ILE B O 1
ATOM 6236 N N . GLY B 1 219 ? 23.406 26.625 5.383 1 96.31 219 GLY B N 1
ATOM 6237 C CA . GLY B 1 219 ? 24.484 27.234 4.625 1 96.31 219 GLY B CA 1
ATOM 6238 C C . GLY B 1 219 ? 24.031 28.438 3.812 1 96.31 219 GLY B C 1
ATOM 6239 O O . GLY B 1 219 ? 24.656 29.5 3.863 1 96.31 219 GLY B O 1
ATOM 6240 N N . PHE B 1 220 ? 22.953 28.312 3.125 1 95.56 220 PHE B N 1
ATOM 6241 C CA . PHE B 1 220 ? 22.438 29.391 2.279 1 95.56 220 PHE B CA 1
ATOM 6242 C C . PHE B 1 220 ? 21.969 30.578 3.125 1 95.56 220 PHE B C 1
ATOM 6244 O O . PHE B 1 220 ? 22.094 31.734 2.711 1 95.56 220 PHE B O 1
ATOM 6251 N N . SER B 1 221 ? 21.359 30.219 4.242 1 97.19 221 SER B N 1
ATOM 6252 C CA . SER B 1 221 ? 20.906 31.297 5.121 1 97.19 221 SER B CA 1
ATOM 6253 C C . SER B 1 221 ? 22.078 32.156 5.586 1 97.19 221 SER B C 1
ATOM 6255 O O . SER B 1 221 ? 21.984 33.375 5.641 1 97.19 221 SER B O 1
ATOM 6257 N N . TYR B 1 222 ? 23.188 31.547 5.922 1 96.81 222 TYR B N 1
ATOM 6258 C CA . TYR B 1 222 ? 24.375 32.312 6.297 1 96.81 222 TYR B CA 1
ATOM 6259 C C . TYR B 1 222 ? 24.859 33.188 5.148 1 96.81 222 TYR B C 1
ATOM 6261 O O . TYR B 1 222 ? 25.219 34.344 5.355 1 96.81 222 TYR B O 1
ATOM 6269 N N . TYR B 1 223 ? 24.859 32.688 3.986 1 95.06 223 TYR B N 1
ATOM 6270 C CA . TYR B 1 223 ? 25.312 33.438 2.814 1 95.06 223 TYR B CA 1
ATOM 6271 C C . TYR B 1 223 ? 24.438 34.656 2.572 1 95.06 223 TYR B C 1
ATOM 6273 O O . TYR B 1 223 ? 24.938 35.75 2.371 1 95.06 223 TYR B O 1
ATOM 6281 N N . LEU B 1 224 ? 23.141 34.438 2.617 1 95.38 224 LEU B N 1
ATOM 6282 C CA . LEU B 1 224 ? 22.188 35.5 2.316 1 95.38 224 LEU B CA 1
ATOM 6283 C C . LEU B 1 224 ? 22.203 36.562 3.404 1 95.38 224 LEU B C 1
ATOM 6285 O O . LEU B 1 224 ? 21.797 37.719 3.166 1 95.38 224 LEU B O 1
ATOM 6289 N N . LEU B 1 225 ? 22.703 36.188 4.598 1 96.12 225 LEU B N 1
ATOM 6290 C CA . LEU B 1 225 ? 22.828 37.156 5.695 1 96.12 225 LEU B CA 1
ATOM 6291 C C . LEU B 1 225 ? 24.188 37.844 5.664 1 96.12 225 LEU B C 1
ATOM 6293 O O . LEU B 1 225 ? 24.516 38.625 6.551 1 96.12 225 LEU B O 1
ATOM 6297 N N . GLY B 1 226 ? 24.984 37.531 4.641 1 92.5 226 GLY B N 1
ATOM 6298 C CA . GLY B 1 226 ? 26.25 38.219 4.426 1 92.5 226 GLY B CA 1
ATOM 6299 C C . GLY B 1 226 ? 27.422 37.562 5.125 1 92.5 226 GLY B C 1
ATOM 6300 O O . GLY B 1 226 ? 28.531 38.094 5.129 1 92.5 226 GLY B O 1
ATOM 6301 N N . ASP B 1 227 ? 27.172 36.469 5.734 1 94.75 227 ASP B N 1
ATOM 6302 C CA . ASP B 1 227 ? 28.234 35.719 6.402 1 94.75 227 ASP B CA 1
ATOM 6303 C C . ASP B 1 227 ? 28.75 34.594 5.516 1 94.75 227 ASP B C 1
ATOM 6305 O O . ASP B 1 227 ? 28.453 33.406 5.766 1 94.75 227 ASP B O 1
ATOM 6309 N N . THR B 1 228 ? 29.547 34.906 4.602 1 95.19 228 THR B N 1
ATOM 6310 C CA . THR B 1 228 ? 30.016 33.969 3.582 1 95.19 228 THR B CA 1
ATOM 6311 C C . THR B 1 228 ? 30.969 32.938 4.184 1 95.19 228 THR B C 1
ATOM 6313 O O . THR B 1 228 ? 31 31.781 3.748 1 95.19 228 THR B O 1
ATOM 6316 N N . ARG B 1 229 ? 31.688 33.344 5.164 1 95.12 229 ARG B N 1
ATOM 6317 C CA . ARG B 1 229 ? 32.625 32.406 5.801 1 95.12 229 ARG B CA 1
ATOM 6318 C C . ARG B 1 229 ? 31.891 31.25 6.449 1 95.12 229 ARG B C 1
ATOM 6320 O O . ARG B 1 229 ? 32.25 30.078 6.254 1 95.12 229 ARG B O 1
ATOM 6327 N N . SER B 1 230 ? 30.875 31.641 7.215 1 96.81 230 SER B N 1
ATOM 6328 C CA . SER B 1 230 ? 30.078 30.578 7.832 1 96.81 230 SER B CA 1
ATOM 6329 C C . SER B 1 230 ? 29.359 29.734 6.777 1 96.81 230 SER B C 1
ATOM 6331 O O . SER B 1 230 ? 29.219 28.531 6.938 1 96.81 230 SER B O 1
ATOM 6333 N N . ALA B 1 231 ? 28.922 30.375 5.723 1 97 231 ALA B N 1
ATOM 6334 C CA . ALA B 1 231 ? 28.281 29.656 4.629 1 97 231 ALA B CA 1
ATOM 6335 C C . ALA B 1 231 ? 29.203 28.594 4.051 1 97 231 ALA B C 1
ATOM 6337 O O . ALA B 1 231 ? 28.766 27.469 3.76 1 97 231 ALA B O 1
ATOM 6338 N N . LEU B 1 232 ? 30.438 28.938 3.883 1 96.25 232 LEU B N 1
ATOM 6339 C CA . LEU B 1 232 ? 31.422 28 3.363 1 96.25 232 LEU B CA 1
ATOM 6340 C C . LEU B 1 232 ? 31.625 26.828 4.316 1 96.25 232 LEU B C 1
ATOM 6342 O O . LEU B 1 232 ? 31.688 25.672 3.881 1 96.25 232 LEU B O 1
ATOM 6346 N N . GLU B 1 233 ? 31.75 27.109 5.59 1 96.62 233 GLU B N 1
ATOM 6347 C CA . GLU B 1 233 ? 31.922 26.062 6.594 1 96.62 233 GLU B CA 1
ATOM 6348 C C . GLU B 1 233 ? 30.766 25.078 6.57 1 96.62 233 GLU B C 1
ATOM 6350 O O . GLU B 1 233 ? 30.984 23.859 6.609 1 96.62 233 GLU B O 1
ATOM 6355 N N . TRP B 1 234 ? 29.547 25.594 6.539 1 97.19 234 TRP B N 1
ATOM 6356 C CA . TRP B 1 234 ? 28.375 24.734 6.559 1 97.19 234 TRP B CA 1
ATOM 6357 C C . TRP B 1 234 ? 28.234 23.969 5.246 1 97.19 234 TRP B C 1
ATOM 6359 O O . TRP B 1 234 ? 27.703 22.844 5.227 1 97.19 234 TRP B O 1
ATOM 6369 N N . THR B 1 235 ? 28.688 24.5 4.164 1 96.25 235 THR B N 1
ATOM 6370 C CA . THR B 1 235 ? 28.688 23.781 2.887 1 96.25 235 THR B CA 1
ATOM 6371 C C . THR B 1 235 ? 29.656 22.609 2.922 1 96.25 235 THR B C 1
ATOM 6373 O O . THR B 1 235 ? 29.391 21.562 2.332 1 96.25 235 THR B O 1
ATOM 6376 N N . HIS B 1 236 ? 30.719 22.797 3.621 1 96.44 236 HIS B N 1
ATOM 6377 C CA . HIS B 1 236 ? 31.641 21.688 3.805 1 96.44 236 HIS B CA 1
ATOM 6378 C C . HIS B 1 236 ? 31.016 20.578 4.621 1 96.44 236 HIS B C 1
ATOM 6380 O O . HIS B 1 236 ? 31.203 19.391 4.324 1 96.44 236 HIS B O 1
ATOM 6386 N N . LYS B 1 237 ? 30.297 20.953 5.629 1 96.81 237 LYS B N 1
ATOM 6387 C CA . LYS B 1 237 ? 29.578 19.969 6.422 1 96.81 237 LYS B CA 1
ATOM 6388 C C . LYS B 1 237 ? 28.547 19.219 5.57 1 96.81 237 LYS B C 1
ATOM 6390 O O . LYS B 1 237 ? 28.359 18 5.738 1 96.81 237 LYS B O 1
ATOM 6395 N N . LEU B 1 238 ? 27.906 19.906 4.688 1 97 238 LEU B N 1
ATOM 6396 C CA . LEU B 1 238 ? 26.938 19.312 3.76 1 97 238 LEU B CA 1
ATOM 6397 C C . LEU B 1 238 ? 27.609 18.297 2.855 1 97 238 LEU B C 1
ATOM 6399 O O . LEU B 1 238 ? 27.109 17.188 2.668 1 97 238 LEU B O 1
ATOM 6403 N N . LEU B 1 239 ? 28.75 18.609 2.371 1 95.62 239 LEU B N 1
ATOM 6404 C CA . LEU B 1 239 ? 29.469 17.719 1.45 1 95.62 239 LEU B CA 1
ATOM 6405 C C . LEU B 1 239 ? 30.031 16.516 2.186 1 95.62 239 LEU B C 1
ATOM 6407 O O . LEU B 1 239 ? 30.25 15.461 1.58 1 95.62 239 LEU B O 1
ATOM 6411 N N . ALA B 1 240 ? 30.281 16.641 3.447 1 96.12 240 ALA B N 1
ATOM 6412 C CA . ALA B 1 240 ? 30.719 15.508 4.258 1 96.12 240 ALA B CA 1
ATOM 6413 C C . ALA B 1 240 ? 29.609 14.477 4.391 1 96.12 240 ALA B C 1
ATOM 6415 O O . ALA B 1 240 ? 29.875 13.273 4.426 1 96.12 240 ALA B O 1
ATOM 6416 N N . VAL B 1 241 ? 28.375 14.953 4.488 1 95.88 241 VAL B N 1
ATOM 6417 C CA . VAL B 1 241 ? 27.219 14.07 4.652 1 95.88 241 VAL B CA 1
ATOM 6418 C C . VAL B 1 241 ? 26.766 13.555 3.287 1 95.88 241 VAL B C 1
ATOM 6420 O O . VAL B 1 241 ? 26.359 12.398 3.152 1 95.88 241 VAL B O 1
ATOM 6423 N N . ASP B 1 242 ? 26.797 14.43 2.301 1 95.69 242 ASP B N 1
ATOM 6424 C CA . ASP B 1 242 ? 26.391 14.094 0.941 1 95.69 242 ASP B CA 1
ATOM 6425 C C . ASP B 1 242 ? 27.406 14.609 -0.082 1 95.69 242 ASP B C 1
ATOM 6427 O O . ASP B 1 242 ? 27.203 15.664 -0.687 1 95.69 242 ASP B O 1
ATOM 6431 N N . PRO B 1 243 ? 28.297 13.789 -0.372 1 93.94 243 PRO B N 1
ATOM 6432 C CA . PRO B 1 243 ? 29.375 14.227 -1.264 1 93.94 243 PRO B CA 1
ATOM 6433 C C . PRO B 1 243 ? 28.906 14.461 -2.695 1 93.94 243 PRO B C 1
ATOM 6435 O O . PRO B 1 243 ? 29.547 15.188 -3.451 1 93.94 243 PRO B O 1
ATOM 6438 N N . LYS B 1 244 ? 27.828 13.875 -3.088 1 93.62 244 LYS B N 1
ATOM 6439 C CA . LYS B 1 244 ? 27.344 13.992 -4.465 1 93.62 244 LYS B CA 1
ATOM 6440 C C . LYS B 1 244 ? 26.266 15.055 -4.578 1 93.62 244 LYS B C 1
ATOM 6442 O O . LYS B 1 244 ? 25.516 15.094 -5.566 1 93.62 244 LYS B O 1
ATOM 6447 N N . HIS B 1 245 ? 26.266 15.906 -3.6 1 91.62 245 HIS B N 1
ATOM 6448 C CA . HIS B 1 245 ? 25.234 16.938 -3.633 1 91.62 245 HIS B CA 1
ATOM 6449 C C . HIS B 1 245 ? 25.359 17.812 -4.875 1 91.62 245 HIS B C 1
ATOM 6451 O O . HIS B 1 245 ? 26.453 18.312 -5.176 1 91.62 245 HIS B O 1
ATOM 6457 N N . PRO B 1 246 ? 24.344 18.016 -5.629 1 88.75 246 PRO B N 1
ATOM 6458 C CA . PRO B 1 246 ? 24.438 18.625 -6.961 1 88.75 246 PRO B CA 1
ATOM 6459 C C . PRO B 1 246 ? 24.906 20.078 -6.918 1 88.75 246 PRO B C 1
ATOM 6461 O O . PRO B 1 246 ? 25.609 20.547 -7.824 1 88.75 246 PRO B O 1
ATOM 6464 N N . ARG B 1 247 ? 24.609 20.875 -5.949 1 89.75 247 ARG B N 1
ATOM 6465 C CA . ARG B 1 247 ? 24.828 22.312 -5.957 1 89.75 247 ARG B CA 1
ATOM 6466 C C . ARG B 1 247 ? 25.969 22.688 -5.012 1 89.75 247 ARG B C 1
ATOM 6468 O O . ARG B 1 247 ? 26.594 23.75 -5.168 1 89.75 247 ARG B O 1
ATOM 6475 N N . ALA B 1 248 ? 26.25 21.922 -4.07 1 91.19 248 ALA B N 1
ATOM 6476 C CA . ALA B 1 248 ? 27.156 22.281 -2.979 1 91.19 248 ALA B CA 1
ATOM 6477 C C . ALA B 1 248 ? 28.594 22.469 -3.488 1 91.19 248 ALA B C 1
ATOM 6479 O O . ALA B 1 248 ? 29.281 23.391 -3.082 1 91.19 248 ALA B O 1
ATOM 6480 N N . LYS B 1 249 ? 28.984 21.625 -4.375 1 91.12 249 LYS B N 1
ATOM 6481 C CA . LYS B 1 249 ? 30.344 21.688 -4.902 1 91.12 249 LYS B CA 1
ATOM 6482 C C . LYS B 1 249 ? 30.547 22.969 -5.715 1 91.12 249 LYS B C 1
ATOM 6484 O O . LYS B 1 249 ? 31.625 23.562 -5.664 1 91.12 249 LYS B O 1
ATOM 6489 N N . GLY B 1 250 ? 29.562 23.391 -6.387 1 90.56 250 GLY B N 1
ATOM 6490 C CA . GLY B 1 250 ? 29.641 24.594 -7.207 1 90.56 250 GLY B CA 1
ATOM 6491 C C . GLY B 1 250 ? 29.609 25.875 -6.398 1 90.56 250 GLY B C 1
ATOM 6492 O O . GLY B 1 250 ? 30.125 26.906 -6.84 1 90.56 250 GLY B O 1
ATOM 6493 N N . ASN B 1 251 ? 29.094 25.812 -5.223 1 92 251 ASN B N 1
ATOM 6494 C CA . ASN B 1 251 ? 28.969 27 -4.375 1 92 251 ASN B CA 1
ATOM 6495 C C . ASN B 1 251 ? 30.297 27.359 -3.723 1 92 251 ASN B C 1
ATOM 6497 O O . ASN B 1 251 ? 30.531 28.516 -3.355 1 92 251 ASN B O 1
ATOM 6501 N N . ILE B 1 252 ? 31.188 26.422 -3.557 1 92.81 252 ILE B N 1
ATOM 6502 C CA . ILE B 1 252 ? 32.438 26.594 -2.793 1 92.81 252 ILE B CA 1
ATOM 6503 C C . ILE B 1 252 ? 33.312 27.641 -3.465 1 92.81 252 ILE B C 1
ATOM 6505 O O . ILE B 1 252 ? 33.719 28.609 -2.828 1 92.81 252 ILE B O 1
ATOM 6509 N N . PRO B 1 253 ? 33.531 27.5 -4.793 1 92.25 253 PRO B N 1
ATOM 6510 C CA . PRO B 1 253 ? 34.344 28.516 -5.434 1 92.25 253 PRO B CA 1
ATOM 6511 C C . PRO B 1 253 ? 33.719 29.906 -5.363 1 92.25 253 PRO B C 1
ATOM 6513 O O . PRO B 1 253 ? 34.438 30.906 -5.242 1 92.25 253 PRO B O 1
ATOM 6516 N N . HIS B 1 254 ? 32.5 29.953 -5.477 1 92.81 254 HIS B N 1
ATOM 6517 C CA . HIS B 1 254 ? 31.812 31.234 -5.402 1 92.81 254 HIS B CA 1
ATOM 6518 C C . HIS B 1 254 ? 32 31.875 -4.039 1 92.81 254 HIS B C 1
ATOM 6520 O O . HIS B 1 254 ? 32.25 33.094 -3.953 1 92.81 254 HIS B O 1
ATOM 6526 N N . TYR B 1 255 ? 31.859 31.109 -2.955 1 93.5 255 TYR B N 1
ATOM 6527 C CA . TYR B 1 255 ? 32.031 31.609 -1.599 1 93.5 255 TYR B CA 1
ATOM 6528 C C . TYR B 1 255 ? 33.469 32.031 -1.353 1 93.5 255 TYR B C 1
ATOM 6530 O O . TYR B 1 255 ? 33.719 33.094 -0.741 1 93.5 255 TYR B O 1
ATOM 6538 N N . GLN B 1 256 ? 34.312 31.266 -1.844 1 92.94 256 GLN B N 1
ATOM 6539 C CA . GLN B 1 256 ? 35.75 31.578 -1.674 1 92.94 256 GLN B CA 1
ATOM 6540 C C . GLN B 1 256 ? 36.094 32.875 -2.381 1 92.94 256 GLN B C 1
ATOM 6542 O O . GLN B 1 256 ? 36.844 33.688 -1.833 1 92.94 256 GLN B O 1
ATOM 6547 N N . LYS B 1 257 ? 35.594 33 -3.516 1 92.5 257 LYS B N 1
ATOM 6548 C CA . LYS B 1 257 ? 35.812 34.25 -4.254 1 92.5 257 LYS B CA 1
ATOM 6549 C C . LYS B 1 257 ? 35.25 35.438 -3.506 1 92.5 257 LYS B C 1
ATOM 6551 O O . LYS B 1 257 ? 35.906 36.5 -3.422 1 92.5 257 LYS B O 1
ATOM 6556 N N . SER B 1 258 ? 34.094 35.312 -3.059 1 92.06 258 SER B N 1
ATOM 6557 C CA . SER B 1 258 ? 33.438 36.375 -2.316 1 92.06 258 SER B CA 1
ATOM 6558 C C . SER B 1 258 ? 34.25 36.75 -1.068 1 92.06 258 SER B C 1
ATOM 6560 O O . SER B 1 258 ? 34.375 37.938 -0.734 1 92.06 258 SER B O 1
ATOM 6562 N N . ILE B 1 259 ? 34.812 35.781 -0.384 1 92.5 259 ILE B N 1
ATOM 6563 C CA . ILE B 1 259 ? 35.594 35.969 0.823 1 92.5 259 ILE B CA 1
ATOM 6564 C C . ILE B 1 259 ? 36.906 36.719 0.471 1 92.5 259 ILE B C 1
ATOM 6566 O O . ILE B 1 259 ? 37.312 37.656 1.175 1 92.5 259 ILE B O 1
ATOM 6570 N N . GLN B 1 260 ? 37.469 36.375 -0.613 1 90.69 260 GLN B N 1
ATOM 6571 C CA . GLN B 1 260 ? 38.719 37 -1.056 1 90.69 260 GLN B CA 1
ATOM 6572 C C . GLN B 1 260 ? 38.469 38.438 -1.449 1 90.69 260 GLN B C 1
ATOM 6574 O O . GLN B 1 260 ? 39.312 39.312 -1.129 1 90.69 260 GLN B O 1
ATOM 6579 N N . GLU B 1 261 ? 37.469 38.625 -2.102 1 90.56 261 GLU B N 1
ATOM 6580 C CA . GLU B 1 261 ? 37.125 39.969 -2.506 1 90.56 261 GLU B CA 1
ATOM 6581 C C . GLU B 1 261 ? 36.875 40.875 -1.294 1 90.56 261 GLU B C 1
ATOM 6583 O O . GLU B 1 261 ? 37.281 42.031 -1.277 1 90.56 261 GLU B O 1
ATOM 6588 N N . GLU B 1 262 ? 36.25 40.312 -0.355 1 87.69 262 GLU B N 1
ATOM 6589 C CA . GLU B 1 262 ? 35.969 41.062 0.873 1 87.69 262 GLU B CA 1
ATOM 6590 C C . GLU B 1 262 ? 37.25 41.375 1.629 1 87.69 262 GLU B C 1
ATOM 6592 O O . GLU B 1 262 ? 37.406 42.469 2.164 1 87.69 262 GLU B O 1
ATOM 6597 N N . GLU B 1 263 ? 38.094 40.438 1.65 1 87.5 263 GLU B N 1
ATOM 6598 C CA . GLU B 1 263 ? 39.375 40.625 2.314 1 87.5 263 GLU B CA 1
ATOM 6599 C C . GLU B 1 263 ? 40.25 41.656 1.592 1 87.5 263 GLU B C 1
ATOM 6601 O O . GLU B 1 263 ? 40.938 42.438 2.232 1 87.5 263 GLU B O 1
ATOM 6606 N N . LEU B 1 264 ? 40.188 41.625 0.332 1 86.12 264 LEU B N 1
ATOM 6607 C CA . LEU B 1 264 ? 40.938 42.625 -0.458 1 86.12 264 LEU B CA 1
ATOM 6608 C C . LEU B 1 264 ? 40.375 44.031 -0.234 1 86.12 264 LEU B C 1
ATOM 6610 O O . LEU B 1 264 ? 41.156 44.969 -0.135 1 86.12 264 LEU B O 1
ATOM 6614 N N . ARG B 1 265 ? 39.188 44.094 -0.182 1 84.69 265 ARG B N 1
ATOM 6615 C CA . ARG B 1 265 ? 38.562 45.375 0.063 1 84.69 265 ARG B CA 1
ATOM 6616 C C . ARG B 1 265 ? 38.938 45.938 1.438 1 84.69 265 ARG B C 1
ATOM 6618 O O . ARG B 1 265 ? 39.25 47.094 1.576 1 84.69 265 ARG B O 1
ATOM 6625 N N . LEU B 1 266 ? 38.906 45.062 2.398 1 83.88 266 LEU B N 1
ATOM 6626 C CA . LEU B 1 266 ? 39.281 45.438 3.76 1 83.88 266 LEU B CA 1
ATOM 6627 C C . LEU B 1 266 ? 40.75 45.844 3.852 1 83.88 266 LEU B C 1
ATOM 6629 O O . LEU B 1 266 ? 41.094 46.781 4.574 1 83.88 266 LEU B O 1
ATOM 6633 N N . ARG B 1 267 ? 41.562 45.188 3.133 1 80.75 267 ARG B N 1
ATOM 6634 C CA . ARG B 1 267 ? 43 45.5 3.105 1 80.75 267 ARG B CA 1
ATOM 6635 C C . ARG B 1 267 ? 43.25 46.844 2.443 1 80.75 267 ARG B C 1
ATOM 6637 O O . ARG B 1 267 ? 44.062 47.625 2.918 1 80.75 267 ARG B O 1
ATOM 6644 N N . LYS B 1 268 ? 42.562 47.125 1.421 1 80.81 268 LYS B N 1
ATOM 6645 C CA . LYS B 1 268 ? 42.688 48.406 0.742 1 80.81 268 LYS B CA 1
ATOM 6646 C C . LYS B 1 268 ? 42.188 49.531 1.629 1 80.81 268 LYS B C 1
ATOM 6648 O O . LYS B 1 268 ? 42.781 50.625 1.654 1 80.81 268 LYS B O 1
ATOM 6653 N N . GLU B 1 269 ? 41.188 49.312 2.318 1 75 269 GLU B N 1
ATOM 6654 C CA . GLU B 1 269 ? 40.656 50.312 3.238 1 75 269 GLU B CA 1
ATOM 6655 C C . GLU B 1 269 ? 41.625 50.562 4.383 1 75 269 GLU B C 1
ATOM 6657 O O . GLU B 1 269 ? 41.781 51.719 4.809 1 75 269 GLU B O 1
ATOM 6662 N N . ARG B 1 270 ? 42.25 49.562 4.91 1 77.19 270 ARG B N 1
ATOM 6663 C CA . AR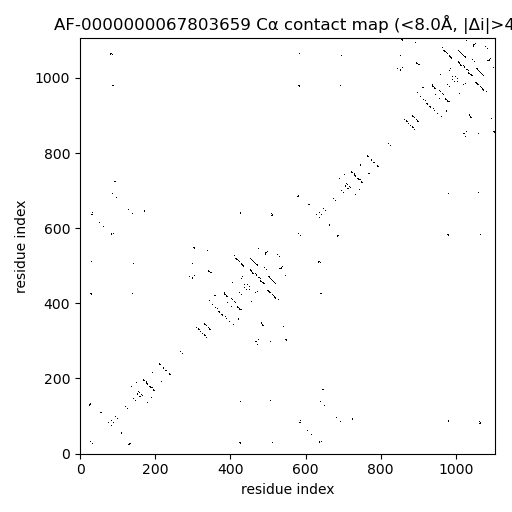G B 1 270 ? 43.219 49.688 5.996 1 77.19 270 ARG B CA 1
ATOM 6664 C C . ARG B 1 270 ? 44.469 50.438 5.527 1 77.19 270 ARG B C 1
ATOM 6666 O O . ARG B 1 270 ? 45.094 51.188 6.301 1 77.19 270 ARG B O 1
ATOM 6673 N N . ARG B 1 271 ? 44.969 50.25 4.305 1 71.25 271 ARG B N 1
ATOM 6674 C CA . ARG B 1 271 ? 46.188 50.906 3.781 1 71.25 271 ARG B CA 1
ATOM 6675 C C . ARG B 1 271 ? 45.875 52.344 3.346 1 71.25 271 ARG B C 1
ATOM 6677 O O . ARG B 1 271 ? 46.781 53.031 2.887 1 71.25 271 ARG B O 1
ATOM 6684 N N . GLY B 1 272 ? 44.844 53.031 3.906 1 63.66 272 GLY B N 1
ATOM 6685 C CA . GLY B 1 272 ? 44.531 54.438 3.648 1 63.66 272 GLY B CA 1
ATOM 6686 C C . GLY B 1 272 ? 44.281 54.719 2.18 1 63.66 272 GLY B C 1
ATOM 6687 O O . GLY B 1 272 ? 44.25 55.906 1.769 1 63.66 272 GLY B O 1
ATOM 6688 N N . GLU B 1 273 ? 44.562 53.969 1.362 1 57.22 273 GLU B N 1
ATOM 6689 C CA . GLU B 1 273 ? 44.531 54.219 -0.072 1 57.22 273 GLU B CA 1
ATOM 6690 C C . GLU B 1 273 ? 43.125 54.562 -0.555 1 57.22 273 GLU B C 1
ATOM 6692 O O . GLU B 1 273 ? 42.938 55.031 -1.674 1 57.22 273 GLU B O 1
ATOM 6697 N N . THR B 1 274 ? 42.188 54 0.058 1 50.38 274 THR B N 1
ATOM 6698 C CA . THR B 1 274 ? 40.875 54.469 -0.31 1 50.38 274 THR B CA 1
ATOM 6699 C C . THR B 1 274 ? 40.469 55.656 0.542 1 50.38 274 THR B C 1
ATOM 6701 O O . THR B 1 274 ? 40.594 55.625 1.769 1 50.38 274 THR B O 1
ATOM 6704 N N . GLY B 1 275 ? 40.969 56.906 0.306 1 48.53 275 GLY B N 1
ATOM 6705 C CA . GLY B 1 275 ? 40.625 58.188 0.921 1 48.53 275 GLY B CA 1
ATOM 6706 C C . GLY B 1 275 ? 39.344 58.125 1.732 1 48.53 275 GLY B C 1
ATOM 6707 O O . GLY B 1 275 ? 38.906 59.156 2.23 1 48.53 275 GLY B O 1
ATOM 6708 N N . ALA B 1 276 ? 38.469 57.312 1.326 1 46.78 276 ALA B N 1
ATOM 6709 C CA . ALA B 1 276 ? 37.156 57.438 1.979 1 46.78 276 ALA B CA 1
ATOM 6710 C C . ALA B 1 276 ? 37.25 56.969 3.43 1 46.78 276 ALA B C 1
ATOM 6712 O O . ALA B 1 276 ? 37.812 55.906 3.721 1 46.78 276 ALA B O 1
ATOM 6713 N N . GLU B 1 277 ? 37.594 57.812 4.379 1 43.47 277 GLU B N 1
ATOM 6714 C CA . GLU B 1 277 ? 37.438 57.531 5.805 1 43.47 277 GLU B CA 1
ATOM 6715 C C . GLU B 1 277 ? 36.375 56.469 6.051 1 43.47 277 GLU B C 1
ATOM 6717 O O . GLU B 1 277 ? 35.312 56.469 5.402 1 43.47 277 GLU B O 1
ATOM 6722 N N . PRO B 1 278 ? 36.75 55.312 6.453 1 44.16 278 PRO B N 1
ATOM 6723 C CA . PRO B 1 278 ? 35.656 54.438 6.84 1 44.16 278 PRO B CA 1
ATOM 6724 C C . PRO B 1 278 ? 34.5 55.188 7.523 1 44.16 278 PRO B C 1
ATOM 6726 O O . PRO B 1 278 ? 34.719 55.844 8.531 1 44.16 278 PRO B O 1
ATOM 6729 N N . GLU B 1 279 ? 33.75 55.938 6.824 1 38.78 279 GLU B N 1
ATOM 6730 C CA . GLU B 1 279 ? 32.625 56.531 7.52 1 38.78 279 GLU B CA 1
ATOM 6731 C C . GLU B 1 279 ? 32.094 55.594 8.617 1 38.78 279 GLU B C 1
ATOM 6733 O O . GLU B 1 279 ? 31.672 54.469 8.336 1 38.78 279 GLU B O 1
ATOM 6738 N N . GLN B 1 280 ? 32.844 55.438 9.695 1 41.38 280 GLN B N 1
ATOM 6739 C CA . GLN B 1 280 ? 32.188 54.812 10.844 1 41.38 280 GLN B CA 1
ATOM 6740 C C . GLN B 1 280 ? 30.672 55.062 10.797 1 41.38 280 GLN B C 1
ATOM 6742 O O . GLN B 1 280 ? 30.219 56.188 10.922 1 41.38 280 GLN B O 1
ATOM 6747 N N . GLU B 1 281 ? 30.016 54.469 9.945 1 43.12 281 GLU B N 1
ATOM 6748 C CA . GLU B 1 281 ? 28.562 54.594 10 1 43.12 281 GLU B CA 1
ATOM 6749 C C . GLU B 1 281 ? 28.062 54.656 11.445 1 43.12 281 GLU B C 1
ATOM 6751 O O . GLU B 1 281 ? 28.25 53.719 12.211 1 43.12 281 GLU B O 1
ATOM 6756 N N . LYS B 1 282 ? 28.219 55.719 12.203 1 46.25 282 LYS B N 1
ATOM 6757 C CA . LYS B 1 282 ? 27.5 55.906 13.461 1 46.25 282 LYS B CA 1
ATOM 6758 C C . LYS B 1 282 ? 26.203 55.094 13.469 1 46.25 282 LYS B C 1
ATOM 6760 O O . LYS B 1 282 ? 25.484 55.062 12.469 1 46.25 282 LYS B O 1
ATOM 6765 N N . PRO B 1 283 ? 26.25 54.062 14.266 1 46.84 283 PRO B N 1
ATOM 6766 C CA . PRO B 1 283 ? 24.938 53.375 14.273 1 46.84 283 PRO B CA 1
ATOM 6767 C C . PRO B 1 283 ? 23.797 54.312 13.93 1 46.84 283 PRO B C 1
ATOM 6769 O O . PRO B 1 283 ? 23.656 55.406 14.523 1 46.84 283 PRO B O 1
ATOM 6772 N N . ALA B 1 284 ? 23.375 54.375 12.812 1 53.84 284 ALA B N 1
ATOM 6773 C CA . ALA B 1 284 ? 22.312 55.25 12.336 1 53.84 284 ALA B CA 1
ATOM 6774 C C . ALA B 1 284 ? 21.266 55.469 13.414 1 53.84 284 ALA B C 1
ATOM 6776 O O . ALA B 1 284 ? 20.828 54.531 14.062 1 53.84 284 ALA B O 1
ATOM 6777 N N . ALA B 1 285 ? 21.156 56.719 13.938 1 64.12 285 ALA B N 1
ATOM 6778 C CA . ALA B 1 285 ? 20.109 57.094 14.875 1 64.12 285 ALA B CA 1
ATOM 6779 C C . ALA B 1 285 ? 18.797 56.375 14.539 1 64.12 285 ALA B C 1
ATOM 6781 O O . ALA B 1 285 ? 18.422 56.281 13.367 1 64.12 285 ALA B O 1
ATOM 6782 N N . LEU B 1 286 ? 18.359 55.469 15.547 1 74.06 286 LEU B N 1
ATOM 6783 C CA . LEU B 1 286 ? 17.109 54.75 15.336 1 74.06 286 LEU B CA 1
ATOM 6784 C C . LEU B 1 286 ? 16.031 55.688 14.789 1 74.06 286 LEU B C 1
ATOM 6786 O O . LEU B 1 286 ? 15.875 56.812 15.258 1 74.06 286 LEU B O 1
ATOM 6790 N N . SER B 1 287 ? 15.508 55.281 13.68 1 82.75 287 SER B N 1
ATOM 6791 C CA . SER B 1 287 ? 14.359 56.031 13.141 1 82.75 287 SER B CA 1
ATOM 6792 C C . SER B 1 287 ? 13.266 56.188 14.188 1 82.75 287 SER B C 1
ATOM 6794 O O . SER B 1 287 ? 13.25 55.469 15.195 1 82.75 287 SER B O 1
ATOM 6796 N N . GLU B 1 288 ? 12.5 57.125 14.117 1 81.12 288 GLU B N 1
ATOM 6797 C CA . GLU B 1 288 ? 11.375 57.344 15.023 1 81.12 288 GLU B CA 1
ATOM 6798 C C . GLU B 1 288 ? 10.492 56.094 15.094 1 81.12 288 GLU B C 1
ATOM 6800 O O . GLU B 1 288 ? 9.969 55.75 16.156 1 81.12 288 GLU B O 1
ATOM 6805 N N . TYR B 1 289 ? 10.398 55.469 14.047 1 82.56 289 TYR B N 1
ATOM 6806 C CA . TYR B 1 289 ? 9.617 54.25 13.977 1 82.56 289 TYR B CA 1
ATOM 6807 C C . TYR B 1 289 ? 10.266 53.156 14.82 1 82.56 289 TYR B C 1
ATOM 6809 O O . TYR B 1 289 ? 9.57 52.406 15.539 1 82.56 289 TYR B O 1
ATOM 6817 N N . ASP B 1 290 ? 11.508 53.094 14.727 1 87.88 290 ASP B N 1
ATOM 6818 C CA . ASP B 1 290 ? 12.227 52.062 15.461 1 87.88 290 ASP B CA 1
ATOM 6819 C C . ASP B 1 290 ? 12.18 52.312 16.969 1 87.88 290 ASP B C 1
ATOM 6821 O O . ASP B 1 290 ? 12.094 51.375 17.766 1 87.88 290 ASP B O 1
ATOM 6825 N N . LYS B 1 291 ? 12.273 53.531 17.219 1 88.19 291 LYS B N 1
ATOM 6826 C CA . LYS B 1 291 ? 12.18 53.875 18.625 1 88.19 291 LYS B CA 1
ATOM 6827 C C . LYS B 1 291 ? 10.805 53.531 19.188 1 88.19 291 LYS B C 1
ATOM 6829 O O . LYS B 1 291 ? 10.703 53 20.297 1 88.19 291 LYS B O 1
ATOM 6834 N N . GLU B 1 292 ? 9.82 53.812 18.469 1 90.5 292 GLU B N 1
ATOM 6835 C CA . GLU B 1 292 ? 8.469 53.5 18.922 1 90.5 292 GLU B CA 1
ATOM 6836 C C . GLU B 1 292 ? 8.266 52 19.031 1 90.5 292 GLU B C 1
ATOM 6838 O O . GLU B 1 292 ? 7.594 51.531 19.953 1 90.5 292 GLU B O 1
ATOM 6843 N N . ARG B 1 293 ? 8.859 51.375 18.125 1 91.31 293 ARG B N 1
ATOM 6844 C CA . ARG B 1 293 ? 8.75 49.938 18.125 1 91.31 293 ARG B CA 1
ATOM 6845 C C . ARG B 1 293 ? 9.391 49.344 19.391 1 91.31 293 ARG B C 1
ATOM 6847 O O . ARG B 1 293 ? 8.828 48.438 20 1 91.31 293 ARG B O 1
ATOM 6854 N N . LYS B 1 294 ? 10.484 49.781 19.672 1 91.69 294 LYS B N 1
ATOM 6855 C CA . LYS B 1 294 ? 11.172 49.312 20.875 1 91.69 294 LYS B CA 1
ATOM 6856 C C . LYS B 1 294 ? 10.344 49.594 22.125 1 91.69 294 LYS B C 1
ATOM 6858 O O . LYS B 1 294 ? 10.242 48.75 23.016 1 91.69 294 LYS B O 1
ATOM 6863 N N . SER B 1 295 ? 9.797 50.781 22.141 1 91.5 295 SER B N 1
ATOM 6864 C CA . SER B 1 295 ? 8.938 51.125 23.266 1 91.5 295 SER B CA 1
ATOM 6865 C C . SER B 1 295 ? 7.699 50.25 23.328 1 91.5 295 SER B C 1
ATOM 6867 O O . SER B 1 295 ? 7.312 49.781 24.391 1 91.5 295 SER B O 1
ATOM 6869 N N . TYR B 1 296 ? 7.199 50.094 22.234 1 94.56 296 TYR B N 1
ATOM 6870 C CA . TYR B 1 296 ? 6.027 49.25 22.078 1 94.56 296 TYR B CA 1
ATOM 6871 C C . TYR B 1 296 ? 6.312 47.844 22.594 1 94.56 296 TYR B C 1
ATOM 6873 O O . TYR B 1 296 ? 5.551 47.312 23.406 1 94.56 296 TYR B O 1
ATOM 6881 N N . GLU B 1 297 ? 7.363 47.281 22.172 1 95.5 297 GLU B N 1
ATOM 6882 C CA . GLU B 1 297 ? 7.711 45.938 22.562 1 95.5 297 GLU B CA 1
ATOM 6883 C C . GLU B 1 297 ? 8.016 45.844 24.047 1 95.5 297 GLU B C 1
ATOM 6885 O O . GLU B 1 297 ? 7.633 44.875 24.703 1 95.5 297 GLU B O 1
ATOM 6890 N N . ALA B 1 298 ? 8.672 46.781 24.547 1 95.19 298 ALA B N 1
ATOM 6891 C CA . ALA B 1 298 ? 8.977 46.781 25.969 1 95.19 298 ALA B CA 1
ATOM 6892 C C . ALA B 1 298 ? 7.699 46.844 26.797 1 95.19 298 ALA B C 1
ATOM 6894 O O . ALA B 1 298 ? 7.613 46.219 27.859 1 95.19 298 ALA B O 1
ATOM 6895 N N . LEU B 1 299 ? 6.75 47.625 26.344 1 95.81 299 LEU B N 1
ATOM 6896 C CA . LEU B 1 299 ? 5.465 47.719 27.016 1 95.81 299 LEU B CA 1
ATOM 6897 C C . LEU B 1 299 ? 4.715 46.406 26.984 1 95.81 299 LEU B C 1
ATOM 6899 O O . LEU B 1 299 ? 4.07 46 27.953 1 95.81 299 LEU B O 1
ATOM 6903 N N . CYS B 1 300 ? 4.84 45.719 25.844 1 96.12 300 CYS B N 1
ATOM 6904 C CA . CYS B 1 300 ? 4.191 44.438 25.719 1 96.12 300 CYS B CA 1
ATOM 6905 C C . CYS B 1 300 ? 4.762 43.438 26.703 1 96.12 300 CYS B C 1
ATOM 6907 O O . CYS B 1 300 ? 4.047 42.562 27.188 1 96.12 300 CYS B O 1
ATOM 6909 N N . ARG B 1 301 ? 6.02 43.594 27.047 1 94.69 301 ARG B N 1
ATOM 6910 C CA . ARG B 1 301 ? 6.676 42.688 27.984 1 94.69 301 ARG B CA 1
ATOM 6911 C C . ARG B 1 301 ? 6.414 43.125 29.422 1 94.69 301 ARG B C 1
ATOM 6913 O O . ARG B 1 301 ? 6.816 42.438 30.375 1 94.69 301 ARG B O 1
ATOM 6920 N N . GLY B 1 302 ? 5.715 44.219 29.594 1 91.12 302 GLY B N 1
ATOM 6921 C CA . GLY B 1 302 ? 5.434 44.719 30.938 1 91.12 302 GLY B CA 1
ATOM 6922 C C . GLY B 1 302 ? 6.664 45.25 31.641 1 91.12 302 GLY B C 1
ATOM 6923 O O . GLY B 1 302 ? 6.754 45.219 32.875 1 91.12 302 GLY B O 1
ATOM 6924 N N . GLU B 1 303 ? 7.574 45.812 30.891 1 91.19 303 GLU B N 1
ATOM 6925 C CA . GLU B 1 303 ? 8.852 46.25 31.453 1 91.19 303 GLU B CA 1
ATOM 6926 C C . GLU B 1 303 ? 8.828 47.719 31.781 1 91.19 303 GLU B C 1
ATOM 6928 O O . GLU B 1 303 ? 9.82 48.281 32.281 1 91.19 303 GLU B O 1
ATOM 6933 N N . VAL B 1 304 ? 7.758 48.375 31.516 1 89.31 304 VAL B N 1
ATOM 6934 C CA . VAL B 1 304 ? 7.664 49.844 31.703 1 89.31 304 VAL B CA 1
ATOM 6935 C C . VAL B 1 304 ? 6.566 50.156 32.719 1 89.31 304 VAL B C 1
ATOM 6937 O O . VAL B 1 304 ? 5.492 49.531 32.688 1 89.31 304 VAL B O 1
ATOM 6940 N N . ASP B 1 305 ? 6.883 51.031 33.656 1 86.75 305 ASP B N 1
ATOM 6941 C CA . ASP B 1 305 ? 5.898 51.438 34.656 1 86.75 305 ASP B CA 1
ATOM 6942 C C . ASP B 1 305 ? 5.512 52.906 34.438 1 86.75 305 ASP B C 1
ATOM 6944 O O . ASP B 1 305 ? 6.289 53.688 33.906 1 86.75 305 ASP B O 1
ATOM 6948 N N . VAL B 1 306 ? 4.312 53.188 34.906 1 87.62 306 VAL B N 1
ATOM 6949 C CA . VAL B 1 306 ? 3.863 54.594 34.906 1 87.62 306 VAL B CA 1
ATOM 6950 C C . VAL B 1 306 ? 4.688 55.406 35.906 1 87.62 306 VAL B C 1
ATOM 6952 O O . VAL B 1 306 ? 5.016 54.906 37 1 87.62 306 VAL B O 1
ATOM 6955 N N . PRO B 1 307 ? 5.012 56.594 35.531 1 83.88 307 PRO B N 1
ATOM 6956 C CA . PRO B 1 307 ? 5.793 57.438 36.469 1 83.88 307 PRO B CA 1
ATOM 6957 C C . PRO B 1 307 ? 5.113 57.594 37.812 1 83.88 307 PRO B C 1
ATOM 6959 O O . PRO B 1 307 ? 3.883 57.688 37.906 1 83.88 307 PRO B O 1
ATOM 6962 N N . ASN B 1 308 ? 5.922 57.844 38.844 1 83.19 308 ASN B N 1
ATOM 6963 C CA . ASN B 1 308 ? 5.441 57.969 40.219 1 83.19 308 ASN B CA 1
ATOM 6964 C C . ASN B 1 308 ? 4.523 59.156 40.375 1 83.19 308 ASN B C 1
ATOM 6966 O O . ASN B 1 308 ? 3.594 59.125 41.188 1 83.19 308 ASN B O 1
ATOM 6970 N N . GLU B 1 309 ? 4.859 60.219 39.625 1 85.88 309 GLU B N 1
ATOM 6971 C CA . GLU B 1 309 ? 4.059 61.438 39.719 1 85.88 309 GLU B CA 1
ATOM 6972 C C . GLU B 1 309 ? 2.598 61.156 39.375 1 85.88 309 GLU B C 1
ATOM 6974 O O . GLU B 1 309 ? 1.698 61.812 39.906 1 85.88 309 GLU B O 1
ATOM 6979 N N . ILE B 1 310 ? 2.391 60.156 38.625 1 87.06 310 ILE B N 1
ATOM 6980 C CA . ILE B 1 310 ? 1.04 59.812 38.188 1 87.06 310 ILE B CA 1
ATOM 6981 C C . ILE B 1 310 ? 0.487 58.688 39.062 1 87.06 310 ILE B C 1
ATOM 6983 O O . ILE B 1 310 ? -0.657 58.75 39.531 1 87.06 310 ILE B O 1
ATOM 6987 N N . SER B 1 311 ? 1.321 57.719 39.375 1 86.62 311 SER B N 1
ATOM 6988 C CA . SER B 1 311 ? 0.875 56.5 40.031 1 86.62 311 SER B CA 1
ATOM 6989 C C . SER B 1 311 ? 0.351 56.781 41.438 1 86.62 311 SER B C 1
ATOM 6991 O O . SER B 1 311 ? -0.56 56.094 41.906 1 86.62 311 SER B O 1
ATOM 6993 N N . LYS B 1 312 ? 0.876 57.781 42.031 1 84.31 312 LYS B N 1
ATOM 6994 C CA . LYS B 1 312 ? 0.468 58.094 43.406 1 84.31 312 LYS B CA 1
ATOM 6995 C C . LYS B 1 312 ? -0.941 58.688 43.438 1 84.31 312 LYS B C 1
ATOM 6997 O O . LYS B 1 312 ? -1.603 58.688 44.469 1 84.31 312 LYS B O 1
ATOM 7002 N N . LYS B 1 313 ? -1.374 59.188 42.344 1 84.81 313 LYS B N 1
ATOM 7003 C CA . LYS B 1 313 ? -2.658 59.875 42.281 1 84.81 313 LYS B CA 1
ATOM 7004 C C . LYS B 1 313 ? -3.756 58.938 41.75 1 84.81 313 LYS B C 1
ATOM 7006 O O . LYS B 1 313 ? -4.926 59.344 41.688 1 84.81 313 LYS B O 1
ATOM 7011 N N . LEU B 1 314 ? -3.387 57.781 41.438 1 84.12 314 LEU B N 1
ATOM 7012 C CA . LEU B 1 314 ? -4.355 56.875 40.844 1 84.12 314 LEU B CA 1
ATOM 7013 C C . LEU B 1 314 ? -5.273 56.281 41.906 1 84.12 314 LEU B C 1
ATOM 7015 O O . LEU B 1 314 ? -4.836 56 43.031 1 84.12 314 LEU B O 1
ATOM 7019 N N . THR B 1 315 ? -6.578 56.188 41.562 1 81.62 315 THR B N 1
ATOM 7020 C CA . THR B 1 315 ? -7.566 55.719 42.531 1 81.62 315 THR B CA 1
ATOM 7021 C C . THR B 1 315 ? -8.43 54.625 41.938 1 81.62 315 THR B C 1
ATOM 7023 O O . THR B 1 315 ? -8.445 54.438 40.719 1 81.62 315 THR B O 1
ATOM 7026 N N . CYS B 1 316 ? -8.938 53.781 42.812 1 83.31 316 CYS B N 1
ATOM 7027 C CA . CYS B 1 316 ? -9.969 52.781 42.5 1 83.31 316 CYS B CA 1
ATOM 7028 C C . CYS B 1 316 ? -11.227 53.062 43.312 1 83.31 316 CYS B C 1
ATOM 7030 O O . CYS B 1 316 ? -11.164 53.156 44.531 1 83.31 316 CYS B O 1
ATOM 7032 N N . ARG B 1 317 ? -12.359 53.406 42.562 1 81.19 317 ARG B N 1
ATOM 7033 C CA . ARG B 1 317 ? -13.578 53.75 43.281 1 81.19 317 ARG B CA 1
ATOM 7034 C C . ARG B 1 317 ? -14.812 53.188 42.594 1 81.19 317 ARG B C 1
ATOM 7036 O O . ARG B 1 317 ? -14.734 52.781 41.438 1 81.19 317 ARG B O 1
ATOM 7043 N N . TYR B 1 318 ? -15.859 53.125 43.344 1 79.69 318 TYR B N 1
ATOM 7044 C CA . TYR B 1 318 ? -17.156 52.781 42.75 1 79.69 318 TYR B CA 1
ATOM 7045 C C . TYR B 1 318 ? -17.859 54.031 42.25 1 79.69 318 TYR B C 1
ATOM 7047 O O . TYR B 1 318 ? -17.953 55.031 42.938 1 79.69 318 TYR B O 1
ATOM 7055 N N . MET B 1 319 ? -18.141 54.062 41.031 1 74.75 319 MET B N 1
ATOM 7056 C CA . MET B 1 319 ? -18.797 55.188 40.375 1 74.75 319 MET B CA 1
ATOM 7057 C C . MET B 1 319 ? -20.312 55.156 40.594 1 74.75 319 MET B C 1
ATOM 7059 O O . MET B 1 319 ? -20.953 54.125 40.375 1 74.75 319 MET B O 1
ATOM 7063 N N . THR B 1 320 ? -20.844 56.312 41.094 1 70.5 320 THR B N 1
ATOM 7064 C CA . THR B 1 320 ? -22.281 56.406 41.25 1 70.5 320 THR B CA 1
ATOM 7065 C C . THR B 1 320 ? -22.812 57.656 40.531 1 70.5 320 THR B C 1
ATOM 7067 O O . THR B 1 320 ? -24.016 57.812 40.375 1 70.5 320 THR B O 1
ATOM 7070 N N . GLU B 1 321 ? -21.984 58.531 39.969 1 65.75 321 GLU B N 1
ATOM 7071 C CA . GLU B 1 321 ? -22.375 59.875 39.625 1 65.75 321 GLU B CA 1
ATOM 7072 C C . GLU B 1 321 ? -22.875 59.969 38.188 1 65.75 321 GLU B C 1
ATOM 7074 O O . GLU B 1 321 ? -23.641 60.875 37.844 1 65.75 321 GLU B O 1
ATOM 7079 N N . ASN B 1 322 ? -22.609 59.188 37.312 1 66.25 322 ASN B N 1
ATOM 7080 C CA . ASN B 1 322 ? -22.859 59.406 35.875 1 66.25 322 ASN B CA 1
ATOM 7081 C C . ASN B 1 322 ? -24.312 59.156 35.531 1 66.25 322 ASN B C 1
ATOM 7083 O O . ASN B 1 322 ? -24.844 59.781 34.594 1 66.25 322 ASN B O 1
ATOM 7087 N N . HIS B 1 323 ? -24.844 58.281 36.156 1 69.69 323 HIS B N 1
ATOM 7088 C CA . HIS B 1 323 ? -26.219 57.906 35.906 1 69.69 323 HIS B CA 1
ATOM 7089 C C . HIS B 1 323 ? -26.922 57.406 37.156 1 69.69 323 HIS B C 1
ATOM 7091 O O . HIS B 1 323 ? -26.297 56.719 37.969 1 69.69 323 HIS B O 1
ATOM 7097 N N . PRO B 1 324 ? -28.094 57.75 37.219 1 61.12 324 PRO B N 1
ATOM 7098 C CA . PRO B 1 324 ? -28.828 57.344 38.406 1 61.12 324 PRO B CA 1
ATOM 7099 C C . PRO B 1 324 ? -28.812 55.812 38.594 1 61.12 324 PRO B C 1
ATOM 7101 O O . PRO B 1 324 ? -28.812 55.344 39.75 1 61.12 324 PRO B O 1
ATOM 7104 N N . PHE B 1 325 ? -28.75 55.219 37.594 1 65.44 325 PHE B N 1
ATOM 7105 C CA . PHE B 1 325 ? -28.781 53.781 37.656 1 65.44 325 PHE B CA 1
ATOM 7106 C C . PHE B 1 325 ? -27.531 53.219 38.344 1 65.44 325 PHE B C 1
ATOM 7108 O O . PHE B 1 325 ? -27.594 52.156 39 1 65.44 325 PHE B O 1
ATOM 7115 N N . LEU B 1 326 ? -26.484 53.906 38.375 1 74.62 326 LEU B N 1
ATOM 7116 C CA . LEU B 1 326 ? -25.234 53.469 38.938 1 74.62 326 LEU B CA 1
ATOM 7117 C C . LEU B 1 326 ? -25.297 53.5 40.469 1 74.62 326 LEU B C 1
ATOM 7119 O O . LEU B 1 326 ? -24.438 52.938 41.156 1 74.62 326 LEU B O 1
ATOM 7123 N N . ARG B 1 327 ? -26.312 54.031 40.844 1 65.19 327 ARG B N 1
ATOM 7124 C CA . ARG B 1 327 ? -26.516 54.031 42.281 1 65.19 327 ARG B CA 1
ATOM 7125 C C . ARG B 1 327 ? -26.984 52.656 42.75 1 65.19 327 ARG B C 1
ATOM 7127 O O . ARG B 1 327 ? -26.672 52.219 43.875 1 65.19 327 ARG B O 1
ATOM 7134 N N . LEU B 1 328 ? -27.672 52.031 41.969 1 58.97 328 LEU B N 1
ATOM 7135 C CA . LEU B 1 328 ? -28.172 50.719 42.281 1 58.97 328 LEU B CA 1
ATOM 7136 C C . LEU B 1 328 ? -27.156 49.625 41.938 1 58.97 328 LEU B C 1
ATOM 7138 O O . LEU B 1 328 ? -27.078 48.594 42.625 1 58.97 328 LEU B O 1
ATOM 7142 N N . ALA B 1 329 ? -26.453 49.906 40.938 1 67.94 329 ALA B N 1
ATOM 7143 C CA . ALA B 1 329 ? -25.453 48.938 40.5 1 67.94 329 ALA B CA 1
ATOM 7144 C C . ALA B 1 329 ? -24.125 49.656 40.188 1 67.94 329 ALA B C 1
ATOM 7146 O O . ALA B 1 329 ? -23.812 49.906 39.031 1 67.94 329 ALA B O 1
ATOM 7147 N N . PRO B 1 330 ? -23.453 49.812 41.219 1 78.69 330 PRO B N 1
ATOM 7148 C CA . PRO B 1 330 ? -22.219 50.594 41.031 1 78.69 330 PRO B CA 1
ATOM 7149 C C . PRO B 1 330 ? -21.172 49.844 40.219 1 78.69 330 PRO B C 1
ATOM 7151 O O . PRO B 1 330 ? -21.094 48.594 40.281 1 78.69 330 PRO B O 1
ATOM 7154 N N . ILE B 1 331 ? -20.562 50.562 39.406 1 86.81 331 ILE B N 1
ATOM 7155 C CA . ILE B 1 331 ? -19.5 50.031 38.562 1 86.81 331 ILE B CA 1
ATOM 7156 C C . ILE B 1 331 ? -18.141 50.406 39.188 1 86.81 331 ILE B C 1
ATOM 7158 O O . ILE B 1 331 ? -17.891 51.562 39.531 1 86.81 331 ILE B O 1
ATOM 7162 N N . LYS B 1 332 ? -17.344 49.344 39.469 1 89.81 332 LYS B N 1
ATOM 7163 C CA . LYS B 1 332 ? -15.984 49.594 39.938 1 89.81 332 LYS B CA 1
ATOM 7164 C C . LYS B 1 332 ? -15.133 50.25 38.844 1 89.81 332 LYS B C 1
ATOM 7166 O O . LYS B 1 332 ? -15.023 49.719 37.719 1 89.81 332 LYS B O 1
ATOM 7171 N N . MET B 1 333 ? -14.602 51.406 39.156 1 90.88 333 MET B N 1
ATOM 7172 C CA . MET B 1 333 ? -13.797 52.188 38.219 1 90.88 333 MET B CA 1
ATOM 7173 C C . MET B 1 333 ? -12.367 52.312 38.719 1 90.88 333 MET B C 1
ATOM 7175 O O . MET B 1 333 ? -12.148 52.656 39.875 1 90.88 333 MET B O 1
ATOM 7179 N N . GLU B 1 334 ? -11.438 52 37.906 1 92.31 334 GLU B N 1
ATOM 7180 C CA . GLU B 1 334 ? -10.016 52.125 38.219 1 92.31 334 GLU B CA 1
ATOM 7181 C C . GLU B 1 334 ? -9.32 53.094 37.25 1 92.31 334 GLU B C 1
ATOM 7183 O O . GLU B 1 334 ? -9.359 52.906 36.031 1 92.31 334 GLU B O 1
ATOM 7188 N N . MET B 1 335 ? -8.672 54.188 37.812 1 92.44 335 MET B N 1
ATOM 7189 C CA . MET B 1 335 ? -7.887 55.094 37 1 92.44 335 MET B CA 1
ATOM 7190 C C . MET B 1 335 ? -6.504 54.531 36.688 1 92.44 335 MET B C 1
ATOM 7192 O O . MET B 1 335 ? -5.727 54.281 37.625 1 92.44 335 MET B O 1
ATOM 7196 N N . MET B 1 336 ? -6.234 54.281 35.469 1 93.25 336 MET B N 1
ATOM 7197 C CA . MET B 1 336 ? -4.957 53.719 35.062 1 93.25 336 MET B CA 1
ATOM 7198 C C . MET B 1 336 ? -3.938 54.781 34.75 1 93.25 336 MET B C 1
ATOM 7200 O O . MET B 1 336 ? -2.729 54.562 34.812 1 93.25 336 MET B O 1
ATOM 7204 N N . TYR B 1 337 ? -4.391 55.906 34.344 1 92.5 337 TYR B N 1
ATOM 7205 C CA . TYR B 1 337 ? -3.545 57.031 34 1 92.5 337 TYR B CA 1
ATOM 7206 C C . TYR B 1 337 ? -4.316 58.344 34.125 1 92.5 337 TYR B C 1
ATOM 7208 O O . TYR B 1 337 ? -5.547 58.375 34 1 92.5 337 TYR B O 1
ATOM 7216 N N . LEU B 1 338 ? -3.576 59.469 34.312 1 90 338 LEU B N 1
ATOM 7217 C CA . LEU B 1 338 ? -4.199 60.781 34.438 1 90 338 LEU B CA 1
ATOM 7218 C C . LEU B 1 338 ? -3.695 61.75 33.375 1 90 338 LEU B C 1
ATOM 7220 O O . LEU B 1 338 ? -2.486 61.906 33.188 1 90 338 LEU B O 1
ATOM 7224 N N . ASN B 1 339 ? -4.57 62.375 32.562 1 86.44 339 ASN B N 1
ATOM 7225 C CA . ASN B 1 339 ? -4.328 63.406 31.547 1 86.44 339 ASN B CA 1
ATOM 7226 C C . ASN B 1 339 ? -3.371 62.906 30.469 1 86.44 339 ASN B C 1
ATOM 7228 O O . ASN B 1 339 ? -2.24 63.406 30.359 1 86.44 339 ASN B O 1
ATOM 7232 N N . PRO B 1 340 ? -3.881 62.125 29.688 1 90.12 340 PRO B N 1
ATOM 7233 C CA . PRO B 1 340 ? -5.301 61.812 29.516 1 90.12 340 PRO B CA 1
ATOM 7234 C C . PRO B 1 340 ? -5.781 60.688 30.438 1 90.12 340 PRO B C 1
ATOM 7236 O O . PRO B 1 340 ? -4.996 59.812 30.828 1 90.12 340 PRO B O 1
ATOM 7239 N N . ASP B 1 341 ? -7.039 60.75 30.734 1 89.25 341 ASP B N 1
ATOM 7240 C CA . ASP B 1 341 ? -7.594 59.75 31.641 1 89.25 341 ASP B CA 1
ATOM 7241 C C . ASP B 1 341 ? -7.84 58.406 30.922 1 89.25 341 ASP B C 1
ATOM 7243 O O . ASP B 1 341 ? -8.57 58.375 29.922 1 89.25 341 ASP B O 1
ATOM 7247 N N . ILE B 1 342 ? -7.152 57.438 31.375 1 93.88 342 ILE B N 1
ATOM 7248 C CA . ILE B 1 342 ? -7.43 56.062 30.984 1 93.88 342 ILE B CA 1
ATOM 7249 C C . ILE B 1 342 ? -8.039 55.312 32.156 1 93.88 342 ILE B C 1
ATOM 7251 O O . ILE B 1 342 ? -7.438 55.219 33.219 1 93.88 342 ILE B O 1
ATOM 7255 N N . VAL B 1 343 ? -9.211 54.781 31.922 1 94.62 343 VAL B N 1
ATOM 7256 C CA . VAL B 1 343 ? -9.984 54.188 33 1 94.62 343 VAL B CA 1
ATOM 7257 C C . VAL B 1 343 ? -10.32 52.719 32.656 1 94.62 343 VAL B C 1
ATOM 7259 O O . VAL B 1 343 ? -10.516 52.406 31.484 1 94.62 343 VAL B O 1
ATOM 7262 N N . ILE B 1 344 ? -10.32 51.875 33.688 1 95.62 344 ILE B N 1
ATOM 7263 C CA . ILE B 1 344 ? -10.812 50.531 33.562 1 95.62 344 ILE B CA 1
ATOM 7264 C C . ILE B 1 344 ? -12.086 50.344 34.406 1 95.62 344 ILE B C 1
ATOM 7266 O O . ILE B 1 344 ? -12.094 50.656 35.594 1 95.62 344 ILE B O 1
ATOM 7270 N N . PHE B 1 345 ? -13.18 49.969 33.75 1 95.19 345 PHE B N 1
ATOM 7271 C CA . PHE B 1 345 ? -14.391 49.562 34.438 1 95.19 345 PHE B CA 1
ATOM 7272 C C . PHE B 1 345 ? -14.414 48.062 34.625 1 95.19 345 PHE B C 1
ATOM 7274 O O . PHE B 1 345 ? -14.227 47.312 33.688 1 95.19 345 PHE B O 1
ATOM 7281 N N . HIS B 1 346 ? -14.641 47.625 35.844 1 94.44 346 HIS B N 1
ATOM 7282 C CA . HIS B 1 346 ? -14.609 46.188 36.125 1 94.44 346 HIS B CA 1
ATOM 7283 C C . HIS B 1 346 ? -16.016 45.594 36.156 1 94.44 346 HIS B C 1
ATOM 7285 O O . HIS B 1 346 ? -16.953 46.281 36.594 1 94.44 346 HIS B O 1
ATOM 7291 N N . ASP B 1 347 ? -16.219 44.406 35.625 1 94.44 347 ASP B N 1
ATOM 7292 C CA . ASP B 1 347 ? -17.438 43.594 35.688 1 94.44 347 ASP B CA 1
ATOM 7293 C C . ASP B 1 347 ? -18.594 44.312 35.031 1 94.44 347 ASP B C 1
ATOM 7295 O O . ASP B 1 347 ? -19.672 44.469 35.625 1 94.44 347 ASP B O 1
ATOM 7299 N N . VAL B 1 348 ? -18.344 44.719 33.812 1 95.94 348 VAL B N 1
ATOM 7300 C CA . VAL B 1 348 ? -19.344 45.562 33.156 1 95.94 348 VAL B CA 1
ATOM 7301 C C . VAL B 1 348 ? -20 44.781 32.031 1 95.94 348 VAL B C 1
ATOM 7303 O O . VAL B 1 348 ? -20.938 45.25 31.391 1 95.94 348 VAL B O 1
ATOM 7306 N N . ILE B 1 349 ? -19.594 43.594 31.734 1 96.94 349 ILE B N 1
ATOM 7307 C CA . ILE B 1 349 ? -20.219 42.688 30.781 1 96.94 349 ILE B CA 1
ATOM 7308 C C . ILE B 1 349 ? -20.25 41.281 31.375 1 96.94 349 ILE B C 1
ATOM 7310 O O . ILE B 1 349 ? -19.266 40.812 31.953 1 96.94 349 ILE B O 1
ATOM 7314 N N . SER B 1 350 ? -21.375 40.562 31.312 1 97 350 SER B N 1
ATOM 7315 C CA . SER B 1 350 ? -21.516 39.25 31.922 1 97 350 SER B CA 1
ATOM 7316 C C . SER B 1 350 ? -21.031 38.156 31 1 97 350 SER B C 1
ATOM 7318 O O . SER B 1 350 ? -20.891 38.375 29.781 1 97 350 SER B O 1
ATOM 7320 N N . ASP B 1 351 ? -20.812 36.906 31.594 1 97.25 351 ASP B N 1
ATOM 7321 C CA . ASP B 1 351 ? -20.391 35.75 30.812 1 97.25 351 ASP B CA 1
ATOM 7322 C C . ASP B 1 351 ? -21.453 35.375 29.766 1 97.25 351 ASP B C 1
ATOM 7324 O O . ASP B 1 351 ? -21.125 35 28.656 1 97.25 351 ASP B O 1
ATOM 7328 N N . GLY B 1 352 ? -22.703 35.438 30.172 1 97.5 352 GLY B N 1
ATOM 7329 C CA . GLY B 1 352 ? -23.781 35.156 29.234 1 97.5 352 GLY B CA 1
ATOM 7330 C C . GLY B 1 352 ? -23.797 36.125 28.047 1 97.5 352 GLY B C 1
ATOM 7331 O O . GLY B 1 352 ? -24.047 35.688 26.922 1 97.5 352 GLY B O 1
ATOM 7332 N N . GLU B 1 353 ? -23.594 37.469 28.312 1 97.75 353 GLU B N 1
ATOM 7333 C CA . GLU B 1 353 ? -23.531 38.438 27.25 1 97.75 353 GLU B CA 1
ATOM 7334 C C . GLU B 1 353 ? -22.344 38.188 26.312 1 97.75 353 GLU B C 1
ATOM 7336 O O . GLU B 1 353 ? -22.484 38.281 25.094 1 97.75 353 GLU B O 1
ATOM 7341 N N . ILE B 1 354 ? -21.219 37.812 26.906 1 98.12 354 ILE B N 1
ATOM 7342 C CA . ILE B 1 354 ? -20.016 37.531 26.141 1 98.12 354 ILE B CA 1
ATOM 7343 C C . ILE B 1 354 ? -20.281 36.375 25.188 1 98.12 354 ILE B C 1
ATOM 7345 O O . ILE B 1 354 ? -19.953 36.438 24 1 98.12 354 ILE B O 1
ATOM 7349 N N . GLU B 1 355 ? -20.891 35.312 25.688 1 97.25 355 GLU B N 1
ATOM 7350 C CA . GLU B 1 355 ? -21.156 34.156 24.859 1 97.25 355 GLU B CA 1
ATOM 7351 C C . GLU B 1 355 ? -22.109 34.5 23.703 1 97.25 355 GLU B C 1
ATOM 7353 O O . GLU B 1 355 ? -21.938 34 22.594 1 97.25 355 GLU B O 1
ATOM 7358 N N . THR B 1 356 ? -23.062 35.25 24.031 1 97.94 356 THR B N 1
ATOM 7359 C CA . THR B 1 356 ? -24.016 35.688 23 1 97.94 356 THR B CA 1
ATOM 7360 C C . THR B 1 356 ? -23.297 36.5 21.906 1 97.94 356 THR B C 1
ATOM 7362 O O . THR B 1 356 ? -23.516 36.25 20.719 1 97.94 356 THR B O 1
ATOM 7365 N N . VAL B 1 357 ? -22.469 37.438 22.281 1 98.12 357 VAL B N 1
ATOM 7366 C CA . VAL B 1 357 ? -21.734 38.312 21.359 1 98.12 357 VAL B CA 1
ATOM 7367 C C . VAL B 1 357 ? -20.812 37.469 20.484 1 98.12 357 VAL B C 1
ATOM 7369 O O . VAL B 1 357 ? -20.766 37.625 19.266 1 98.12 357 VAL B O 1
ATOM 7372 N N . LYS B 1 358 ? -20.109 36.531 21.109 1 97.12 358 LYS B N 1
ATOM 7373 C CA . LYS B 1 358 ? -19.203 35.656 20.375 1 97.12 358 LYS B CA 1
ATOM 7374 C C . LYS B 1 358 ? -19.953 34.844 19.328 1 97.12 358 LYS B C 1
ATOM 7376 O O . LYS B 1 358 ? -19.531 34.719 18.188 1 97.12 358 LYS B O 1
ATOM 7381 N N . ARG B 1 359 ? -21.062 34.219 19.75 1 96.81 359 ARG B N 1
ATOM 7382 C CA . ARG B 1 359 ? -21.859 33.375 18.875 1 96.81 359 ARG B CA 1
ATOM 7383 C C . ARG B 1 359 ? -22.344 34.156 17.656 1 96.81 359 ARG B C 1
ATOM 7385 O O . ARG B 1 359 ? -22.297 33.625 16.531 1 96.81 359 ARG B O 1
ATOM 7392 N N . MET B 1 360 ? -22.734 35.375 17.875 1 97.31 360 MET B N 1
ATOM 7393 C CA . MET B 1 360 ? -23.266 36.219 16.797 1 97.31 360 MET B CA 1
ATOM 7394 C C . MET B 1 360 ? -22.156 36.688 15.867 1 97.31 360 MET B C 1
ATOM 7396 O O . MET B 1 360 ? -22.375 36.875 14.672 1 97.31 360 MET B O 1
ATOM 7400 N N . ALA B 1 361 ? -21 36.844 16.391 1 96.88 361 ALA B N 1
ATOM 7401 C CA . ALA B 1 361 ? -19.891 37.438 15.625 1 96.88 361 ALA B CA 1
ATOM 7402 C C . ALA B 1 361 ? -19.188 36.375 14.773 1 96.88 361 ALA B C 1
ATOM 7404 O O . ALA B 1 361 ? -18.734 36.656 13.664 1 96.88 361 ALA B O 1
ATOM 7405 N N . ARG B 1 362 ? -19.062 35.188 15.195 1 94.12 362 ARG B N 1
ATOM 7406 C CA . ARG B 1 362 ? -18.25 34.094 14.625 1 94.12 362 ARG B CA 1
ATOM 7407 C C . ARG B 1 362 ? -18.531 33.938 13.133 1 94.12 362 ARG B C 1
ATOM 7409 O O . ARG B 1 362 ? -17.594 33.906 12.32 1 94.12 362 ARG B O 1
ATOM 7416 N N . PRO B 1 363 ? -19.766 33.906 12.703 1 93 363 PRO B N 1
ATOM 7417 C CA . PRO B 1 363 ? -20.031 33.656 11.281 1 93 363 PRO B CA 1
ATOM 7418 C C . PRO B 1 363 ? -19.75 34.906 10.414 1 93 363 PRO B C 1
ATOM 7420 O O . PRO B 1 363 ? -19.719 34.781 9.188 1 93 363 PRO B O 1
ATOM 7423 N N . ARG B 1 364 ? -19.453 36.094 11.039 1 94.19 364 ARG B N 1
ATOM 7424 C CA . ARG B 1 364 ? -19.359 37.344 10.305 1 94.19 364 ARG B CA 1
ATOM 7425 C C . ARG B 1 364 ? -17.922 37.844 10.242 1 94.19 364 ARG B C 1
ATOM 7427 O O . ARG B 1 364 ? -17.656 38.906 9.695 1 94.19 364 ARG B O 1
ATOM 7434 N N . PHE B 1 365 ? -17.047 37.062 10.68 1 92.75 365 PHE B N 1
ATOM 7435 C CA . PHE B 1 365 ? -15.664 37.5 10.812 1 92.75 365 PHE B CA 1
ATOM 7436 C C . PHE B 1 365 ? -15.055 37.781 9.438 1 92.75 365 PHE B C 1
ATOM 7438 O O . PHE B 1 365 ? -15.211 37 8.516 1 92.75 365 PHE B O 1
ATOM 7445 N N . LYS B 1 366 ? -14.414 38.875 9.367 1 90.19 366 LYS B N 1
ATOM 7446 C CA . LYS B 1 366 ? -13.672 39.25 8.172 1 90.19 366 LYS B CA 1
ATOM 7447 C C . LYS B 1 366 ? -12.297 39.844 8.539 1 90.19 366 LYS B C 1
ATOM 7449 O O . LYS B 1 366 ? -12.156 40.531 9.539 1 90.19 366 LYS B O 1
ATOM 7454 N N . ARG B 1 367 ? -11.375 39.531 7.707 1 86.75 367 ARG B N 1
ATOM 7455 C CA . ARG B 1 367 ? -10.023 40.031 7.922 1 86.75 367 ARG B CA 1
ATOM 7456 C C . ARG B 1 367 ? -9.945 41.531 7.578 1 86.75 367 ARG B C 1
ATOM 7458 O O . ARG B 1 367 ? -10.672 42 6.707 1 86.75 367 ARG B O 1
ATOM 7465 N N . ALA B 1 368 ? -9.133 42.188 8.312 1 76.81 368 ALA B N 1
ATOM 7466 C CA . ALA B 1 368 ? -8.938 43.594 8.023 1 76.81 368 ALA B CA 1
ATOM 7467 C C . ALA B 1 368 ? -8.211 43.781 6.691 1 76.81 368 ALA B C 1
ATOM 7469 O O . ALA B 1 368 ? -7.281 43.031 6.371 1 76.81 368 ALA B O 1
ATOM 7470 N N . VAL B 1 369 ? -8.648 44.656 5.898 1 76.38 369 VAL B N 1
ATOM 7471 C CA . VAL B 1 369 ? -8.047 44.938 4.598 1 76.38 369 VAL B CA 1
ATOM 7472 C C . VAL B 1 369 ? -7.727 46.438 4.469 1 76.38 369 VAL B C 1
ATOM 7474 O O . VAL B 1 369 ? -8.312 47.25 5.168 1 76.38 369 VAL B O 1
ATOM 7477 N N . VAL B 1 370 ? -6.676 46.688 3.738 1 71.25 370 VAL B N 1
ATOM 7478 C CA . VAL B 1 370 ? -6.277 48.062 3.428 1 71.25 370 VAL B CA 1
ATOM 7479 C C . VAL B 1 370 ? -6.062 48.188 1.923 1 71.25 370 VAL B C 1
ATOM 7481 O O . VAL B 1 370 ? -5.84 47.219 1.223 1 71.25 370 VAL B O 1
ATOM 7484 N N . HIS B 1 371 ? -6.285 49.406 1.505 1 69.19 371 HIS B N 1
ATOM 7485 C CA . HIS B 1 371 ? -6.02 49.656 0.094 1 69.19 371 HIS B CA 1
ATOM 7486 C C . HIS B 1 371 ? -4.523 49.75 -0.178 1 69.19 371 HIS B C 1
ATOM 7488 O O . HIS B 1 371 ? -3.811 50.5 0.493 1 69.19 371 HIS B O 1
ATOM 7494 N N . ASP B 1 372 ? -4.055 48.969 -1.054 1 72.12 372 ASP B N 1
ATOM 7495 C CA . ASP B 1 372 ? -2.666 49.062 -1.491 1 72.12 372 ASP B CA 1
ATOM 7496 C C . ASP B 1 372 ? -2.396 50.406 -2.184 1 72.12 372 ASP B C 1
ATOM 7498 O O . ASP B 1 372 ? -3.102 50.781 -3.127 1 72.12 372 ASP B O 1
ATOM 7502 N N . PRO B 1 373 ? -1.549 51.094 -1.639 1 68.12 373 PRO B N 1
ATOM 7503 C CA . PRO B 1 373 ? -1.312 52.406 -2.234 1 68.12 373 PRO B CA 1
ATOM 7504 C C . PRO B 1 373 ? -0.905 52.344 -3.703 1 68.12 373 PRO B C 1
ATOM 7506 O O . PRO B 1 373 ? -1.21 53.25 -4.484 1 68.12 373 PRO B O 1
ATOM 7509 N N . LYS B 1 374 ? -0.248 51.281 -4.043 1 71.94 374 LYS B N 1
ATOM 7510 C CA . LYS B 1 374 ? 0.275 51.125 -5.398 1 71.94 374 LYS B CA 1
ATOM 7511 C C . LYS B 1 374 ? -0.792 50.594 -6.348 1 71.94 374 LYS B C 1
ATOM 7513 O O . LYS B 1 374 ? -0.965 51.094 -7.453 1 71.94 374 LYS B O 1
ATOM 7518 N N . THR B 1 375 ? -1.525 49.719 -6.008 1 76.12 375 THR B N 1
ATOM 7519 C CA . THR B 1 375 ? -2.42 49.031 -6.93 1 76.12 375 THR B CA 1
ATOM 7520 C C . THR B 1 375 ? -3.869 49.438 -6.684 1 76.12 375 THR B C 1
ATOM 7522 O O . THR B 1 375 ? -4.727 49.25 -7.551 1 76.12 375 THR B O 1
ATOM 7525 N N . GLY B 1 376 ? -4.086 49.969 -5.523 1 72.62 376 GLY B N 1
ATOM 7526 C CA . GLY B 1 376 ? -5.441 50.312 -5.156 1 72.62 376 GLY B CA 1
ATOM 7527 C C . GLY B 1 376 ? -6.289 49.156 -4.723 1 72.62 376 GLY B C 1
ATOM 7528 O O . GLY B 1 376 ? -7.434 49.312 -4.301 1 72.62 376 GLY B O 1
ATOM 7529 N N . GLU B 1 377 ? -5.664 48 -4.863 1 74.69 377 GLU B N 1
ATOM 7530 C CA . GLU B 1 377 ? -6.418 46.812 -4.504 1 74.69 377 GLU B CA 1
ATOM 7531 C C . GLU B 1 377 ? -6.445 46.625 -2.994 1 74.69 377 GLU B C 1
ATOM 7533 O O . GLU B 1 377 ? -5.566 47.094 -2.281 1 74.69 377 GLU B O 1
ATOM 7538 N N . LEU B 1 378 ? -7.504 45.938 -2.547 1 76.44 378 LEU B N 1
ATOM 7539 C CA . LEU B 1 378 ? -7.609 45.594 -1.13 1 76.44 378 LEU B CA 1
ATOM 7540 C C . LEU B 1 378 ? -6.703 44.438 -0.777 1 76.44 378 LEU B C 1
ATOM 7542 O O . LEU B 1 378 ? -6.801 43.375 -1.383 1 76.44 378 LEU B O 1
ATOM 7546 N N . VAL B 1 379 ? -5.738 44.781 -0.017 1 76.75 379 VAL B N 1
ATOM 7547 C CA . VAL B 1 379 ? -4.824 43.719 0.43 1 76.75 379 VAL B CA 1
ATOM 7548 C C . VAL B 1 379 ? -4.926 43.562 1.945 1 76.75 379 VAL B C 1
ATOM 7550 O O . VAL B 1 379 ? -5.254 44.531 2.656 1 76.75 379 VAL B O 1
ATOM 7553 N N . PRO B 1 380 ? -4.656 42.375 2.381 1 77.81 380 PRO B N 1
ATOM 7554 C CA . PRO B 1 380 ? -4.695 42.156 3.832 1 77.81 380 PRO B CA 1
ATOM 7555 C C . PRO B 1 380 ? -3.672 43.031 4.574 1 77.81 380 PRO B C 1
ATOM 7557 O O . PRO B 1 380 ? -2.559 43.219 4.082 1 77.81 380 PRO B O 1
ATOM 7560 N N . ALA B 1 381 ? -4.09 43.594 5.684 1 74.44 381 ALA B N 1
ATOM 7561 C CA . ALA B 1 381 ? -3.207 44.406 6.508 1 74.44 381 ALA B CA 1
ATOM 7562 C C . ALA B 1 381 ? -2.27 43.531 7.34 1 74.44 381 ALA B C 1
ATOM 7564 O O . ALA B 1 381 ? -2.725 42.719 8.148 1 74.44 381 ALA B O 1
ATOM 7565 N N . HIS B 1 382 ? -0.953 43.719 7.184 1 76.06 382 HIS B N 1
ATOM 7566 C CA . HIS B 1 382 ? 0.005 42.875 7.906 1 76.06 382 HIS B CA 1
ATOM 7567 C C . HIS B 1 382 ? 0.257 43.438 9.305 1 76.06 382 HIS B C 1
ATOM 7569 O O . HIS B 1 382 ? 0.789 42.719 10.164 1 76.06 382 HIS B O 1
ATOM 7575 N N . TYR B 1 383 ? -0.19 44.719 9.492 1 76.25 383 TYR B N 1
ATOM 7576 C CA . TYR B 1 383 ? 0.044 45.312 10.789 1 76.25 383 TYR B CA 1
ATOM 7577 C C . TYR B 1 383 ? -1.056 44.969 11.773 1 76.25 383 TYR B C 1
ATOM 7579 O O . TYR B 1 383 ? -1.055 45.438 12.922 1 76.25 383 TYR B O 1
ATOM 7587 N N . ARG B 1 384 ? -1.947 44.125 11.266 1 80.5 384 ARG B N 1
ATOM 7588 C CA . ARG B 1 384 ? -3.027 43.656 12.133 1 80.5 384 ARG B CA 1
ATOM 7589 C C . ARG B 1 384 ? -3.42 42.219 11.797 1 80.5 384 ARG B C 1
ATOM 7591 O O . ARG B 1 384 ? -3.744 41.906 10.648 1 80.5 384 ARG B O 1
ATOM 7598 N N . ILE B 1 385 ? -3.246 41.344 12.727 1 88.94 385 ILE B N 1
ATOM 7599 C CA . ILE B 1 385 ? -3.648 39.938 12.578 1 88.94 385 ILE B CA 1
ATOM 7600 C C . ILE B 1 385 ? -4.828 39.656 13.5 1 88.94 385 ILE B C 1
ATOM 7602 O O . ILE B 1 385 ? -4.641 39.188 14.625 1 88.94 385 ILE B O 1
ATOM 7606 N N . SER B 1 386 ? -5.98 39.906 13.031 1 91.81 386 SER B N 1
ATOM 7607 C CA . SER B 1 386 ? -7.27 39.688 13.688 1 91.81 386 SER B CA 1
ATOM 7608 C C . SER B 1 386 ? -8.414 39.688 12.68 1 91.81 386 SER B C 1
ATOM 7610 O O . SER B 1 386 ? -8.227 40.094 11.523 1 91.81 386 SER B O 1
ATOM 7612 N N . LYS B 1 387 ? -9.469 39.156 13.094 1 93.44 387 LYS B N 1
ATOM 7613 C CA . LYS B 1 387 ? -10.703 39.281 12.328 1 93.44 387 LYS B CA 1
ATOM 7614 C C . LYS B 1 387 ? -11.781 40 13.133 1 93.44 387 LYS B C 1
ATOM 7616 O O . LYS B 1 387 ? -11.82 39.875 14.367 1 93.44 387 LYS B O 1
ATOM 7621 N N . SER B 1 388 ? -12.594 40.719 12.414 1 94.81 388 SER B N 1
ATOM 7622 C CA . SER B 1 388 ? -13.602 41.5 13.109 1 94.81 388 SER B CA 1
ATOM 7623 C C . SER B 1 388 ? -14.992 41.281 12.523 1 94.81 388 SER B C 1
ATOM 7625 O O . SER B 1 388 ? -15.117 40.844 11.383 1 94.81 388 SER B O 1
ATOM 7627 N N . ALA B 1 389 ? -15.961 41.438 13.328 1 96.44 389 ALA B N 1
ATOM 7628 C CA . ALA B 1 389 ? -17.375 41.406 12.992 1 96.44 389 ALA B CA 1
ATOM 7629 C C . ALA B 1 389 ? -18.109 42.594 13.617 1 96.44 389 ALA B C 1
ATOM 7631 O O . ALA B 1 389 ? -17.688 43.125 14.648 1 96.44 389 ALA B O 1
ATOM 7632 N N . TRP B 1 390 ? -19.172 43.031 12.969 1 97.12 390 TRP B N 1
ATOM 7633 C CA . TRP B 1 390 ? -19.938 44.188 13.445 1 97.12 390 TRP B CA 1
ATOM 7634 C C . TRP B 1 390 ? -21.359 43.781 13.836 1 97.12 390 TRP B C 1
ATOM 7636 O O . TRP B 1 390 ? -22.016 43.031 13.102 1 97.12 390 TRP B O 1
ATOM 7646 N N . LEU B 1 391 ? -21.734 44.156 15.023 1 97.56 391 LEU B N 1
ATOM 7647 C CA . LEU B 1 391 ? -23.062 43.844 15.531 1 97.56 391 LEU B CA 1
ATOM 7648 C C . LEU B 1 391 ? -23.875 45.094 15.797 1 97.56 391 LEU B C 1
ATOM 7650 O O . LEU B 1 391 ? -23.391 46 16.484 1 97.56 391 LEU B O 1
ATOM 7654 N N . ARG B 1 392 ? -25.25 45.156 15.32 1 93.25 392 ARG B N 1
ATOM 7655 C CA . ARG B 1 392 ? -26.156 46.281 15.492 1 93.25 392 ARG B CA 1
ATOM 7656 C C . ARG B 1 392 ? -27 46.125 16.75 1 93.25 392 ARG B C 1
ATOM 7658 O O . ARG B 1 392 ? -27.375 45 17.125 1 93.25 392 ARG B O 1
ATOM 7665 N N . ASP B 1 393 ? -27.25 47.312 17.297 1 95.06 393 ASP B N 1
ATOM 7666 C CA . ASP B 1 393 ? -28.078 47.312 18.5 1 95.06 393 ASP B CA 1
ATOM 7667 C C . ASP B 1 393 ? -29.438 46.688 18.234 1 95.06 393 ASP B C 1
ATOM 7669 O O . ASP B 1 393 ? -30.031 46.094 19.141 1 95.06 393 ASP B O 1
ATOM 7673 N N . THR B 1 394 ? -29.922 46.719 17.125 1 95.25 394 THR B N 1
ATOM 7674 C CA . THR B 1 394 ? -31.266 46.281 16.781 1 95.25 394 THR B CA 1
ATOM 7675 C C . THR B 1 394 ? -31.281 44.75 16.594 1 95.25 394 THR B C 1
ATOM 7677 O O . THR B 1 394 ? -32.344 44.125 16.562 1 95.25 394 THR B O 1
ATOM 7680 N N . GLU B 1 395 ? -30.188 44.188 16.5 1 95.81 395 GLU B N 1
ATOM 7681 C CA . GLU B 1 395 ? -30.109 42.781 16.172 1 95.81 395 GLU B CA 1
ATOM 7682 C C . GLU B 1 395 ? -30.422 41.906 17.375 1 95.81 395 GLU B C 1
ATOM 7684 O O . GLU B 1 395 ? -30.906 40.781 17.234 1 95.81 395 GLU B O 1
ATOM 7689 N N . ALA B 1 396 ? -30.141 42.375 18.562 1 96.31 396 ALA B N 1
ATOM 7690 C CA . ALA B 1 396 ? -30.391 41.625 19.781 1 96.31 396 ALA B CA 1
ATOM 7691 C C . ALA B 1 396 ? -30.5 42.531 20.984 1 96.31 396 ALA B C 1
ATOM 7693 O O . ALA B 1 396 ? -29.75 43.531 21.094 1 96.31 396 ALA B O 1
ATOM 7694 N N . GLU B 1 397 ? -31.312 42.156 21.891 1 97 397 GLU B N 1
ATOM 7695 C CA . GLU B 1 397 ? -31.484 42.906 23.125 1 97 397 GLU B CA 1
ATOM 7696 C C . GLU B 1 397 ? -30.188 42.969 23.906 1 97 397 GLU B C 1
ATOM 7698 O O . GLU B 1 397 ? -29.906 43.969 24.594 1 97 397 GLU B O 1
ATOM 7703 N N . THR B 1 398 ? -29.469 41.906 23.828 1 97.25 398 THR B N 1
ATOM 7704 C CA . THR B 1 398 ? -28.188 41.844 24.531 1 97.25 398 THR B CA 1
ATOM 7705 C C . THR B 1 398 ? -27.25 42.969 24.062 1 97.25 398 THR B C 1
ATOM 7707 O O . THR B 1 398 ? -26.594 43.625 24.875 1 97.25 398 THR B O 1
ATOM 7710 N N . ILE B 1 399 ? -27.172 43.219 22.812 1 97.69 399 ILE B N 1
ATOM 7711 C CA . ILE B 1 399 ? -26.297 44.25 22.25 1 97.69 399 ILE B CA 1
ATOM 7712 C C . ILE B 1 399 ? -26.781 45.625 22.672 1 97.69 399 ILE B C 1
ATOM 7714 O O . ILE B 1 399 ? -25.984 46.5 23.047 1 97.69 399 ILE B O 1
ATOM 7718 N N . ALA B 1 400 ? -28.094 45.812 22.656 1 96.75 400 ALA B N 1
ATOM 7719 C CA . ALA B 1 400 ? -28.688 47.094 23.078 1 96.75 400 ALA B CA 1
ATOM 7720 C C . ALA B 1 400 ? -28.391 47.375 24.547 1 96.75 400 ALA B C 1
ATOM 7722 O O . ALA B 1 400 ? -28.141 48.531 24.938 1 96.75 400 ALA B O 1
ATOM 7723 N N . ARG B 1 401 ? -28.469 46.406 25.281 1 96.5 401 ARG B N 1
ATOM 7724 C CA . ARG B 1 401 ? -28.188 46.531 26.719 1 96.5 401 ARG B CA 1
ATOM 7725 C C . ARG B 1 401 ? -26.75 46.938 26.953 1 96.5 401 ARG B C 1
ATOM 7727 O O . ARG B 1 401 ? -26.469 47.781 27.828 1 96.5 401 ARG B O 1
ATOM 7734 N N . ILE B 1 402 ? -25.812 46.375 26.234 1 96.75 402 ILE B N 1
ATOM 7735 C CA . ILE B 1 402 ? -24.391 46.719 26.344 1 96.75 402 ILE B CA 1
ATOM 7736 C C . ILE B 1 402 ? -24.203 48.188 25.984 1 96.75 402 ILE B C 1
ATOM 7738 O O . ILE B 1 402 ? -23.5 48.938 26.672 1 96.75 402 ILE B O 1
ATOM 7742 N N . THR B 1 403 ? -24.875 48.656 24.938 1 95.94 403 THR B N 1
ATOM 7743 C CA . THR B 1 403 ? -24.797 50.031 24.5 1 95.94 403 THR B CA 1
ATOM 7744 C C . THR B 1 403 ? -25.328 50.969 25.562 1 95.94 403 THR B C 1
ATOM 7746 O O . THR B 1 403 ? -24.734 52.031 25.828 1 95.94 403 THR B O 1
ATOM 7749 N N . ARG B 1 404 ? -26.438 50.625 26.156 1 94.25 404 ARG B N 1
ATOM 7750 C CA . ARG B 1 404 ? -27 51.438 27.219 1 94.25 404 ARG B CA 1
ATOM 7751 C C . ARG B 1 404 ? -26.016 51.531 28.391 1 94.25 404 ARG B C 1
ATOM 7753 O O . ARG B 1 404 ? -25.891 52.594 29 1 94.25 404 ARG B O 1
ATOM 7760 N N . ARG B 1 405 ? -25.422 50.469 28.672 1 94.06 405 ARG B N 1
ATOM 7761 C CA . ARG B 1 405 ? -24.453 50.438 29.781 1 94.06 405 ARG B CA 1
ATOM 7762 C C . ARG B 1 405 ? -23.266 51.344 29.484 1 94.06 405 ARG B C 1
ATOM 7764 O O . ARG B 1 405 ? -22.719 51.969 30.391 1 94.06 405 ARG B O 1
ATOM 7771 N N . VAL B 1 406 ? -22.859 51.375 28.234 1 95 406 VAL B N 1
ATOM 7772 C CA . VAL B 1 406 ? -21.781 52.281 27.828 1 95 406 VAL B CA 1
ATOM 7773 C C . VAL B 1 406 ? -22.188 53.719 28.141 1 95 406 VAL B C 1
ATOM 7775 O O . VAL B 1 406 ? -21.359 54.5 28.641 1 95 406 VAL B O 1
ATOM 7778 N N . SER B 1 407 ? -23.406 54.031 27.812 1 92.56 407 SER B N 1
ATOM 7779 C CA . SER B 1 407 ? -23.906 55.344 28.125 1 92.56 407 SER B CA 1
ATOM 7780 C C . SER B 1 407 ? -23.844 55.625 29.625 1 92.56 407 SER B C 1
ATOM 7782 O O . SER B 1 407 ? -23.438 56.719 30.031 1 92.56 407 SER B O 1
ATOM 7784 N N . HIS B 1 408 ? -24.188 54.719 30.375 1 88.69 408 HIS B N 1
ATOM 7785 C CA . HIS B 1 408 ? -24.188 54.844 31.828 1 88.69 408 HIS B CA 1
ATOM 7786 C C . HIS B 1 408 ? -22.781 55 32.375 1 88.69 408 HIS B C 1
ATOM 7788 O O . HIS B 1 408 ? -22.531 55.844 33.25 1 88.69 408 HIS B O 1
ATOM 7794 N N . MET B 1 409 ? -21.859 54.281 31.828 1 89.06 409 MET B N 1
ATOM 7795 C CA . MET B 1 409 ? -20.484 54.25 32.312 1 89.06 409 MET B CA 1
ATOM 7796 C C . MET B 1 409 ? -19.75 55.531 31.938 1 89.06 409 MET B C 1
ATOM 7798 O O . MET B 1 409 ? -18.969 56.062 32.719 1 89.06 409 MET B O 1
ATOM 7802 N N . THR B 1 410 ? -19.984 55.969 30.734 1 89 410 THR B N 1
ATOM 7803 C CA . THR B 1 410 ? -19.172 57.062 30.188 1 89 410 THR B CA 1
ATOM 7804 C C . THR B 1 410 ? -19.844 58.406 30.375 1 89 410 THR B C 1
ATOM 7806 O O . THR B 1 410 ? -19.203 59.438 30.312 1 89 410 THR B O 1
ATOM 7809 N N . GLY B 1 411 ? -21.219 58.375 30.516 1 87.06 411 GLY B N 1
ATOM 7810 C CA . GLY B 1 411 ? -21.984 59.625 30.562 1 87.06 411 GLY B CA 1
ATOM 7811 C C . GLY B 1 411 ? -22.156 60.281 29.203 1 87.06 411 GLY B C 1
ATOM 7812 O O . GLY B 1 411 ? -22.562 61.438 29.109 1 87.06 411 GLY B O 1
ATOM 7813 N N . LEU B 1 412 ? -21.812 59.625 28.156 1 90 412 LEU B N 1
ATOM 7814 C CA . LEU B 1 412 ? -21.906 60.156 26.812 1 90 412 LEU B CA 1
ATOM 7815 C C . LEU B 1 412 ? -23.156 59.625 26.094 1 90 412 LEU B C 1
ATOM 7817 O O . LEU B 1 412 ? -23.703 58.594 26.484 1 90 412 LEU B O 1
ATOM 7821 N N . SER B 1 413 ? -23.484 60.375 25.094 1 90.31 413 SER B N 1
ATOM 7822 C CA . SER B 1 413 ? -24.625 59.969 24.297 1 90.31 413 SER B CA 1
ATOM 7823 C C . SER B 1 413 ? -24.266 58.875 23.312 1 90.31 413 SER B C 1
ATOM 7825 O O . SER B 1 413 ? -23.156 58.844 22.781 1 90.31 413 SER B O 1
ATOM 7827 N N . MET B 1 414 ? -25.266 58 23.031 1 92 414 MET B N 1
ATOM 7828 C CA . MET B 1 414 ? -25.031 56.906 22.109 1 92 414 MET B CA 1
ATOM 7829 C C . MET B 1 414 ? -25.641 57.188 20.75 1 92 414 MET B C 1
ATOM 7831 O O . MET B 1 414 ? -25.609 56.344 19.844 1 92 414 MET B O 1
ATOM 7835 N N . ASP B 1 415 ? -26.062 58.344 20.578 1 87.56 415 ASP B N 1
ATOM 7836 C CA . ASP B 1 415 ? -26.766 58.688 19.344 1 87.56 415 ASP B CA 1
ATOM 7837 C C . ASP B 1 415 ? -25.844 58.562 18.125 1 87.56 415 ASP B C 1
ATOM 7839 O O . ASP B 1 415 ? -26.281 58.156 17.047 1 87.56 415 ASP B O 1
ATOM 7843 N N . SER B 1 416 ? -24.609 58.906 18.312 1 88.56 416 SER B N 1
ATOM 7844 C CA . SER B 1 416 ? -23.656 58.844 17.203 1 88.56 416 SER B CA 1
ATOM 7845 C C . SER B 1 416 ? -22.641 57.75 17.406 1 88.56 416 SER B C 1
ATOM 7847 O O . SER B 1 416 ? -21.547 57.781 16.844 1 88.56 416 SER B O 1
ATOM 7849 N N . ALA B 1 417 ? -23 56.812 18.266 1 92.94 417 ALA B N 1
ATOM 7850 C CA . ALA B 1 417 ? -22.094 55.688 18.531 1 92.94 417 ALA B CA 1
ATOM 7851 C C . ALA B 1 417 ? -22.078 54.719 17.375 1 92.94 417 ALA B C 1
ATOM 7853 O O . ALA B 1 417 ? -23.109 54.469 16.75 1 92.94 417 ALA B O 1
ATOM 7854 N N . GLU B 1 418 ? -20.922 54.125 17.078 1 94.25 418 GLU B N 1
ATOM 7855 C CA . GLU B 1 418 ? -20.781 53.094 16.047 1 94.25 418 GLU B CA 1
ATOM 7856 C C . GLU B 1 418 ? -21.312 51.75 16.547 1 94.25 418 GLU B C 1
ATOM 7858 O O . GLU B 1 418 ? -21.594 51.594 17.734 1 94.25 418 GLU B O 1
ATOM 7863 N N . GLU B 1 419 ? -21.469 50.875 15.57 1 96 419 GLU B N 1
ATOM 7864 C CA . GLU B 1 419 ? -21.828 49.5 15.906 1 96 419 GLU B CA 1
ATOM 7865 C C . GLU B 1 419 ? -20.75 48.844 16.766 1 96 419 GLU B C 1
ATOM 7867 O O . GLU B 1 419 ? -19.625 49.344 16.828 1 96 419 GLU B O 1
ATOM 7872 N N . LEU B 1 420 ? -21.172 47.812 17.453 1 97.25 420 LEU B N 1
ATOM 7873 C CA . LEU B 1 420 ? -20.234 47.062 18.281 1 97.25 420 LEU B CA 1
ATOM 7874 C C . LEU B 1 420 ? -19.297 46.219 17.406 1 97.25 420 LEU B C 1
ATOM 7876 O O . LEU B 1 420 ? -19.734 45.344 16.656 1 97.25 420 LEU B O 1
ATOM 7880 N N . GLN B 1 421 ? -18 46.5 17.391 1 96.94 421 GLN B N 1
ATOM 7881 C CA . GLN B 1 421 ? -17.016 45.719 16.625 1 96.94 421 GLN B CA 1
ATOM 7882 C C . GLN B 1 421 ? -16.438 44.594 17.484 1 96.94 421 GLN B C 1
ATOM 7884 O O . GLN B 1 421 ? -15.758 44.875 18.484 1 96.94 421 GLN B O 1
ATOM 7889 N N . VAL B 1 422 ? -16.703 43.406 17.109 1 97.81 422 VAL B N 1
ATOM 7890 C CA . VAL B 1 422 ? -16.172 42.25 17.797 1 97.81 422 VAL B CA 1
ATOM 7891 C C . VAL B 1 422 ? -14.898 41.75 17.109 1 97.81 422 VAL B C 1
ATOM 7893 O O . VAL B 1 422 ? -14.875 41.594 15.883 1 97.81 422 VAL B O 1
ATOM 7896 N N . VAL B 1 423 ? -13.828 41.531 17.875 1 96.75 423 VAL B N 1
ATOM 7897 C CA . VAL B 1 423 ? -12.539 41.188 17.297 1 96.75 423 VAL B CA 1
ATOM 7898 C C . VAL B 1 423 ? -12.008 39.906 17.969 1 96.75 423 VAL B C 1
ATOM 7900 O O . VAL B 1 423 ? -12.047 39.781 19.188 1 96.75 423 VAL B O 1
ATOM 7903 N N . ASN B 1 424 ? -11.625 38.969 17.234 1 95.88 424 ASN B N 1
ATOM 7904 C CA . ASN B 1 424 ? -10.828 37.812 17.688 1 95.88 424 ASN B CA 1
ATOM 7905 C C . ASN B 1 424 ? -9.438 37.812 17.062 1 95.88 424 ASN B C 1
ATOM 7907 O O . ASN B 1 424 ? -9.305 37.938 15.836 1 95.88 424 ASN B O 1
ATOM 7911 N N . TYR B 1 425 ? -8.469 37.812 17.906 1 94.75 425 TYR B N 1
ATOM 7912 C CA . TYR B 1 425 ? -7.09 37.844 17.438 1 94.75 425 TYR B CA 1
ATOM 7913 C C . TYR B 1 425 ? -6.617 36.469 17 1 94.75 425 TYR B C 1
ATOM 7915 O O . TYR B 1 425 ? -7.008 35.438 17.594 1 94.75 425 TYR B O 1
ATOM 7923 N N . GLY B 1 426 ? -5.844 36.406 15.992 1 91.94 426 GLY B N 1
ATOM 7924 C CA . GLY B 1 426 ? -5.297 35.156 15.469 1 91.94 426 GLY B CA 1
ATOM 7925 C C . GLY B 1 426 ? -4.055 34.688 16.203 1 91.94 426 GLY B C 1
ATOM 7926 O O . GLY B 1 426 ? -3.83 35.094 17.359 1 91.94 426 GLY B O 1
ATOM 7927 N N . ILE B 1 427 ? -3.289 33.781 15.609 1 90.88 427 ILE B N 1
ATOM 7928 C CA . ILE B 1 427 ? -2.027 33.312 16.172 1 90.88 427 ILE B CA 1
ATOM 7929 C C . ILE B 1 427 ? -1.039 34.469 16.266 1 90.88 427 ILE B C 1
ATOM 7931 O O . ILE B 1 427 ? -0.713 35.094 15.258 1 90.88 427 ILE B O 1
ATOM 7935 N N . GLY B 1 428 ? -0.641 34.656 17.453 1 93 428 GLY B N 1
ATOM 7936 C CA . GLY B 1 428 ? 0.22 35.812 17.625 1 93 428 GLY B CA 1
ATOM 7937 C C . GLY B 1 428 ? -0.438 37.125 17.203 1 93 428 GLY B C 1
ATOM 7938 O O . GLY B 1 428 ? 0.245 38.062 16.797 1 93 428 GLY B O 1
ATOM 7939 N N . GLY B 1 429 ? -1.692 37.188 17.188 1 94.5 429 GLY B N 1
ATOM 7940 C CA . GLY B 1 429 ? -2.439 38.344 16.734 1 94.5 429 GLY B CA 1
ATOM 7941 C C . GLY B 1 429 ? -2.066 39.625 17.453 1 94.5 429 GLY B C 1
ATOM 7942 O O . GLY B 1 429 ? -1.772 39.625 18.641 1 94.5 429 GLY B O 1
ATOM 7943 N N . HIS B 1 430 ? -2.062 40.75 16.734 1 94.88 430 HIS B N 1
ATOM 7944 C CA . HIS B 1 430 ? -1.646 42.031 17.234 1 94.88 430 HIS B CA 1
ATOM 7945 C C . HIS B 1 430 ? -2.219 43.188 16.391 1 94.88 430 HIS B C 1
ATOM 7947 O O . HIS B 1 430 ? -2.865 42.906 15.367 1 94.88 430 HIS B O 1
ATOM 7953 N N . TYR B 1 431 ? -2.141 44.312 16.828 1 94.06 431 TYR B N 1
ATOM 7954 C CA . TYR B 1 431 ? -2.439 45.531 16.094 1 94.06 431 TYR B CA 1
ATOM 7955 C C . TYR B 1 431 ? -1.409 46.625 16.391 1 94.06 431 TYR B C 1
ATOM 7957 O O . TYR B 1 431 ? -1.283 47.062 17.531 1 94.06 431 TYR B O 1
ATOM 7965 N N . GLU B 1 432 ? -0.64 47 15.477 1 93.38 432 GLU B N 1
ATOM 7966 C CA . GLU B 1 432 ? 0.442 47.938 15.648 1 93.38 432 GLU B CA 1
ATOM 7967 C C . GLU B 1 432 ? -0.089 49.281 16.141 1 93.38 432 GLU B C 1
ATOM 7969 O O . GLU B 1 432 ? -1.291 49.562 16.078 1 93.38 432 GLU B O 1
ATOM 7974 N N . PRO B 1 433 ? 0.794 50.156 16.672 1 94.5 433 PRO B N 1
ATOM 7975 C CA . PRO B 1 433 ? 0.36 51.406 17.25 1 94.5 433 PRO B CA 1
ATOM 7976 C C . PRO B 1 433 ? -0.456 52.25 16.266 1 94.5 433 PRO B C 1
ATOM 7978 O O . PRO B 1 433 ? -0.087 52.375 15.102 1 94.5 433 PRO B O 1
ATOM 7981 N N . HIS B 1 434 ? -1.587 52.812 16.781 1 91.94 434 HIS B N 1
ATOM 7982 C CA . HIS B 1 434 ? -2.51 53.562 15.953 1 91.94 434 HIS B CA 1
ATOM 7983 C C . HIS B 1 434 ? -3.354 54.531 16.797 1 91.94 434 HIS B C 1
ATOM 7985 O O . HIS B 1 434 ? -3.26 54.531 18.016 1 91.94 434 HIS B O 1
ATOM 7991 N N . TYR B 1 435 ? -4.035 55.375 16.078 1 92.69 435 TYR B N 1
ATOM 7992 C CA . TYR B 1 435 ? -5.031 56.25 16.688 1 92.69 435 TYR B CA 1
ATOM 7993 C C . TYR B 1 435 ? -6.441 55.781 16.375 1 92.69 435 TYR B C 1
ATOM 7995 O O . TYR B 1 435 ? -6.68 55.156 15.344 1 92.69 435 TYR B O 1
ATOM 8003 N N . ASP B 1 436 ? -7.355 56.031 17.312 1 92.69 436 ASP B N 1
ATOM 8004 C CA . ASP B 1 436 ? -8.75 55.688 17.047 1 92.69 436 ASP B CA 1
ATOM 8005 C C . ASP B 1 436 ? -9.5 56.844 16.406 1 92.69 436 ASP B C 1
ATOM 8007 O O . ASP B 1 436 ? -10.68 56.75 16.094 1 92.69 436 ASP B O 1
ATOM 8011 N N . PHE B 1 437 ? -8.859 57.938 16.203 1 89.75 437 PHE B N 1
ATOM 8012 C CA . PHE B 1 437 ? -9.469 59.094 15.57 1 89.75 437 PHE B CA 1
ATOM 8013 C C . PHE B 1 437 ? -8.812 59.375 14.227 1 89.75 437 PHE B C 1
ATOM 8015 O O . PHE B 1 437 ? -7.723 58.875 13.945 1 89.75 437 PHE B O 1
ATOM 8022 N N . ALA B 1 438 ? -9.586 60.125 13.383 1 83.81 438 ALA B N 1
ATOM 8023 C CA . ALA B 1 438 ? -9.047 60.5 12.078 1 83.81 438 ALA B CA 1
ATOM 8024 C C . ALA B 1 438 ? -8.148 61.75 12.203 1 83.81 438 ALA B C 1
ATOM 8026 O O . ALA B 1 438 ? -8.5 62.719 12.875 1 83.81 438 ALA B O 1
ATOM 8027 N N . ARG B 1 439 ? -7.035 61.594 11.602 1 74.12 439 ARG B N 1
ATOM 8028 C CA . ARG B 1 439 ? -6.113 62.719 11.609 1 74.12 439 ARG B CA 1
ATOM 8029 C C . ARG B 1 439 ? -6.57 63.812 10.633 1 74.12 439 ARG B C 1
ATOM 8031 O O . ARG B 1 439 ? -7.332 63.531 9.711 1 74.12 439 ARG B O 1
ATOM 8038 N N . LYS B 1 440 ? -6.332 65.062 11 1 61.38 440 LYS B N 1
ATOM 8039 C CA . LYS B 1 440 ? -6.754 66.25 10.25 1 61.38 440 LYS B CA 1
ATOM 8040 C C . LYS B 1 440 ? -6.641 66 8.75 1 61.38 440 LYS B C 1
ATOM 8042 O O . LYS B 1 440 ? -7.5 66.438 7.977 1 61.38 440 LYS B O 1
ATOM 8047 N N . ARG B 1 441 ? -5.652 65.375 8.352 1 52.78 441 ARG B N 1
ATOM 8048 C CA . ARG B 1 441 ? -5.469 65.188 6.914 1 52.78 441 ARG B CA 1
ATOM 8049 C C . ARG B 1 441 ? -6.398 64.062 6.391 1 52.78 441 ARG B C 1
ATOM 8051 O O . ARG B 1 441 ? -6.594 63.969 5.18 1 52.78 441 ARG B O 1
ATOM 8058 N N . GLU B 1 442 ? -7.121 63.406 7.375 1 56.62 442 GLU B N 1
ATOM 8059 C CA . GLU B 1 442 ? -7.961 62.312 6.953 1 56.62 442 GLU B CA 1
ATOM 8060 C C . GLU B 1 442 ? -9.438 62.688 6.984 1 56.62 442 GLU B C 1
ATOM 8062 O O . GLU B 1 442 ? -9.906 63.312 7.941 1 56.62 442 GLU B O 1
ATOM 8067 N N . ASN B 1 443 ? -10.125 63.125 5.969 1 53.66 443 ASN B N 1
ATOM 8068 C CA . ASN B 1 443 ? -11.539 63.5 5.934 1 53.66 443 ASN B CA 1
ATOM 8069 C C . ASN B 1 443 ? -12.445 62.312 6.23 1 53.66 443 ASN B C 1
ATOM 8071 O O . ASN B 1 443 ? -13.5 62.156 5.609 1 53.66 443 ASN B O 1
ATOM 8075 N N . ALA B 1 444 ? -12.18 61.469 7.246 1 54.66 444 ALA B N 1
ATOM 8076 C CA . ALA B 1 444 ? -12.844 60.188 7.25 1 54.66 444 ALA B CA 1
ATOM 8077 C C . ALA B 1 444 ? -14.172 60.25 8 1 54.66 444 ALA B C 1
ATOM 8079 O O . ALA B 1 444 ? -15.062 59.438 7.773 1 54.66 444 ALA B O 1
ATOM 8080 N N . PHE B 1 445 ? -14.484 61.281 8.906 1 63.81 445 PHE B N 1
ATOM 8081 C CA . PHE B 1 445 ? -15.68 61.156 9.734 1 63.81 445 PHE B CA 1
ATOM 8082 C C . PHE B 1 445 ? -16.641 62.312 9.484 1 63.81 445 PHE B C 1
ATOM 8084 O O . PHE B 1 445 ? -17.5 62.594 10.312 1 63.81 445 PHE B O 1
ATOM 8091 N N . ALA B 1 446 ? -16.531 62.969 8.383 1 56 446 ALA B N 1
ATOM 8092 C CA . ALA B 1 446 ? -17.375 64.125 8.078 1 56 446 ALA B CA 1
ATOM 8093 C C . ALA B 1 446 ? -18.844 63.719 8.039 1 56 446 ALA B C 1
ATOM 8095 O O . ALA B 1 446 ? -19.719 64.438 8.508 1 56 446 ALA B O 1
ATOM 8096 N N . LYS B 1 447 ? -19.078 62.531 7.582 1 59.69 447 LYS B N 1
ATOM 8097 C CA . LYS B 1 447 ? -20.484 62.125 7.391 1 59.69 447 LYS B CA 1
ATOM 8098 C C . LYS B 1 447 ? -21.031 61.438 8.633 1 59.69 447 LYS B C 1
ATOM 8100 O O . LYS B 1 447 ? -22.25 61.25 8.758 1 59.69 447 LYS B O 1
ATOM 8105 N N . GLN B 1 448 ? -20.188 61.062 9.609 1 63.94 448 GLN B N 1
ATOM 8106 C CA . GLN B 1 448 ? -20.656 60.25 10.703 1 63.94 448 GLN B CA 1
ATOM 8107 C C . GLN B 1 448 ? -20.766 61.031 12 1 63.94 448 GLN B C 1
ATOM 8109 O O . GLN B 1 448 ? -20.578 60.5 13.086 1 63.94 448 GLN B O 1
ATOM 8114 N N . GLY B 1 449 ? -21.094 62.344 11.961 1 68.88 449 GLY B N 1
ATOM 8115 C CA . GLY B 1 449 ? -21.281 63.094 13.188 1 68.88 449 GLY B CA 1
ATOM 8116 C C . GLY B 1 449 ? -19.984 63.562 13.812 1 68.88 449 GLY B C 1
ATOM 8117 O O . GLY B 1 449 ? -19.906 63.812 15.016 1 68.88 449 GLY B O 1
ATOM 8118 N N . GLY B 1 450 ? -18.922 63.5 13.008 1 82 450 GLY B N 1
ATOM 8119 C CA . GLY B 1 450 ? -17.641 64.062 13.477 1 82 450 GLY B CA 1
ATOM 8120 C C . GLY B 1 450 ? -16.641 62.938 13.844 1 82 450 GLY B C 1
ATOM 8121 O O . GLY B 1 450 ? -16.875 61.781 13.562 1 82 450 GLY B O 1
ATOM 8122 N N . ASN B 1 451 ? -15.531 63.344 14.453 1 88.44 451 ASN B N 1
ATOM 8123 C CA . ASN B 1 451 ? -14.438 62.438 14.812 1 88.44 451 ASN B CA 1
ATOM 8124 C C . ASN B 1 451 ? -14.797 61.594 16.031 1 88.44 451 ASN B C 1
ATOM 8126 O O . ASN B 1 451 ? -15.742 61.906 16.75 1 88.44 451 ASN B O 1
ATOM 8130 N N . ARG B 1 452 ? -14.164 60.469 16.219 1 91.81 452 ARG B N 1
ATOM 8131 C CA . ARG B 1 452 ? -14.359 59.625 17.391 1 91.81 452 ARG B CA 1
ATOM 8132 C C . ARG B 1 452 ? -13.867 60.312 18.656 1 91.81 452 ARG B C 1
ATOM 8134 O O . ARG B 1 452 ? -12.656 60.469 18.859 1 91.81 452 ARG B O 1
ATOM 8141 N N . ILE B 1 453 ? -14.742 60.656 19.453 1 90.5 453 ILE B N 1
ATOM 8142 C CA . ILE B 1 453 ? -14.383 61.406 20.656 1 90.5 453 ILE B CA 1
ATOM 8143 C C . ILE B 1 453 ? -13.891 60.438 21.734 1 90.5 453 ILE B C 1
ATOM 8145 O O . ILE B 1 453 ? -13.047 60.781 22.562 1 90.5 453 ILE B O 1
ATOM 8149 N N . ALA B 1 454 ? -14.438 59.188 21.734 1 94.31 454 ALA B N 1
ATOM 8150 C CA . ALA B 1 454 ? -14.078 58.281 22.812 1 94.31 454 ALA B CA 1
ATOM 8151 C C . ALA B 1 454 ? -14.109 56.844 22.328 1 94.31 454 ALA B C 1
ATOM 8153 O O . ALA B 1 454 ? -14.758 56.531 21.328 1 94.31 454 ALA B O 1
ATOM 8154 N N . THR B 1 455 ? -13.352 56.031 23 1 96.44 455 THR B N 1
ATOM 8155 C CA . THR B 1 455 ? -13.289 54.594 22.75 1 96.44 455 THR B CA 1
ATOM 8156 C C . THR B 1 455 ? -13.609 53.812 24.016 1 96.44 455 THR B C 1
ATOM 8158 O O . THR B 1 455 ? -13.109 54.125 25.109 1 96.44 455 THR B O 1
ATOM 8161 N N . VAL B 1 456 ? -14.477 52.844 23.953 1 97.44 456 VAL B N 1
ATOM 8162 C CA . VAL B 1 456 ? -14.688 51.812 24.984 1 97.44 456 VAL B CA 1
ATOM 8163 C C . VAL B 1 456 ? -14.281 50.469 24.453 1 97.44 456 VAL B C 1
ATOM 8165 O O . VAL B 1 456 ? -14.805 50 23.422 1 97.44 456 VAL B O 1
ATOM 8168 N N . LEU B 1 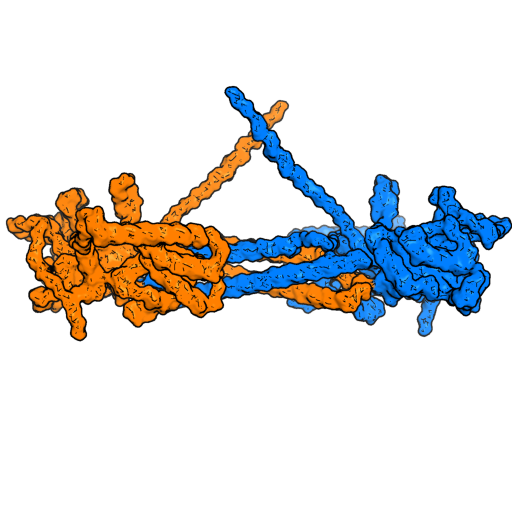457 ? -13.336 49.812 25.094 1 98.19 457 LEU B N 1
ATOM 8169 C CA . LEU B 1 457 ? -12.812 48.5 24.719 1 98.19 457 LEU B CA 1
ATOM 8170 C C . LEU B 1 457 ? -13.148 47.469 25.766 1 98.19 457 LEU B C 1
ATOM 8172 O O . LEU B 1 457 ? -12.586 47.469 26.859 1 98.19 457 LEU B O 1
ATOM 8176 N N . PHE B 1 458 ? -14.023 46.531 25.422 1 98.31 458 PHE B N 1
ATOM 8177 C CA . PHE B 1 458 ? -14.383 45.438 26.328 1 98.31 458 PHE B CA 1
ATOM 8178 C C . PHE B 1 458 ? -13.438 44.281 26.156 1 98.31 458 PHE B C 1
ATOM 8180 O O . PHE B 1 458 ? -13.148 43.844 25.031 1 98.31 458 PHE B O 1
ATOM 8187 N N . TYR B 1 459 ? -12.945 43.75 27.234 1 98.25 459 TYR B N 1
ATOM 8188 C CA . TYR B 1 459 ? -12.211 42.5 27.234 1 98.25 459 TYR B CA 1
ATOM 8189 C C . TYR B 1 459 ? -13.148 41.312 27.484 1 98.25 459 TYR B C 1
ATOM 8191 O O . TYR B 1 459 ? -13.711 41.188 28.578 1 98.25 459 TYR B O 1
ATOM 8199 N N . MET B 1 460 ? -13.273 40.438 26.547 1 98.19 460 MET B N 1
ATOM 8200 C CA . MET B 1 460 ? -14.234 39.344 26.625 1 98.19 460 MET B CA 1
ATOM 8201 C C . MET B 1 460 ? -13.539 38.031 26.969 1 98.19 460 MET B C 1
ATOM 8203 O O . MET B 1 460 ? -14.188 37 27.047 1 98.19 460 MET B O 1
ATOM 8207 N N . SER B 1 461 ? -12.273 38.031 27.109 1 96.06 461 SER B N 1
ATOM 8208 C CA . SER B 1 461 ? -11.508 36.844 27.516 1 96.06 461 SER B CA 1
ATOM 8209 C C . SER B 1 461 ? -10.297 37.25 28.359 1 96.06 461 SER B C 1
ATOM 8211 O O . SER B 1 461 ? -9.812 38.375 28.266 1 96.06 461 SER B O 1
ATOM 8213 N N . ASP B 1 462 ? -9.945 36.312 29.25 1 94.5 462 ASP B N 1
ATOM 8214 C CA . ASP B 1 462 ? -8.617 36.406 29.844 1 94.5 462 ASP B CA 1
ATOM 8215 C C . ASP B 1 462 ? -7.551 35.906 28.875 1 94.5 462 ASP B C 1
ATOM 8217 O O . ASP B 1 462 ? -7.844 35.156 27.969 1 94.5 462 ASP B O 1
ATOM 8221 N N . VAL B 1 463 ? -6.422 36.5 28.953 1 93.75 463 VAL B N 1
ATOM 8222 C CA . VAL B 1 463 ? -5.27 36.062 28.172 1 93.75 463 VAL B CA 1
ATOM 8223 C C . VAL B 1 463 ? -4.125 35.688 29.109 1 93.75 463 VAL B C 1
ATOM 8225 O O . VAL B 1 463 ? -3.693 36.5 29.938 1 93.75 463 VAL B O 1
ATOM 8228 N N . ALA B 1 464 ? -3.641 34.5 29.047 1 91.06 464 ALA B N 1
ATOM 8229 C CA . ALA B 1 464 ? -2.652 33.969 29.984 1 91.06 464 ALA B CA 1
ATOM 8230 C C . ALA B 1 464 ? -1.333 34.719 29.875 1 91.06 464 ALA B C 1
ATOM 8232 O O . ALA B 1 464 ? -0.686 35.031 30.875 1 91.06 464 ALA B O 1
ATOM 8233 N N . GLN B 1 465 ? -0.875 34.938 28.688 1 93.38 465 GLN B N 1
ATOM 8234 C CA . GLN B 1 465 ? 0.352 35.688 28.453 1 93.38 465 GLN B CA 1
ATOM 8235 C C . GLN B 1 465 ? 0.21 36.594 27.25 1 93.38 465 GLN B C 1
ATOM 8237 O O . GLN B 1 465 ? -0.349 36.219 26.219 1 93.38 465 GLN B O 1
ATOM 8242 N N . GLY B 1 466 ? 0.688 37.844 27.438 1 94.38 466 GLY B N 1
ATOM 8243 C CA . GLY B 1 466 ? 0.622 38.812 26.344 1 94.38 466 GLY B CA 1
ATOM 8244 C C . GLY B 1 466 ? -0.755 39.438 26.172 1 94.38 466 GLY B C 1
ATOM 8245 O O . GLY B 1 466 ? -1.583 39.375 27.094 1 94.38 466 GLY B O 1
ATOM 8246 N N . GLY B 1 467 ? -0.955 40.156 25.031 1 96.31 467 GLY B N 1
ATOM 8247 C CA . GLY B 1 467 ? -2.26 40.656 24.625 1 96.31 467 GLY B CA 1
ATOM 8248 C C . GLY B 1 467 ? -2.613 41.969 25.266 1 96.31 467 GLY B C 1
ATOM 8249 O O . GLY B 1 467 ? -3.76 42.406 25.188 1 96.31 467 GLY B O 1
ATOM 8250 N N . ALA B 1 468 ? -1.681 42.625 25.812 1 97.12 468 ALA B N 1
ATOM 8251 C CA . ALA B 1 468 ? -1.957 43.906 26.484 1 97.12 468 ALA B CA 1
ATOM 8252 C C . ALA B 1 468 ? -2.33 44.969 25.484 1 97.12 468 ALA B C 1
ATOM 8254 O O . ALA B 1 468 ? -1.95 44.906 24.312 1 97.12 468 ALA B O 1
ATOM 8255 N N . THR B 1 469 ? -3.18 45.875 25.859 1 97.69 469 THR B N 1
ATOM 8256 C CA . THR B 1 469 ? -3.336 47.156 25.188 1 97.69 469 THR B CA 1
ATOM 8257 C C . THR B 1 469 ? -2.35 48.188 25.734 1 97.69 469 THR B C 1
ATOM 8259 O O . THR B 1 469 ? -2.391 48.531 26.922 1 97.69 469 THR B O 1
ATOM 8262 N N . VAL B 1 470 ? -1.503 48.719 24.922 1 97.31 470 VAL B N 1
ATOM 8263 C CA . VAL B 1 470 ? -0.443 49.562 25.438 1 97.31 470 VAL B CA 1
ATOM 8264 C C . VAL B 1 470 ? -0.549 50.969 24.812 1 97.31 470 VAL B C 1
ATOM 8266 O O . VAL B 1 470 ? -0.898 51.094 23.641 1 97.31 470 VAL B O 1
ATOM 8269 N N . PHE B 1 471 ? -0.334 51.969 25.609 1 95.81 471 PHE B N 1
ATOM 8270 C CA . PHE B 1 471 ? -0.257 53.375 25.156 1 95.81 471 PHE B CA 1
ATOM 8271 C C . PHE B 1 471 ? 1.192 53.812 25.094 1 95.81 471 PHE B C 1
ATOM 8273 O O . PHE B 1 471 ? 1.793 54.156 26.109 1 95.81 471 PHE B O 1
ATOM 8280 N N . THR B 1 472 ? 1.689 53.906 23.922 1 93.88 472 THR B N 1
ATOM 8281 C CA . THR B 1 472 ? 3.125 54 23.688 1 93.88 472 THR B CA 1
ATOM 8282 C C . THR B 1 472 ? 3.658 55.344 24.219 1 93.88 472 THR B C 1
ATOM 8284 O O . THR B 1 472 ? 4.773 55.406 24.734 1 93.88 472 THR B O 1
ATOM 8287 N N . LYS B 1 473 ? 2.896 56.406 24.094 1 90.94 473 LYS B N 1
ATOM 8288 C CA . LYS B 1 473 ? 3.355 57.719 24.531 1 90.94 473 LYS B CA 1
ATOM 8289 C C . LYS B 1 473 ? 3.25 57.844 26.047 1 90.94 473 LYS B C 1
ATOM 8291 O O . LYS B 1 473 ? 4.047 58.562 26.672 1 90.94 473 LYS B O 1
ATOM 8296 N N . LEU B 1 474 ? 2.326 57.125 26.641 1 92.12 474 LEU B N 1
ATOM 8297 C CA . LEU B 1 474 ? 2.061 57.25 28.062 1 92.12 474 LEU B CA 1
ATOM 8298 C C . LEU B 1 474 ? 2.9 56.25 28.859 1 92.12 474 LEU B C 1
ATOM 8300 O O . LEU B 1 474 ? 3.041 56.375 30.078 1 92.12 474 LEU B O 1
ATOM 8304 N N . GLY B 1 475 ? 3.428 55.219 28.141 1 93 475 GLY B N 1
ATOM 8305 C CA . GLY B 1 475 ? 4.125 54.156 28.844 1 93 475 GLY B CA 1
ATOM 8306 C C . GLY B 1 475 ? 3.205 53.312 29.703 1 93 475 GLY B C 1
ATOM 8307 O O . GLY B 1 475 ? 3.58 52.906 30.797 1 93 475 GLY B O 1
ATOM 8308 N N . LEU B 1 476 ? 2.033 53.062 29.297 1 94.5 476 LEU B N 1
ATOM 8309 C CA . LEU B 1 476 ? 1.021 52.344 30.062 1 94.5 476 LEU B CA 1
ATOM 8310 C C . LEU B 1 476 ? 0.667 51.031 29.391 1 94.5 476 LEU B C 1
ATOM 8312 O O . LEU B 1 476 ? 0.472 50.969 28.172 1 94.5 476 LEU B O 1
ATOM 8316 N N . SER B 1 477 ? 0.729 49.969 30.188 1 95.56 477 SER B N 1
ATOM 8317 C CA . SER B 1 477 ? 0.261 48.656 29.734 1 95.56 477 SER B CA 1
ATOM 8318 C C . SER B 1 477 ? -1.017 48.25 30.469 1 95.56 477 SER B C 1
ATOM 8320 O O . SER B 1 477 ? -1.054 48.219 31.703 1 95.56 477 SER B O 1
ATOM 8322 N N . VAL B 1 478 ? -2.043 47.969 29.688 1 95.81 478 VAL B N 1
ATOM 8323 C CA . VAL B 1 478 ? -3.301 47.469 30.234 1 95.81 478 VAL B CA 1
ATOM 8324 C C . VAL B 1 478 ? -3.508 46 29.812 1 95.81 478 VAL B C 1
ATOM 8326 O O . VAL B 1 478 ? -3.867 45.75 28.656 1 95.81 478 VAL B O 1
ATOM 8329 N N . PHE B 1 479 ? -3.352 45.094 30.719 1 95.06 479 PHE B N 1
ATOM 8330 C CA . PHE B 1 479 ? -3.521 43.656 30.406 1 95.06 479 PHE B CA 1
ATOM 8331 C C . PHE B 1 479 ? -4.992 43.281 30.469 1 95.06 479 PHE B C 1
ATOM 8333 O O . PHE B 1 479 ? -5.742 43.781 31.312 1 95.06 479 PHE B O 1
ATOM 8340 N N . PRO B 1 480 ? -5.375 42.344 29.609 1 95.69 480 PRO B N 1
ATOM 8341 C CA . PRO B 1 480 ? -6.793 42 29.516 1 95.69 480 PRO B CA 1
ATOM 8342 C C . PRO B 1 480 ? -7.301 41.281 30.766 1 95.69 480 PRO B C 1
ATOM 8344 O O . PRO B 1 480 ? -6.664 40.375 31.266 1 95.69 480 PRO B O 1
ATOM 8347 N N . VAL B 1 481 ? -8.406 41.781 31.266 1 95.88 481 VAL B N 1
ATOM 8348 C CA . VAL B 1 481 ? -9.188 41.125 32.312 1 95.88 481 VAL B CA 1
ATOM 8349 C C . VAL B 1 481 ? -10.617 40.906 31.828 1 95.88 481 VAL B C 1
ATOM 8351 O O . VAL B 1 481 ? -11.32 41.875 31.484 1 95.88 481 VAL B O 1
ATOM 8354 N N . LYS B 1 482 ? -10.992 39.625 31.828 1 97.25 482 LYS B N 1
ATOM 8355 C CA . LYS B 1 482 ? -12.336 39.312 31.344 1 97.25 482 LYS B CA 1
ATOM 8356 C C . LYS B 1 482 ? -13.398 40.094 32.094 1 97.25 482 LYS B C 1
ATOM 8358 O O . LYS B 1 482 ? -13.312 40.25 33.312 1 97.25 482 LYS B O 1
ATOM 8363 N N . ARG B 1 483 ? -14.414 40.625 31.375 1 98 483 ARG B N 1
ATOM 8364 C CA . ARG B 1 483 ? -15.594 41.312 31.859 1 98 483 ARG B CA 1
ATOM 8365 C C . ARG B 1 483 ? -15.266 42.781 32.188 1 98 483 ARG B C 1
ATOM 8367 O O . ARG B 1 483 ? -16.125 43.531 32.656 1 98 483 ARG B O 1
ATOM 8374 N N . ALA B 1 484 ? -14.031 43.219 31.953 1 97.38 484 ALA B N 1
ATOM 8375 C CA . ALA B 1 484 ? -13.656 44.625 32.156 1 97.38 484 ALA B CA 1
ATOM 8376 C C . ALA B 1 484 ? -13.734 45.406 30.844 1 97.38 484 ALA B C 1
ATOM 8378 O O . ALA B 1 484 ? -13.898 44.812 29.766 1 97.38 484 ALA B O 1
ATOM 8379 N N . ALA B 1 485 ? -13.695 46.719 30.969 1 97.88 485 ALA B N 1
ATOM 8380 C CA . ALA B 1 485 ? -13.672 47.594 29.797 1 97.88 485 ALA B CA 1
ATOM 8381 C C . ALA B 1 485 ? -12.719 48.781 30.016 1 97.88 485 ALA B C 1
ATOM 8383 O O . ALA B 1 485 ? -12.695 49.375 31.094 1 97.88 485 ALA B O 1
ATOM 8384 N N . ALA B 1 486 ? -11.93 49.031 29.078 1 97.75 486 ALA B N 1
ATOM 8385 C CA . ALA B 1 486 ? -11.086 50.219 29.078 1 97.75 486 ALA B CA 1
ATOM 8386 C C . ALA B 1 486 ? -11.789 51.375 28.406 1 97.75 486 ALA B C 1
ATOM 8388 O O . ALA B 1 486 ? -12.492 51.188 27.406 1 97.75 486 ALA B O 1
ATOM 8389 N N . PHE B 1 487 ? -11.586 52.625 28.906 1 96.44 487 PHE B N 1
ATOM 8390 C CA . PHE B 1 487 ? -12.219 53.844 28.375 1 96.44 487 PHE B CA 1
ATOM 8391 C C . PHE B 1 487 ? -11.234 55 28.344 1 96.44 487 PHE B C 1
ATOM 8393 O O . PHE B 1 487 ? -10.484 55.219 29.297 1 96.44 487 PHE B O 1
ATOM 8400 N N . TRP B 1 488 ? -11.25 55.719 27.234 1 95.25 488 TRP B N 1
ATOM 8401 C CA . TRP B 1 488 ? -10.461 56.938 27.156 1 95.25 488 TRP B CA 1
ATOM 8402 C C . TRP B 1 488 ? -11.055 57.906 26.125 1 95.25 488 TRP B C 1
ATOM 8404 O O . TRP B 1 488 ? -11.781 57.5 25.219 1 95.25 488 TRP B O 1
ATOM 8414 N N . MET B 1 489 ? -10.75 59.156 26.312 1 93.31 489 MET B N 1
ATOM 8415 C CA . MET B 1 489 ? -11.125 60.188 25.359 1 93.31 489 MET B CA 1
ATOM 8416 C C . MET B 1 489 ? -10.055 60.375 24.297 1 93.31 489 MET B C 1
ATOM 8418 O O . MET B 1 489 ? -8.875 60.562 24.625 1 93.31 489 MET B O 1
ATOM 8422 N N . ASN B 1 490 ? -10.477 60.375 23.047 1 92.88 490 ASN B N 1
ATOM 8423 C CA . ASN B 1 490 ? -9.539 60.438 21.938 1 92.88 490 ASN B CA 1
ATOM 8424 C C . ASN B 1 490 ? -9.156 61.875 21.594 1 92.88 490 ASN B C 1
ATOM 8426 O O . ASN B 1 490 ? -8.125 62.125 20.984 1 92.88 490 ASN B O 1
ATOM 8430 N N . LEU B 1 491 ? -10.023 62.75 21.969 1 88.5 491 LEU B N 1
ATOM 8431 C CA . LEU B 1 491 ? -9.867 64.125 21.531 1 88.5 491 LEU B CA 1
ATOM 8432 C C . LEU B 1 491 ? -9.672 65.062 22.734 1 88.5 491 LEU B C 1
ATOM 8434 O O . LEU B 1 491 ? -10.164 64.75 23.828 1 88.5 491 LEU B O 1
ATOM 8438 N N . HIS B 1 492 ? -8.992 66.125 22.422 1 85.31 492 HIS B N 1
ATOM 8439 C CA . HIS B 1 492 ? -8.977 67.25 23.359 1 85.31 492 HIS B CA 1
ATOM 8440 C C . HIS B 1 492 ? -10.344 67.938 23.438 1 85.31 492 HIS B C 1
ATOM 8442 O O . HIS B 1 492 ? -11.18 67.75 22.547 1 85.31 492 HIS B O 1
ATOM 8448 N N . PRO B 1 493 ? -10.492 68.688 24.547 1 79 493 PRO B N 1
ATOM 8449 C CA . PRO B 1 493 ? -11.758 69.438 24.625 1 79 493 PRO B CA 1
ATOM 8450 C C . PRO B 1 493 ? -11.977 70.312 23.406 1 79 493 PRO B C 1
ATOM 8452 O O . PRO B 1 493 ? -13.117 70.688 23.078 1 79 493 PRO B O 1
ATOM 8455 N N . SER B 1 494 ? -10.906 70.688 22.672 1 77 494 SER B N 1
ATOM 8456 C CA . SER B 1 494 ? -10.984 71.562 21.5 1 77 494 SER B CA 1
ATOM 8457 C C . SER B 1 494 ? -11.539 70.812 20.297 1 77 494 SER B C 1
ATOM 8459 O O . SER B 1 494 ? -11.938 71.438 19.312 1 77 494 SER B O 1
ATOM 8461 N N . GLY B 1 495 ? -11.547 69.5 20.422 1 80.19 495 GLY B N 1
ATOM 8462 C CA . GLY B 1 495 ? -11.992 68.75 19.281 1 80.19 495 GLY B CA 1
ATOM 8463 C C . GLY B 1 495 ? -10.844 68.125 18.484 1 80.19 495 GLY B C 1
ATOM 8464 O O . GLY B 1 495 ? -11.055 67.25 17.641 1 80.19 495 GLY B O 1
ATOM 8465 N N . GLU B 1 496 ? -9.672 68.562 18.797 1 84 496 GLU B N 1
ATOM 8466 C CA . GLU B 1 496 ? -8.5 68.062 18.094 1 84 496 GLU B CA 1
ATOM 8467 C C . GLU B 1 496 ? -8.062 66.75 18.688 1 84 496 GLU B C 1
ATOM 8469 O O . GLU B 1 496 ? -8.289 66.438 19.875 1 84 496 GLU B O 1
ATOM 8474 N N . GLY B 1 497 ? -7.406 65.875 17.891 1 88.56 497 GLY B N 1
ATOM 8475 C CA . GLY B 1 497 ? -6.945 64.625 18.328 1 88.56 497 GLY B CA 1
ATOM 8476 C C . GLY B 1 497 ? -5.883 64.688 19.406 1 88.56 497 GLY B C 1
ATOM 8477 O O . GLY B 1 497 ? -5.008 65.562 19.375 1 88.56 497 GLY B O 1
ATOM 8478 N N . ASP B 1 498 ? -5.957 63.844 20.375 1 89.94 498 ASP B N 1
ATOM 8479 C CA . ASP B 1 498 ? -4.945 63.719 21.422 1 89.94 498 ASP B CA 1
ATOM 8480 C C . ASP B 1 498 ? -3.906 62.656 21.062 1 89.94 498 ASP B C 1
ATOM 8482 O O . ASP B 1 498 ? -4.141 61.469 21.281 1 89.94 498 ASP B O 1
ATOM 8486 N N . PHE B 1 499 ? -2.734 63.031 20.75 1 91.56 499 PHE B N 1
ATOM 8487 C CA . PHE B 1 499 ? -1.688 62.156 20.281 1 91.56 499 PHE B CA 1
ATOM 8488 C C . PHE B 1 499 ? -1.205 61.25 21.406 1 91.56 499 PHE B C 1
ATOM 8490 O O . PHE B 1 499 ? -0.582 60.219 21.141 1 91.56 499 PHE B O 1
ATOM 8497 N N . ALA B 1 500 ? -1.509 61.594 22.656 1 91.62 500 ALA B N 1
ATOM 8498 C CA . ALA B 1 500 ? -1.093 60.781 23.797 1 91.62 500 ALA B CA 1
ATOM 8499 C C . ALA B 1 500 ? -1.88 59.469 23.859 1 91.62 500 ALA B C 1
ATOM 8501 O O . ALA B 1 500 ? -1.487 58.531 24.547 1 91.62 500 ALA B O 1
ATOM 8502 N N . THR B 1 501 ? -2.965 59.406 23.094 1 93.56 501 THR B N 1
ATOM 8503 C CA . THR B 1 501 ? -3.828 58.219 23.172 1 93.56 501 THR B CA 1
ATOM 8504 C C . THR B 1 501 ? -3.438 57.188 22.125 1 93.56 501 THR B C 1
ATOM 8506 O O . THR B 1 501 ? -4.176 56.25 21.891 1 93.56 501 THR B O 1
ATOM 8509 N N . ARG B 1 502 ? -2.256 57.406 21.453 1 94.5 502 ARG B N 1
ATOM 8510 C CA . ARG B 1 502 ? -1.732 56.375 20.547 1 94.5 502 ARG B CA 1
ATOM 8511 C C . ARG B 1 502 ? -1.543 55.031 21.281 1 94.5 502 ARG B C 1
ATOM 8513 O O . ARG B 1 502 ? -0.921 55 22.344 1 94.5 502 ARG B O 1
ATOM 8520 N N . HIS B 1 503 ? -2.125 53.969 20.766 1 95.56 503 HIS B N 1
ATOM 8521 C CA . HIS B 1 503 ? -2.098 52.688 21.469 1 95.56 503 HIS B CA 1
ATOM 8522 C C . HIS B 1 503 ? -1.965 51.531 20.5 1 95.56 503 HIS B C 1
ATOM 8524 O O . HIS B 1 503 ? -2.023 51.719 19.281 1 95.56 503 HIS B O 1
ATOM 8530 N N . ALA B 1 504 ? -1.663 50.375 21.016 1 96.69 504 ALA B N 1
ATOM 8531 C CA . ALA B 1 504 ? -1.457 49.156 20.25 1 96.69 504 ALA B CA 1
ATOM 8532 C C . ALA B 1 504 ? -1.975 47.938 21.016 1 96.69 504 ALA B C 1
ATOM 8534 O O . ALA B 1 504 ? -2.203 48 22.219 1 96.69 504 ALA B O 1
ATOM 8535 N N . ALA B 1 505 ? -2.312 46.938 20.25 1 96.81 505 ALA B N 1
ATOM 8536 C CA . ALA B 1 505 ? -2.6 45.625 20.828 1 96.81 505 ALA B CA 1
ATOM 8537 C C . ALA B 1 505 ? -1.389 44.719 20.734 1 96.81 505 ALA B C 1
ATOM 8539 O O . ALA B 1 505 ? -0.932 44.406 19.625 1 96.81 505 ALA B O 1
ATOM 8540 N N . CYS B 1 506 ? -0.892 44.312 21.828 1 97.56 506 CYS B N 1
ATOM 8541 C CA . CYS B 1 506 ? 0.283 43.438 21.875 1 97.56 506 CYS B CA 1
ATOM 8542 C C . CYS B 1 506 ? -0.047 42.062 21.344 1 97.56 506 CYS B C 1
ATOM 8544 O O . CYS B 1 506 ? -1.169 41.562 21.5 1 97.56 506 CYS B O 1
ATOM 8546 N N . PRO B 1 507 ? 0.966 41.344 20.703 1 96.75 507 PRO B N 1
ATOM 8547 C CA . PRO B 1 507 ? 0.735 39.969 20.25 1 96.75 507 PRO B CA 1
ATOM 8548 C C . PRO B 1 507 ? 0.333 39.031 21.391 1 96.75 507 PRO B C 1
ATOM 8550 O O . PRO B 1 507 ? 0.904 39.125 22.484 1 96.75 507 PRO B O 1
ATOM 8553 N N . VAL B 1 508 ? -0.684 38.281 21.109 1 96.25 508 VAL B N 1
ATOM 8554 C CA . VAL B 1 508 ? -1.144 37.312 22.094 1 96.25 508 VAL B CA 1
ATOM 8555 C C . VAL B 1 508 ? -0.165 36.156 22.172 1 96.25 508 VAL B C 1
ATOM 8557 O O . VAL B 1 508 ? 0.044 35.438 21.188 1 96.25 508 VAL B O 1
ATOM 8560 N N . LEU B 1 509 ? 0.49 35.938 23.25 1 95.19 509 LEU B N 1
ATOM 8561 C CA . LEU B 1 509 ? 1.489 34.906 23.406 1 95.19 509 LEU B CA 1
ATOM 8562 C C . LEU B 1 509 ? 0.829 33.562 23.75 1 95.19 509 LEU B C 1
ATOM 8564 O O . LEU B 1 509 ? 1.171 32.531 23.172 1 95.19 509 LEU B O 1
ATOM 8568 N N . GLN B 1 510 ? -0.028 33.562 24.688 1 94.12 510 GLN B N 1
ATOM 8569 C CA . GLN B 1 510 ? -0.765 32.375 25.094 1 94.12 510 GLN B CA 1
ATOM 8570 C C . GLN B 1 510 ? -2.221 32.719 25.406 1 94.12 510 GLN B C 1
ATOM 8572 O O . GLN B 1 510 ? -2.496 33.531 26.297 1 94.12 510 GLN B O 1
ATOM 8577 N N . GLY B 1 511 ? -3.127 32.062 24.656 1 93.25 511 GLY B N 1
ATOM 8578 C CA . GLY B 1 511 ? -4.547 32.312 24.859 1 93.25 511 GLY B CA 1
ATOM 8579 C C . GLY B 1 511 ? -5.254 32.812 23.625 1 93.25 511 GLY B C 1
ATOM 8580 O O . GLY B 1 511 ? -4.621 33.031 22.578 1 93.25 511 GLY B O 1
ATOM 8581 N N . SER B 1 512 ? -6.559 32.906 23.703 1 93.12 512 SER B N 1
ATOM 8582 C CA . SER B 1 512 ? -7.406 33.469 22.656 1 93.12 512 SER B CA 1
ATOM 8583 C C . SER B 1 512 ? -8.016 34.812 23.125 1 93.12 512 SER B C 1
ATOM 8585 O O . SER B 1 512 ? -8.852 34.812 24.031 1 93.12 512 SER B O 1
ATOM 8587 N N . LYS B 1 513 ? -7.605 35.875 22.469 1 96.12 513 LYS B N 1
ATOM 8588 C CA . LYS B 1 513 ? -8.055 37.188 22.891 1 96.12 513 LYS B CA 1
ATOM 8589 C C . LYS B 1 513 ? -9.297 37.625 22.125 1 96.12 513 LYS B C 1
ATOM 8591 O O . LYS B 1 513 ? -9.289 37.688 20.891 1 96.12 513 LYS B O 1
ATOM 8596 N N . TRP B 1 514 ? -10.375 37.781 22.844 1 97.31 514 TRP B N 1
ATOM 8597 C CA . TRP B 1 514 ? -11.641 38.312 22.359 1 97.31 514 TRP B CA 1
ATOM 8598 C C . TRP B 1 514 ? -11.898 39.688 22.938 1 97.31 514 TRP B C 1
ATOM 8600 O O . TRP B 1 514 ? -11.812 39.875 24.156 1 97.31 514 TRP B O 1
ATOM 8610 N N . VAL B 1 515 ? -12.156 40.656 22.062 1 98.19 515 VAL B N 1
ATOM 8611 C CA . VAL B 1 515 ? -12.5 42 22.531 1 98.19 515 VAL B CA 1
ATOM 8612 C C . VAL B 1 515 ? -13.664 42.562 21.719 1 98.19 515 VAL B C 1
ATOM 8614 O O . VAL B 1 515 ? -14 42 20.656 1 98.19 515 VAL B O 1
ATOM 8617 N N . CYS B 1 516 ? -14.32 43.531 22.156 1 97.69 516 CYS B N 1
ATOM 8618 C CA . CYS B 1 516 ? -15.266 44.281 21.359 1 97.69 516 CYS B CA 1
ATOM 8619 C C . CYS B 1 516 ? -15.109 45.781 21.609 1 97.69 516 CYS B C 1
ATOM 8621 O O . CYS B 1 516 ? -14.859 46.219 22.75 1 97.69 516 CYS B O 1
ATOM 8623 N N . ASN B 1 517 ? -15.141 46.562 20.625 1 97.19 517 ASN B N 1
ATOM 8624 C CA . ASN B 1 517 ? -14.953 48 20.656 1 97.19 517 ASN B CA 1
ATOM 8625 C C . ASN B 1 517 ? -16.266 48.75 20.438 1 97.19 517 ASN B C 1
ATOM 8627 O O . ASN B 1 517 ? -17.094 48.312 19.625 1 97.19 517 ASN B O 1
ATOM 8631 N N . LYS B 1 518 ? -16.516 49.781 21.141 1 96.94 518 LYS B N 1
ATOM 8632 C CA . LYS B 1 518 ? -17.562 50.781 20.906 1 96.94 518 LYS B CA 1
ATOM 8633 C C . LYS B 1 518 ? -16.969 52.188 20.781 1 96.94 518 LYS B C 1
ATOM 8635 O O . LYS B 1 518 ? -16.391 52.719 21.734 1 96.94 518 LYS B O 1
ATOM 8640 N N . TRP B 1 519 ? -17.125 52.75 19.641 1 95.88 519 TRP B N 1
ATOM 8641 C CA . TRP B 1 519 ? -16.609 54.094 19.406 1 95.88 519 TRP B CA 1
ATOM 8642 C C . TRP B 1 519 ? -17.734 55.125 19.406 1 95.88 519 TRP B C 1
ATOM 8644 O O . TRP B 1 519 ? -18.812 54.906 18.859 1 95.88 519 TRP B O 1
ATOM 8654 N N . LEU B 1 520 ? -17.484 56.219 20.062 1 93.25 520 LEU B N 1
ATOM 8655 C CA . LEU B 1 520 ? -18.438 57.312 20.188 1 93.25 520 LEU B CA 1
ATOM 8656 C C . LEU B 1 520 ? -17.969 58.531 19.422 1 93.25 520 LEU B C 1
ATOM 8658 O O . LEU B 1 520 ? -16.797 58.906 19.516 1 93.25 520 LEU B O 1
ATOM 8662 N N . HIS B 1 521 ? -18.859 59.125 18.688 1 91.88 521 HIS B N 1
ATOM 8663 C CA . HIS B 1 521 ? -18.484 60.281 17.875 1 91.88 521 HIS B CA 1
ATOM 8664 C C . HIS B 1 521 ? -18.859 61.594 18.578 1 91.88 521 HIS B C 1
ATOM 8666 O O . HIS B 1 521 ? -19.594 61.594 19.562 1 91.88 521 HIS B O 1
ATOM 8672 N N . GLN B 1 522 ? -18.375 62.656 18.016 1 85.38 522 GLN B N 1
ATOM 8673 C CA . GLN B 1 522 ? -18.547 64 18.594 1 85.38 522 GLN B CA 1
ATOM 8674 C C . GLN B 1 522 ? -20 64.438 18.5 1 85.38 522 GLN B C 1
ATOM 8676 O O . GLN B 1 522 ? -20.484 65.188 19.375 1 85.38 522 GLN B O 1
ATOM 8681 N N . GLY B 1 523 ? -20.625 64.062 17.547 1 79.31 523 GLY B N 1
ATOM 8682 C CA . GLY B 1 523 ? -22 64.5 17.359 1 79.31 523 GLY B CA 1
ATOM 8683 C C . GLY B 1 523 ? -22.922 64.125 18.5 1 79.31 523 GLY B C 1
ATOM 8684 O O . GLY B 1 523 ? -22.938 62.969 18.938 1 79.31 523 GLY B O 1
ATOM 8685 N N . GLY B 1 524 ? -23.656 65.062 18.938 1 72.69 524 GLY B N 1
ATOM 8686 C CA . GLY B 1 524 ? -24.625 64.812 19.984 1 72.69 524 GLY B CA 1
ATOM 8687 C C . GLY B 1 524 ? -24.062 65 21.375 1 72.69 524 GLY B C 1
ATOM 8688 O O . GLY B 1 524 ? -24.797 64.875 22.375 1 72.69 524 GLY B O 1
ATOM 8689 N N . GLN B 1 525 ? -22.719 65.25 21.438 1 76.88 525 GLN B N 1
ATOM 8690 C CA . GLN B 1 525 ? -22.078 65.375 22.75 1 76.88 525 GLN B CA 1
ATOM 8691 C C . GLN B 1 525 ? -22.031 66.812 23.203 1 76.88 525 GLN B C 1
ATOM 8693 O O . GLN B 1 525 ? -21.594 67.062 24.328 1 76.88 525 GLN B O 1
ATOM 8698 N N . GLU B 1 526 ? -22.391 67.688 22.406 1 66.94 526 GLU B N 1
ATOM 8699 C CA . GLU B 1 526 ? -22.203 69.125 22.594 1 66.94 526 GLU B CA 1
ATOM 8700 C C . GLU B 1 526 ? -22.75 69.625 23.938 1 66.94 526 GLU B C 1
ATOM 8702 O O . GLU B 1 526 ? -22.156 70.438 24.594 1 66.94 526 GLU B O 1
ATOM 8707 N N . LEU B 1 527 ? -23.703 69 24.266 1 51.56 527 LEU B N 1
ATOM 8708 C CA . LEU B 1 527 ? -24.328 69.438 25.484 1 51.56 527 LEU B CA 1
ATOM 8709 C C . LEU B 1 527 ? -23.797 68.688 26.703 1 51.56 527 LEU B C 1
ATOM 8711 O O . LEU B 1 527 ? -23.922 69.188 27.828 1 51.56 527 LEU B O 1
ATOM 8715 N N . LEU B 1 528 ? -23.234 67.688 26.5 1 58.94 528 LEU B N 1
ATOM 8716 C CA . LEU B 1 528 ? -22.828 66.812 27.609 1 58.94 528 LEU B CA 1
ATOM 8717 C C . LEU B 1 528 ? -21.375 67.125 28 1 58.94 528 LEU B C 1
ATOM 8719 O O . LEU B 1 528 ? -21.016 67.062 29.172 1 58.94 528 LEU B O 1
ATOM 8723 N N . LYS B 1 529 ? -20.578 67.438 27 1 56.72 529 LYS B N 1
ATOM 8724 C CA . LYS B 1 529 ? -19.188 67.75 27.266 1 56.72 529 LYS B CA 1
ATOM 8725 C C . LYS B 1 529 ? -18.797 69.062 26.578 1 56.72 529 LYS B C 1
ATOM 8727 O O . LYS B 1 529 ? -18.359 69.062 25.422 1 56.72 529 LYS B O 1
ATOM 8732 N N . PRO B 1 530 ? -19.141 70.125 27.312 1 51.91 530 PRO B N 1
ATOM 8733 C CA . PRO B 1 530 ? -18.906 71.438 26.656 1 51.91 530 PRO B CA 1
ATOM 8734 C C . PRO B 1 530 ? -17.422 71.625 26.344 1 51.91 530 PRO B C 1
ATOM 8736 O O . PRO B 1 530 ? -16.547 71.188 27.078 1 51.91 530 PRO B O 1
ATOM 8739 N N . CYS B 1 531 ? -17.094 71.938 25.078 1 54.53 531 CYS B N 1
ATOM 8740 C CA . CYS B 1 531 ? -15.734 72.25 24.625 1 54.53 531 CYS B CA 1
ATOM 8741 C C . CYS B 1 531 ? -15.125 73.375 25.484 1 54.53 531 CYS B C 1
ATOM 8743 O O . CYS B 1 531 ? -15.844 74.188 25.984 1 54.53 531 CYS B O 1
ATOM 8745 N N . ASN B 1 532 ? -14.016 73 26.016 1 50 532 ASN B N 1
ATOM 8746 C CA . ASN B 1 532 ? -13.336 74.125 26.703 1 50 532 ASN B CA 1
ATOM 8747 C C . ASN B 1 532 ? -13.062 75.25 25.75 1 50 532 ASN B C 1
ATOM 8749 O O . ASN B 1 532 ? -12.922 75.062 24.547 1 50 532 ASN B O 1
ATOM 8753 N N . LEU B 1 533 ? -13.266 76.438 26.125 1 50.81 533 LEU B N 1
ATOM 8754 C CA . LEU B 1 533 ? -13.039 77.688 25.406 1 50.81 533 LEU B CA 1
ATOM 8755 C C . LEU B 1 533 ? -11.602 77.75 24.891 1 50.81 533 LEU B C 1
ATOM 8757 O O . LEU B 1 533 ? -11.289 78.562 24.031 1 50.81 533 LEU B O 1
ATOM 8761 N N . GLU B 1 534 ? -10.641 77.062 25.453 1 51.31 534 GLU B N 1
ATOM 8762 C CA . GLU B 1 534 ? -9.266 77.188 24.969 1 51.31 534 GLU B CA 1
ATOM 8763 C C . GLU B 1 534 ? -8.969 76.188 23.875 1 51.31 534 GLU B C 1
ATOM 8765 O O . GLU B 1 534 ? -9.188 75 24.047 1 51.31 534 GLU B O 1
ATOM 8770 N N . TYR B 1 535 ? -8.734 76.688 22.688 1 52.88 535 TYR B N 1
ATOM 8771 C CA . TYR B 1 535 ? -8.391 75.875 21.516 1 52.88 535 TYR B CA 1
ATOM 8772 C C . TYR B 1 535 ? -7.105 75.062 21.766 1 52.88 535 TYR B C 1
ATOM 8774 O O . TYR B 1 535 ? -6.074 75.625 22.109 1 52.88 535 TYR B O 1
ATOM 8782 N N . GLN B 1 536 ? -7.121 73.812 21.906 1 60.38 536 GLN B N 1
ATOM 8783 C CA . GLN B 1 536 ? -5.934 72.938 21.984 1 60.38 536 GLN B CA 1
ATOM 8784 C C . GLN B 1 536 ? -5.629 72.312 20.625 1 60.38 536 GLN B C 1
ATOM 8786 O O . GLN B 1 536 ? -6.465 71.562 20.078 1 60.38 536 GLN B O 1
ATOM 8791 N N . ALA B 1 537 ? -4.391 72.625 20 1 58.78 537 ALA B N 1
ATOM 8792 C CA . ALA B 1 537 ? -3.992 72.125 18.703 1 58.78 537 ALA B CA 1
ATOM 8793 C C . ALA B 1 537 ? -3.73 70.625 18.766 1 58.78 537 ALA B C 1
ATOM 8795 O O . ALA B 1 537 ? -3.439 70.062 19.844 1 58.78 537 ALA B O 1
ATOM 8796 N N . GLU B 1 538 ? -3.875 69.938 17.672 1 60.94 538 GLU B N 1
ATOM 8797 C CA . GLU B 1 538 ? -3.705 68.5 17.547 1 60.94 538 GLU B CA 1
ATOM 8798 C C . GLU B 1 538 ? -2.34 68.062 18.078 1 60.94 538 GLU B C 1
ATOM 8800 O O . GLU B 1 538 ? -2.223 67 18.719 1 60.94 538 GLU B O 1
ATOM 8805 N N . GLY B 1 539 ? -1.365 68.875 17.844 1 57.91 539 GLY B N 1
ATOM 8806 C CA . GLY B 1 539 ? 0.001 68.5 18.188 1 57.91 539 GLY B CA 1
ATOM 8807 C C . GLY B 1 539 ? 0.352 68.75 19.641 1 57.91 539 GLY B C 1
ATOM 8808 O O . GLY B 1 539 ? 1.46 68.438 20.078 1 57.91 539 GLY B O 1
ATOM 8809 N N . ILE B 1 540 ? -0.511 69.438 20.328 1 54.69 540 ILE B N 1
ATOM 8810 C CA . ILE B 1 540 ? -0.151 69.75 21.703 1 54.69 540 ILE B CA 1
ATOM 8811 C C . ILE B 1 540 ? -0.149 68.438 22.547 1 54.69 540 ILE B C 1
ATOM 8813 O O . ILE B 1 540 ? -1.175 67.812 22.672 1 54.69 540 ILE B O 1
ATOM 8817 N N . ILE B 1 541 ? 1.047 67.875 22.734 1 59.66 541 ILE B N 1
ATOM 8818 C CA . ILE B 1 541 ? 1.218 66.75 23.641 1 59.66 541 ILE B CA 1
ATOM 8819 C C . ILE B 1 541 ? 1.368 67.25 25.078 1 59.66 541 ILE B C 1
ATOM 8821 O O . ILE B 1 541 ? 2.223 68.062 25.344 1 59.66 541 ILE B O 1
ATOM 8825 N N . ARG B 1 542 ? 0.365 67 25.844 1 64.25 542 ARG B N 1
ATOM 8826 C CA . ARG B 1 542 ? 0.546 67.25 27.266 1 64.25 542 ARG B CA 1
ATOM 8827 C C . ARG B 1 542 ? 1.931 66.812 27.734 1 64.25 542 ARG B C 1
ATOM 8829 O O . ARG B 1 542 ? 2.568 66 27.094 1 64.25 542 ARG B O 1
ATOM 8836 N N . GLN B 1 543 ? 2.527 67.625 28.484 1 68.06 543 GLN B N 1
ATOM 8837 C CA . GLN B 1 543 ? 3.787 67.188 29.047 1 68.06 543 GLN B CA 1
ATOM 8838 C C . GLN B 1 543 ? 3.617 65.812 29.719 1 68.06 543 GLN B C 1
ATOM 8840 O O . GLN B 1 543 ? 2.906 65.688 30.719 1 68.06 543 GLN B O 1
ATOM 8845 N N . ILE B 1 544 ? 3.992 64.75 29.062 1 71.69 544 ILE B N 1
ATOM 8846 C CA . ILE B 1 544 ? 3.902 63.406 29.562 1 71.69 544 ILE B CA 1
ATOM 8847 C C . ILE B 1 544 ? 5.203 63 30.266 1 71.69 544 ILE B C 1
ATOM 8849 O O . ILE B 1 544 ? 6.281 63.094 29.672 1 71.69 544 ILE B O 1
ATOM 8853 N N . PRO B 1 545 ? 5.062 62.75 31.562 1 70.5 545 PRO B N 1
ATOM 8854 C CA . PRO B 1 545 ? 6.281 62.281 32.25 1 70.5 545 PRO B CA 1
ATOM 8855 C C . PRO B 1 545 ? 6.875 61.031 31.594 1 70.5 545 PRO B C 1
ATOM 8857 O O . PRO B 1 545 ? 6.141 60.219 31.047 1 70.5 545 PRO B O 1
ATOM 8860 N N . ARG B 1 546 ? 8.188 61 31.547 1 71.88 546 ARG B N 1
ATOM 8861 C CA . ARG B 1 546 ? 8.891 59.875 30.938 1 71.88 546 ARG B CA 1
ATOM 8862 C C . ARG B 1 546 ? 8.602 58.562 31.672 1 71.88 546 ARG B C 1
ATOM 8864 O O . ARG B 1 546 ? 8.711 58.5 32.906 1 71.88 546 ARG B O 1
ATOM 8871 N N . PRO B 1 547 ? 8.227 57.625 30.969 1 74 547 PRO B N 1
ATOM 8872 C CA . PRO B 1 547 ? 8.031 56.312 31.594 1 74 547 PRO B CA 1
ATOM 8873 C C . PRO B 1 547 ? 9.32 55.75 32.219 1 74 547 PRO B C 1
ATOM 8875 O O . PRO B 1 547 ? 10.414 56.094 31.781 1 74 547 PRO B O 1
ATOM 8878 N N . VAL B 1 548 ? 9.141 55.031 33.438 1 70.31 548 VAL B N 1
ATOM 8879 C CA . VAL B 1 548 ? 10.281 54.5 34.156 1 70.31 548 VAL B CA 1
ATOM 8880 C C . VAL B 1 548 ? 10.375 53 33.938 1 70.31 548 VAL B C 1
ATOM 8882 O O . VAL B 1 548 ? 9.367 52.281 34 1 70.31 548 VAL B O 1
ATOM 8885 N N . PRO B 1 549 ? 11.602 52.469 33.562 1 71.75 549 PRO B N 1
ATOM 8886 C CA . PRO B 1 549 ? 11.766 51.031 33.469 1 71.75 549 PRO B CA 1
ATOM 8887 C C . PRO B 1 549 ? 11.438 50.312 34.781 1 71.75 549 PRO B C 1
ATOM 8889 O O . PRO B 1 549 ? 11.711 50.844 35.875 1 71.75 549 PRO B O 1
ATOM 8892 N N . LYS B 1 550 ? 10.664 49.219 34.594 1 71.38 550 LYS B N 1
ATOM 8893 C CA . LYS B 1 550 ? 10.305 48.469 35.812 1 71.38 550 LYS B CA 1
ATOM 8894 C C . LYS B 1 550 ? 11.539 47.875 36.469 1 71.38 550 LYS B C 1
ATOM 8896 O O . LYS B 1 550 ? 12.391 47.281 35.812 1 71.38 550 LYS B O 1
ATOM 8901 N N . THR B 1 551 ? 12.023 48.375 37.688 1 52.62 551 THR B N 1
ATOM 8902 C CA . THR B 1 551 ? 13.125 47.812 38.438 1 52.62 551 THR B CA 1
ATOM 8903 C C . THR B 1 551 ? 12.68 46.531 39.156 1 52.62 551 THR B C 1
ATOM 8905 O O . THR B 1 551 ? 11.625 46.5 39.781 1 52.62 551 THR B O 1
ATOM 8908 N N . TYR B 1 552 ? 12.758 45.438 38.531 1 45.56 552 TYR B N 1
ATOM 8909 C CA . TYR B 1 552 ? 12.461 44.219 39.281 1 45.56 552 TYR B CA 1
ATOM 8910 C C . TYR B 1 552 ? 13.234 44.188 40.594 1 45.56 552 TYR B C 1
ATOM 8912 O O . TYR B 1 552 ? 14.453 44.312 40.594 1 45.56 552 TYR B O 1
ATOM 8920 N N . ARG B 1 553 ? 12.641 44.719 41.688 1 33.56 553 ARG B N 1
ATOM 8921 C CA . ARG B 1 553 ? 13.242 44.312 42.969 1 33.56 553 ARG B CA 1
ATOM 8922 C C . ARG B 1 553 ? 12.953 42.844 43.25 1 33.56 553 ARG B C 1
ATOM 8924 O O . ARG B 1 553 ? 11.852 42.344 42.938 1 33.56 553 ARG B O 1
#

Solvent-accessible surface area (backbone atoms only — not comparable to full-atom values): 58624 Å² total; per-residue (Å²): 134,80,82,86,68,85,71,68,74,70,69,68,70,70,66,73,64,73,74,68,70,74,71,80,42,67,39,42,29,17,42,78,53,46,56,50,39,55,58,35,50,50,51,49,48,52,40,51,51,53,46,50,54,54,50,51,53,52,49,52,53,51,49,52,52,49,52,49,52,50,54,54,48,54,55,29,70,76,40,51,59,60,39,52,12,26,47,67,51,39,36,51,53,45,35,52,59,34,64,49,41,50,50,50,54,49,53,59,55,54,62,54,61,60,51,49,66,65,69,44,80,60,87,94,53,60,70,64,40,71,64,21,42,39,49,33,43,51,20,51,52,50,46,26,64,52,62,68,52,53,66,68,44,45,42,55,16,28,59,94,87,40,77,80,46,74,56,56,49,33,67,52,28,38,51,43,14,49,43,30,40,75,70,66,37,34,70,62,12,29,56,30,23,53,51,14,51,54,37,46,71,70,44,95,68,91,61,99,66,53,73,53,58,45,34,49,53,36,15,50,25,31,37,77,71,69,36,40,68,60,14,45,55,34,40,50,54,27,38,72,78,34,73,80,48,86,58,55,70,68,44,46,62,55,36,51,49,53,52,50,51,52,50,50,51,51,51,42,50,71,68,56,71,45,76,65,64,75,69,70,71,58,78,69,75,71,49,72,66,52,49,49,47,52,49,43,31,39,35,50,63,63,42,41,29,60,34,65,86,51,56,74,71,49,49,75,46,69,46,46,82,62,26,75,64,24,64,80,55,55,40,42,35,32,45,76,40,74,79,68,53,32,35,36,36,45,73,74,49,52,73,69,54,43,51,51,52,49,65,67,30,63,88,52,54,39,69,54,64,37,65,34,87,85,75,60,44,78,36,76,38,88,60,39,32,32,22,36,17,77,46,54,52,86,77,36,70,66,49,36,51,54,55,52,48,49,27,42,73,70,52,46,61,63,84,33,38,52,59,40,35,35,35,34,28,14,48,36,11,30,28,58,76,42,64,87,46,65,51,90,90,45,82,75,31,74,88,54,42,35,50,37,34,29,44,38,40,35,23,63,25,54,39,84,33,48,41,20,41,28,24,62,65,52,29,43,62,45,67,50,43,54,23,20,29,41,38,37,63,36,35,39,62,48,66,25,49,34,63,56,58,28,27,27,37,29,44,28,54,28,33,48,48,34,35,36,38,38,41,26,24,43,34,81,28,63,83,74,57,64,56,49,89,63,81,46,60,43,80,60,60,67,89,62,68,69,54,38,71,54,73,85,124,133,80,81,82,68,80,70,66,73,69,67,66,69,70,63,73,64,75,75,68,69,74,73,79,43,67,39,43,28,17,41,79,53,45,56,50,39,55,58,34,49,51,52,50,50,52,41,50,51,53,47,52,54,52,51,51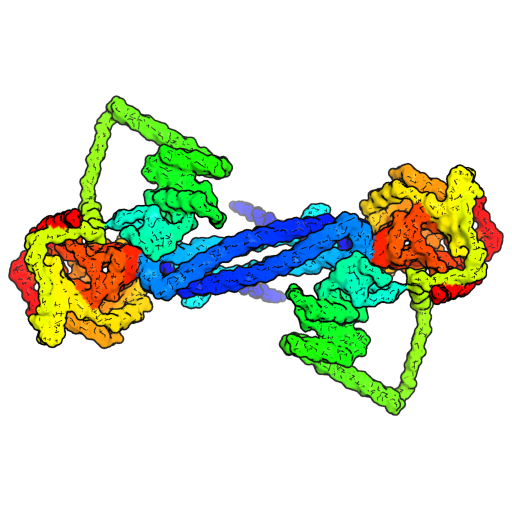,54,51,50,50,53,52,49,51,51,48,53,51,52,50,53,52,50,53,56,30,71,74,40,51,59,61,39,52,12,25,47,66,49,38,37,51,52,43,35,52,59,33,64,48,41,52,51,51,53,49,52,58,55,54,64,57,60,59,51,50,65,65,71,45,80,61,85,92,54,59,67,65,39,72,64,22,41,40,48,31,44,50,19,52,52,50,45,27,65,50,63,68,52,53,66,68,43,46,41,55,15,28,59,96,89,40,76,80,47,75,54,56,49,32,67,51,28,37,51,44,12,49,46,31,41,75,70,67,37,33,70,63,13,30,57,30,24,52,51,12,51,54,37,46,72,70,44,95,68,90,62,99,66,54,72,52,58,45,32,48,53,37,15,51,26,30,38,78,70,69,37,41,68,60,14,46,54,34,39,51,54,26,39,73,77,34,73,80,46,85,59,56,70,66,47,47,62,55,35,52,49,53,51,50,52,50,51,50,52,51,50,43,51,70,69,55,71,45,76,66,66,76,68,71,72,59,80,70,75,72,48,73,65,52,50,49,47,53,49,42,31,39,34,50,64,62,42,42,29,61,35,65,88,50,57,75,71,49,53,76,46,69,44,46,81,63,26,77,65,24,63,81,54,57,39,43,35,33,46,77,42,75,80,68,53,32,34,37,35,46,74,73,50,52,72,69,53,43,52,50,52,50,64,67,29,62,86,53,53,38,69,56,64,37,66,34,87,86,76,60,44,78,36,74,39,86,62,39,30,32,22,36,18,78,46,52,52,86,76,34,69,66,49,36,50,53,53,52,48,48,28,42,73,70,52,48,62,65,85,32,37,52,58,41,36,35,35,33,29,14,48,36,11,32,30,58,76,42,64,87,46,66,51,88,91,44,82,76,31,75,86,53,43,36,50,36,35,30,44,38,40,34,21,63,25,56,39,83,34,46,40,22,41,27,24,63,66,53,29,42,60,45,65,50,45,54,23,22,29,40,37,37,63,34,34,41,61,49,67,25,50,35,64,57,60,28,27,28,38,28,45,28,54,27,32,48,47,34,34,35,38,39,42,25,24,45,35,81,29,62,80,72,56,66,56,50,90,62,80,48,60,45,78,60,60,68,90,64,70,70,55,36,72,54,73,83,126

Organism: Spodoptera frugiperda (NCBI:txid7108)

InterPro domains:
  IPR005123 Oxoglutarate/iron-dependent dioxygenase domain [PS51471] (416-522)
  IPR006620 Prolyl 4-hydroxylase, alpha subunit [SM00702] (340-521)
  IPR011990 Tetratricopeptide-like helical domain superfamily [G3DSA:1.25.40.10] (131-259)
  IPR011990 Tetratricopeptide-like helical domain superfamily [SSF48452] (167-253)
  IPR013547 Prolyl 4-hydroxylase, N-terminal [PF08336] (31-161)
  IPR019734 Tetratricopeptide repeat [PS50005] (212-245)
  IPR019734 Tetratricopeptide repeat [SM00028] (170-203)
  IPR019734 Tetratricopeptide repeat [SM00028] (212-245)
  IPR044862 Prolyl 4-hydroxylase alpha subunit, Fe(2+) 2OG dioxygenase domain [PF13640] (420-521)
  IPR045054 Prolyl 4-hydroxylase [PTHR10869] (132-524)
  IPR059068 Prolyl 4-hydroxylase, peptide-substrate-binding domain [PF23558] (170-260)

Sequence (1106 aa):
MVPNLNLLHVICFTLLFGLCVRTHAELFTAIAEVEHLLETHKKIIDDLDFYIEKEESRLSALKRHLNLYRTEHEKAMEDIPNYLGNPINAFTLIKRLTTDLDNIEASIKIGTEYVKNITMNHTGVKYPTLEDLTGAAQALTRLQETYHLDVKDLSEGKLNGVTYSTPMSASDCYELGRALYNEKDYKNARAWMLEALRKYKEENTTYSFKESDILEYIGFSYYLLGDTRSALEWTHKLLAVDPKHPRAKGNIPHYQKSIQEEELRLRKERRGETGAEPEQEKPAALSEYDKERKSYEALCRGEVDVPNEISKKLTCRYMTENHPFLRLAPIKMEMMYLNPDIVIFHDVISDGEIETVKRMARPRFKRAVVHDPKTGELVPAHYRISKSAWLRDTEAETIARITRRVSHMTGLSMDSAEELQVVNYGIGGHYEPHYDFARKRENAFAKQGGNRIATVLFYMSDVAQGGATVFTKLGLSVFPVKRAAAFWMNLHPSGEGDFATRHAACPVLQGSKWVCNKWLHQGGQELLKPCNLEYQAEGIIRQIPRPVPKTYRMVPNLNLLHVICFTLLFGLCVRTHAELFTAIAEVEHLLETHKKIIDDLDFYIEKEESRLSALKRHLNLYRTEHEKAMEDIPNYLGNPINAFTLIKRLTTDLDNIEASIKIGTEYVKNITMNHTGVKYPTLEDLTGAAQALTRLQETYHLDVKDLSEGKLNGVTYSTPMSASDCYELGRALYNEKDYKNARAWMLEALRKYKEENTTYSFKESDILEYIGFSYYLLGDTRSALEWTHKLLAVDPKHPRAKGNIPHYQKSIQEEELRLRKERRGETGAEPEQEKPAALSEYDKERKSYEALCRGEVDVPNEISKKLTCRYMTENHPFLRLAPIKMEMMYLNPDIVIFHDVISDGEIETVKRMARPRFKRAVVHDPKTGELVPAHYRISKSAWLRDTEAETIARITRRVSHMTGLSMDSAEELQVVNYGIGGHYEPHYDFARKRENAFAKQGGNRIATVLFYMSDVAQGGATVFTKLGLSVFPVKRAAAFWMNLHPSGEGDFATRHAACPVLQGSKWVCNKWLHQGGQELLKPCNLEYQAEGIIRQIPRPVPKTYR

Secondary structure (DSSP, 8-state):
-----TTGGGGGGGG-----------GGG-HHHHTTHHHHHHHHHHHHHHHHHHHHHHHHHHHHHHHHHHHHHHHHHH-HHHHHTSHHHHHHHHHHTTHHHHHHHHHHHHHTTTHHHHHSPPTT-----HHHHHHHHHHHHHHHHHHT--HHHHHTTEETTEE-SPPPPHHHHHHHHHHHHHTT-HHHHHHHHHHHHHHHHH-----SS-HHHHHHHHHHHHHHTT-HHHHHHHHHHHHHH-TT-TTHHHHHHHHHHHHHHHHHHHHHHHTT-S-S-----------HHHHHHHHHHHHHTT-EE--HHHHTT--EEEE-SS-GGGGTSPEEEEEEETTTTEEEEES-S-HHHHHHHHHHHGGG-EE-EEE-TTT--EEE-TTB-EEEEEE-GGG-HHHHHHHHHHHHHH----TTBPPEEEEEE-TT--EEEE-SS--TT--TTGGGTSSEEEEEEEE-S--SEE--EEETTTTEEE---TT-EEEEE-B-TTS-B-GGG-EEEPPEEES--EEEEEEEESTT-TTTSPPPSS---TT----PPPPEE----/----GGGGGGGGGGG-----------GGG-HHHHTTHHHHHHHHHHHHHHHHHHHHHHHHHHHHHHHHHHHHHHHHHH-HHHHHTSHHHHHHHHHHTTHHHHHHHHHHHHHTTTHHHHHSPPTT-----HHHHHHHHHHHHHHHHHHT--HHHHHTTEETTEE-SPPPPHHHHHHHHHHHHHTT-HHHHHHHHHHHHHHHHH-----SS-HHHHHHHHHHHHHHTT-HHHHHHHHHHHHHH-TT-TTHHHHHHHHHHHHHHHHHHHHHHHTT-S-S-----------HHHHHHHHHHHHHTT-EE--HHHHTT--EEEE-SS-GGGGTSPEEEEEEETTTTEEEEES-S-HHHHHHHHHHHGGG-EE-EEE-TTT--EEE-TTB-EEEEEE-GGG-HHHHHHHHHHHHHH----TTBPPEEEEEE-TT--EEEE-SS--TT--TTGGGTSSEEEEEEEE-S--SEE--EEETTTTEEE---TT-EEEEE-B-TTS-B-GGG-EEEPPEEES--EEEEEEEESTT-TTTSPPPSS---TT----PPPPEE----

Radius of gyration: 49.26 Å; Cα contacts (8 Å, |Δi|>4): 1899; chains: 2; bounding box: 96×148×93 Å

pLDDT: mean 84.61, std 17.14, range [21.16, 98.56]

Nearest PDB structures (foldseek):
  7zsc-assembly1_A  TM=9.390E-01  e=6.003E-28  Homo sapiens
  7zsc-assembly2_B  TM=9.411E-01  e=1.730E-27  Homo sapiens
  3gze-assembly2_C  TM=9.044E-01  e=1.826E-17  Chlamydomonas reinhardtii
  3itq-assembly1_A  TM=8.335E-01  e=1.478E-13  Bacillus anthracis str. Ames
  5iax-assembly1_A  TM=8.421E-01  e=4.491E-13  Bacillus anthracis